Protein AF-0000000079675475 (afdb_homodimer)

Radius of gyration: 41.65 Å; Cα contacts (8 Å, |Δi|>4): 1364; chains: 2; bounding box: 66×126×85 Å

Nearest PDB structures (foldseek):
  2pz1-assembly1_A  TM=5.569E-01  e=1.334E-02  Homo sapiens
  7ovp-assembly1_B  TM=5.844E-01  e=9.328E-01  Pyrococcus horikoshii OT3
  8tua-assembly1_A  TM=4.301E-01  e=2.458E-01  Homo sapiens
  2pz1-assembly1_A  TM=5.574E-01  e=8.422E-03  Homo sapiens
  5d3v-assembly2_B  TM=6.340E-01  e=2.215E-02  Homo sapiens

Structure (mmCIF, N/CA/C/O backbone):
data_AF-0000000079675475-model_v1
#
loop_
_entity.id
_entity.type
_entity.pdbx_description
1 polymer 'Uncharacterized protein'
#
loop_
_atom_site.group_PDB
_atom_site.id
_atom_site.type_symbol
_atom_site.label_atom_id
_atom_site.label_alt_id
_atom_site.label_comp_id
_atom_site.label_asym_id
_atom_site.label_entity_id
_atom_site.label_seq_id
_atom_site.pdbx_PDB_ins_code
_atom_site.Cartn_x
_atom_site.Cartn_y
_atom_site.Cartn_z
_atom_site.occupancy
_atom_site.B_iso_or_equiv
_atom_site.auth_seq_id
_atom_site.auth_comp_id
_atom_site.auth_asym_id
_atom_site.auth_atom_id
_atom_site.pdbx_PDB_model_num
ATOM 1 N N . MET A 1 1 ? -18.656 -23.312 -40.156 1 25.92 1 MET A N 1
ATOM 2 C CA . MET A 1 1 ? -18.25 -24.609 -40.688 1 25.92 1 MET A CA 1
ATOM 3 C C . MET A 1 1 ? -19.422 -25.594 -40.656 1 25.92 1 MET A C 1
ATOM 5 O O . MET A 1 1 ? -20.094 -25.734 -39.625 1 25.92 1 MET A O 1
ATOM 9 N N . PRO A 1 2 ? -20.125 -25.922 -41.75 1 32.75 2 PRO A N 1
ATOM 10 C CA . PRO A 1 2 ? -21.359 -26.688 -41.844 1 32.75 2 PRO A CA 1
ATOM 11 C C . PRO A 1 2 ? -21.297 -28.016 -41.094 1 32.75 2 PRO A C 1
ATOM 13 O O . PRO A 1 2 ? -20.219 -28.609 -40.969 1 32.75 2 PRO A O 1
ATOM 16 N N . LEU A 1 3 ? -22.125 -28.188 -40.125 1 35.31 3 LEU A N 1
ATOM 17 C CA . LEU A 1 3 ? -22.453 -29.391 -39.344 1 35.31 3 LEU A CA 1
ATOM 18 C C . LEU A 1 3 ? -22.766 -30.562 -40.281 1 35.31 3 LEU A C 1
ATOM 20 O O . LEU A 1 3 ? -23.844 -30.625 -40.844 1 35.31 3 LEU A O 1
ATOM 24 N N . LEU A 1 4 ? -21.906 -30.922 -41.25 1 34.94 4 LEU A N 1
ATOM 25 C CA . LEU A 1 4 ? -22.156 -32.094 -42.062 1 34.94 4 LEU A CA 1
ATOM 26 C C . LEU A 1 4 ? -22.5 -33.312 -41.188 1 34.94 4 LEU A C 1
ATOM 28 O O . LEU A 1 4 ? -21.672 -33.75 -40.406 1 34.94 4 LEU A O 1
ATOM 32 N N . VAL A 1 5 ? -23.703 -33.469 -40.75 1 40.25 5 VAL A N 1
ATOM 33 C CA . VAL A 1 5 ? -24.391 -34.625 -40.219 1 40.25 5 VAL A CA 1
ATOM 34 C C . VAL A 1 5 ? -24.094 -35.844 -41.094 1 40.25 5 VAL A C 1
ATOM 36 O O . VAL A 1 5 ? -24.781 -36.094 -42.094 1 40.25 5 VAL A O 1
ATOM 39 N N . ASN A 1 6 ? -23 -35.969 -41.906 1 41 6 ASN A N 1
ATOM 40 C CA . ASN A 1 6 ? -22.875 -37.156 -42.781 1 41 6 ASN A CA 1
ATOM 41 C C . ASN A 1 6 ? -22.828 -38.438 -41.938 1 41 6 ASN A C 1
ATOM 43 O O . ASN A 1 6 ? -22.281 -38.469 -40.844 1 41 6 ASN A O 1
ATOM 47 N N . ASP A 1 7 ? -23.797 -39.406 -42.094 1 48.78 7 ASP A N 1
ATOM 48 C CA . ASP A 1 7 ? -23.969 -40.812 -41.781 1 48.78 7 ASP A CA 1
ATOM 49 C C . ASP A 1 7 ? -22.641 -41.562 -41.875 1 48.78 7 ASP A C 1
ATOM 51 O O . ASP A 1 7 ? -22.609 -42.75 -42.188 1 48.78 7 ASP A O 1
ATOM 55 N N . GLU A 1 8 ? -21.578 -40.969 -41.969 1 56.91 8 GLU A N 1
ATOM 56 C CA . GLU A 1 8 ? -20.344 -41.719 -42.188 1 56.91 8 GLU A CA 1
ATOM 57 C C . GLU A 1 8 ? -19.906 -42.438 -40.906 1 56.91 8 GLU A C 1
ATOM 59 O O . GLU A 1 8 ? -20.219 -42 -39.812 1 56.91 8 GLU A O 1
ATOM 64 N N . PRO A 1 9 ? -19.516 -43.719 -41.094 1 69.81 9 PRO A N 1
ATOM 65 C CA . PRO A 1 9 ? -19.047 -44.531 -39.969 1 69.81 9 PRO A CA 1
ATOM 66 C C . PRO A 1 9 ? -18.062 -43.812 -39.094 1 69.81 9 PRO A C 1
ATOM 68 O O . PRO A 1 9 ? -17.234 -43.031 -39.562 1 69.81 9 PRO A O 1
ATOM 71 N N . SER A 1 10 ? -18.484 -43.688 -37.781 1 75 10 SER A N 1
ATOM 72 C CA . SER A 1 10 ? -17.672 -42.969 -36.812 1 75 10 SER A CA 1
ATOM 73 C C . SER A 1 10 ? -17.234 -43.875 -35.656 1 75 10 SER A C 1
ATOM 75 O O . SER A 1 10 ? -17.844 -44.938 -35.438 1 75 10 SER A O 1
ATOM 77 N N . VAL A 1 11 ? -16.047 -43.656 -35.188 1 77.06 11 VAL A N 1
ATOM 78 C CA . VAL A 1 11 ? -15.539 -44.375 -34.031 1 77.06 11 VAL A CA 1
ATOM 79 C C . VAL A 1 11 ? -16.016 -43.656 -32.75 1 77.06 11 VAL A C 1
ATOM 81 O O . VAL A 1 11 ? -15.875 -42.438 -32.625 1 77.06 11 VAL A O 1
ATOM 84 N N . GLY A 1 12 ? -16.656 -44.375 -31.906 1 81.31 12 GLY A N 1
ATOM 85 C CA . GLY A 1 12 ? -17.109 -43.844 -30.625 1 81.31 12 GLY A CA 1
ATOM 86 C C . GLY A 1 12 ? -15.984 -43.688 -29.609 1 81.31 12 GLY A C 1
ATOM 87 O O . GLY A 1 12 ? -14.906 -44.281 -29.797 1 81.31 12 GLY A O 1
ATOM 88 N N . GLU A 1 13 ? -16.156 -42.875 -28.609 1 87.5 13 GLU A N 1
ATOM 89 C CA . GLU A 1 13 ? -15.164 -42.625 -27.562 1 87.5 13 GLU A CA 1
ATOM 90 C C . GLU A 1 13 ? -14.734 -43.906 -26.875 1 87.5 13 GLU A C 1
ATOM 92 O O . GLU A 1 13 ? -13.547 -44.188 -26.719 1 87.5 13 GLU A O 1
ATOM 97 N N . ASP A 1 14 ? -15.727 -44.719 -26.484 1 85.62 14 ASP A N 1
ATOM 98 C CA . ASP A 1 14 ? -15.438 -45.969 -25.766 1 85.62 14 ASP A CA 1
ATOM 99 C C . ASP A 1 14 ? -14.656 -46.938 -26.625 1 85.62 14 ASP A C 1
ATOM 101 O O . ASP A 1 14 ? -13.742 -47.625 -26.141 1 85.62 14 ASP A O 1
ATOM 105 N N . ALA A 1 15 ? -14.984 -47 -27.844 1 84.94 15 ALA A N 1
ATOM 106 C CA . ALA A 1 15 ? -14.266 -47.875 -28.75 1 84.94 15 ALA A CA 1
ATOM 107 C C . ALA A 1 15 ? -12.836 -47.375 -28.969 1 84.94 15 ALA A C 1
ATOM 109 O O . ALA A 1 15 ? -11.906 -48.188 -29.047 1 84.94 15 ALA A O 1
ATOM 110 N N . PHE A 1 16 ? -12.797 -46.094 -29.109 1 88.75 16 PHE A N 1
ATOM 111 C CA . PHE A 1 16 ? -11.484 -45.469 -29.297 1 88.75 16 PHE A CA 1
ATOM 112 C C . PHE A 1 16 ? -10.562 -45.812 -28.141 1 88.75 16 PHE A C 1
ATOM 114 O O . PHE A 1 16 ? -9.414 -46.219 -28.344 1 88.75 16 PHE A O 1
ATOM 121 N N . VAL A 1 17 ? -11.023 -45.688 -26.922 1 87.5 17 VAL A N 1
ATOM 122 C CA . VAL A 1 17 ? -10.234 -45.906 -25.719 1 87.5 17 VAL A CA 1
ATOM 123 C C . VAL A 1 17 ? -9.977 -47.406 -25.562 1 87.5 17 VAL A C 1
ATOM 125 O O . VAL A 1 17 ? -8.891 -47.812 -25.141 1 87.5 17 VAL A O 1
ATOM 128 N N . TRP A 1 18 ? -10.984 -48.156 -25.906 1 84.81 18 TRP A N 1
ATOM 129 C CA . TRP A 1 18 ? -10.828 -49.625 -25.828 1 84.81 18 TRP A CA 1
ATOM 130 C C . TRP A 1 18 ? -9.727 -50.094 -26.766 1 84.81 18 TRP A C 1
ATOM 132 O O . TRP A 1 18 ? -8.883 -50.906 -26.391 1 84.81 18 TRP A O 1
ATOM 142 N N . LEU A 1 19 ? -9.703 -49.594 -27.953 1 82.81 19 LEU A N 1
ATOM 143 C CA . LEU A 1 19 ? -8.664 -49.969 -28.906 1 82.81 19 LEU A CA 1
ATOM 144 C C . LEU A 1 19 ? -7.289 -49.531 -28.391 1 82.81 19 LEU A C 1
ATOM 146 O O . LEU A 1 19 ? -6.309 -50.281 -28.562 1 82.81 19 LEU A O 1
ATOM 150 N N . GLY A 1 20 ? -7.266 -48.438 -27.828 1 83.31 20 GLY A N 1
ATOM 151 C CA . GLY A 1 20 ? -6.02 -47.938 -27.266 1 83.31 20 GLY A CA 1
ATOM 152 C C . GLY A 1 20 ? -5.508 -48.812 -26.125 1 83.31 20 GLY A C 1
ATOM 153 O O . GLY A 1 20 ? -4.301 -48.875 -25.891 1 83.31 20 GLY A O 1
ATOM 154 N N . SER A 1 21 ? -6.461 -49.344 -25.391 1 81.69 21 SER A N 1
ATOM 155 C CA . SER A 1 21 ? -6.066 -50.219 -24.281 1 81.69 21 SER A CA 1
ATOM 156 C C . SER A 1 21 ? -5.438 -51.5 -24.766 1 81.69 21 SER A C 1
ATOM 158 O O . SER A 1 21 ? -4.629 -52.125 -24.062 1 81.69 21 SER A O 1
ATOM 160 N N . LEU A 1 22 ? -5.785 -51.875 -26 1 80.25 22 LEU A N 1
ATOM 161 C CA . LEU A 1 22 ? -5.23 -53.094 -26.578 1 80.25 22 LEU A CA 1
ATOM 162 C C . LEU A 1 22 ? -3.918 -52.781 -27.297 1 80.25 22 LEU A C 1
ATOM 164 O O . LEU A 1 22 ? -2.943 -53.531 -27.141 1 80.25 22 LEU A O 1
ATOM 168 N N . VAL A 1 23 ? -3.975 -51.781 -28.094 1 82.25 23 VAL A N 1
ATOM 169 C CA . VAL A 1 23 ? -2.797 -51.344 -28.844 1 82.25 23 VAL A CA 1
ATOM 170 C C . VAL A 1 23 ? -2.559 -49.844 -28.625 1 82.25 23 VAL A C 1
ATOM 172 O O . VAL A 1 23 ? -3.176 -49 -29.281 1 82.25 23 VAL A O 1
ATOM 175 N N . PRO A 1 24 ? -1.684 -49.562 -27.734 1 86.12 24 PRO A N 1
ATOM 176 C CA . PRO A 1 24 ? -1.477 -48.156 -27.406 1 86.12 24 PRO A CA 1
ATOM 177 C C . PRO A 1 24 ? -0.736 -47.406 -28.5 1 86.12 24 PRO A C 1
ATOM 179 O O . PRO A 1 24 ? 0.332 -46.812 -28.25 1 86.12 24 PRO A O 1
ATOM 182 N N . LEU A 1 25 ? -1.204 -47.406 -29.688 1 86.69 25 LEU A N 1
ATOM 183 C CA . LEU A 1 25 ? -0.638 -46.656 -30.812 1 86.69 25 LEU A CA 1
ATOM 184 C C . LEU A 1 25 ? -1.394 -45.344 -31.031 1 86.69 25 LEU A C 1
ATOM 186 O O . LEU A 1 25 ? -0.796 -44.25 -31.031 1 86.69 25 LEU A O 1
ATOM 190 N N . VAL A 1 26 ? -2.717 -45.469 -31.062 1 86.56 26 VAL A N 1
ATOM 191 C CA . VAL A 1 26 ? -3.521 -44.281 -31.391 1 86.56 26 VAL A CA 1
ATOM 192 C C . VAL A 1 26 ? -3.879 -43.531 -30.109 1 86.56 26 VAL A C 1
ATOM 194 O O . VAL A 1 26 ? -4.086 -42.312 -30.125 1 86.56 26 VAL A O 1
ATOM 197 N N . ALA A 1 27 ? -3.963 -44.281 -29.062 1 89 27 ALA A N 1
ATOM 198 C CA . ALA A 1 27 ? -4.316 -43.656 -27.797 1 89 27 ALA A CA 1
ATOM 199 C C . ALA A 1 27 ? -3.756 -44.469 -26.625 1 89 27 ALA A C 1
ATOM 201 O O . ALA A 1 27 ? -3.441 -45.656 -26.766 1 89 27 ALA A O 1
ATOM 202 N N . ASP A 1 28 ? -3.473 -43.781 -25.594 1 90.38 28 ASP A N 1
ATOM 203 C CA . ASP A 1 28 ? -3.119 -44.438 -24.328 1 90.38 28 ASP A CA 1
ATOM 204 C C . ASP A 1 28 ? -4.316 -44.5 -23.391 1 90.38 28 ASP A C 1
ATOM 206 O O . ASP A 1 28 ? -5.129 -43.562 -23.344 1 90.38 28 ASP A O 1
ATOM 210 N N . ILE A 1 29 ? -4.445 -45.531 -22.672 1 86.12 29 ILE A N 1
ATOM 211 C CA . ILE A 1 29 ? -5.59 -45.75 -21.781 1 86.12 29 ILE A CA 1
ATOM 212 C C . ILE A 1 29 ? -5.691 -44.562 -20.812 1 86.12 29 ILE A C 1
ATOM 214 O O . ILE A 1 29 ? -6.793 -44.188 -20.406 1 86.12 29 ILE A O 1
ATOM 218 N N . VAL A 1 30 ? -4.617 -44 -20.438 1 89.38 30 VAL A N 1
ATOM 219 C CA . VAL A 1 30 ? -4.586 -42.969 -19.391 1 89.38 30 VAL A CA 1
ATOM 220 C C . VAL A 1 30 ? -5.113 -41.656 -19.938 1 89.38 30 VAL A C 1
ATOM 222 O O . VAL A 1 30 ? -5.84 -40.938 -19.234 1 89.38 30 VAL A O 1
ATOM 225 N N . ASN A 1 31 ? -4.758 -41.281 -21.125 1 91.19 31 ASN A N 1
ATOM 226 C CA . ASN A 1 31 ? -5.207 -40 -21.656 1 91.19 31 ASN A CA 1
ATOM 227 C C . ASN A 1 31 ? -6.086 -40.156 -22.891 1 91.19 31 ASN A C 1
ATOM 229 O O . ASN A 1 31 ? -6.332 -39.188 -23.609 1 91.19 31 ASN A O 1
ATOM 233 N N . GLY A 1 32 ? -6.52 -41.344 -23.125 1 91.5 32 GLY A N 1
ATOM 234 C CA . GLY A 1 32 ? -7.301 -41.625 -24.312 1 91.5 32 GLY A CA 1
ATOM 235 C C . GLY A 1 32 ? -8.578 -40.844 -24.406 1 91.5 32 GLY A C 1
ATOM 236 O O . GLY A 1 32 ? -8.93 -40.344 -25.484 1 91.5 32 GLY A O 1
ATOM 237 N N . ARG A 1 33 ? -9.211 -40.688 -23.359 1 90.19 33 ARG A N 1
ATOM 238 C CA . ARG A 1 33 ? -10.469 -39.938 -23.375 1 90.19 33 ARG A CA 1
ATOM 239 C C . ARG A 1 33 ? -10.242 -38.469 -23.656 1 90.19 33 ARG A C 1
ATOM 241 O O . ARG A 1 33 ? -11.023 -37.844 -24.375 1 90.19 33 ARG A O 1
ATOM 248 N N . PHE A 1 34 ? -9.242 -37.969 -23.094 1 91.75 34 PHE A N 1
ATOM 249 C CA . PHE A 1 34 ? -8.914 -36.562 -23.312 1 91.75 34 PHE A CA 1
ATOM 250 C C . PHE A 1 34 ? -8.461 -36.312 -24.75 1 91.75 34 PHE A C 1
ATOM 252 O O . PHE A 1 34 ? -8.82 -35.312 -25.375 1 91.75 34 PHE A O 1
ATOM 259 N N . THR A 1 35 ? -7.672 -37.25 -25.234 1 92.19 35 THR A N 1
ATOM 260 C CA . THR A 1 35 ? -7.207 -37.188 -26.609 1 92.19 35 THR A CA 1
ATOM 261 C C . THR A 1 35 ? -8.383 -37.219 -27.578 1 92.19 35 THR A C 1
ATOM 263 O O . THR A 1 35 ? -8.438 -36.438 -28.531 1 92.19 35 THR A O 1
ATOM 266 N N . PHE A 1 36 ? -9.32 -38.062 -27.312 1 92 36 PHE A N 1
ATOM 267 C CA . PHE A 1 36 ? -10.5 -38.219 -28.156 1 92 36 PHE A CA 1
ATOM 268 C C . PHE A 1 36 ? -11.305 -36.938 -28.188 1 92 36 PHE A C 1
ATOM 270 O O . PHE A 1 36 ? -11.703 -36.469 -29.25 1 92 36 PHE A O 1
ATOM 277 N N . GLU A 1 37 ? -11.516 -36.406 -27.047 1 89.12 37 GLU A N 1
ATOM 278 C CA . GLU A 1 37 ? -12.289 -35.188 -26.922 1 89.12 37 GLU A CA 1
ATOM 279 C C . GLU A 1 37 ? -11.617 -34.031 -27.688 1 89.12 37 GLU A C 1
ATOM 281 O O . GLU A 1 37 ? -12.289 -33.25 -28.344 1 89.12 37 GLU A O 1
ATOM 286 N N . THR A 1 38 ? -10.32 -33.969 -27.531 1 88.88 38 THR A N 1
ATOM 287 C CA . THR A 1 38 ? -9.578 -32.875 -28.172 1 88.88 38 THR A CA 1
ATOM 288 C C . THR A 1 38 ? -9.578 -33.062 -29.688 1 88.88 38 THR A C 1
ATOM 290 O O . THR A 1 38 ? -9.734 -32.062 -30.438 1 88.88 38 THR A O 1
ATOM 293 N N . LEU A 1 39 ? -9.469 -34.281 -30.156 1 88.38 39 LEU A N 1
ATOM 294 C CA . LEU A 1 39 ? -9.453 -34.594 -31.594 1 88.38 39 LEU A CA 1
ATOM 295 C C . LEU A 1 39 ? -10.82 -34.312 -32.219 1 88.38 39 LEU A C 1
ATOM 297 O O . LEU A 1 39 ? -10.906 -33.969 -33.406 1 88.38 39 LEU A O 1
ATOM 301 N N . THR A 1 40 ? -11.867 -34.406 -31.391 1 87.88 40 THR A N 1
ATOM 302 C CA . THR A 1 40 ? -13.219 -34.344 -31.953 1 87.88 40 THR A CA 1
ATOM 303 C C . THR A 1 40 ? -13.914 -33.062 -31.531 1 87.88 40 THR A C 1
ATOM 305 O O . THR A 1 40 ? -15.117 -32.875 -31.766 1 87.88 40 THR A O 1
ATOM 308 N N . ALA A 1 41 ? -13.227 -32.25 -30.859 1 82.06 41 ALA A N 1
ATOM 309 C CA . ALA A 1 41 ? -13.805 -30.969 -30.422 1 82.06 41 ALA A CA 1
ATOM 310 C C . ALA A 1 41 ? -14.438 -30.219 -31.578 1 82.06 41 ALA A C 1
ATOM 312 O O . ALA A 1 41 ? -15.57 -29.734 -31.469 1 82.06 41 ALA A O 1
ATOM 313 N N . PRO A 1 42 ? -13.789 -30.172 -32.75 1 76.88 42 PRO A N 1
ATOM 314 C CA . PRO A 1 42 ? -14.383 -29.422 -33.875 1 76.88 42 PRO A CA 1
ATOM 315 C C . PRO A 1 42 ? -15.547 -30.156 -34.531 1 76.88 42 PRO A C 1
ATOM 317 O O . PRO A 1 42 ? -16.344 -29.547 -35.219 1 76.88 42 PRO A O 1
ATOM 320 N N . THR A 1 43 ? -15.703 -31.484 -34.312 1 79.69 43 THR A N 1
ATOM 321 C CA . THR A 1 43 ? -16.688 -32.281 -35.031 1 79.69 43 THR A CA 1
ATOM 322 C C . THR A 1 43 ? -17.797 -32.75 -34.094 1 79.69 43 THR A C 1
ATOM 324 O O . THR A 1 43 ? -18.5 -33.719 -34.406 1 79.69 43 THR A O 1
ATOM 327 N N . GLY A 1 44 ? -17.938 -32.125 -33 1 77.5 44 GLY A N 1
ATOM 328 C CA . GLY A 1 44 ? -19.016 -32.469 -32.062 1 77.5 44 GLY A CA 1
ATOM 329 C C . GLY A 1 44 ? -18.859 -33.875 -31.469 1 77.5 44 GLY A C 1
ATOM 330 O O . GLY A 1 44 ? -19.828 -34.625 -31.375 1 77.5 44 GLY A O 1
ATOM 331 N N . ASN A 1 45 ? -17.703 -34.438 -31.203 1 78.69 45 ASN A N 1
ATOM 332 C CA . ASN A 1 45 ? -17.359 -35.656 -30.484 1 78.69 45 ASN A CA 1
ATOM 333 C C . ASN A 1 45 ? -17.531 -36.906 -31.359 1 78.69 45 ASN A C 1
ATOM 335 O O . ASN A 1 45 ? -17.969 -37.938 -30.891 1 78.69 45 ASN A O 1
ATOM 339 N N . ARG A 1 46 ? -17.312 -36.656 -32.656 1 82.5 46 ARG A N 1
ATOM 340 C CA . ARG A 1 46 ? -17.328 -37.812 -33.562 1 82.5 46 ARG A CA 1
ATOM 341 C C . ARG A 1 46 ? -16.031 -37.875 -34.375 1 82.5 46 ARG A C 1
ATOM 343 O O . ARG A 1 46 ? -15.57 -36.844 -34.906 1 82.5 46 ARG A O 1
ATOM 350 N N . LEU A 1 47 ? -15.391 -39.031 -34.312 1 86.25 47 LEU A N 1
ATOM 351 C CA . LEU A 1 47 ? -14.188 -39.219 -35.094 1 86.25 47 LEU A CA 1
ATOM 352 C C . LEU A 1 47 ? -14.508 -40 -36.375 1 86.25 47 LEU A C 1
ATOM 354 O O . LEU A 1 47 ? -14.727 -41.219 -36.312 1 86.25 47 LEU A O 1
ATOM 358 N N . PHE A 1 48 ? -14.508 -39.312 -37.469 1 83.44 48 PHE A N 1
ATOM 359 C CA . PHE A 1 48 ? -14.836 -39.938 -38.75 1 83.44 48 PHE A CA 1
ATOM 360 C C . PHE A 1 48 ? -13.688 -40.812 -39.219 1 83.44 48 PHE A C 1
ATOM 362 O O . PHE A 1 48 ? -12.523 -40.562 -38.906 1 83.44 48 PHE A O 1
ATOM 369 N N . PHE A 1 49 ? -13.945 -41.781 -40 1 84.75 49 PHE A N 1
ATOM 370 C CA . PHE A 1 49 ? -12.961 -42.781 -40.438 1 84.75 49 PHE A CA 1
ATOM 371 C C . PHE A 1 49 ? -11.867 -42.094 -41.25 1 84.75 49 PHE A C 1
ATOM 373 O O . PHE A 1 49 ? -10.68 -42.406 -41.094 1 84.75 49 PHE A O 1
ATOM 380 N N . PRO A 1 50 ? -12.211 -41.188 -42.125 1 83.62 50 PRO A N 1
ATOM 381 C CA . PRO A 1 50 ? -11.125 -40.562 -42.875 1 83.62 50 PRO A CA 1
ATOM 382 C C . PRO A 1 50 ? -10.18 -39.781 -41.969 1 83.62 50 PRO A C 1
ATOM 384 O O . PRO A 1 50 ? -8.969 -39.719 -42.219 1 83.62 50 PRO A O 1
ATOM 387 N N . ALA A 1 51 ? -10.766 -39.156 -41.031 1 86.12 51 ALA A N 1
ATOM 388 C CA . ALA A 1 51 ? -9.93 -38.438 -40.062 1 86.12 51 ALA A CA 1
ATOM 389 C C . ALA A 1 51 ? -9.07 -39.375 -39.25 1 86.12 51 ALA A C 1
ATOM 391 O O . ALA A 1 51 ? -7.906 -39.094 -38.969 1 86.12 51 ALA A O 1
ATOM 392 N N . TYR A 1 52 ? -9.688 -40.438 -38.906 1 87.88 52 TYR A N 1
ATOM 393 C CA . TYR A 1 52 ? -8.953 -41.438 -38.156 1 87.88 52 TYR A CA 1
ATOM 394 C C . TYR A 1 52 ? -7.809 -42 -39 1 87.88 52 TYR A C 1
ATOM 396 O O . TYR A 1 52 ? -6.695 -42.188 -38.5 1 87.88 52 TYR A O 1
ATOM 404 N N . ASP A 1 53 ? -8.023 -42.281 -40.219 1 88.31 53 ASP A N 1
ATOM 405 C CA . ASP A 1 53 ? -6.996 -42.781 -41.094 1 88.31 53 ASP A CA 1
ATOM 406 C C . ASP A 1 53 ? -5.887 -41.75 -41.312 1 88.31 53 ASP A C 1
ATOM 408 O O . ASP A 1 53 ? -4.703 -42.125 -41.344 1 88.31 53 ASP A O 1
ATOM 412 N N . LYS A 1 54 ? -6.285 -40.625 -41.469 1 89.62 54 LYS A N 1
ATOM 413 C CA . LYS A 1 54 ? -5.289 -39.562 -41.594 1 89.62 54 LYS A CA 1
ATOM 414 C C . LYS A 1 54 ? -4.422 -39.469 -40.344 1 89.62 54 LYS A C 1
ATOM 416 O O . LYS A 1 54 ? -3.211 -39.25 -40.438 1 89.62 54 LYS A O 1
ATOM 421 N N . PHE A 1 55 ? -5.113 -39.562 -39.312 1 91.06 55 PHE A N 1
ATOM 422 C CA . PHE A 1 55 ? -4.391 -39.5 -38.031 1 91.06 55 PHE A CA 1
ATOM 423 C C . PHE A 1 55 ? -3.355 -40.625 -37.969 1 91.06 55 PHE A C 1
ATOM 425 O O . PHE A 1 55 ? -2.209 -40.375 -37.562 1 91.06 55 PHE A O 1
ATOM 432 N N . LEU A 1 56 ? -3.639 -41.781 -38.344 1 90.56 56 LEU A N 1
ATOM 433 C CA . LEU A 1 56 ? -2.73 -42.938 -38.312 1 90.56 56 LEU A CA 1
ATOM 434 C C . LEU A 1 56 ? -1.572 -42.719 -39.281 1 90.56 56 LEU A C 1
ATOM 436 O O . LEU A 1 56 ? -0.427 -43.062 -38.969 1 90.56 56 LEU A O 1
ATOM 440 N N . LYS A 1 57 ? -1.855 -42.156 -40.375 1 92.06 57 LYS A N 1
ATOM 441 C CA . LYS A 1 57 ? -0.817 -41.875 -41.344 1 92.06 57 LYS A CA 1
ATOM 442 C C . LYS A 1 57 ? 0.166 -40.812 -40.844 1 92.06 57 LYS A C 1
ATOM 444 O O . LYS A 1 57 ? 1.376 -40.938 -41.031 1 92.06 57 LYS A O 1
ATOM 449 N N . GLU A 1 58 ? -0.43 -39.875 -40.219 1 93.81 58 GLU A N 1
ATOM 450 C CA . GLU A 1 58 ? 0.426 -38.844 -39.688 1 93.81 58 GLU A CA 1
ATOM 451 C C . GLU A 1 58 ? 1.314 -39.375 -38.562 1 93.81 58 GLU A C 1
ATOM 453 O O . GLU A 1 58 ? 2.453 -38.906 -38.406 1 93.81 58 GLU A O 1
ATOM 458 N N . ILE A 1 59 ? 0.817 -40.25 -37.781 1 93.19 59 ILE A N 1
ATOM 459 C CA . ILE A 1 59 ? 1.63 -40.875 -36.719 1 93.19 59 ILE A CA 1
ATOM 460 C C . ILE A 1 59 ? 2.836 -41.562 -37.375 1 93.19 59 ILE A C 1
ATOM 462 O O . ILE A 1 59 ? 3.965 -41.406 -36.906 1 93.19 59 ILE A O 1
ATOM 466 N N . ASP A 1 60 ? 2.598 -42.219 -38.438 1 90.69 60 ASP A N 1
ATOM 467 C CA . ASP A 1 60 ? 3.668 -42.906 -39.156 1 90.69 60 ASP A CA 1
ATOM 468 C C . ASP A 1 60 ? 4.672 -41.938 -39.75 1 90.69 60 ASP A C 1
ATOM 470 O O . ASP A 1 60 ? 5.883 -42.156 -39.656 1 90.69 60 ASP A O 1
ATOM 474 N N . ASN A 1 61 ? 4.16 -40.906 -40.281 1 92.31 61 ASN A N 1
ATOM 475 C CA . ASN A 1 61 ? 5.031 -39.906 -40.844 1 92.31 61 ASN A CA 1
ATOM 476 C C . ASN A 1 61 ? 5.902 -39.219 -39.781 1 92.31 61 ASN A C 1
ATOM 478 O O . ASN A 1 61 ? 7.082 -38.969 -40.031 1 92.31 61 ASN A O 1
ATOM 482 N N . CYS A 1 62 ? 5.242 -38.969 -38.719 1 92.56 62 CYS A N 1
ATOM 483 C CA . CYS A 1 62 ? 5.973 -38.312 -37.625 1 92.56 62 CYS A CA 1
ATOM 484 C C . CYS A 1 62 ? 7.051 -39.219 -37.094 1 92.56 62 CYS A C 1
ATOM 486 O O . CYS A 1 62 ? 8.141 -38.781 -36.719 1 92.56 62 CYS A O 1
ATOM 488 N N . MET A 1 63 ? 6.762 -40.469 -36.969 1 90.56 63 MET A N 1
ATOM 489 C CA . MET A 1 63 ? 7.734 -41.438 -36.5 1 90.56 63 MET A CA 1
ATOM 490 C C . MET A 1 63 ? 8.945 -41.5 -37.438 1 90.56 63 MET A C 1
ATOM 492 O O . MET A 1 63 ? 10.086 -41.5 -36.969 1 90.56 63 MET A O 1
ATOM 496 N N . LYS A 1 64 ? 8.742 -41.5 -38.656 1 89.19 64 LYS A N 1
ATOM 497 C CA . LYS A 1 64 ? 9.82 -41.531 -39.656 1 89.19 64 LYS A CA 1
ATOM 498 C C . LYS A 1 64 ? 10.641 -40.25 -39.625 1 89.19 64 LYS A C 1
ATOM 500 O O . LYS A 1 64 ? 11.867 -40.281 -39.719 1 89.19 64 LYS A O 1
ATOM 505 N N . HIS A 1 65 ? 9.953 -39.25 -39.438 1 89 65 HIS A N 1
ATOM 506 C CA . HIS A 1 65 ? 10.625 -37.938 -39.375 1 89 65 HIS A CA 1
ATOM 507 C C . HIS A 1 65 ? 11.562 -37.875 -38.156 1 89 65 HIS A C 1
ATOM 509 O O . HIS A 1 65 ? 12.68 -37.344 -38.281 1 89 65 HIS A O 1
ATOM 515 N N . LEU A 1 66 ? 11.109 -38.375 -37.062 1 89.88 66 LEU A N 1
ATOM 516 C CA . LEU A 1 66 ? 11.906 -38.312 -35.844 1 89.88 66 LEU A CA 1
ATOM 517 C C . LEU A 1 66 ? 13.156 -39.188 -35.969 1 89.88 66 LEU A C 1
ATOM 519 O O . LEU A 1 66 ? 14.219 -38.844 -35.469 1 89.88 66 LEU A O 1
ATOM 523 N N . GLN A 1 67 ? 13.031 -40.25 -36.688 1 87.12 67 GLN A N 1
ATOM 524 C CA . GLN A 1 67 ? 14.148 -41.156 -36.875 1 87.12 67 GLN A CA 1
ATOM 525 C C . GLN A 1 67 ? 15.203 -40.562 -37.781 1 87.12 67 GLN A C 1
ATOM 527 O O . GLN A 1 67 ? 16.375 -40.969 -37.719 1 87.12 67 GLN A O 1
ATOM 532 N N . LYS A 1 68 ? 14.867 -39.625 -38.562 1 86.81 68 LYS A N 1
ATOM 533 C CA . LYS A 1 68 ? 15.781 -39.031 -39.531 1 86.81 68 LYS A CA 1
ATOM 534 C C . LYS A 1 68 ? 16.484 -37.812 -38.969 1 86.81 68 LYS A C 1
ATOM 536 O O . LYS A 1 68 ? 17.375 -37.219 -39.625 1 86.81 68 LYS A O 1
ATOM 541 N N . GLN A 1 69 ? 16.141 -37.469 -37.844 1 89.31 69 GLN A N 1
ATOM 542 C CA . GLN A 1 69 ? 16.734 -36.25 -37.281 1 89.31 69 GLN A CA 1
ATOM 543 C C . GLN A 1 69 ? 18.188 -36.469 -36.875 1 89.31 69 GLN A C 1
ATOM 545 O O . GLN A 1 69 ? 18.547 -37.562 -36.406 1 89.31 69 GLN A O 1
ATOM 550 N N . ALA A 1 70 ? 19 -35.438 -37.062 1 87.12 70 ALA A N 1
ATOM 551 C CA . ALA A 1 70 ? 20.422 -35.531 -36.719 1 87.12 70 ALA A CA 1
ATOM 552 C C . ALA A 1 70 ? 20.641 -35.281 -35.219 1 87.12 70 ALA A C 1
ATOM 554 O O . ALA A 1 70 ? 19.938 -34.5 -34.594 1 87.12 70 ALA A O 1
ATOM 555 N N . THR A 1 71 ? 21.594 -35.969 -34.719 1 90.69 71 THR A N 1
ATOM 556 C CA . THR A 1 71 ? 21.984 -35.781 -33.312 1 90.69 71 THR A CA 1
ATOM 557 C C . THR A 1 71 ? 22.688 -34.438 -33.125 1 90.69 71 THR A C 1
ATOM 559 O O . THR A 1 71 ? 23.344 -33.938 -34.031 1 90.69 71 THR A O 1
ATOM 562 N N . PRO A 1 72 ? 22.406 -33.875 -32 1 91.44 72 PRO A N 1
ATOM 563 C CA . PRO A 1 72 ? 23.094 -32.594 -31.719 1 91.44 72 PRO A CA 1
ATOM 564 C C . PRO A 1 72 ? 24.609 -32.719 -31.797 1 91.44 72 PRO A C 1
ATOM 566 O O . PRO A 1 72 ? 25.156 -33.812 -31.531 1 91.44 72 PRO A O 1
ATOM 569 N N . LYS A 1 73 ? 25.172 -31.656 -32.062 1 89.69 73 LYS A N 1
ATOM 570 C CA . LYS A 1 73 ? 26.609 -31.641 -32.281 1 89.69 73 LYS A CA 1
ATOM 571 C C . LYS A 1 73 ? 27.359 -31.875 -30.969 1 89.69 73 LYS A C 1
ATOM 573 O O . LYS A 1 73 ? 27.047 -31.25 -29.953 1 89.69 73 LYS A O 1
ATOM 578 N N . GLY A 1 74 ? 28.328 -32.781 -31.016 1 87.62 74 GLY A N 1
ATOM 579 C CA . GLY A 1 74 ? 29.219 -33 -29.875 1 87.62 74 GLY A CA 1
ATOM 580 C C . GLY A 1 74 ? 28.625 -33.906 -28.828 1 87.62 74 GLY A C 1
ATOM 581 O O . GLY A 1 74 ? 29.156 -34 -27.719 1 87.62 74 GLY A O 1
ATOM 582 N N . VAL A 1 75 ? 27.453 -34.469 -29.094 1 89.62 75 VAL A N 1
ATOM 583 C CA . VAL A 1 75 ? 26.812 -35.281 -28.062 1 89.62 75 VAL A CA 1
ATOM 584 C C . VAL A 1 75 ? 26.594 -36.688 -28.594 1 89.62 75 VAL A C 1
ATOM 586 O O . VAL A 1 75 ? 26.281 -36.875 -29.766 1 89.62 75 VAL A O 1
ATOM 589 N N . GLU A 1 76 ? 26.891 -37.656 -27.703 1 87.5 76 GLU A N 1
ATOM 590 C CA . GLU A 1 76 ? 26.547 -39.031 -27.984 1 87.5 76 GLU A CA 1
ATOM 591 C C . GLU A 1 76 ? 25.312 -39.469 -27.203 1 87.5 76 GLU A C 1
ATOM 593 O O . GLU A 1 76 ? 25.312 -39.438 -25.969 1 87.5 76 GLU A O 1
ATOM 598 N N . LEU A 1 77 ? 24.25 -39.75 -27.953 1 90.06 77 LEU A N 1
ATOM 599 C CA . LEU A 1 77 ? 23.016 -40.156 -27.312 1 90.06 77 LEU A CA 1
ATOM 600 C C . LEU A 1 77 ? 23.141 -41.562 -26.703 1 90.06 77 LEU A C 1
ATOM 602 O O . LEU A 1 77 ? 23.797 -42.438 -27.297 1 90.06 77 LEU A O 1
ATOM 606 N N . ALA A 1 78 ? 22.625 -41.656 -25.594 1 86 78 ALA A N 1
ATOM 607 C CA . ALA A 1 78 ? 22.609 -42.969 -24.969 1 86 78 ALA A CA 1
ATOM 608 C C . ALA A 1 78 ? 21.766 -43.938 -25.781 1 86 78 ALA A C 1
ATOM 610 O O . ALA A 1 78 ? 20.969 -43.531 -26.625 1 86 78 ALA A O 1
ATOM 611 N N . ASP A 1 79 ? 21.828 -45.219 -25.547 1 81.56 79 ASP A N 1
ATOM 612 C CA . ASP A 1 79 ? 21.125 -46.281 -26.281 1 81.56 79 ASP A CA 1
ATOM 613 C C . ASP A 1 79 ? 19.609 -46.125 -26.109 1 81.56 79 ASP A C 1
ATOM 615 O O . ASP A 1 79 ? 18.844 -46.5 -26.984 1 81.56 79 ASP A O 1
ATOM 619 N N . ASP A 1 80 ? 19.234 -45.594 -25.031 1 84.62 80 ASP A N 1
ATOM 620 C CA . ASP A 1 80 ? 17.797 -45.469 -24.766 1 84.62 80 ASP A CA 1
ATOM 621 C C . ASP A 1 80 ? 17.328 -44.031 -24.906 1 84.62 80 ASP A C 1
ATOM 623 O O . ASP A 1 80 ? 16.25 -43.656 -24.422 1 84.62 80 ASP A O 1
ATOM 627 N N . GLU A 1 81 ? 18.156 -43.219 -25.5 1 91.44 81 GLU A N 1
ATOM 628 C CA . GLU A 1 81 ? 17.812 -41.812 -25.672 1 91.44 81 GLU A CA 1
ATOM 629 C C . GLU A 1 81 ? 17.375 -41.531 -27.109 1 91.44 81 GLU A C 1
ATOM 631 O O . GLU A 1 81 ? 18.094 -41.844 -28.062 1 91.44 81 GLU A O 1
ATOM 636 N N . TYR A 1 82 ? 16.188 -41 -27.281 1 92.19 82 TYR A N 1
ATOM 637 C CA . TYR A 1 82 ? 15.609 -40.719 -28.594 1 92.19 82 TYR A CA 1
ATOM 638 C C . TYR A 1 82 ? 15.211 -39.25 -28.719 1 92.19 82 TYR A C 1
ATOM 640 O O . TYR A 1 82 ? 14.773 -38.656 -27.75 1 92.19 82 TYR A O 1
ATOM 648 N N . ILE A 1 83 ? 15.344 -38.75 -29.859 1 94.25 83 ILE A N 1
ATOM 649 C CA . ILE A 1 83 ? 14.938 -37.375 -30.141 1 94.25 83 ILE A CA 1
ATOM 650 C C . ILE A 1 83 ? 13.414 -37.281 -30.266 1 94.25 83 ILE A C 1
ATOM 652 O O . ILE A 1 83 ? 12.812 -38.062 -31.016 1 94.25 83 ILE A O 1
ATOM 656 N N . LEU A 1 84 ? 12.789 -36.469 -29.547 1 95.88 84 LEU A N 1
ATOM 657 C CA . LEU A 1 84 ? 11.328 -36.375 -29.516 1 95.88 84 LEU A CA 1
ATOM 658 C C . LEU A 1 84 ? 10.844 -35.156 -30.281 1 95.88 84 LEU A C 1
ATOM 660 O O . LEU A 1 84 ? 9.727 -35.125 -30.797 1 95.88 84 LEU A O 1
ATOM 664 N N . HIS A 1 85 ? 11.547 -34.062 -30.25 1 95.06 85 HIS A N 1
ATOM 665 C CA . HIS A 1 85 ? 11.148 -32.844 -30.922 1 95.06 85 HIS A CA 1
ATOM 666 C C . HIS A 1 85 ? 12.359 -31.969 -31.219 1 95.06 85 HIS A C 1
ATOM 668 O O . HIS A 1 85 ? 13.305 -31.906 -30.422 1 95.06 85 HIS A O 1
ATOM 674 N N . VAL A 1 86 ? 12.359 -31.359 -32.344 1 94.19 86 VAL A N 1
ATOM 675 C CA . VAL A 1 86 ? 13.453 -30.484 -32.781 1 94.19 86 VAL A CA 1
ATOM 676 C C . VAL A 1 86 ? 12.891 -29.234 -33.438 1 94.19 86 VAL A C 1
ATOM 678 O O . VAL A 1 86 ? 11.945 -29.297 -34.219 1 94.19 86 VAL A O 1
ATOM 681 N N . GLU A 1 87 ? 13.391 -28.094 -33 1 92.94 87 GLU A N 1
ATOM 682 C CA . GLU A 1 87 ? 13.07 -26.844 -33.656 1 92.94 87 GLU A CA 1
ATOM 683 C C . GLU A 1 87 ? 14.312 -25.969 -33.812 1 92.94 87 GLU A C 1
ATOM 685 O O . GLU A 1 87 ? 15.273 -26.109 -33.062 1 92.94 87 GLU A O 1
ATOM 690 N N . GLY A 1 88 ? 14.281 -25.062 -34.812 1 86.62 88 GLY A N 1
ATOM 691 C CA . GLY A 1 88 ? 15.367 -24.109 -35.031 1 86.62 88 GLY A CA 1
ATOM 692 C C . GLY A 1 88 ? 16.312 -24.547 -36.125 1 86.62 88 GLY A C 1
ATOM 693 O O . GLY A 1 88 ? 17.469 -24.141 -36.156 1 86.62 88 GLY A O 1
ATOM 694 N N . THR A 1 89 ? 15.82 -25.453 -36.812 1 80.19 89 THR A N 1
ATOM 695 C CA . THR A 1 89 ? 16.609 -25.875 -37.969 1 80.19 89 THR A CA 1
ATOM 696 C C . THR A 1 89 ? 16.438 -24.875 -39.125 1 80.19 89 THR A C 1
ATOM 698 O O . THR A 1 89 ? 15.828 -23.828 -38.969 1 80.19 89 THR A O 1
ATOM 701 N N . ALA A 1 90 ? 17.141 -25.109 -40.312 1 74.06 90 ALA A N 1
ATOM 702 C CA . ALA A 1 90 ? 17.078 -24.219 -41.469 1 74.06 90 ALA A CA 1
ATOM 703 C C . ALA A 1 90 ? 15.648 -24.047 -41.938 1 74.06 90 ALA A C 1
ATOM 705 O O . ALA A 1 90 ? 15.305 -23 -42.5 1 74.06 90 ALA A O 1
ATOM 706 N N . THR A 1 91 ? 14.781 -24.984 -41.531 1 74.62 91 THR A N 1
ATOM 707 C CA . THR A 1 91 ? 13.43 -24.953 -42.062 1 74.62 91 THR A CA 1
ATOM 708 C C . THR A 1 91 ? 12.43 -24.531 -41 1 74.62 91 THR A C 1
ATOM 710 O O . THR A 1 91 ? 11.258 -24.297 -41.281 1 74.62 91 THR A O 1
ATOM 713 N N . THR A 1 92 ? 12.883 -24.609 -39.812 1 81.06 92 THR A N 1
ATOM 714 C CA . THR A 1 92 ? 11.953 -24.25 -38.75 1 81.06 92 THR A CA 1
ATOM 715 C C . THR A 1 92 ? 12.367 -22.938 -38.062 1 81.06 92 THR A C 1
ATOM 717 O O . THR A 1 92 ? 13.469 -22.438 -38.312 1 81.06 92 THR A O 1
ATOM 720 N N . ARG A 1 93 ? 11.516 -22.406 -37.219 1 82.88 93 ARG A N 1
ATOM 721 C CA . ARG A 1 93 ? 11.742 -21.141 -36.531 1 82.88 93 ARG A CA 1
ATOM 722 C C . ARG A 1 93 ? 12.812 -21.266 -35.469 1 82.88 93 ARG A C 1
ATOM 724 O O . ARG A 1 93 ? 12.812 -22.234 -34.688 1 82.88 93 ARG A O 1
ATOM 731 N N . ARG A 1 94 ? 13.586 -20.297 -35.469 1 86.31 94 ARG A N 1
ATOM 732 C CA . ARG A 1 94 ? 14.727 -20.344 -34.562 1 86.31 94 ARG A CA 1
ATOM 733 C C . ARG A 1 94 ? 14.281 -20.172 -33.094 1 86.31 94 ARG A C 1
ATOM 735 O O . ARG A 1 94 ? 13.211 -19.625 -32.844 1 86.31 94 ARG A O 1
ATOM 742 N N . VAL A 1 95 ? 15.07 -20.812 -32.219 1 91.94 95 VAL A N 1
ATOM 743 C CA . VAL A 1 95 ? 14.938 -20.641 -30.781 1 91.94 95 VAL A CA 1
ATOM 744 C C . VAL A 1 95 ? 16.062 -19.75 -30.266 1 91.94 95 VAL A C 1
ATOM 746 O O . VAL A 1 95 ? 17.203 -19.828 -30.75 1 91.94 95 VAL A O 1
ATOM 749 N N . VAL A 1 96 ? 15.742 -18.844 -29.328 1 89.69 96 VAL A N 1
ATOM 750 C CA . VAL A 1 96 ? 16.734 -17.875 -28.875 1 89.69 96 VAL A CA 1
ATOM 751 C C . VAL A 1 96 ? 17.031 -18.109 -27.391 1 89.69 96 VAL A C 1
ATOM 753 O O . VAL A 1 96 ? 16.109 -18.203 -26.578 1 89.69 96 VAL A O 1
ATOM 756 N N . ARG A 1 97 ? 18.266 -18.297 -27.109 1 90.06 97 ARG A N 1
ATOM 757 C CA . ARG A 1 97 ? 18.703 -18.375 -25.719 1 90.06 97 ARG A CA 1
ATOM 758 C C . ARG A 1 97 ? 19.219 -17.031 -25.234 1 90.06 97 ARG A C 1
ATOM 760 O O . ARG A 1 97 ? 20.016 -16.375 -25.922 1 90.06 97 ARG A O 1
ATOM 767 N N . HIS A 1 98 ? 18.766 -16.641 -24.062 1 84.44 98 HIS A N 1
ATOM 768 C CA . HIS A 1 98 ? 19.203 -15.383 -23.5 1 84.44 98 HIS A CA 1
ATOM 769 C C . HIS A 1 98 ? 20.219 -15.609 -22.375 1 84.44 98 HIS A C 1
ATOM 771 O O . HIS A 1 98 ? 19.953 -16.359 -21.438 1 84.44 98 HIS A O 1
ATOM 777 N N . ILE A 1 99 ? 21.438 -15.07 -22.578 1 76.88 99 ILE A N 1
ATOM 778 C CA . ILE A 1 99 ? 22.469 -15.133 -21.562 1 76.88 99 ILE A CA 1
ATOM 779 C C . ILE A 1 99 ? 22.938 -13.719 -21.203 1 76.88 99 ILE A C 1
ATOM 781 O O . ILE A 1 99 ? 23.547 -13.031 -22.031 1 76.88 99 ILE A O 1
ATOM 785 N N . GLU A 1 100 ? 22.781 -13.352 -19.891 1 66.56 100 GLU A N 1
ATOM 786 C CA . GLU A 1 100 ? 23.266 -12.07 -19.375 1 66.56 100 GLU A CA 1
ATOM 787 C C . GLU A 1 100 ? 22.969 -10.938 -20.359 1 66.56 100 GLU A C 1
ATOM 789 O O . GLU A 1 100 ? 23.844 -10.148 -20.688 1 66.56 100 GLU A O 1
ATOM 794 N N . GLY A 1 101 ? 21.75 -10.891 -20.969 1 64.56 101 GLY A N 1
ATOM 795 C CA . GLY A 1 101 ? 21.312 -9.789 -21.812 1 64.56 101 GLY A CA 1
ATOM 796 C C . GLY A 1 101 ? 21.594 -10.031 -23.281 1 64.56 101 GLY A C 1
ATOM 797 O O . GLY A 1 101 ? 21.188 -9.234 -24.141 1 64.56 101 GLY A O 1
ATOM 798 N N . THR A 1 102 ? 22.422 -11.008 -23.594 1 73.88 102 THR A N 1
ATOM 799 C CA . THR A 1 102 ? 22.672 -11.32 -25 1 73.88 102 THR A CA 1
ATOM 800 C C . THR A 1 102 ? 21.781 -12.453 -25.469 1 73.88 102 THR A C 1
ATOM 802 O O . THR A 1 102 ? 21.422 -13.344 -24.703 1 73.88 102 THR A O 1
ATOM 805 N N . SER A 1 103 ? 21.391 -12.281 -26.766 1 82.31 103 SER A N 1
ATOM 806 C CA . SER A 1 103 ? 20.516 -13.266 -27.391 1 82.31 103 SER A CA 1
ATOM 807 C C . SER A 1 103 ? 21.281 -14.133 -28.391 1 82.31 103 SER A C 1
ATOM 809 O O . SER A 1 103 ? 22.047 -13.617 -29.203 1 82.31 103 SER A O 1
ATOM 811 N N . TRP A 1 104 ? 21.156 -15.422 -28.25 1 85.38 104 TRP A N 1
ATOM 812 C CA . TRP A 1 104 ? 21.812 -16.375 -29.141 1 85.38 104 TRP A CA 1
ATOM 813 C C . TRP A 1 104 ? 20.781 -17.234 -29.859 1 85.38 104 TRP A C 1
ATOM 815 O O . TRP A 1 104 ? 20.156 -18.109 -29.25 1 85.38 104 TRP A O 1
ATOM 825 N N . PRO A 1 105 ? 20.625 -17.016 -31.125 1 89.25 105 PRO A N 1
ATOM 826 C CA . PRO A 1 105 ? 19.719 -17.906 -31.859 1 89.25 105 PRO A CA 1
ATOM 827 C C . PRO A 1 105 ? 20.328 -19.297 -32.094 1 89.25 105 PRO A C 1
ATOM 829 O O . PRO A 1 105 ? 21.547 -19.438 -32.156 1 89.25 105 PRO A O 1
ATOM 832 N N . GLY A 1 106 ? 19.484 -20.344 -32.062 1 92.19 106 GLY A N 1
ATOM 833 C CA . GLY A 1 106 ? 20 -21.688 -32.281 1 92.19 106 GLY A CA 1
ATOM 834 C C . GLY A 1 106 ? 18.906 -22.734 -32.438 1 92.19 106 GLY A C 1
ATOM 835 O O . GLY A 1 106 ? 17.766 -22.406 -32.75 1 92.19 106 GLY A O 1
ATOM 836 N N . ARG A 1 107 ? 19.391 -24.031 -32.344 1 92.88 107 ARG A N 1
ATOM 837 C CA . ARG A 1 107 ? 18.531 -25.188 -32.469 1 92.88 107 ARG A CA 1
ATOM 838 C C . ARG A 1 107 ? 18.312 -25.844 -31.094 1 92.88 107 ARG A C 1
ATOM 840 O O . ARG A 1 107 ? 19.25 -25.969 -30.312 1 92.88 107 ARG A O 1
ATOM 847 N N . LEU A 1 108 ? 17.031 -26.156 -30.859 1 95.12 108 LEU A N 1
ATOM 848 C CA . LEU A 1 108 ? 16.656 -26.828 -29.609 1 95.12 108 LEU A CA 1
ATOM 849 C C . LEU A 1 108 ? 16.141 -28.234 -29.891 1 95.12 108 LEU A C 1
ATOM 851 O O . LEU A 1 108 ? 15.297 -28.438 -30.75 1 95.12 108 LEU A O 1
ATOM 855 N N . THR A 1 109 ? 16.719 -29.234 -29.188 1 95.5 109 THR A N 1
ATOM 856 C CA . THR A 1 109 ? 16.328 -30.625 -29.344 1 95.5 109 THR A CA 1
ATOM 857 C C . THR A 1 109 ? 15.906 -31.219 -28.016 1 95.5 109 THR A C 1
ATOM 859 O O . THR A 1 109 ? 16.609 -31.094 -27.016 1 95.5 109 THR A O 1
ATOM 862 N N . LEU A 1 110 ? 14.75 -31.812 -27.984 1 97.25 110 LEU A N 1
ATOM 863 C CA . LEU A 1 110 ? 14.266 -32.5 -26.797 1 97.25 110 LEU A CA 1
ATOM 864 C C . LEU A 1 110 ? 14.383 -34 -26.938 1 97.25 110 LEU A C 1
ATOM 866 O O . LEU A 1 110 ? 13.984 -34.562 -27.953 1 97.25 110 LEU A O 1
ATOM 870 N N . THR A 1 111 ? 14.984 -34.656 -25.984 1 96.19 111 THR A N 1
ATOM 871 C CA . THR A 1 111 ? 15.031 -36.094 -25.891 1 96.19 111 THR A CA 1
ATOM 872 C C . THR A 1 111 ? 14.281 -36.594 -24.672 1 96.19 111 THR A C 1
ATOM 874 O O . THR A 1 111 ? 13.75 -35.812 -23.891 1 96.19 111 THR A O 1
ATOM 877 N N . ASN A 1 112 ? 14.133 -37.906 -24.562 1 95 112 ASN A N 1
ATOM 878 C CA . ASN A 1 112 ? 13.438 -38.438 -23.406 1 95 112 ASN A CA 1
ATOM 879 C C . ASN A 1 112 ? 14.281 -38.312 -22.141 1 95 112 ASN A C 1
ATOM 881 O O . ASN A 1 112 ? 13.812 -38.656 -21.047 1 95 112 ASN A O 1
ATOM 885 N N . HIS A 1 113 ? 15.523 -37.75 -22.266 1 94.75 113 HIS A N 1
ATOM 886 C CA . HIS A 1 113 ? 16.375 -37.625 -21.094 1 94.75 113 HIS A CA 1
ATOM 887 C C . HIS A 1 113 ? 16.812 -36.188 -20.875 1 94.75 113 HIS A C 1
ATOM 889 O O . HIS A 1 113 ? 17.125 -35.781 -19.734 1 94.75 113 HIS A O 1
ATOM 895 N N . ALA A 1 114 ? 16.906 -35.469 -21.984 1 95.56 114 ALA A N 1
ATOM 896 C CA . ALA A 1 114 ? 17.562 -34.188 -21.828 1 95.56 114 ALA A CA 1
ATOM 897 C C . ALA A 1 114 ? 17.078 -33.188 -22.875 1 95.56 114 ALA A C 1
ATOM 899 O O . ALA A 1 114 ? 16.359 -33.562 -23.797 1 95.56 114 ALA A O 1
ATOM 900 N N . LEU A 1 115 ? 17.344 -31.938 -22.594 1 95.62 115 LEU A N 1
ATOM 901 C CA . LEU A 1 115 ? 17.188 -30.828 -23.531 1 95.62 115 LEU A CA 1
ATOM 902 C C . LEU A 1 115 ? 18.531 -30.328 -24.031 1 95.62 115 LEU A C 1
ATOM 904 O O . LEU A 1 115 ? 19.453 -30.094 -23.234 1 95.62 115 LEU A O 1
ATOM 908 N N . TYR A 1 116 ? 18.719 -30.266 -25.375 1 95.12 116 TYR A N 1
ATOM 909 C CA . TYR A 1 116 ? 19.969 -29.812 -25.984 1 95.12 116 TYR A CA 1
ATOM 910 C C . TYR A 1 116 ? 19.781 -28.516 -26.75 1 95.12 116 TYR A C 1
ATOM 912 O O . TYR A 1 116 ? 18.859 -28.391 -27.562 1 95.12 116 TYR A O 1
ATOM 920 N N . PHE A 1 117 ? 20.562 -27.562 -26.484 1 94.62 117 PHE A N 1
ATOM 921 C CA . PHE A 1 117 ? 20.562 -26.312 -27.234 1 94.62 117 PHE A CA 1
ATOM 922 C C . PHE A 1 117 ? 21.875 -26.109 -27.969 1 94.62 117 PHE A C 1
ATOM 924 O O . PHE A 1 117 ? 22.953 -26.172 -27.359 1 94.62 117 PHE A O 1
ATOM 931 N N . GLU A 1 118 ? 21.766 -25.828 -29.234 1 93 118 GLU A N 1
ATOM 932 C CA . GLU A 1 118 ? 22.922 -25.562 -30.078 1 93 118 GLU A CA 1
ATOM 933 C C . GLU A 1 118 ? 22.844 -24.156 -30.672 1 93 118 GLU A C 1
ATOM 935 O O . GLU A 1 118 ? 21.953 -23.859 -31.469 1 93 118 GLU A O 1
ATOM 940 N N . ALA A 1 119 ? 23.75 -23.328 -30.344 1 90.12 119 ALA A N 1
ATOM 941 C CA . ALA A 1 119 ? 23.797 -21.969 -30.891 1 90.12 119 ALA A CA 1
ATOM 942 C C . ALA A 1 119 ? 24.266 -21.984 -32.344 1 90.12 119 ALA A C 1
ATOM 944 O O . ALA A 1 119 ? 25.141 -22.75 -32.719 1 90.12 119 ALA A O 1
ATOM 945 N N . SER A 1 120 ? 23.609 -21.062 -33.094 1 86.88 120 SER A N 1
ATOM 946 C CA . SER A 1 120 ? 24 -20.969 -34.5 1 86.88 120 SER A CA 1
ATOM 947 C C . SER A 1 120 ? 25.328 -20.25 -34.688 1 86.88 120 SER A C 1
ATOM 949 O O . SER A 1 120 ? 25.484 -19.125 -34.188 1 86.88 120 SER A O 1
ATOM 951 N N . GLY A 1 121 ? 26.359 -20.938 -35.094 1 76.19 121 GLY A N 1
ATOM 952 C CA . GLY A 1 121 ? 27.625 -20.312 -35.438 1 76.19 121 GLY A CA 1
ATOM 953 C C . GLY A 1 121 ? 27.703 -19.859 -36.875 1 76.19 121 GLY A C 1
ATOM 954 O O . GLY A 1 121 ? 26.688 -19.797 -37.562 1 76.19 121 GLY A O 1
ATOM 955 N N . VAL A 1 122 ? 28.891 -19.344 -37.406 1 69.06 122 VAL A N 1
ATOM 956 C CA . VAL A 1 122 ? 29.125 -18.828 -38.75 1 69.06 122 VAL A CA 1
ATOM 957 C C . VAL A 1 122 ? 28.922 -19.938 -39.781 1 69.06 122 VAL A C 1
ATOM 959 O O . VAL A 1 122 ? 28.266 -19.734 -40.812 1 69.06 122 VAL A O 1
ATOM 962 N N . LEU A 1 123 ? 29.469 -21.219 -39.5 1 66.31 123 LEU A N 1
ATOM 963 C CA . LEU A 1 123 ? 29.359 -22.281 -40.5 1 66.31 123 LEU A CA 1
ATOM 964 C C . LEU A 1 123 ? 28.516 -23.438 -39.938 1 66.31 123 LEU A C 1
ATOM 966 O O . LEU A 1 123 ? 27.766 -24.078 -40.688 1 66.31 123 LEU A O 1
ATOM 970 N N . THR A 1 124 ? 28.766 -23.688 -38.625 1 78.62 124 THR A N 1
ATOM 971 C CA . THR A 1 124 ? 28.078 -24.812 -38 1 78.62 124 THR A CA 1
ATOM 972 C C . THR A 1 124 ? 27.578 -24.438 -36.625 1 78.62 124 THR A C 1
ATOM 974 O O . THR A 1 124 ? 27.859 -23.328 -36.125 1 78.62 124 THR A O 1
ATOM 977 N N . TYR A 1 125 ? 26.781 -25.328 -36.188 1 84.06 125 TYR A N 1
ATOM 978 C CA . TYR A 1 125 ? 26.312 -25.109 -34.844 1 84.06 125 TYR A CA 1
ATOM 979 C C . TYR A 1 125 ? 27.453 -25.25 -33.844 1 84.06 125 TYR A C 1
ATOM 981 O O . TYR A 1 125 ? 28.438 -25.938 -34.094 1 84.06 125 TYR A O 1
ATOM 989 N N . ASP A 1 126 ? 27.406 -24.516 -32.812 1 85.69 126 ASP A N 1
ATOM 990 C CA . ASP A 1 126 ? 28.328 -24.703 -31.688 1 85.69 126 ASP A CA 1
ATOM 991 C C . ASP A 1 126 ? 27.984 -25.969 -30.906 1 85.69 126 ASP A C 1
ATOM 993 O O . ASP A 1 126 ? 26.953 -26.594 -31.141 1 85.69 126 ASP A O 1
ATOM 997 N N . ASP A 1 127 ? 28.875 -26.406 -30.031 1 87.5 127 ASP A N 1
ATOM 998 C CA . ASP A 1 127 ? 28.609 -27.562 -29.172 1 87.5 127 ASP A CA 1
ATOM 999 C C . ASP A 1 127 ? 27.344 -27.359 -28.359 1 87.5 127 ASP A C 1
ATOM 1001 O O . ASP A 1 127 ? 27.094 -26.25 -27.859 1 87.5 127 ASP A O 1
ATOM 1005 N N . ALA A 1 128 ? 26.688 -28.438 -28.234 1 92.25 128 ALA A N 1
ATOM 1006 C CA . ALA A 1 128 ? 25.359 -28.375 -27.609 1 92.25 128 ALA A CA 1
ATOM 1007 C C . ALA A 1 128 ? 25.469 -28.219 -26.094 1 92.25 128 ALA A C 1
ATOM 1009 O O . ALA A 1 128 ? 26.344 -28.828 -25.469 1 92.25 128 ALA A O 1
ATOM 1010 N N . LEU A 1 129 ? 24.719 -27.391 -25.562 1 91.5 129 LEU A N 1
ATOM 1011 C CA . LEU A 1 129 ? 24.5 -27.312 -24.125 1 91.5 129 LEU A CA 1
ATOM 1012 C C . LEU A 1 129 ? 23.484 -28.344 -23.672 1 91.5 129 LEU A C 1
ATOM 1014 O O . LEU A 1 129 ? 22.359 -28.375 -24.156 1 91.5 129 LEU A O 1
ATOM 1018 N N . LYS A 1 130 ? 23.859 -29.219 -22.797 1 92.88 130 LYS A N 1
ATOM 1019 C CA . LYS A 1 130 ? 22.984 -30.281 -22.328 1 92.88 130 LYS A CA 1
ATOM 1020 C C . LYS A 1 130 ? 22.328 -29.906 -21 1 92.88 130 LYS A C 1
ATOM 1022 O O . LYS A 1 130 ? 23.016 -29.562 -20.047 1 92.88 130 LYS A O 1
ATOM 1027 N N . ILE A 1 131 ? 21.047 -29.922 -20.984 1 93 131 ILE A N 1
ATOM 1028 C CA . ILE A 1 131 ? 20.266 -29.828 -19.75 1 93 131 ILE A CA 1
ATOM 1029 C C . ILE A 1 131 ? 19.688 -31.188 -19.391 1 93 131 ILE A C 1
ATOM 1031 O O . ILE A 1 131 ? 18.766 -31.672 -20.062 1 93 131 ILE A O 1
ATOM 1035 N N . ASP A 1 132 ? 20.156 -31.766 -18.359 1 92.75 132 ASP A N 1
ATOM 1036 C CA . ASP A 1 132 ? 19.719 -33.094 -17.969 1 92.75 132 ASP A CA 1
ATOM 1037 C C . ASP A 1 132 ? 18.406 -33.062 -17.188 1 92.75 132 ASP A C 1
ATOM 1039 O O . ASP A 1 132 ? 18.344 -32.469 -16.109 1 92.75 132 ASP A O 1
ATOM 1043 N N . LEU A 1 133 ? 17.422 -33.656 -17.734 1 93.75 133 LEU A N 1
ATOM 1044 C CA . LEU A 1 133 ? 16.094 -33.656 -17.109 1 93.75 133 LEU A CA 1
ATOM 1045 C C . LEU A 1 133 ? 15.875 -34.906 -16.297 1 93.75 133 LEU A C 1
ATOM 1047 O O . LEU A 1 133 ? 14.875 -35.031 -15.586 1 93.75 133 LEU A O 1
ATOM 1051 N N . SER A 1 134 ? 16.75 -35.906 -16.406 1 90.56 134 SER A N 1
ATOM 1052 C CA . SER A 1 134 ? 16.547 -37.219 -15.82 1 90.56 134 SER A CA 1
ATOM 1053 C C . SER A 1 134 ? 17.125 -37.312 -14.406 1 90.56 134 SER A C 1
ATOM 1055 O O . SER A 1 134 ? 16.797 -38.219 -13.641 1 90.56 134 SER A O 1
ATOM 1057 N N . ARG A 1 135 ? 17.859 -36.344 -14.062 1 87.75 135 ARG A N 1
ATOM 1058 C CA . ARG A 1 135 ? 18.484 -36.375 -12.75 1 87.75 135 ARG A CA 1
ATOM 1059 C C . ARG A 1 135 ? 17.484 -36.094 -11.648 1 87.75 135 ARG A C 1
ATOM 1061 O O . ARG A 1 135 ? 16.547 -35.312 -11.836 1 87.75 135 ARG A O 1
ATOM 1068 N N . ASP A 1 136 ? 17.656 -36.781 -10.578 1 81.56 136 ASP A N 1
ATOM 1069 C CA . ASP A 1 136 ? 16.75 -36.625 -9.445 1 81.56 136 ASP A CA 1
ATOM 1070 C C . ASP A 1 136 ? 17.094 -35.375 -8.641 1 81.56 136 ASP A C 1
ATOM 1072 O O . ASP A 1 136 ? 17.516 -35.469 -7.484 1 81.56 136 ASP A O 1
ATOM 1076 N N . ILE A 1 137 ? 17 -34.281 -9.312 1 80.81 137 ILE A N 1
ATOM 1077 C CA . ILE A 1 137 ? 17.219 -33 -8.68 1 80.81 137 ILE A CA 1
ATOM 1078 C C . ILE A 1 137 ? 15.961 -32.156 -8.789 1 80.81 137 ILE A C 1
ATOM 1080 O O . ILE A 1 137 ? 14.992 -32.531 -9.43 1 80.81 137 ILE A O 1
ATOM 1084 N N . GLU A 1 138 ? 15.914 -31.109 -8.047 1 81.31 138 GLU A N 1
ATOM 1085 C CA . GLU A 1 138 ? 14.781 -30.188 -8.141 1 81.31 138 GLU A CA 1
ATOM 1086 C C . GLU A 1 138 ? 14.828 -29.391 -9.445 1 81.31 138 GLU A C 1
ATOM 1088 O O . GLU A 1 138 ? 15.797 -28.672 -9.703 1 81.31 138 GLU A O 1
ATOM 1093 N N . HIS A 1 139 ? 13.875 -29.703 -10.297 1 87.31 139 HIS A N 1
ATOM 1094 C CA . HIS A 1 139 ? 13.766 -29 -11.57 1 87.31 139 HIS A CA 1
ATOM 1095 C C . HIS A 1 139 ? 12.648 -27.969 -11.531 1 87.31 139 HIS A C 1
ATOM 1097 O O . HIS A 1 139 ? 11.602 -28.203 -10.93 1 87.31 139 HIS A O 1
ATOM 1103 N N . GLY A 1 140 ? 12.938 -26.828 -11.969 1 85.62 140 GLY A N 1
ATOM 1104 C CA . GLY A 1 140 ? 11.898 -25.828 -12.133 1 85.62 140 GLY A CA 1
ATOM 1105 C C . GLY A 1 140 ? 11.781 -25.328 -13.562 1 85.62 140 GLY A C 1
ATOM 1106 O O . GLY A 1 140 ? 12.781 -24.922 -14.164 1 85.62 140 GLY A O 1
ATOM 1107 N N . VAL A 1 141 ? 10.617 -25.547 -14.203 1 91.19 141 VAL A N 1
ATOM 1108 C CA . VAL A 1 141 ? 10.359 -25.031 -15.539 1 91.19 141 VAL A CA 1
ATOM 1109 C C . VAL A 1 141 ? 9.078 -24.188 -15.531 1 91.19 141 VAL A C 1
ATOM 1111 O O . VAL A 1 141 ? 8.016 -24.688 -15.156 1 91.19 141 VAL A O 1
ATOM 1114 N N . LYS A 1 142 ? 9.141 -22.984 -15.836 1 90.19 142 LYS A N 1
ATOM 1115 C CA . LYS A 1 142 ? 7.988 -22.078 -15.812 1 90.19 142 LYS A CA 1
ATOM 1116 C C . LYS A 1 142 ? 8.039 -21.109 -16.984 1 90.19 142 LYS A C 1
ATOM 1118 O O . LYS A 1 142 ? 9.086 -20.906 -17.594 1 90.19 142 LYS A O 1
ATOM 1123 N N . PRO A 1 143 ? 6.836 -20.609 -17.359 1 90.06 143 PRO A N 1
ATOM 1124 C CA . PRO A 1 143 ? 6.836 -19.547 -18.375 1 90.06 143 PRO A CA 1
ATOM 1125 C C . PRO A 1 143 ? 7.531 -18.281 -17.891 1 90.06 143 PRO A C 1
ATOM 1127 O O . PRO A 1 143 ? 7.543 -18 -16.688 1 90.06 143 PRO A O 1
ATOM 1130 N N . ALA A 1 144 ? 8.18 -17.688 -18.688 1 85.56 144 ALA A N 1
ATOM 1131 C CA . ALA A 1 144 ? 8.883 -16.453 -18.375 1 85.56 144 ALA A CA 1
ATOM 1132 C C . ALA A 1 144 ? 8.672 -15.398 -19.469 1 85.56 144 ALA A C 1
ATOM 1134 O O . ALA A 1 144 ? 8.305 -15.734 -20.594 1 85.56 144 ALA A O 1
ATOM 1135 N N . ALA A 1 145 ? 8.703 -14.18 -19.094 1 78.56 145 ALA A N 1
ATOM 1136 C CA . ALA A 1 145 ? 8.602 -13.078 -20.047 1 78.56 145 ALA A CA 1
ATOM 1137 C C . ALA A 1 145 ? 9.977 -12.508 -20.375 1 78.56 145 ALA A C 1
ATOM 1139 O O . ALA A 1 145 ? 10.867 -12.484 -19.531 1 78.56 145 ALA A O 1
ATOM 1140 N N . THR A 1 146 ? 10.109 -12.375 -21.672 1 74.62 146 THR A N 1
ATOM 1141 C CA . THR A 1 146 ? 11.375 -11.805 -22.125 1 74.62 146 THR A CA 1
ATOM 1142 C C . THR A 1 146 ? 11.141 -10.562 -22.969 1 74.62 146 THR A C 1
ATOM 1144 O O . THR A 1 146 ? 10 -10.273 -23.359 1 74.62 146 THR A O 1
ATOM 1147 N N . GLY A 1 147 ? 11.969 -9.719 -23.094 1 64.5 147 GLY A N 1
ATOM 1148 C CA . GLY A 1 147 ? 11.961 -8.531 -23.938 1 64.5 147 GLY A CA 1
ATOM 1149 C C . GLY A 1 147 ? 13.344 -7.965 -24.188 1 64.5 147 GLY A C 1
ATOM 1150 O O . GLY A 1 147 ? 14.344 -8.539 -23.75 1 64.5 147 GLY A O 1
ATOM 1151 N N . PRO A 1 148 ? 13.242 -7 -25.125 1 61.06 148 PRO A N 1
ATOM 1152 C CA . PRO A 1 148 ? 14.531 -6.344 -25.359 1 61.06 148 PRO A CA 1
ATOM 1153 C C . PRO A 1 148 ? 15.164 -5.797 -24.094 1 61.06 148 PRO A C 1
ATOM 1155 O O . PRO A 1 148 ? 14.453 -5.32 -23.203 1 61.06 148 PRO A O 1
ATOM 1158 N N . TRP A 1 149 ? 16.391 -6.082 -23.922 1 55.84 149 TRP A N 1
ATOM 1159 C CA . TRP A 1 149 ? 17.188 -5.586 -22.812 1 55.84 149 TRP A CA 1
ATOM 1160 C C . TRP A 1 149 ? 16.781 -6.258 -21.5 1 55.84 149 TRP A C 1
ATOM 1162 O O . TRP A 1 149 ? 16.906 -5.668 -20.422 1 55.84 149 TRP A O 1
ATOM 1172 N N . GLY A 1 150 ? 16.141 -7.43 -21.688 1 60.28 150 GLY A N 1
ATOM 1173 C CA . GLY A 1 150 ? 15.812 -8.188 -20.484 1 60.28 150 GLY A CA 1
ATOM 1174 C C . GLY A 1 150 ? 14.484 -7.797 -19.875 1 60.28 150 GLY A C 1
ATOM 1175 O O . GLY A 1 150 ? 14.102 -8.305 -18.812 1 60.28 150 GLY A O 1
ATOM 1176 N N . ALA A 1 151 ? 13.797 -6.836 -20.484 1 60.22 151 ALA A N 1
ATOM 1177 C CA . ALA A 1 151 ? 12.492 -6.438 -19.953 1 60.22 151 ALA A CA 1
ATOM 1178 C C . ALA A 1 151 ? 11.445 -7.523 -20.219 1 60.22 151 ALA A C 1
ATOM 1180 O O . ALA A 1 151 ? 11.391 -8.094 -21.297 1 60.22 151 ALA A O 1
ATOM 1181 N N . PRO A 1 152 ? 10.844 -7.996 -19.109 1 69.19 152 PRO A N 1
ATOM 1182 C CA . PRO A 1 152 ? 9.828 -9.031 -19.281 1 69.19 152 PRO A CA 1
ATOM 1183 C C . PRO A 1 152 ? 8.578 -8.531 -20 1 69.19 152 PRO A C 1
ATOM 1185 O O . PRO A 1 152 ? 7.516 -8.398 -19.375 1 69.19 152 PRO A O 1
ATOM 1188 N N . LEU A 1 153 ? 8.695 -8.328 -21.406 1 65 153 LEU A N 1
ATOM 1189 C CA . LEU A 1 153 ? 7.609 -7.719 -22.172 1 65 153 LEU A CA 1
ATOM 1190 C C . LEU A 1 153 ? 6.77 -8.781 -22.859 1 65 153 LEU A C 1
ATOM 1192 O O . LEU A 1 153 ? 5.543 -8.664 -22.922 1 65 153 LEU A O 1
ATOM 1196 N N . PHE A 1 154 ? 7.492 -9.789 -23.266 1 70.12 154 PHE A N 1
ATOM 1197 C CA . PHE A 1 154 ? 6.805 -10.781 -24.094 1 70.12 154 PHE A CA 1
ATOM 1198 C C . PHE A 1 154 ? 6.758 -12.133 -23.375 1 70.12 154 PHE A C 1
ATOM 1200 O O . PHE A 1 154 ? 7.789 -12.656 -22.969 1 70.12 154 PHE A O 1
ATOM 1207 N N . ASP A 1 155 ? 5.59 -12.617 -23.188 1 79.12 155 ASP A N 1
ATOM 1208 C CA . ASP A 1 155 ? 5.402 -13.93 -22.578 1 79.12 155 ASP A CA 1
ATOM 1209 C C . ASP A 1 155 ? 5.656 -15.047 -23.578 1 79.12 155 ASP A C 1
ATOM 1211 O O . ASP A 1 155 ? 4.73 -15.758 -23.984 1 79.12 155 ASP A O 1
ATOM 1215 N N . LYS A 1 156 ? 6.895 -15.188 -24.031 1 86.62 156 LYS A N 1
ATOM 1216 C CA . LYS A 1 156 ? 7.211 -16.141 -25.094 1 86.62 156 LYS A CA 1
ATOM 1217 C C . LYS A 1 156 ? 8.438 -16.969 -24.719 1 86.62 156 LYS A C 1
ATOM 1219 O O . LYS A 1 156 ? 9.109 -17.531 -25.609 1 86.62 156 LYS A O 1
ATOM 1224 N N . ALA A 1 157 ? 8.68 -16.984 -23.438 1 90.06 157 ALA A N 1
ATOM 1225 C CA . ALA A 1 157 ? 9.906 -17.688 -23.047 1 90.06 157 ALA A CA 1
ATOM 1226 C C . ALA A 1 157 ? 9.648 -18.672 -21.922 1 90.06 157 ALA A C 1
ATOM 1228 O O . ALA A 1 157 ? 8.57 -18.672 -21.328 1 90.06 157 ALA A O 1
ATOM 1229 N N . ILE A 1 158 ? 10.523 -19.688 -21.859 1 92.94 158 ILE A N 1
ATOM 1230 C CA . ILE A 1 158 ? 10.555 -20.641 -20.75 1 92.94 158 ILE A CA 1
ATOM 1231 C C . ILE A 1 158 ? 11.852 -20.469 -19.953 1 92.94 158 ILE A C 1
ATOM 1233 O O . ILE A 1 158 ? 12.914 -20.25 -20.547 1 92.94 158 ILE A O 1
ATOM 1237 N N . ILE A 1 159 ? 11.742 -20.5 -18.734 1 91.38 159 ILE A N 1
ATOM 1238 C CA . ILE A 1 159 ? 12.938 -20.438 -17.906 1 91.38 159 ILE A CA 1
ATOM 1239 C C . ILE A 1 159 ? 13.109 -21.766 -17.156 1 91.38 159 ILE A C 1
ATOM 1241 O O . ILE A 1 159 ? 12.148 -22.297 -16.578 1 91.38 159 ILE A O 1
ATOM 1245 N N . TYR A 1 160 ? 14.227 -22.359 -17.297 1 92.81 160 TYR A N 1
ATOM 1246 C CA . TYR A 1 160 ? 14.602 -23.562 -16.562 1 92.81 160 TYR A CA 1
ATOM 1247 C C . TYR A 1 160 ? 15.562 -23.234 -15.414 1 92.81 160 TYR A C 1
ATOM 1249 O O . TYR A 1 160 ? 16.562 -22.547 -15.617 1 92.81 160 TYR A O 1
ATOM 1257 N N . GLU A 1 161 ? 15.211 -23.719 -14.273 1 90.12 161 GLU A N 1
ATOM 1258 C CA . GLU A 1 161 ? 16.047 -23.484 -13.102 1 90.12 161 GLU A CA 1
ATOM 1259 C C . GLU A 1 161 ? 16.359 -24.797 -12.375 1 90.12 161 GLU A C 1
ATOM 1261 O O . GLU A 1 161 ? 15.492 -25.656 -12.258 1 90.12 161 GLU A O 1
ATOM 1266 N N . SER A 1 162 ? 17.562 -25 -12.062 1 86.38 162 SER A N 1
ATOM 1267 C CA . SER A 1 162 ? 18.031 -26.125 -11.273 1 86.38 162 SER A CA 1
ATOM 1268 C C . SER A 1 162 ? 19.219 -25.734 -10.398 1 86.38 162 SER A C 1
ATOM 1270 O O . SER A 1 162 ? 19.797 -24.672 -10.57 1 86.38 162 SER A O 1
ATOM 1272 N N . PRO A 1 163 ? 19.484 -26.516 -9.352 1 79.88 163 PRO A N 1
ATOM 1273 C CA . PRO A 1 163 ? 20.672 -26.203 -8.547 1 79.88 163 PRO A CA 1
ATOM 1274 C C . PRO A 1 163 ? 21.938 -26.125 -9.383 1 79.88 163 PRO A C 1
ATOM 1276 O O . PRO A 1 163 ? 22.891 -25.438 -9 1 79.88 163 PRO A O 1
ATOM 1279 N N . GLU A 1 164 ? 22.016 -26.75 -10.5 1 80.5 164 GLU A N 1
ATOM 1280 C CA . GLU A 1 164 ? 23.156 -26.719 -11.391 1 80.5 164 GLU A CA 1
ATOM 1281 C C . GLU A 1 164 ? 23.172 -25.438 -12.219 1 80.5 164 GLU A C 1
ATOM 1283 O O . GLU A 1 164 ? 24.234 -24.984 -12.648 1 80.5 164 GLU A O 1
ATOM 1288 N N . PHE A 1 165 ? 21.953 -24.969 -12.477 1 83.44 165 PHE A N 1
ATOM 1289 C CA . PHE A 1 165 ? 21.797 -23.734 -13.227 1 83.44 165 PHE A CA 1
ATOM 1290 C C . PHE A 1 165 ? 21.172 -22.641 -12.359 1 83.44 165 PHE A C 1
ATOM 1292 O O . PHE A 1 165 ? 19.969 -22.375 -12.461 1 83.44 165 PHE A O 1
ATOM 1299 N N . GLN A 1 166 ? 21.891 -21.969 -11.578 1 76.94 166 GLN A N 1
ATOM 1300 C CA . GLN A 1 166 ? 21.391 -21.016 -10.586 1 76.94 166 GLN A CA 1
ATOM 1301 C C . GLN A 1 166 ? 20.781 -19.781 -11.25 1 76.94 166 GLN A C 1
ATOM 1303 O O . GLN A 1 166 ? 19.766 -19.25 -10.789 1 76.94 166 GLN A O 1
ATOM 1308 N N . GLU A 1 167 ? 21.406 -19.312 -12.398 1 78.56 167 GLU A N 1
ATOM 1309 C CA . GLU A 1 167 ? 20.859 -18.141 -13.078 1 78.56 167 GLU A CA 1
ATOM 1310 C C . GLU A 1 167 ? 19.719 -18.531 -14.008 1 78.56 167 GLU A C 1
ATOM 1312 O O . GLU A 1 167 ? 18.984 -17.656 -14.484 1 78.56 167 GLU A O 1
ATOM 1317 N N . GLY A 1 168 ? 19.547 -19.797 -14.148 1 85.31 168 GLY A N 1
ATOM 1318 C CA . GLY A 1 168 ? 18.469 -20.297 -14.992 1 85.31 168 GLY A CA 1
ATOM 1319 C C . GLY A 1 168 ? 18.781 -20.219 -16.469 1 85.31 168 GLY A C 1
ATOM 1320 O O . GLY A 1 168 ? 19.688 -19.484 -16.875 1 85.31 168 GLY A O 1
ATOM 1321 N N . VAL A 1 169 ? 18.281 -21.047 -17.312 1 89.75 169 VAL A N 1
ATOM 1322 C CA . VAL A 1 169 ? 18.406 -21.031 -18.766 1 89.75 169 VAL A CA 1
ATOM 1323 C C . VAL A 1 169 ? 17.109 -20.516 -19.391 1 89.75 169 VAL A C 1
ATOM 1325 O O . VAL A 1 169 ? 16.047 -21.125 -19.266 1 89.75 169 VAL A O 1
ATOM 1328 N N . LEU A 1 170 ? 17.297 -19.359 -20 1 90.94 170 LEU A N 1
ATOM 1329 C CA . LEU A 1 170 ? 16.125 -18.703 -20.594 1 90.94 170 LEU A CA 1
ATOM 1330 C C . LEU A 1 170 ? 16.062 -18.969 -22.094 1 90.94 170 LEU A C 1
ATOM 1332 O O . LEU A 1 170 ? 17 -18.641 -22.844 1 90.94 170 LEU A O 1
ATOM 1336 N N . LEU A 1 171 ? 14.984 -19.641 -22.547 1 92.25 171 LEU A N 1
ATOM 1337 C CA . LEU A 1 171 ? 14.766 -19.969 -23.953 1 92.25 171 LEU A CA 1
ATOM 1338 C C . LEU A 1 171 ? 13.539 -19.234 -24.484 1 92.25 171 LEU A C 1
ATOM 1340 O O . LEU A 1 171 ? 12.445 -19.359 -23.938 1 92.25 171 LEU A O 1
ATOM 1344 N N . GLU A 1 172 ? 13.711 -18.484 -25.516 1 91.31 172 GLU A N 1
ATOM 1345 C CA . GLU A 1 172 ? 12.633 -17.719 -26.125 1 91.31 172 GLU A CA 1
ATOM 1346 C C . GLU A 1 172 ? 12.188 -18.344 -27.453 1 91.31 172 GLU A C 1
ATOM 1348 O O . GLU A 1 172 ? 13.023 -18.828 -28.234 1 91.31 172 GLU A O 1
ATOM 1353 N N . PHE A 1 173 ? 10.867 -18.328 -27.609 1 91.62 173 PHE A N 1
ATOM 1354 C CA . PHE A 1 173 ? 10.25 -18.828 -28.828 1 91.62 173 PHE A CA 1
ATOM 1355 C C . PHE A 1 173 ? 9.508 -17.734 -29.562 1 91.62 173 PHE A C 1
ATOM 1357 O O . PHE A 1 173 ? 8.305 -17.531 -29.359 1 91.62 173 PHE A O 1
ATOM 1364 N N . PRO A 1 174 ? 10.219 -17.062 -30.391 1 85.44 174 PRO A N 1
ATOM 1365 C CA . PRO A 1 174 ? 9.602 -15.93 -31.078 1 85.44 174 PRO A CA 1
ATOM 1366 C C . PRO A 1 174 ? 8.422 -16.328 -31.953 1 85.44 174 PRO A C 1
ATOM 1368 O O . PRO A 1 174 ? 8.531 -17.281 -32.75 1 85.44 174 PRO A O 1
ATOM 1371 N N . GLU A 1 175 ? 7.195 -15.773 -31.672 1 81.38 175 GLU A N 1
ATOM 1372 C CA . GLU A 1 175 ? 5.98 -15.953 -32.469 1 81.38 175 GLU A CA 1
ATOM 1373 C C . GLU A 1 175 ? 5.191 -14.648 -32.562 1 81.38 175 GLU A C 1
ATOM 1375 O O . GLU A 1 175 ? 5.297 -13.781 -31.672 1 81.38 175 GLU A O 1
ATOM 1380 N N . MET A 1 176 ? 4.602 -14.297 -33.656 1 67.56 176 MET A N 1
ATOM 1381 C CA . MET A 1 176 ? 3.973 -13.008 -33.938 1 67.56 176 MET A CA 1
ATOM 1382 C C . MET A 1 176 ? 2.822 -12.75 -32.938 1 67.56 176 MET A C 1
ATOM 1384 O O . MET A 1 176 ? 2.717 -11.664 -32.375 1 67.56 176 MET A O 1
ATOM 1388 N N . THR A 1 177 ? 1.854 -13.633 -32.812 1 63.03 177 THR A N 1
ATOM 1389 C CA . THR A 1 177 ? 0.66 -13.234 -32.094 1 63.03 177 THR A CA 1
ATOM 1390 C C . THR A 1 177 ? 0.454 -14.133 -30.875 1 63.03 177 THR A C 1
ATOM 1392 O O . THR A 1 177 ? -0.084 -13.695 -29.844 1 63.03 177 THR A O 1
ATOM 1395 N N . SER A 1 178 ? 0.823 -15.398 -31 1 74.69 178 SER A N 1
ATOM 1396 C CA . SER A 1 178 ? 0.389 -16.297 -29.938 1 74.69 178 SER A CA 1
ATOM 1397 C C . SER A 1 178 ? 1.582 -16.906 -29.203 1 74.69 178 SER A C 1
ATOM 1399 O O . SER A 1 178 ? 2.732 -16.656 -29.562 1 74.69 178 SER A O 1
ATOM 1401 N N . SER A 1 179 ? 1.345 -17.438 -27.984 1 82.31 179 SER A N 1
ATOM 1402 C CA . SER A 1 179 ? 2.359 -18.125 -27.203 1 82.31 179 SER A CA 1
ATOM 1403 C C . SER A 1 179 ? 2.191 -19.641 -27.312 1 82.31 179 SER A C 1
ATOM 1405 O O . SER A 1 179 ? 2.467 -20.375 -26.344 1 82.31 179 SER A O 1
ATOM 1407 N N . THR A 1 180 ? 1.789 -20.094 -28.453 1 86.94 180 THR A N 1
ATOM 1408 C CA . THR A 1 180 ? 1.491 -21.516 -28.641 1 86.94 180 THR A CA 1
ATOM 1409 C C . THR A 1 180 ? 2.777 -22.328 -28.672 1 86.94 180 THR A C 1
ATOM 1411 O O . THR A 1 180 ? 2.826 -23.438 -28.156 1 86.94 180 THR A O 1
ATOM 1414 N N . ARG A 1 181 ? 3.814 -21.734 -29.297 1 90.25 181 ARG A N 1
ATOM 1415 C CA . ARG A 1 181 ? 5.086 -22.438 -29.391 1 90.25 181 ARG A CA 1
ATOM 1416 C C . ARG A 1 181 ? 5.707 -22.625 -28 1 90.25 181 ARG A C 1
ATOM 1418 O O . ARG A 1 181 ? 6.191 -23.703 -27.672 1 90.25 181 ARG A O 1
ATOM 1425 N N . ARG A 1 182 ? 5.664 -21.609 -27.312 1 91.94 182 ARG A N 1
ATOM 1426 C CA . ARG A 1 182 ? 6.207 -21.672 -25.969 1 91.94 182 ARG A CA 1
ATOM 1427 C C . ARG A 1 182 ? 5.453 -22.688 -25.109 1 91.94 182 ARG A C 1
ATOM 1429 O O . ARG A 1 182 ? 6.062 -23.484 -24.391 1 91.94 182 ARG A O 1
ATOM 1436 N N . ASP A 1 183 ? 4.137 -22.641 -25.25 1 91.62 183 ASP A N 1
ATOM 1437 C CA . ASP A 1 183 ? 3.316 -23.562 -24.469 1 91.62 183 ASP A CA 1
ATOM 1438 C C . ASP A 1 183 ? 3.58 -25.016 -24.875 1 91.62 183 ASP A C 1
ATOM 1440 O O . ASP A 1 183 ? 3.57 -25.906 -24.016 1 91.62 183 ASP A O 1
ATOM 1444 N N . HIS A 1 184 ? 3.783 -25.203 -26.062 1 93.88 184 HIS A N 1
ATOM 1445 C CA . HIS A 1 184 ? 4.094 -26.547 -26.562 1 93.88 184 HIS A CA 1
ATOM 1446 C C . HIS A 1 184 ? 5.402 -27.062 -25.984 1 93.88 184 HIS A C 1
ATOM 1448 O O . HIS A 1 184 ? 5.445 -28.172 -25.438 1 93.88 184 HIS A O 1
ATOM 1454 N N . TRP A 1 185 ? 6.438 -26.281 -26.062 1 95.5 185 TRP A N 1
ATOM 1455 C CA . TRP A 1 185 ? 7.746 -26.672 -25.531 1 95.5 185 TRP A CA 1
ATOM 1456 C C . TRP A 1 185 ? 7.695 -26.844 -24.031 1 95.5 185 TRP A C 1
ATOM 1458 O O . TRP A 1 185 ? 8.336 -27.75 -23.469 1 95.5 185 TRP A O 1
ATOM 1468 N N . LEU A 1 186 ? 6.98 -26 -23.438 1 95.5 186 LEU A N 1
ATOM 1469 C CA . LEU A 1 186 ? 6.836 -26.094 -22 1 95.5 186 LEU A CA 1
ATOM 1470 C C . LEU A 1 186 ? 6.18 -27.422 -21.609 1 95.5 186 LEU A C 1
ATOM 1472 O O . LEU A 1 186 ? 6.652 -28.109 -20.703 1 95.5 186 LEU A O 1
ATOM 1476 N N . ALA A 1 187 ? 5.117 -27.766 -22.266 1 95.88 187 ALA A N 1
ATOM 1477 C CA . ALA A 1 187 ? 4.391 -29 -21.969 1 95.88 187 ALA A CA 1
ATOM 1478 C C . ALA A 1 187 ? 5.27 -30.219 -22.219 1 95.88 187 ALA A C 1
ATOM 1480 O O . ALA A 1 187 ? 5.262 -31.172 -21.422 1 95.88 187 ALA A O 1
ATOM 1481 N N . LEU A 1 188 ? 6.023 -30.156 -23.281 1 97.12 188 LEU A N 1
ATOM 1482 C CA . LEU A 1 188 ? 6.891 -31.266 -23.625 1 97.12 188 LEU A CA 1
ATOM 1483 C C . LEU A 1 188 ? 7.996 -31.438 -22.578 1 97.12 188 LEU A C 1
ATOM 1485 O O . LEU A 1 188 ? 8.258 -32.562 -22.125 1 97.12 188 LEU A O 1
ATOM 1489 N N . THR A 1 189 ? 8.586 -30.359 -22.297 1 96.5 189 THR A N 1
ATOM 1490 C CA . THR A 1 189 ? 9.664 -30.406 -21.312 1 96.5 189 THR A CA 1
ATOM 1491 C C . THR A 1 189 ? 9.156 -30.891 -19.969 1 96.5 189 THR A C 1
ATOM 1493 O O . THR A 1 189 ? 9.797 -31.719 -19.312 1 96.5 189 THR A O 1
ATOM 1496 N N . LYS A 1 190 ? 8.039 -30.422 -19.641 1 95.69 190 LYS A N 1
ATOM 1497 C CA . LYS A 1 190 ? 7.434 -30.828 -18.375 1 95.69 190 LYS A CA 1
ATOM 1498 C C . LYS A 1 190 ? 7.098 -32.312 -18.391 1 95.69 190 LYS A C 1
ATOM 1500 O O . LYS A 1 190 ? 7.242 -33 -17.375 1 95.69 190 LYS A O 1
ATOM 1505 N N . GLU A 1 191 ? 6.586 -32.781 -19.469 1 97.25 191 GLU A N 1
ATOM 1506 C CA . GLU A 1 191 ? 6.238 -34.219 -19.609 1 97.25 191 GLU A CA 1
ATOM 1507 C C . GLU A 1 191 ? 7.438 -35.094 -19.312 1 97.25 191 GLU A C 1
ATOM 1509 O O . GLU A 1 191 ? 7.32 -36.062 -18.547 1 97.25 191 GLU A O 1
ATOM 1514 N N . VAL A 1 192 ? 8.578 -34.75 -19.875 1 96.19 192 VAL A N 1
ATOM 1515 C CA . VAL A 1 192 ? 9.773 -35.562 -19.688 1 96.19 192 VAL A CA 1
ATOM 1516 C C . VAL A 1 192 ? 10.25 -35.438 -18.25 1 96.19 192 VAL A C 1
ATOM 1518 O O . VAL A 1 192 ? 10.617 -36.469 -17.625 1 96.19 192 VAL A O 1
ATOM 1521 N N . LEU A 1 193 ? 10.234 -34.312 -17.766 1 95.56 193 LEU A N 1
ATOM 1522 C CA . LEU A 1 193 ? 10.648 -34.094 -16.391 1 95.56 193 LEU A CA 1
ATOM 1523 C C . LEU A 1 193 ? 9.773 -34.875 -15.43 1 95.56 193 LEU A C 1
ATOM 1525 O O . LEU A 1 193 ? 10.297 -35.562 -14.547 1 95.56 193 LEU A O 1
ATOM 1529 N N . LEU A 1 194 ? 8.484 -34.781 -15.633 1 94.62 194 LEU A N 1
ATOM 1530 C CA . LEU A 1 194 ? 7.543 -35.438 -14.734 1 94.62 194 LEU A CA 1
ATOM 1531 C C . LEU A 1 194 ? 7.602 -36.969 -14.883 1 94.62 194 LEU A C 1
ATOM 1533 O O . LEU A 1 194 ? 7.383 -37.688 -13.914 1 94.62 194 LEU A O 1
ATOM 1537 N N . MET A 1 195 ? 7.875 -37.438 -16.047 1 95 195 MET A N 1
ATOM 1538 C CA . MET A 1 195 ? 8.055 -38.875 -16.25 1 95 195 MET A CA 1
ATOM 1539 C C . MET A 1 195 ? 9.195 -39.406 -15.375 1 95 195 MET A C 1
ATOM 1541 O O . MET A 1 195 ? 9.039 -40.406 -14.68 1 95 195 MET A O 1
ATOM 1545 N N . HIS A 1 196 ? 10.289 -38.719 -15.414 1 93.12 196 HIS A N 1
ATOM 1546 C CA . HIS A 1 196 ? 11.43 -39.125 -14.617 1 93.12 196 HIS A CA 1
ATOM 1547 C C . HIS A 1 196 ? 11.141 -39 -13.125 1 93.12 196 HIS A C 1
ATOM 1549 O O . HIS A 1 196 ? 11.602 -39.844 -12.336 1 93.12 196 HIS A O 1
ATOM 1555 N N . LYS A 1 197 ? 10.484 -38 -12.812 1 90.19 197 LYS A N 1
ATOM 1556 C CA . LYS A 1 197 ? 10.086 -37.875 -11.422 1 90.19 197 LYS A CA 1
ATOM 1557 C C . LYS A 1 197 ? 9.188 -39.031 -10.984 1 90.19 197 LYS A C 1
ATOM 1559 O O . LYS A 1 197 ? 9.305 -39.5 -9.859 1 90.19 197 LYS A O 1
ATOM 1564 N N . PHE A 1 198 ? 8.281 -39.406 -11.828 1 90.94 198 PHE A N 1
ATOM 1565 C CA . PHE A 1 198 ? 7.391 -40.531 -11.586 1 90.94 198 PHE A CA 1
ATOM 1566 C C . PHE A 1 198 ? 8.188 -41.812 -11.391 1 90.94 198 PHE A C 1
ATOM 1568 O O . PHE A 1 198 ? 7.93 -42.594 -10.453 1 90.94 198 PHE A O 1
ATOM 1575 N N . LEU A 1 199 ? 9.141 -42 -12.25 1 90.56 199 LEU A N 1
ATOM 1576 C CA . LEU A 1 199 ? 9.953 -43.219 -12.18 1 90.56 199 LEU A CA 1
ATOM 1577 C C . LEU A 1 199 ? 10.781 -43.219 -10.898 1 90.56 199 LEU A C 1
ATOM 1579 O O . LEU A 1 199 ? 10.969 -44.281 -10.305 1 90.56 199 LEU A O 1
ATOM 1583 N N . SER A 1 200 ? 11.234 -42.125 -10.547 1 86.75 200 SER A N 1
ATOM 1584 C CA . SER A 1 200 ? 12.031 -42.031 -9.336 1 86.75 200 SER A CA 1
ATOM 1585 C C . SER A 1 200 ? 11.18 -42.219 -8.086 1 86.75 200 SER A C 1
ATOM 1587 O O . SER A 1 200 ? 11.594 -42.875 -7.137 1 86.75 200 SER A O 1
ATOM 1589 N N . LYS A 1 201 ? 10.047 -41.688 -8.125 1 82 201 LYS A N 1
ATOM 1590 C CA . LYS A 1 201 ? 9.156 -41.719 -6.973 1 82 201 LYS A CA 1
ATOM 1591 C C . LYS A 1 201 ? 8.617 -43.125 -6.738 1 82 201 LYS A C 1
ATOM 1593 O O . LYS A 1 201 ? 8.531 -43.562 -5.598 1 82 201 LYS A O 1
ATOM 1598 N N . PHE A 1 202 ? 8.117 -43.781 -7.75 1 78.12 202 PHE A N 1
ATOM 1599 C CA . PHE A 1 202 ? 7.453 -45.094 -7.594 1 78.12 202 PHE A CA 1
ATOM 1600 C C . PHE A 1 202 ? 8.438 -46.219 -7.801 1 78.12 202 PHE A C 1
ATOM 1602 O O . PHE A 1 202 ? 8.047 -47.406 -7.824 1 78.12 202 PHE A O 1
ATOM 1609 N N . LYS A 1 203 ? 9.773 -45.969 -7.555 1 67.56 203 LYS A N 1
ATOM 1610 C CA . LYS A 1 203 ? 10.883 -46.906 -7.617 1 67.56 203 LYS A CA 1
ATOM 1611 C C . LYS A 1 203 ? 10.609 -48.031 -8.633 1 67.56 203 LYS A C 1
ATOM 1613 O O . LYS A 1 203 ? 10.336 -49.156 -8.25 1 67.56 203 LYS A O 1
ATOM 1618 N N . ALA A 1 204 ? 10.375 -47.688 -9.875 1 64.38 204 ALA A N 1
ATOM 1619 C CA . ALA A 1 204 ? 10.211 -48.719 -10.883 1 64.38 204 ALA A CA 1
ATOM 1620 C C . ALA A 1 204 ? 11.375 -49.719 -10.844 1 64.38 204 ALA A C 1
ATOM 1622 O O . ALA A 1 204 ? 12.523 -49.344 -11.055 1 64.38 204 ALA A O 1
ATOM 1623 N N . GLU A 1 205 ? 11.281 -50.75 -9.977 1 60.5 205 GLU A N 1
ATOM 1624 C CA . GLU A 1 205 ? 12.273 -51.781 -9.633 1 60.5 205 GLU A CA 1
ATOM 1625 C C . GLU A 1 205 ? 12.875 -52.406 -10.883 1 60.5 205 GLU A C 1
ATOM 1627 O O . GLU A 1 205 ? 14.047 -52.781 -10.891 1 60.5 205 GLU A O 1
ATOM 1632 N N . SER A 1 206 ? 12.055 -52.5 -12.023 1 71.5 206 SER A N 1
ATOM 1633 C CA . SER A 1 206 ? 12.531 -53.25 -13.172 1 71.5 206 SER A CA 1
ATOM 1634 C C . SER A 1 206 ? 12.797 -52.312 -14.359 1 71.5 206 SER A C 1
ATOM 1636 O O . SER A 1 206 ? 12.039 -51.375 -14.602 1 71.5 206 SER A O 1
ATOM 1638 N N . PRO A 1 207 ? 13.922 -52.375 -14.992 1 79 207 PRO A N 1
ATOM 1639 C CA . PRO A 1 207 ? 14.25 -51.625 -16.188 1 79 207 PRO A CA 1
ATOM 1640 C C . PRO A 1 207 ? 13.188 -51.75 -17.281 1 79 207 PRO A C 1
ATOM 1642 O O . PRO A 1 207 ? 12.992 -50.812 -18.078 1 79 207 PRO A O 1
ATOM 1645 N N . ILE A 1 208 ? 12.484 -52.844 -17.297 1 78.19 208 ILE A N 1
ATOM 1646 C CA . ILE A 1 208 ? 11.461 -53.031 -18.312 1 78.19 208 ILE A CA 1
ATOM 1647 C C . ILE A 1 208 ? 10.273 -52.094 -18.047 1 78.19 208 ILE A C 1
ATOM 1649 O O . ILE A 1 208 ? 9.688 -51.562 -18.984 1 78.19 208 ILE A O 1
ATOM 1653 N N . GLN A 1 209 ? 10.023 -52 -16.781 1 82.38 209 GLN A N 1
ATOM 1654 C CA . GLN A 1 209 ? 8.93 -51.125 -16.422 1 82.38 209 GLN A CA 1
ATOM 1655 C C . GLN A 1 209 ? 9.273 -49.656 -16.719 1 82.38 209 GLN A C 1
ATOM 1657 O O . GLN A 1 209 ? 8.422 -48.906 -17.188 1 82.38 209 GLN A O 1
ATOM 1662 N N . ALA A 1 210 ? 10.461 -49.312 -16.438 1 86.44 210 ALA A N 1
ATOM 1663 C CA . ALA A 1 210 ? 10.914 -47.969 -16.75 1 86.44 210 ALA A CA 1
ATOM 1664 C C . ALA A 1 210 ? 10.852 -47.688 -18.25 1 86.44 210 ALA A C 1
ATOM 1666 O O . ALA A 1 210 ? 10.414 -46.625 -18.672 1 86.44 210 ALA A O 1
ATOM 1667 N N . TRP A 1 211 ? 11.227 -48.625 -18.969 1 87.69 211 TRP A N 1
ATOM 1668 C CA . TRP A 1 211 ? 11.219 -48.469 -20.422 1 87.69 211 TRP A CA 1
ATOM 1669 C C . TRP A 1 211 ? 9.789 -48.406 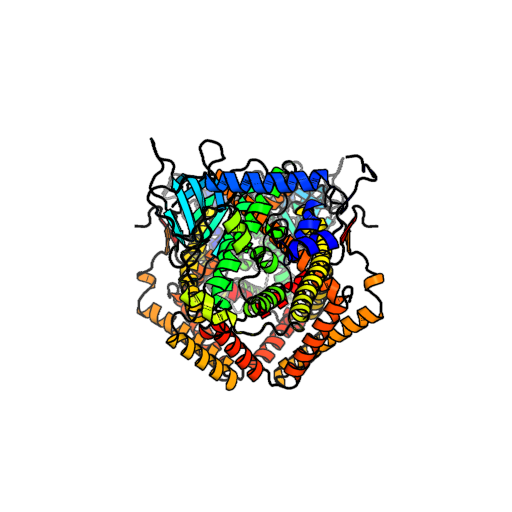-20.953 1 87.69 211 TRP A C 1
ATOM 1671 O O . TRP A 1 211 ? 9.508 -47.656 -21.891 1 87.69 211 TRP A O 1
ATOM 1681 N N . GLU A 1 212 ? 8.938 -49.125 -20.375 1 86.56 212 GLU A N 1
ATOM 1682 C CA . GLU A 1 212 ? 7.539 -49.062 -20.797 1 86.56 212 GLU A CA 1
ATOM 1683 C C . GLU A 1 212 ? 7 -47.625 -20.656 1 86.56 212 GLU A C 1
ATOM 1685 O O . GLU A 1 212 ? 6.273 -47.156 -21.516 1 86.56 212 GLU A O 1
ATOM 1690 N N . MET A 1 213 ? 7.355 -47 -19.609 1 91 213 MET A N 1
ATOM 1691 C CA . MET A 1 213 ? 6.887 -45.656 -19.406 1 91 213 MET A CA 1
ATOM 1692 C C . MET A 1 213 ? 7.539 -44.688 -20.406 1 91 213 MET A C 1
ATOM 1694 O O . MET A 1 213 ? 6.898 -43.75 -20.891 1 91 213 MET A O 1
ATOM 1698 N N . HIS A 1 214 ? 8.789 -44.906 -20.672 1 91.81 214 HIS A N 1
ATOM 1699 C CA . HIS A 1 214 ? 9.445 -44.125 -21.719 1 91.81 214 HIS A CA 1
ATOM 1700 C C . HIS A 1 214 ? 8.719 -44.312 -23.062 1 91.81 214 HIS A C 1
ATOM 1702 O O . HIS A 1 214 ? 8.453 -43.312 -23.75 1 91.81 214 HIS A O 1
ATOM 1708 N N . ALA A 1 215 ? 8.453 -45.562 -23.344 1 91.19 215 ALA A N 1
ATOM 1709 C CA . ALA A 1 215 ? 7.793 -45.875 -24.609 1 91.19 215 ALA A CA 1
ATOM 1710 C C . ALA A 1 215 ? 6.43 -45.188 -24.688 1 91.19 215 ALA A C 1
ATOM 1712 O O . ALA A 1 215 ? 6.082 -44.625 -25.719 1 91.19 215 ALA A O 1
ATOM 1713 N N . ARG A 1 216 ? 5.695 -45.219 -23.625 1 91.94 216 ARG A N 1
ATOM 1714 C CA . ARG A 1 216 ? 4.383 -44.562 -23.594 1 91.94 216 ARG A CA 1
ATOM 1715 C C . ARG A 1 216 ? 4.504 -43.062 -23.781 1 91.94 216 ARG A C 1
ATOM 1717 O O . ARG A 1 216 ? 3.682 -42.438 -24.469 1 91.94 216 ARG A O 1
ATOM 1724 N N . THR A 1 217 ? 5.453 -42.5 -23.141 1 94.81 217 THR A N 1
ATOM 1725 C CA . THR A 1 217 ? 5.68 -41.062 -23.25 1 94.81 217 THR A CA 1
ATOM 1726 C C . THR A 1 217 ? 6.078 -40.688 -24.688 1 94.81 217 THR A C 1
ATOM 1728 O O . THR A 1 217 ? 5.578 -39.719 -25.234 1 94.81 217 THR A O 1
ATOM 1731 N N . ILE A 1 218 ? 6.961 -41.469 -25.281 1 94.44 218 ILE A N 1
ATOM 1732 C CA . ILE A 1 218 ? 7.41 -41.25 -26.641 1 94.44 218 ILE A CA 1
ATOM 1733 C C . ILE A 1 218 ? 6.219 -41.312 -27.594 1 94.44 218 ILE A C 1
ATOM 1735 O O . ILE A 1 218 ? 6.043 -40.438 -28.453 1 94.44 218 ILE A O 1
ATOM 1739 N N . LEU A 1 219 ? 5.414 -42.312 -27.422 1 94.06 219 LEU A N 1
ATOM 1740 C CA . LEU A 1 219 ? 4.242 -42.469 -28.266 1 94.06 219 LEU A CA 1
ATOM 1741 C C . LEU A 1 219 ? 3.266 -41.312 -28.094 1 94.06 219 LEU A C 1
ATOM 1743 O O . LEU A 1 219 ? 2.645 -40.875 -29.047 1 94.06 219 LEU A O 1
ATOM 1747 N N . SER A 1 220 ? 3.109 -40.875 -26.859 1 95.88 220 SER A N 1
ATOM 1748 C CA . SER A 1 220 ? 2.229 -39.75 -26.594 1 95.88 220 SER A CA 1
ATOM 1749 C C . SER A 1 220 ? 2.697 -38.5 -27.328 1 95.88 220 SER A C 1
ATOM 1751 O O . SER A 1 220 ? 1.883 -37.75 -27.875 1 95.88 220 SER A O 1
ATOM 1753 N N . ILE A 1 221 ? 3.941 -38.219 -27.297 1 96.19 221 ILE A N 1
ATOM 1754 C CA . ILE A 1 221 ? 4.496 -37.062 -27.953 1 96.19 221 ILE A CA 1
ATOM 1755 C C . ILE A 1 221 ? 4.328 -37.156 -29.469 1 96.19 221 ILE A C 1
ATOM 1757 O O . ILE A 1 221 ? 4.023 -36.188 -30.141 1 96.19 221 ILE A O 1
ATOM 1761 N N . ILE A 1 222 ? 4.488 -38.375 -30.016 1 94.94 222 ILE A N 1
ATOM 1762 C CA . ILE A 1 222 ? 4.297 -38.625 -31.438 1 94.94 222 ILE A CA 1
ATOM 1763 C C . ILE A 1 222 ? 2.84 -38.344 -31.812 1 94.94 222 ILE A C 1
ATOM 1765 O O . ILE A 1 222 ? 2.562 -37.75 -32.844 1 94.94 222 ILE A O 1
ATOM 1769 N N . ARG A 1 223 ? 1.938 -38.812 -31.016 1 95.06 223 ARG A N 1
ATOM 1770 C CA . ARG A 1 223 ? 0.521 -38.562 -31.25 1 95.06 223 ARG A CA 1
ATOM 1771 C C . ARG A 1 223 ? 0.231 -37.062 -31.25 1 95.06 223 ARG A C 1
ATOM 1773 O O . ARG A 1 223 ? -0.574 -36.594 -32.062 1 95.06 223 ARG A O 1
ATOM 1780 N N . LEU A 1 224 ? 0.81 -36.406 -30.281 1 96.12 224 LEU A N 1
ATOM 1781 C CA . LEU A 1 224 ? 0.638 -34.969 -30.219 1 96.12 224 LEU A CA 1
ATOM 1782 C C . LEU A 1 224 ? 1.115 -34.281 -31.5 1 96.12 224 LEU A C 1
ATOM 1784 O O . LEU A 1 224 ? 0.43 -33.406 -32.062 1 96.12 224 LEU A O 1
ATOM 1788 N N . HIS A 1 225 ? 2.285 -34.688 -31.984 1 94.69 225 HIS A N 1
ATOM 1789 C CA . HIS A 1 225 ? 2.803 -34.125 -33.25 1 94.69 225 HIS A CA 1
ATOM 1790 C C . HIS A 1 225 ? 1.862 -34.438 -34.406 1 94.69 225 HIS A C 1
ATOM 1792 O O . HIS A 1 225 ? 1.613 -33.562 -35.25 1 94.69 225 HIS A O 1
ATOM 1798 N N . ALA A 1 226 ? 1.387 -35.625 -34.406 1 94.38 226 ALA A N 1
ATOM 1799 C CA . ALA A 1 226 ? 0.456 -36.031 -35.469 1 94.38 226 ALA A CA 1
ATOM 1800 C C . ALA A 1 226 ? -0.815 -35.188 -35.406 1 94.38 226 ALA A C 1
ATOM 1802 O O . ALA A 1 226 ? -1.314 -34.75 -36.469 1 94.38 226 ALA A O 1
ATOM 1803 N N . ALA A 1 227 ? -1.337 -35 -34.281 1 93.62 227 ALA A N 1
ATOM 1804 C CA . ALA A 1 227 ? -2.545 -34.188 -34.094 1 93.62 227 ALA A CA 1
ATOM 1805 C C . ALA A 1 227 ? -2.307 -32.75 -34.531 1 93.62 227 ALA A C 1
ATOM 1807 O O . ALA A 1 227 ? -3.186 -32.125 -35.125 1 93.62 227 ALA A O 1
ATOM 1808 N N . ARG A 1 228 ? -1.195 -32.219 -34.188 1 92.19 228 ARG A N 1
ATOM 1809 C CA . ARG A 1 228 ? -0.867 -30.844 -34.531 1 92.19 228 ARG A CA 1
ATOM 1810 C C . ARG A 1 228 ? -0.781 -30.688 -36.062 1 92.19 228 ARG A C 1
ATOM 1812 O O . ARG A 1 228 ? -1.13 -29.641 -36.594 1 92.19 228 ARG A O 1
ATOM 1819 N N . GLU A 1 229 ? -0.237 -31.688 -36.719 1 88.81 229 GLU A N 1
ATOM 1820 C CA . GLU A 1 229 ? -0.163 -31.656 -38.188 1 88.81 229 GLU A CA 1
ATOM 1821 C C . GLU A 1 229 ? -1.551 -31.766 -38.812 1 88.81 229 GLU A C 1
ATOM 1823 O O . GLU A 1 229 ? -1.821 -31.156 -39.844 1 88.81 229 GLU A O 1
ATOM 1828 N N . MET A 1 230 ? -2.32 -32.5 -38.125 1 87.69 230 MET A N 1
ATOM 1829 C CA . MET A 1 230 ? -3.678 -32.688 -38.625 1 87.69 230 MET A CA 1
ATOM 1830 C C . MET A 1 230 ? -4.52 -31.453 -38.406 1 87.69 230 MET A C 1
ATOM 1832 O O . MET A 1 230 ? -5.301 -31.047 -39.281 1 87.69 230 MET A O 1
ATOM 1836 N N . LEU A 1 231 ? -4.359 -30.844 -37.219 1 85.44 231 LEU A N 1
ATOM 1837 C CA . LEU A 1 231 ? -5.121 -29.656 -36.875 1 85.44 231 LEU A CA 1
ATOM 1838 C C . LEU A 1 231 ? -4.254 -28.406 -36.938 1 85.44 231 LEU A C 1
ATOM 1840 O O . LEU A 1 231 ? -4.059 -27.703 -35.938 1 85.44 231 LEU A O 1
ATOM 1844 N N . ARG A 1 232 ? -3.842 -28.062 -38.062 1 79.44 232 ARG A N 1
ATOM 1845 C CA . ARG A 1 232 ? -2.865 -26.984 -38.25 1 79.44 232 ARG A CA 1
ATOM 1846 C C . ARG A 1 232 ? -3.482 -25.625 -37.969 1 79.44 232 ARG A C 1
ATOM 1848 O O . ARG A 1 232 ? -2.799 -24.703 -37.5 1 79.44 232 ARG A O 1
ATOM 1855 N N . ILE A 1 233 ? -4.723 -25.469 -38.188 1 74.25 233 ILE A N 1
ATOM 1856 C CA . ILE A 1 233 ? -5.383 -24.172 -38.062 1 74.25 233 ILE A CA 1
ATOM 1857 C C . ILE A 1 233 ? -5.512 -23.812 -36.562 1 74.25 233 ILE A C 1
ATOM 1859 O O . ILE A 1 233 ? -5.23 -22.688 -36.188 1 74.25 233 ILE A O 1
ATOM 1863 N N . CYS A 1 234 ? -5.895 -24.797 -35.812 1 80.44 234 CYS A N 1
ATOM 1864 C CA . CYS A 1 234 ? -6.016 -24.594 -34.344 1 80.44 234 CYS A CA 1
ATOM 1865 C C . CYS A 1 234 ? -5.348 -25.734 -33.594 1 80.44 234 CYS A C 1
ATOM 1867 O O . CYS A 1 234 ? -5.988 -26.75 -33.281 1 80.44 234 CYS A O 1
ATOM 1869 N N . PRO A 1 235 ? -4.094 -25.453 -33.344 1 85.38 235 PRO A N 1
ATOM 1870 C CA . PRO A 1 235 ? -3.389 -26.531 -32.656 1 85.38 235 PRO A CA 1
ATOM 1871 C C . PRO A 1 235 ? -4.008 -26.875 -31.312 1 85.38 235 PRO A C 1
ATOM 1873 O O . PRO A 1 235 ? -4.477 -25.984 -30.594 1 85.38 235 PRO A O 1
ATOM 1876 N N . PRO A 1 236 ? -4.09 -28.125 -31.078 1 87.69 236 PRO A N 1
ATOM 1877 C CA . PRO A 1 236 ? -4.684 -28.562 -29.812 1 87.69 236 PRO A CA 1
ATOM 1878 C C . PRO A 1 236 ? -3.791 -28.266 -28.609 1 87.69 236 PRO A C 1
ATOM 1880 O O . PRO A 1 236 ? -2.594 -28.016 -28.766 1 87.69 236 PRO A O 1
ATOM 1883 N N . ASP A 1 237 ? -4.43 -28.266 -27.469 1 89.5 237 ASP A N 1
ATOM 1884 C CA . ASP A 1 237 ? -3.684 -28.156 -26.219 1 89.5 237 ASP A CA 1
ATOM 1885 C C . ASP A 1 237 ? -2.762 -29.344 -26 1 89.5 237 ASP A C 1
ATOM 1887 O O . ASP A 1 237 ? -3.225 -30.484 -25.953 1 89.5 237 ASP A O 1
ATOM 1891 N N . PRO A 1 238 ? -1.533 -29.094 -25.891 1 93.88 238 PRO A N 1
ATOM 1892 C CA . PRO A 1 238 ? -0.581 -30.203 -25.828 1 93.88 238 PRO A CA 1
ATOM 1893 C C . PRO A 1 238 ? -0.774 -31.078 -24.594 1 93.88 238 PRO A C 1
ATOM 1895 O O . PRO A 1 238 ? -0.525 -32.281 -24.625 1 93.88 238 PRO A O 1
ATOM 1898 N N . THR A 1 239 ? -1.237 -30.609 -23.547 1 93.88 239 THR A N 1
ATOM 1899 C CA . THR A 1 239 ? -1.3 -31.344 -22.281 1 93.88 239 THR A CA 1
ATOM 1900 C C . THR A 1 239 ? -2.318 -32.469 -22.359 1 93.88 239 THR A C 1
ATOM 1902 O O . THR A 1 239 ? -2.199 -33.469 -21.641 1 93.88 239 THR A O 1
ATOM 1905 N N . LYS A 1 240 ? -3.229 -32.406 -23.281 1 93.38 240 LYS A N 1
ATOM 1906 C CA . LYS A 1 240 ? -4.293 -33.406 -23.391 1 93.38 240 LYS A CA 1
ATOM 1907 C C . LYS A 1 240 ? -3.801 -34.656 -24.078 1 93.38 240 LYS A C 1
ATOM 1909 O O . LYS A 1 240 ? -4.461 -35.688 -24.016 1 93.38 240 LYS A O 1
ATOM 1914 N N . PHE A 1 241 ? -2.67 -34.562 -24.703 1 95.19 241 PHE A N 1
ATOM 1915 C CA . PHE A 1 241 ? -2.1 -35.719 -25.391 1 95.19 241 PHE A CA 1
ATOM 1916 C C . PHE A 1 241 ? -0.986 -36.344 -24.562 1 95.19 241 PHE A C 1
ATOM 1918 O O . PHE A 1 241 ? -0.468 -37.406 -24.906 1 95.19 241 PHE A O 1
ATOM 1925 N N . LEU A 1 242 ? -0.654 -35.656 -23.484 1 96.38 242 LEU A N 1
ATOM 1926 C CA . LEU A 1 242 ? 0.453 -36.094 -22.641 1 96.38 242 LEU A CA 1
ATOM 1927 C C . LEU A 1 242 ? -0.062 -36.781 -21.375 1 96.38 242 LEU A C 1
ATOM 1929 O O . LEU A 1 242 ? -1.237 -36.625 -21.031 1 96.38 242 LEU A O 1
ATOM 1933 N N . ILE A 1 243 ? 0.751 -37.531 -20.766 1 94.44 243 ILE A N 1
ATOM 1934 C CA . ILE A 1 243 ? 0.306 -38.344 -19.625 1 94.44 243 ILE A CA 1
ATOM 1935 C C . ILE A 1 243 ? 0.594 -37.594 -18.328 1 94.44 243 ILE A C 1
ATOM 1937 O O . ILE A 1 243 ? -0.33 -37.188 -17.609 1 94.44 243 ILE A O 1
ATOM 1941 N N . PHE A 1 244 ? 1.81 -37.312 -18.125 1 95.06 244 PHE A N 1
ATOM 1942 C CA . PHE A 1 244 ? 2.234 -36.781 -16.828 1 95.06 244 PHE A CA 1
ATOM 1943 C C . PHE A 1 244 ? 1.9 -35.312 -16.703 1 95.06 244 PHE A C 1
ATOM 1945 O O . PHE A 1 244 ? 1.464 -34.875 -15.641 1 95.06 244 PHE A O 1
ATOM 1952 N N . SER A 1 245 ? 2.121 -34.562 -17.75 1 94.38 245 SER A N 1
ATOM 1953 C CA . SER A 1 245 ? 1.781 -33.125 -17.734 1 94.38 245 SER A CA 1
ATOM 1954 C C . SER A 1 245 ? 0.283 -32.938 -17.531 1 94.38 245 SER A C 1
ATOM 1956 O O . SER A 1 245 ? -0.135 -31.984 -16.859 1 94.38 245 SER A O 1
ATOM 1958 N N . LEU A 1 246 ? -0.482 -33.781 -18.141 1 94.56 246 LEU A N 1
ATOM 1959 C CA . LEU A 1 246 ? -1.933 -33.719 -18 1 94.56 246 LEU A CA 1
ATOM 1960 C C . LEU A 1 246 ? -2.352 -33.875 -16.547 1 94.56 246 LEU A C 1
ATOM 1962 O O . LEU A 1 246 ? -3.074 -33.031 -16 1 94.56 246 LEU A O 1
ATOM 1966 N N . TYR A 1 247 ? -1.861 -34.906 -15.906 1 93.44 247 TYR A N 1
ATOM 1967 C CA . TYR A 1 247 ? -2.338 -35.25 -14.57 1 93.44 247 TYR A CA 1
ATOM 1968 C C . TYR A 1 247 ? -1.659 -34.375 -13.516 1 93.44 247 TYR A C 1
ATOM 1970 O O . TYR A 1 247 ? -2.055 -34.375 -12.352 1 93.44 247 TYR A O 1
ATOM 1978 N N . ASP A 1 248 ? -0.635 -33.719 -13.961 1 89.94 248 ASP A N 1
ATOM 1979 C CA . ASP A 1 248 ? -0.067 -32.719 -13.078 1 89.94 248 ASP A CA 1
ATOM 1980 C C . ASP A 1 248 ? -0.994 -31.5 -12.969 1 89.94 248 ASP A C 1
ATOM 1982 O O . ASP A 1 248 ? -1.059 -30.859 -11.914 1 89.94 248 ASP A O 1
ATOM 1986 N N . GLU A 1 249 ? -1.673 -31.203 -14 1 88.12 249 GLU A N 1
ATOM 1987 C CA . GLU A 1 249 ? -2.531 -30.016 -14.055 1 88.12 249 GLU A CA 1
ATOM 1988 C C . GLU A 1 249 ? -3.945 -30.344 -13.586 1 88.12 249 GLU A C 1
ATOM 1990 O O . GLU A 1 249 ? -4.637 -29.484 -13.039 1 88.12 249 GLU A O 1
ATOM 1995 N N . LEU A 1 250 ? -4.371 -31.547 -13.742 1 91.12 250 LEU A N 1
ATOM 1996 C CA . LEU A 1 250 ? -5.746 -31.938 -13.445 1 91.12 250 LEU A CA 1
ATOM 1997 C C . LEU A 1 250 ? -5.922 -32.188 -11.945 1 91.12 250 LEU A C 1
ATOM 1999 O O . LEU A 1 250 ? -4.977 -32.594 -11.273 1 91.12 250 LEU A O 1
ATOM 2003 N N . PRO A 1 251 ? -7.145 -31.859 -11.523 1 90.5 251 PRO A N 1
ATOM 2004 C CA . PRO A 1 251 ? -7.418 -32.188 -10.125 1 90.5 251 PRO A CA 1
ATOM 2005 C C . PRO A 1 251 ? -7.355 -33.688 -9.844 1 90.5 251 PRO A C 1
ATOM 2007 O O . PRO A 1 251 ? -7.766 -34.5 -10.688 1 90.5 251 PRO A O 1
ATOM 2010 N N . LYS A 1 252 ? -6.75 -34.156 -8.727 1 88.94 252 LYS A N 1
ATOM 2011 C CA . LYS A 1 252 ? -6.59 -35.531 -8.281 1 88.94 252 LYS A CA 1
ATOM 2012 C C . LYS A 1 252 ? -5.77 -36.344 -9.289 1 88.94 252 LYS A C 1
ATOM 2014 O O . LYS A 1 252 ? -5.98 -37.562 -9.438 1 88.94 252 LYS A O 1
ATOM 2019 N N . GLY A 1 253 ? -5.074 -35.719 -10.078 1 91 253 GLY A N 1
ATOM 2020 C CA . GLY A 1 253 ? -4.199 -36.406 -11.016 1 91 253 GLY A CA 1
ATOM 2021 C C . GLY A 1 253 ? -3.18 -37.281 -10.336 1 91 253 GLY A C 1
ATOM 2022 O O . GLY A 1 253 ? -2.744 -38.281 -10.914 1 91 253 GLY A O 1
ATOM 2023 N N . ASP A 1 254 ? -2.799 -36.969 -9.156 1 88.75 254 ASP A N 1
ATOM 2024 C CA . ASP A 1 254 ? -1.829 -37.781 -8.406 1 88.75 254 ASP A CA 1
ATOM 2025 C C . ASP A 1 254 ? -2.379 -39.156 -8.094 1 88.75 254 ASP A C 1
ATOM 2027 O O . ASP A 1 254 ? -1.63 -40.125 -8.07 1 88.75 254 ASP A O 1
ATOM 2031 N N . TYR A 1 255 ? -3.707 -39.219 -7.875 1 88.56 255 TYR A N 1
ATOM 2032 C CA . TYR A 1 255 ? -4.324 -40.5 -7.617 1 88.56 255 TYR A CA 1
ATOM 2033 C C . TYR A 1 255 ? -4.25 -41.406 -8.852 1 88.56 255 TYR A C 1
ATOM 2035 O O . TYR A 1 255 ? -4.027 -42.625 -8.734 1 88.56 255 TYR A O 1
ATOM 2043 N N . VAL A 1 256 ? -4.422 -40.781 -9.984 1 92 256 VAL A N 1
ATOM 2044 C CA . VAL A 1 256 ? -4.348 -41.562 -11.227 1 92 256 VAL A CA 1
ATOM 2045 C C . VAL A 1 256 ? -2.928 -42.094 -11.422 1 92 256 VAL A C 1
ATOM 2047 O O . VAL A 1 256 ? -2.74 -43.25 -11.797 1 92 256 VAL A O 1
ATOM 2050 N N . LEU A 1 257 ? -1.938 -41.25 -11.156 1 91.31 257 LEU A N 1
ATOM 2051 C CA . LEU A 1 257 ? -0.549 -41.656 -11.312 1 91.31 257 LEU A CA 1
ATOM 2052 C C . LEU A 1 257 ? -0.193 -42.75 -10.312 1 91.31 257 LEU A C 1
ATOM 2054 O O . LEU A 1 257 ? 0.588 -43.656 -10.625 1 91.31 257 LEU A O 1
ATOM 2058 N N . GLU A 1 258 ? -0.758 -42.719 -9.148 1 88.81 258 GLU A N 1
ATOM 2059 C CA . GLU A 1 258 ? -0.548 -43.781 -8.164 1 88.81 258 GLU A CA 1
ATOM 2060 C C . GLU A 1 258 ? -1.153 -45.094 -8.625 1 88.81 258 GLU A C 1
ATOM 2062 O O . GLU A 1 258 ? -0.53 -46.156 -8.5 1 88.81 258 GLU A O 1
ATOM 2067 N N . GLN A 1 259 ? -2.371 -45 -9.203 1 89.19 259 GLN A N 1
ATOM 2068 C CA . GLN A 1 259 ? -3.014 -46.188 -9.719 1 89.19 259 GLN A CA 1
ATOM 2069 C C . GLN A 1 259 ? -2.258 -46.75 -10.93 1 89.19 259 GLN A C 1
ATOM 2071 O O . GLN A 1 259 ? -2.195 -47.969 -11.125 1 89.19 259 GLN A O 1
ATOM 2076 N N . LEU A 1 260 ? -1.718 -45.812 -11.734 1 88.88 260 LEU A N 1
ATOM 2077 C CA . LEU A 1 260 ? -0.914 -46.219 -12.883 1 88.88 260 LEU A CA 1
ATOM 2078 C C . LEU A 1 260 ? 0.337 -46.969 -12.43 1 88.88 260 LEU A C 1
ATOM 2080 O O . LEU A 1 260 ? 0.71 -47.969 -13.031 1 88.88 260 LEU A O 1
ATOM 2084 N N . SER A 1 261 ? 0.994 -46.531 -11.414 1 87.69 261 SER A N 1
ATOM 2085 C CA . SER A 1 261 ? 2.182 -47.188 -10.883 1 87.69 261 SER A CA 1
ATOM 2086 C C . SER A 1 261 ? 1.854 -48.594 -10.359 1 87.69 261 SER A C 1
ATOM 2088 O O . SER A 1 261 ? 2.635 -49.531 -10.539 1 87.69 261 SER A O 1
ATOM 2090 N N . GLU A 1 262 ? 0.669 -48.719 -9.734 1 82.69 262 GLU A N 1
ATOM 2091 C CA . GLU A 1 262 ? 0.244 -50 -9.227 1 82.69 262 GLU A CA 1
ATOM 2092 C C . GLU A 1 262 ? -0.047 -50.969 -10.375 1 82.69 262 GLU A C 1
ATOM 2094 O O . GLU A 1 262 ? 0.245 -52.188 -10.273 1 82.69 262 GLU A O 1
ATOM 2099 N N . SER A 1 263 ? -0.584 -50.375 -11.438 1 78.5 263 SER A N 1
ATOM 2100 C CA . SER A 1 263 ? -0.89 -51.219 -12.602 1 78.5 263 SER A CA 1
ATOM 2101 C C . SER A 1 263 ? 0.384 -51.656 -13.305 1 78.5 263 SER A C 1
ATOM 2103 O O . SER A 1 263 ? 0.427 -52.75 -13.883 1 78.5 263 SER A O 1
ATOM 2105 N N . LEU A 1 264 ? 1.404 -50.812 -13.32 1 77.06 264 LEU A N 1
ATOM 2106 C CA . LEU A 1 264 ? 2.682 -51.125 -13.945 1 77.06 264 LEU A CA 1
ATOM 2107 C C . LEU A 1 264 ? 3.404 -52.25 -13.188 1 77.06 264 LEU A C 1
ATOM 2109 O O . LEU A 1 264 ? 4.105 -53.062 -13.789 1 77.06 264 LEU A O 1
ATOM 2113 N N . ASN A 1 265 ? 3.238 -52.156 -11.922 1 70.31 265 ASN A N 1
ATOM 2114 C CA . ASN A 1 265 ? 3.912 -53.156 -11.094 1 70.31 265 ASN A CA 1
ATOM 2115 C C . ASN A 1 265 ? 3.324 -54.562 -11.305 1 70.31 265 ASN A C 1
ATOM 2117 O O . ASN A 1 265 ? 4.008 -55.562 -11.102 1 70.31 265 ASN A O 1
ATOM 2121 N N . LYS A 1 266 ? 2.072 -54.5 -11.727 1 61.19 266 LYS A N 1
ATOM 2122 C CA . LYS A 1 266 ? 1.413 -55.781 -11.898 1 61.19 266 LYS A CA 1
ATOM 2123 C C . LYS A 1 266 ? 1.578 -56.312 -13.328 1 61.19 266 LYS A C 1
ATOM 2125 O O . LYS A 1 266 ? 1.177 -57.438 -13.633 1 61.19 266 LYS A O 1
ATOM 2130 N N . VAL A 1 267 ? 1.688 -55.281 -14.266 1 52.31 267 VAL A N 1
ATOM 2131 C CA . VAL A 1 267 ? 1.831 -55.719 -15.656 1 52.31 267 VAL A CA 1
ATOM 2132 C C . VAL A 1 267 ? 3.068 -56.594 -15.805 1 52.31 267 VAL A C 1
ATOM 2134 O O . VAL A 1 267 ? 4.188 -56.156 -15.516 1 52.31 267 VAL A O 1
ATOM 2137 N N . ASN A 1 268 ? 2.891 -57.75 -15.453 1 48 268 ASN A N 1
ATOM 2138 C CA . ASN A 1 268 ? 3.92 -58.719 -15.812 1 48 268 ASN A CA 1
ATOM 2139 C C . ASN A 1 268 ? 4.496 -58.438 -17.203 1 48 268 ASN A C 1
ATOM 2141 O O . ASN A 1 268 ? 3.9 -57.688 -17.984 1 48 268 ASN A O 1
ATOM 2145 N N . ILE A 1 269 ? 4.812 -59.594 -18 1 46.31 269 ILE A N 1
ATOM 2146 C CA . ILE A 1 269 ? 5.617 -60.094 -19.109 1 46.31 269 ILE A CA 1
ATOM 2147 C C . ILE A 1 269 ? 5.219 -59.406 -20.391 1 46.31 269 ILE A C 1
ATOM 2149 O O . ILE A 1 269 ? 4.129 -58.812 -20.484 1 46.31 269 ILE A O 1
ATOM 2153 N N . PRO A 1 270 ? 5.836 -59.781 -21.5 1 48.72 270 PRO A N 1
ATOM 2154 C CA . PRO A 1 270 ? 5.918 -59.5 -22.922 1 48.72 270 PRO A CA 1
ATOM 2155 C C . PRO A 1 270 ? 4.551 -59.5 -23.609 1 48.72 270 PRO A C 1
ATOM 2157 O O . PRO A 1 270 ? 4.066 -60.562 -24.031 1 48.72 270 PRO A O 1
ATOM 2160 N N . GLN A 1 271 ? 3.58 -58.875 -23.016 1 54.25 271 GLN A N 1
ATOM 2161 C CA . GLN A 1 271 ? 2.42 -58.938 -23.906 1 54.25 271 GLN A CA 1
ATOM 2162 C C . GLN A 1 271 ? 2.74 -58.375 -25.266 1 54.25 271 GLN A C 1
ATOM 2164 O O . GLN A 1 271 ? 3.512 -57.406 -25.375 1 54.25 271 GLN A O 1
ATOM 2169 N N . PRO A 1 272 ? 2.5 -59.094 -26.312 1 56.94 272 PRO A N 1
ATOM 2170 C CA . PRO A 1 272 ? 2.873 -58.75 -27.688 1 56.94 272 PRO A CA 1
ATOM 2171 C C . PRO A 1 272 ? 2.424 -57.344 -28.094 1 56.94 272 PRO A C 1
ATOM 2173 O O . PRO A 1 272 ? 2.967 -56.781 -29.047 1 56.94 272 PRO A O 1
ATOM 2176 N N . CYS A 1 273 ? 1.532 -56.688 -27.312 1 67.88 273 CYS A N 1
ATOM 2177 C CA . CYS A 1 273 ? 1.068 -55.375 -27.812 1 67.88 273 CYS A CA 1
ATOM 2178 C C . CYS A 1 273 ? 1.304 -54.281 -26.781 1 67.88 273 CYS A C 1
ATOM 2180 O O . CYS A 1 273 ? 0.461 -53.406 -26.609 1 67.88 273 CYS A O 1
ATOM 2182 N N . SER A 1 274 ? 2.451 -54.281 -26.125 1 79.81 274 SER A N 1
ATOM 2183 C CA . SER A 1 274 ? 2.832 -53.219 -25.203 1 79.81 274 SER A CA 1
ATOM 2184 C C . SER A 1 274 ? 3.471 -52.062 -25.953 1 79.81 274 SER A C 1
ATOM 2186 O O . SER A 1 274 ? 3.736 -52.156 -27.141 1 79.81 274 SER A O 1
ATOM 2188 N N . ALA A 1 275 ? 3.518 -50.875 -25.281 1 83.81 275 ALA A N 1
ATOM 2189 C CA . ALA A 1 275 ? 4.098 -49.688 -25.922 1 83.81 275 ALA A CA 1
ATOM 2190 C C . ALA A 1 275 ? 5.535 -49.969 -26.359 1 83.81 275 ALA A C 1
ATOM 2192 O O . ALA A 1 275 ? 5.957 -49.5 -27.422 1 83.81 275 ALA A O 1
ATOM 2193 N N . HIS A 1 276 ? 6.234 -50.719 -25.578 1 82.94 276 HIS A N 1
ATOM 2194 C CA . HIS A 1 276 ? 7.613 -51.062 -25.906 1 82.94 276 HIS A CA 1
ATOM 2195 C C . HIS A 1 276 ? 7.676 -51.875 -27.188 1 82.94 276 HIS A C 1
ATOM 2197 O O . HIS A 1 276 ? 8.539 -51.656 -28.047 1 82.94 276 HIS A O 1
ATOM 2203 N N . SER A 1 277 ? 6.77 -52.781 -27.328 1 81.25 277 SER A N 1
ATOM 2204 C CA . SER A 1 277 ? 6.742 -53.625 -28.516 1 81.25 277 SER A CA 1
ATOM 2205 C C . SER A 1 277 ? 6.383 -52.844 -29.766 1 81.25 277 SER A C 1
ATOM 2207 O O . SER A 1 277 ? 6.926 -53.094 -30.844 1 81.25 277 SER A O 1
ATOM 2209 N N . ILE A 1 278 ? 5.508 -51.906 -29.578 1 83.06 278 ILE A N 1
ATOM 2210 C CA . ILE A 1 278 ? 5.105 -51.062 -30.703 1 83.06 278 ILE A CA 1
ATOM 2211 C C . ILE A 1 278 ? 6.297 -50.25 -31.188 1 83.06 278 ILE A C 1
ATOM 2213 O O . ILE A 1 278 ? 6.547 -50.125 -32.406 1 83.06 278 ILE A O 1
ATOM 2217 N N . LEU A 1 279 ? 7.004 -49.688 -30.312 1 85.25 279 LEU A N 1
ATOM 2218 C CA . LEU A 1 279 ? 8.156 -48.875 -30.688 1 85.25 279 LEU A CA 1
ATOM 2219 C C . LEU A 1 279 ? 9.234 -49.719 -31.359 1 85.25 279 LEU A C 1
ATOM 2221 O O . LEU A 1 279 ? 9.891 -49.281 -32.281 1 85.25 279 LEU A O 1
ATOM 2225 N N . ARG A 1 280 ? 9.383 -50.906 -30.828 1 79.38 280 ARG A N 1
ATOM 2226 C CA . ARG A 1 280 ? 10.328 -51.844 -31.438 1 79.38 280 ARG A CA 1
ATOM 2227 C C . ARG A 1 280 ? 9.938 -52.156 -32.875 1 79.38 280 ARG A C 1
ATOM 2229 O O . ARG A 1 280 ? 10.789 -52.156 -33.781 1 79.38 280 ARG A O 1
ATOM 2236 N N . LYS A 1 281 ? 8.695 -52.312 -33.031 1 75.62 281 LYS A N 1
ATOM 2237 C CA . LYS A 1 281 ? 8.195 -52.656 -34.375 1 75.62 281 LYS A CA 1
ATOM 2238 C C . LYS A 1 281 ? 8.336 -51.469 -35.312 1 75.62 281 LYS A C 1
ATOM 2240 O O . LYS A 1 281 ? 8.383 -51.625 -36.531 1 75.62 281 LYS A O 1
ATOM 2245 N N . MET A 1 282 ? 8.477 -50.406 -34.75 1 76.38 282 MET A N 1
ATOM 2246 C CA . MET A 1 282 ? 8.609 -49.188 -35.562 1 76.38 282 MET A CA 1
ATOM 2247 C C . MET A 1 282 ? 10.078 -48.812 -35.75 1 76.38 282 MET A C 1
ATOM 2249 O O . MET A 1 282 ? 10.391 -47.688 -36.094 1 76.38 282 MET A O 1
ATOM 2253 N N . ASN A 1 283 ? 11 -49.688 -35.469 1 66.44 283 ASN A N 1
ATOM 2254 C CA . ASN A 1 283 ? 12.43 -49.625 -35.75 1 66.44 283 ASN A CA 1
ATOM 2255 C C . ASN A 1 283 ? 13.156 -48.719 -34.75 1 66.44 283 ASN A C 1
ATOM 2257 O O . ASN A 1 283 ? 14.133 -48.062 -35.125 1 66.44 283 ASN A O 1
ATOM 2261 N N . PHE A 1 284 ? 12.484 -48.531 -33.625 1 70.94 284 PHE A N 1
ATOM 2262 C CA . PHE A 1 284 ? 13.234 -47.844 -32.562 1 70.94 284 PHE A CA 1
ATOM 2263 C C . PHE A 1 284 ? 14.156 -48.812 -31.844 1 70.94 284 PHE A C 1
ATOM 2265 O O . PHE A 1 284 ? 13.781 -49.938 -31.578 1 70.94 284 PHE A O 1
ATOM 2272 N N . SER A 1 285 ? 15.461 -48.594 -31.844 1 60.97 285 SER A N 1
ATOM 2273 C CA . SER A 1 285 ? 16.453 -49.469 -31.25 1 60.97 285 SER A CA 1
ATOM 2274 C C . SER A 1 285 ? 16.156 -49.719 -29.766 1 60.97 285 SER A C 1
ATOM 2276 O O . SER A 1 285 ? 15.797 -48.781 -29.047 1 60.97 285 SER A O 1
ATOM 2278 N N . GLU A 1 286 ? 15.828 -50.938 -29.328 1 62.84 286 GLU A N 1
ATOM 2279 C CA . GLU A 1 286 ? 15.602 -51.281 -27.922 1 62.84 286 GLU A CA 1
ATOM 2280 C C . GLU A 1 286 ? 16.891 -51.219 -27.125 1 62.84 286 GLU A C 1
ATOM 2282 O O . GLU A 1 286 ? 17.969 -51.562 -27.625 1 62.84 286 GLU A O 1
ATOM 2287 N N . PRO A 1 287 ? 16.766 -50.469 -25.953 1 62.75 287 PRO A N 1
ATOM 2288 C CA . PRO A 1 287 ? 17.969 -50.562 -25.125 1 62.75 287 PRO A CA 1
ATOM 2289 C C . PRO A 1 287 ? 18.344 -52 -24.781 1 62.75 287 PRO A C 1
ATOM 2291 O O . PRO A 1 287 ? 17.469 -52.875 -24.719 1 62.75 287 PRO A O 1
ATOM 2294 N N . THR A 1 288 ? 19.562 -52.469 -24.984 1 56 288 THR A N 1
ATOM 2295 C CA . THR A 1 288 ? 20.047 -53.781 -24.672 1 56 288 THR A CA 1
ATOM 2296 C C . THR A 1 288 ? 19.688 -54.188 -23.234 1 56 288 THR A C 1
ATOM 2298 O O . THR A 1 288 ? 20.266 -53.656 -22.281 1 56 288 THR A O 1
ATOM 2301 N N . ILE A 1 289 ? 18.453 -54.375 -22.922 1 55 289 ILE A N 1
ATOM 2302 C CA . ILE A 1 289 ? 18.125 -54.844 -21.594 1 55 289 ILE A CA 1
ATOM 2303 C C . ILE A 1 289 ? 18.562 -56.312 -21.453 1 55 289 ILE A C 1
ATOM 2305 O O . ILE A 1 289 ? 18.281 -57.125 -22.328 1 55 289 ILE A O 1
ATOM 2309 N N . SER A 1 290 ? 19.578 -56.656 -20.688 1 50.91 290 SER A N 1
ATOM 2310 C CA . SER A 1 290 ? 20.141 -58 -20.469 1 50.91 290 SER A CA 1
ATOM 2311 C C . SER A 1 290 ? 19.047 -59.031 -20.25 1 50.91 290 SER A C 1
ATOM 2313 O O . SER A 1 290 ? 18 -58.719 -19.672 1 50.91 290 SER A O 1
ATOM 2315 N N . GLU A 1 291 ? 18.969 -60.094 -20.969 1 47.03 291 GLU A N 1
ATOM 2316 C CA . GLU A 1 291 ? 18.078 -61.25 -20.938 1 47.03 291 GLU A CA 1
ATOM 2317 C C . GLU A 1 291 ? 17.781 -61.719 -19.516 1 47.03 291 GLU A C 1
ATOM 2319 O O . GLU A 1 291 ? 16.703 -62.188 -19.219 1 47.03 291 GLU A O 1
ATOM 2324 N N . GLU A 1 292 ? 18.719 -61.719 -18.672 1 48.03 292 GLU A N 1
ATOM 2325 C CA . GLU A 1 292 ? 18.562 -62.219 -17.297 1 48.03 292 GLU A CA 1
ATOM 2326 C C . GLU A 1 292 ? 17.5 -61.438 -16.547 1 48.03 292 GLU A C 1
ATOM 2328 O O . GLU A 1 292 ? 16.781 -62 -15.711 1 48.03 292 GLU A O 1
ATOM 2333 N N . GLU A 1 293 ? 17.328 -60.25 -16.797 1 49.53 293 GLU A N 1
ATOM 2334 C CA . GLU A 1 293 ? 16.406 -59.406 -16.031 1 49.53 293 GLU A CA 1
ATOM 2335 C C . GLU A 1 293 ? 14.977 -59.5 -16.578 1 49.53 293 GLU A C 1
ATOM 2337 O O . GLU A 1 293 ? 14.016 -59.219 -15.867 1 49.53 293 GLU A O 1
ATOM 2342 N N . LYS A 1 294 ? 14.781 -59.844 -17.781 1 52.03 294 LYS A N 1
ATOM 2343 C CA . LYS A 1 294 ? 13.492 -60.188 -18.375 1 52.03 294 LYS A CA 1
ATOM 2344 C C . LYS A 1 294 ? 12.859 -61.375 -17.672 1 52.03 294 LYS A C 1
ATOM 2346 O O . LYS A 1 294 ? 11.633 -61.469 -17.578 1 52.03 294 LYS A O 1
ATOM 2351 N N . GLY A 1 295 ? 13.711 -62.406 -17.328 1 45.31 295 GLY A N 1
ATOM 2352 C CA . GLY A 1 295 ? 13.289 -63.688 -16.75 1 45.31 295 GLY A CA 1
ATOM 2353 C C . GLY A 1 295 ? 12.672 -63.531 -15.375 1 45.31 295 GLY A C 1
ATOM 2354 O O . GLY A 1 295 ? 11.938 -64.438 -14.922 1 45.31 295 GLY A O 1
ATOM 2355 N N . VAL A 1 296 ? 13.203 -62.75 -14.547 1 44.69 296 VAL A N 1
ATOM 2356 C CA . VAL A 1 296 ? 12.766 -62.781 -13.156 1 44.69 296 VAL A CA 1
ATOM 2357 C C . VAL A 1 296 ? 11.305 -62.344 -13.07 1 44.69 296 VAL A C 1
ATOM 2359 O O . VAL A 1 296 ? 10.539 -62.875 -12.25 1 44.69 296 VAL A O 1
ATOM 2362 N N . ASN A 1 297 ? 10.883 -61.438 -13.836 1 44.41 297 ASN A N 1
ATOM 2363 C CA . ASN A 1 297 ? 9.531 -60.938 -13.609 1 44.41 297 ASN A CA 1
ATOM 2364 C C . ASN A 1 297 ? 8.492 -61.812 -14.305 1 44.41 297 ASN A C 1
ATOM 2366 O O . ASN A 1 297 ? 7.301 -61.5 -14.289 1 44.41 297 ASN A O 1
ATOM 2370 N N . GLU A 1 298 ? 8.891 -62.844 -15.125 1 41.69 298 GLU A N 1
ATOM 2371 C CA . GLU A 1 298 ? 7.918 -63.719 -15.758 1 41.69 298 GLU A CA 1
ATOM 2372 C C . GLU A 1 298 ? 7.059 -64.438 -14.719 1 41.69 298 GLU A C 1
ATOM 2374 O O . GLU A 1 298 ? 5.965 -64.938 -15.031 1 41.69 298 GLU A O 1
ATOM 2379 N N . LYS A 1 299 ? 7.617 -64.938 -13.617 1 43.78 299 LYS A N 1
ATOM 2380 C CA . LYS A 1 299 ? 6.898 -65.875 -12.742 1 43.78 299 LYS A CA 1
ATOM 2381 C C . LYS A 1 299 ? 5.801 -65.125 -11.969 1 43.78 299 LYS A C 1
ATOM 2383 O O . LYS A 1 299 ? 5.152 -65.688 -11.102 1 43.78 299 LYS A O 1
ATOM 2388 N N . ARG A 1 300 ? 5.871 -63.844 -11.93 1 43.28 300 ARG A N 1
ATOM 2389 C CA . ARG A 1 300 ? 4.734 -63.469 -11.094 1 43.28 300 ARG A CA 1
ATOM 2390 C C . ARG A 1 300 ? 3.414 -63.719 -11.805 1 43.28 300 ARG A C 1
ATOM 2392 O O . ARG A 1 300 ? 3.189 -63.219 -12.906 1 43.28 300 ARG A O 1
ATOM 2399 N N . GLU A 1 301 ? 2.84 -64.938 -11.68 1 38.06 301 GLU A N 1
ATOM 2400 C CA . GLU A 1 301 ? 1.536 -65.438 -12.078 1 38.06 301 GLU A CA 1
ATOM 2401 C C . GLU A 1 301 ? 0.497 -64.312 -12.156 1 38.06 301 GLU A C 1
ATOM 2403 O O . GLU A 1 301 ? 0.301 -63.594 -11.188 1 38.06 301 GLU A O 1
ATOM 2408 N N . THR A 1 302 ? 0.265 -63.844 -13.352 1 38.84 302 THR A N 1
ATOM 2409 C CA . THR A 1 302 ? -0.898 -63 -13.688 1 38.84 302 THR A CA 1
ATOM 2410 C C . THR A 1 302 ? -2.156 -63.562 -13.031 1 38.84 302 THR A C 1
ATOM 2412 O O . THR A 1 302 ? -2.607 -64.688 -13.383 1 38.84 302 THR A O 1
ATOM 2415 N N . ILE A 1 303 ? -2.33 -63.625 -11.867 1 36.31 303 ILE A N 1
ATOM 2416 C CA . ILE A 1 303 ? -3.691 -63.969 -11.469 1 36.31 303 ILE A CA 1
ATOM 2417 C C . ILE A 1 303 ? -4.691 -63.25 -12.359 1 36.31 303 ILE A C 1
ATOM 2419 O O . ILE A 1 303 ? -4.688 -62 -12.422 1 36.31 303 ILE A O 1
ATOM 2423 N N . ALA A 1 304 ? -5.195 -63.812 -13.453 1 41.97 304 ALA A N 1
ATOM 2424 C CA . ALA A 1 304 ? -6.191 -63.438 -14.453 1 41.97 304 ALA A CA 1
ATOM 2425 C C . ALA A 1 304 ? -7.195 -62.438 -13.875 1 41.97 304 ALA A C 1
ATOM 2427 O O . ALA A 1 304 ? -7.656 -61.562 -14.578 1 41.97 304 ALA A O 1
ATOM 2428 N N . GLY A 1 305 ? -7.824 -62.688 -12.797 1 42.91 305 GLY A N 1
ATOM 2429 C CA . GLY A 1 305 ? -8.953 -61.969 -12.234 1 42.91 305 GLY A CA 1
ATOM 2430 C C . GLY A 1 305 ? -8.625 -60.562 -11.828 1 42.91 305 GLY A C 1
ATOM 2431 O O . GLY A 1 305 ? -9.523 -59.75 -11.625 1 42.91 305 GLY A O 1
ATOM 2432 N N . SER A 1 306 ? -7.461 -60.188 -11.461 1 46.97 306 SER A N 1
ATOM 2433 C CA . SER A 1 306 ? -7.039 -58.969 -10.766 1 46.97 306 SER A CA 1
ATOM 2434 C C . SER A 1 306 ? -6.723 -57.875 -11.758 1 46.97 306 SER A C 1
ATOM 2436 O O . SER A 1 306 ? -6.773 -56.688 -11.398 1 46.97 306 SER A O 1
ATOM 2438 N N . GLU A 1 307 ? -6.301 -58.156 -12.945 1 50.38 307 GLU A N 1
ATOM 2439 C CA . GLU A 1 307 ? -6.023 -57.156 -13.961 1 50.38 307 GLU A CA 1
ATOM 2440 C C . GLU A 1 307 ? -7.27 -56.312 -14.266 1 50.38 307 GLU A C 1
ATOM 2442 O O . GLU A 1 307 ? -7.18 -55.094 -14.469 1 50.38 307 GLU A O 1
ATOM 2447 N N . ASP A 1 308 ? -8.406 -57.062 -14.375 1 53.66 308 ASP A N 1
ATOM 2448 C CA . ASP A 1 308 ? -9.664 -56.344 -14.648 1 53.66 308 ASP A CA 1
ATOM 2449 C C . ASP A 1 308 ? -10.008 -55.375 -13.523 1 53.66 308 ASP A C 1
ATOM 2451 O O . ASP A 1 308 ? -10.547 -54.312 -13.773 1 53.66 308 ASP A O 1
ATOM 2455 N N . ASP A 1 309 ? -9.57 -55.781 -12.32 1 54.59 309 ASP A N 1
ATOM 2456 C CA . ASP A 1 309 ? -9.883 -54.906 -11.188 1 54.59 309 ASP A CA 1
ATOM 2457 C C . ASP A 1 309 ? -9.023 -53.656 -11.211 1 54.59 309 ASP A C 1
ATOM 2459 O O . ASP A 1 309 ? -9.508 -52.562 -10.883 1 54.59 309 ASP A O 1
ATOM 2463 N N . ASP A 1 310 ? -7.832 -53.875 -11.609 1 58.69 310 ASP A N 1
ATOM 2464 C CA . ASP A 1 310 ? -6.926 -52.719 -11.617 1 58.69 310 ASP A CA 1
ATOM 2465 C C . ASP A 1 310 ? -7.289 -51.719 -12.734 1 58.69 310 ASP A C 1
ATOM 2467 O O . ASP A 1 310 ? -7.238 -50.531 -12.531 1 58.69 310 ASP A O 1
ATOM 2471 N N . LYS A 1 311 ? -7.609 -52.406 -13.844 1 68.56 311 LYS A N 1
ATOM 2472 C CA . LYS A 1 311 ? -8.062 -51.562 -14.938 1 68.56 311 LYS A CA 1
ATOM 2473 C C . LYS A 1 311 ? -9.328 -50.781 -14.539 1 68.56 311 LYS A C 1
ATOM 2475 O O . LYS A 1 311 ? -9.484 -49.625 -14.891 1 68.56 311 LYS A O 1
ATOM 2480 N N . THR A 1 312 ? -10 -51.438 -13.695 1 75.5 312 THR A N 1
ATOM 2481 C CA . THR A 1 312 ? -11.227 -50.812 -13.25 1 75.5 312 THR A CA 1
ATOM 2482 C C . THR A 1 312 ? -10.922 -49.656 -12.281 1 75.5 312 THR A C 1
ATOM 2484 O O . THR A 1 312 ? -11.555 -48.625 -12.328 1 75.5 312 THR A O 1
ATOM 2487 N N . SER A 1 313 ? -9.859 -50 -11.461 1 83.94 313 SER A N 1
ATOM 2488 C CA . SER A 1 313 ? -9.5 -48.938 -10.508 1 83.94 313 SER A CA 1
ATOM 2489 C C . SER A 1 313 ? -8.906 -47.719 -11.211 1 83.94 313 SER A C 1
ATOM 2491 O O . SER A 1 313 ? -9.219 -46.594 -10.867 1 83.94 313 SER A O 1
ATOM 2493 N N . LEU A 1 314 ? -8.117 -47.969 -12.234 1 87.62 314 LEU A N 1
ATOM 2494 C CA . LEU A 1 314 ? -7.52 -46.906 -13.008 1 87.62 314 LEU A CA 1
ATOM 2495 C C . LEU A 1 314 ? -8.586 -46.125 -13.781 1 87.62 314 LEU A C 1
ATOM 2497 O O . LEU A 1 314 ? -8.578 -44.875 -13.797 1 87.62 314 LEU A O 1
ATOM 2501 N N . GLU A 1 315 ? -9.562 -46.844 -14.352 1 87.12 315 GLU A N 1
ATOM 2502 C CA . GLU A 1 315 ? -10.641 -46.219 -15.102 1 87.12 315 GLU A CA 1
ATOM 2503 C C . GLU A 1 315 ? -11.523 -45.375 -14.188 1 87.12 315 GLU A C 1
ATOM 2505 O O . GLU A 1 315 ? -11.977 -44.281 -14.57 1 87.12 315 GLU A O 1
ATOM 2510 N N . THR A 1 316 ? -11.672 -45.812 -13.008 1 88.5 316 THR A N 1
ATOM 2511 C CA . THR A 1 316 ? -12.477 -45.062 -12.055 1 88.5 316 THR A CA 1
ATOM 2512 C C . THR A 1 316 ? -11.766 -43.781 -11.648 1 88.5 316 THR A C 1
ATOM 2514 O O . THR A 1 316 ? -12.398 -42.719 -11.539 1 88.5 316 THR A O 1
ATOM 2517 N N . ALA A 1 317 ? -10.477 -43.938 -11.391 1 91.5 317 ALA A N 1
ATOM 2518 C CA . ALA A 1 317 ? -9.695 -42.75 -11.023 1 91.5 317 ALA A CA 1
ATOM 2519 C C . ALA A 1 317 ? -9.703 -41.719 -12.156 1 91.5 317 ALA A C 1
ATOM 2521 O O . ALA A 1 317 ? -9.812 -40.5 -11.906 1 91.5 317 ALA A O 1
ATOM 2522 N N . ILE A 1 318 ? -9.586 -42.156 -13.359 1 91.88 318 ILE A N 1
ATOM 2523 C CA . ILE A 1 318 ? -9.578 -41.281 -14.523 1 91.88 318 ILE A CA 1
ATOM 2524 C C . ILE A 1 318 ? -10.938 -40.594 -14.656 1 91.88 318 ILE A C 1
ATOM 2526 O O . ILE A 1 318 ? -11.008 -39.406 -14.906 1 91.88 318 ILE A O 1
ATOM 2530 N N . ASN A 1 319 ? -12 -41.344 -14.461 1 89.62 319 ASN A N 1
ATOM 2531 C CA . ASN A 1 319 ? -13.336 -40.781 -14.57 1 89.62 319 ASN A CA 1
ATOM 2532 C C . ASN A 1 319 ? -13.602 -39.75 -13.469 1 89.62 319 ASN A C 1
ATOM 2534 O O . ASN A 1 319 ? -14.258 -38.75 -13.703 1 89.62 319 ASN A O 1
ATOM 2538 N N . GLN A 1 320 ? -13.102 -40.062 -12.336 1 90.5 320 GLN A N 1
ATOM 2539 C CA . GLN A 1 320 ? -13.25 -39.094 -11.242 1 90.5 320 GLN A CA 1
ATOM 2540 C C . GLN A 1 320 ? -12.516 -37.781 -11.555 1 90.5 320 GLN A C 1
ATOM 2542 O O . GLN A 1 320 ? -13.031 -36.719 -11.281 1 90.5 320 GLN A O 1
ATOM 2547 N N . THR A 1 321 ? -11.312 -37.875 -12.031 1 92.06 321 THR A N 1
ATOM 2548 C CA . THR A 1 321 ? -10.539 -36.688 -12.406 1 92.06 321 THR A CA 1
ATOM 2549 C C . THR A 1 321 ? -11.258 -35.906 -13.492 1 92.06 321 THR A C 1
ATOM 2551 O O . THR A 1 321 ? -11.258 -34.656 -13.461 1 92.06 321 THR A O 1
ATOM 2554 N N . ARG A 1 322 ? -11.867 -36.594 -14.414 1 90.88 322 ARG A N 1
ATOM 2555 C CA . ARG A 1 322 ? -12.594 -35.938 -15.492 1 90.88 322 ARG A CA 1
ATOM 2556 C C . ARG A 1 322 ? -13.797 -35.188 -14.961 1 90.88 322 ARG A C 1
ATOM 2558 O O . ARG A 1 322 ? -14.07 -34.062 -15.414 1 90.88 322 ARG A O 1
ATOM 2565 N N . LYS A 1 323 ? -14.461 -35.781 -14.047 1 88.81 323 LYS A N 1
ATOM 2566 C CA . LYS A 1 323 ? -15.617 -35.094 -13.453 1 88.81 323 LYS A CA 1
ATOM 2567 C C . LYS A 1 323 ? -15.203 -33.844 -12.695 1 88.81 323 LYS A C 1
ATOM 2569 O O . LYS A 1 323 ? -15.828 -32.781 -12.844 1 88.81 323 LYS A O 1
ATOM 2574 N N . GLU A 1 324 ? -14.156 -33.969 -11.953 1 89.06 324 GLU A N 1
ATOM 2575 C CA . GLU A 1 324 ? -13.68 -32.812 -11.18 1 89.06 324 GLU A CA 1
ATOM 2576 C C . GLU A 1 324 ? -13.141 -31.734 -12.094 1 89.06 324 GLU A C 1
ATOM 2578 O O . GLU A 1 324 ? -13.266 -30.547 -11.789 1 89.06 324 GLU A O 1
ATOM 2583 N N . GLU A 1 325 ? -12.477 -32.125 -13.133 1 90.75 325 GLU A N 1
ATOM 2584 C CA . GLU A 1 325 ? -11.992 -31.156 -14.094 1 90.75 325 GLU A CA 1
ATOM 2585 C C . GLU A 1 325 ? -13.141 -30.344 -14.688 1 90.75 325 GLU A C 1
ATOM 2587 O O . GLU A 1 325 ? -13.016 -29.125 -14.891 1 90.75 325 GLU A O 1
ATOM 2592 N N . ARG A 1 326 ? -14.203 -30.969 -14.984 1 87.62 326 ARG A N 1
ATOM 2593 C CA . ARG A 1 326 ? -15.359 -30.281 -15.547 1 87.62 326 ARG A CA 1
ATOM 2594 C C . ARG A 1 326 ? -15.898 -29.234 -14.57 1 87.62 326 ARG A C 1
ATOM 2596 O O . ARG A 1 326 ? -16.328 -28.156 -14.977 1 87.62 326 ARG A O 1
ATOM 2603 N N . GLU A 1 327 ? -15.875 -29.547 -13.352 1 85.38 327 GLU A N 1
ATOM 2604 C CA . GLU A 1 327 ? -16.312 -28.594 -12.344 1 85.38 327 GLU A CA 1
ATOM 2605 C C . GLU A 1 327 ? -15.391 -27.375 -12.305 1 85.38 327 GLU A C 1
ATOM 2607 O O . GLU A 1 327 ? -15.859 -26.25 -12.18 1 85.38 327 GLU A O 1
ATOM 2612 N N . VAL A 1 328 ? -14.164 -27.656 -12.383 1 87.06 328 VAL A N 1
ATOM 2613 C CA . VAL A 1 328 ? -13.188 -26.578 -12.344 1 87.06 328 VAL A CA 1
ATOM 2614 C C . VAL A 1 328 ? -13.32 -25.719 -13.586 1 87.06 328 VAL A C 1
ATOM 2616 O O . VAL A 1 328 ? -13.242 -24.484 -13.508 1 87.06 328 VAL A O 1
ATOM 2619 N N . VAL A 1 329 ? -13.43 -26.328 -14.727 1 86.62 329 VAL A N 1
ATOM 2620 C CA . VAL A 1 329 ? -13.562 -25.594 -15.977 1 86.62 329 VAL A CA 1
ATOM 2621 C C . VAL A 1 329 ? -14.82 -24.734 -15.945 1 86.62 329 VAL A C 1
ATOM 2623 O O . VAL A 1 329 ? -14.812 -23.578 -16.391 1 86.62 329 VAL A O 1
ATOM 2626 N N . ASN A 1 330 ? -15.867 -25.219 -15.43 1 82.88 330 ASN A N 1
ATOM 2627 C CA . ASN A 1 330 ? -17.094 -24.453 -15.297 1 82.88 330 ASN A CA 1
ATOM 2628 C C . ASN A 1 330 ? -16.906 -23.25 -14.391 1 82.88 330 ASN A C 1
ATOM 2630 O O . ASN A 1 330 ? -17.422 -22.156 -14.672 1 82.88 330 ASN A O 1
ATOM 2634 N N . ALA A 1 331 ? -16.234 -23.5 -13.359 1 84.62 331 ALA A N 1
ATOM 2635 C CA . ALA A 1 331 ? -15.953 -22.391 -12.438 1 84.62 331 ALA A CA 1
ATOM 2636 C C . ALA A 1 331 ? -15.078 -21.344 -13.102 1 84.62 331 ALA A C 1
ATOM 2638 O O . ALA A 1 331 ? -15.289 -20.141 -12.914 1 84.62 331 ALA A O 1
ATOM 2639 N N . LYS A 1 332 ? -14.078 -21.766 -13.836 1 82.5 332 LYS A N 1
ATOM 2640 C CA . LYS A 1 332 ? -13.148 -20.844 -14.5 1 82.5 332 LYS A CA 1
ATOM 2641 C C . LYS A 1 332 ? -13.852 -20.062 -15.602 1 82.5 332 LYS A C 1
ATOM 2643 O O . LYS A 1 332 ? -13.508 -18.906 -15.859 1 82.5 332 LYS A O 1
ATOM 2648 N N . GLU A 1 333 ? -14.664 -20.672 -16.328 1 80.88 333 GLU A N 1
ATOM 2649 C CA . GLU A 1 333 ? -15.414 -20 -17.375 1 80.88 333 GLU A CA 1
ATOM 2650 C C . GLU A 1 333 ? -16.219 -18.812 -16.812 1 80.88 333 GLU A C 1
ATOM 2652 O O . GLU A 1 333 ? -16.344 -17.781 -17.469 1 80.88 333 GLU A O 1
ATOM 2657 N N . ALA A 1 334 ? -16.641 -18.984 -15.672 1 75.31 334 ALA A N 1
ATOM 2658 C CA . ALA A 1 334 ? -17.375 -17.891 -15.023 1 75.31 334 ALA A CA 1
ATOM 2659 C C . ALA A 1 334 ? -16.453 -16.703 -14.734 1 75.31 334 ALA A C 1
ATOM 2661 O O . ALA A 1 334 ? -16.906 -15.555 -14.75 1 75.31 334 ALA A O 1
ATOM 2662 N N . ILE A 1 335 ? -15.18 -16.984 -14.477 1 76.38 335 ILE A N 1
ATOM 2663 C CA . ILE A 1 335 ? -14.188 -15.961 -14.172 1 76.38 335 ILE A CA 1
ATOM 2664 C C . ILE A 1 335 ? -13.75 -15.266 -15.453 1 76.38 335 ILE A C 1
ATOM 2666 O O . ILE A 1 335 ? -13.508 -14.055 -15.453 1 76.38 335 ILE A O 1
ATOM 2670 N N . GLU A 1 336 ? -13.469 -16.031 -16.562 1 71.94 336 GLU A N 1
ATOM 2671 C CA . GLU A 1 336 ? -12.977 -15.469 -17.812 1 71.94 336 GLU A CA 1
ATOM 2672 C C . GLU A 1 336 ? -13.906 -14.375 -18.328 1 71.94 336 GLU A C 1
ATOM 2674 O O . GLU A 1 336 ? -13.453 -13.391 -18.922 1 71.94 336 GLU A O 1
ATOM 2679 N N . GLY A 1 337 ? -15.094 -14.453 -18.016 1 64.62 337 GLY A N 1
ATOM 2680 C CA . GLY A 1 337 ? -16 -13.375 -18.375 1 64.62 337 GLY A CA 1
ATOM 2681 C C . GLY A 1 337 ? -15.688 -12.07 -17.656 1 64.62 337 GLY A C 1
ATOM 2682 O O . GLY A 1 337 ? -15.906 -10.992 -18.203 1 64.62 337 GLY A O 1
ATOM 2683 N N . LEU A 1 338 ? -15.031 -12.211 -16.547 1 67.75 338 LEU A N 1
ATOM 2684 C CA . LEU A 1 338 ? -14.68 -11.047 -15.75 1 67.75 338 LEU A CA 1
ATOM 2685 C C . LEU A 1 338 ? -13.352 -10.453 -16.219 1 67.75 338 LEU A C 1
ATOM 2687 O O . LEU A 1 338 ? -13.125 -9.242 -16.094 1 67.75 338 LEU A O 1
ATOM 2691 N N . LYS A 1 339 ? -12.438 -11.273 -16.656 1 63.47 339 LYS A N 1
ATOM 2692 C CA . LYS A 1 339 ? -11.109 -10.852 -17.094 1 63.47 339 LYS A CA 1
ATOM 2693 C C . LYS A 1 339 ? -11.188 -9.938 -18.312 1 63.47 339 LYS A C 1
ATOM 2695 O O . LYS A 1 339 ? -10.375 -9.023 -18.469 1 63.47 339 LYS A O 1
ATOM 2700 N N . ASP A 1 340 ? -12.164 -10.281 -19.203 1 61.44 340 ASP A N 1
ATOM 2701 C CA . ASP A 1 340 ? -12.289 -9.508 -20.438 1 61.44 340 ASP A CA 1
ATOM 2702 C C . ASP A 1 340 ? -12.719 -8.07 -20.141 1 61.44 340 ASP A C 1
ATOM 2704 O O . ASP A 1 340 ? -12.641 -7.203 -21.016 1 61.44 340 ASP A O 1
ATOM 2708 N N . GLU A 1 341 ? -12.852 -7.961 -18.875 1 60.38 341 GLU A N 1
ATOM 2709 C CA . GLU A 1 341 ? -13.266 -6.605 -18.516 1 60.38 341 GLU A CA 1
ATOM 2710 C C . GLU A 1 341 ? -12.055 -5.711 -18.25 1 60.38 341 GLU A C 1
ATOM 2712 O O . GLU A 1 341 ? -11.008 -6.191 -17.828 1 60.38 341 GLU A O 1
ATOM 2717 N N . GLY A 1 342 ? -12 -4.594 -18.859 1 61.91 342 GLY A N 1
ATOM 2718 C CA . GLY A 1 342 ? -10.93 -3.617 -18.734 1 61.91 342 GLY A CA 1
ATOM 2719 C C . GLY A 1 342 ? -10.594 -3.289 -17.281 1 61.91 342 GLY A C 1
ATOM 2720 O O . GLY A 1 342 ? -11.297 -3.721 -16.375 1 61.91 342 GLY A O 1
ATOM 2721 N N . ILE A 1 343 ? -9.531 -2.828 -17.062 1 65.25 343 ILE A N 1
ATOM 2722 C CA . ILE A 1 343 ? -9.039 -2.471 -15.742 1 65.25 343 ILE A CA 1
ATOM 2723 C C . ILE A 1 343 ? -10.07 -1.602 -15.031 1 65.25 343 ILE A C 1
ATOM 2725 O O . ILE A 1 343 ? -10.281 -1.74 -13.82 1 65.25 343 ILE A O 1
ATOM 2729 N N . SER A 1 344 ? -10.594 -0.684 -15.773 1 66.94 344 SER A N 1
ATOM 2730 C CA . SER A 1 344 ? -11.562 0.22 -15.164 1 66.94 344 SER A CA 1
ATOM 2731 C C . SER A 1 344 ? -12.766 -0.545 -14.617 1 66.94 344 SER A C 1
ATOM 2733 O O . SER A 1 344 ? -13.227 -0.277 -13.508 1 66.94 344 SER A O 1
ATOM 2735 N N . GLU A 1 345 ? -13.125 -1.515 -15.359 1 74.81 345 GLU A N 1
ATOM 2736 C CA . GLU A 1 345 ? -14.273 -2.295 -14.922 1 74.81 345 GLU A CA 1
ATOM 2737 C C . GLU A 1 345 ? -13.938 -3.156 -13.711 1 74.81 345 GLU A C 1
ATOM 2739 O O . GLU A 1 345 ? -14.734 -3.273 -12.781 1 74.81 345 GLU A O 1
ATOM 2744 N N . ASN A 1 346 ? -12.766 -3.676 -13.75 1 80.06 346 ASN A N 1
ATOM 2745 C CA . ASN A 1 346 ? -12.328 -4.5 -12.625 1 80.06 346 ASN A CA 1
ATOM 2746 C C . ASN A 1 346 ? -12.203 -3.676 -11.344 1 80.06 346 ASN A C 1
ATOM 2748 O O . ASN A 1 346 ? -12.5 -4.164 -10.258 1 80.06 346 ASN A O 1
ATOM 2752 N N . ALA A 1 347 ? -11.695 -2.58 -11.516 1 77.88 347 ALA A N 1
ATOM 2753 C CA . ALA A 1 347 ? -11.586 -1.695 -10.359 1 77.88 347 ALA A CA 1
ATOM 2754 C C . ALA A 1 347 ? -12.969 -1.331 -9.82 1 77.88 347 ALA A C 1
ATOM 2756 O O . ALA A 1 347 ? -13.164 -1.249 -8.602 1 77.88 347 ALA A O 1
ATOM 2757 N N . LEU A 1 348 ? -13.898 -1.076 -10.68 1 77.38 348 LEU A N 1
ATOM 2758 C CA . LEU A 1 348 ? -15.266 -0.754 -10.266 1 77.38 348 LEU A CA 1
ATOM 2759 C C . LEU A 1 348 ? -15.914 -1.943 -9.57 1 77.38 348 LEU A C 1
ATOM 2761 O O . LEU A 1 348 ? -16.641 -1.771 -8.586 1 77.38 348 LEU A O 1
ATOM 2765 N N . ILE A 1 349 ? -15.648 -3.078 -10.102 1 81.81 349 ILE A N 1
ATOM 2766 C CA . ILE A 1 349 ? -16.172 -4.293 -9.484 1 81.81 349 ILE A CA 1
ATOM 2767 C C . ILE A 1 349 ? -15.617 -4.43 -8.07 1 81.81 349 ILE A C 1
ATOM 2769 O O . ILE A 1 349 ? -16.359 -4.742 -7.133 1 81.81 349 ILE A O 1
ATOM 2773 N N . LEU A 1 350 ? -14.367 -4.254 -7.965 1 84.31 350 LEU A N 1
ATOM 2774 C CA . LEU A 1 350 ? -13.734 -4.355 -6.652 1 84.31 350 LEU A CA 1
ATOM 2775 C C . LEU A 1 350 ? -14.352 -3.355 -5.676 1 84.31 350 LEU A C 1
ATOM 2777 O O . LEU A 1 350 ? -14.617 -3.693 -4.52 1 84.31 350 LEU A O 1
ATOM 2781 N N . MET A 1 351 ? -14.547 -2.17 -6.109 1 80.5 351 MET A N 1
ATOM 2782 C CA . MET A 1 351 ? -15.133 -1.131 -5.266 1 80.5 351 MET A CA 1
ATOM 2783 C C . MET A 1 351 ? -16.547 -1.518 -4.82 1 80.5 351 MET A C 1
ATOM 2785 O O . MET A 1 351 ? -16.922 -1.272 -3.676 1 80.5 351 MET A O 1
ATOM 2789 N N . GLU A 1 352 ? -17.25 -2.07 -5.723 1 80.38 352 GLU A N 1
ATOM 2790 C CA . GLU A 1 352 ? -18.609 -2.508 -5.387 1 80.38 352 GLU A CA 1
ATOM 2791 C C . GLU A 1 352 ? -18.578 -3.666 -4.395 1 80.38 352 GLU A C 1
ATOM 2793 O O . GLU A 1 352 ? -19.406 -3.723 -3.479 1 80.38 352 GLU A O 1
ATOM 2798 N N . LEU A 1 353 ? -17.641 -4.477 -4.633 1 84.19 353 LEU A N 1
ATOM 2799 C CA . LEU A 1 353 ? -17.531 -5.641 -3.758 1 84.19 353 LEU A CA 1
ATOM 2800 C C . LEU A 1 353 ? -17.094 -5.234 -2.357 1 84.19 353 LEU A C 1
ATOM 2802 O O . LEU A 1 353 ? -17.406 -5.914 -1.379 1 84.19 353 LEU A O 1
ATOM 2806 N N . LEU A 1 354 ? -16.359 -4.18 -2.219 1 84.44 354 LEU A N 1
ATOM 2807 C CA . LEU A 1 354 ? -15.844 -3.734 -0.929 1 84.44 354 LEU A CA 1
ATOM 2808 C C . LEU A 1 354 ? -16.859 -2.854 -0.209 1 84.44 354 LEU A C 1
ATOM 2810 O O . LEU A 1 354 ? -16.656 -2.471 0.943 1 84.44 354 LEU A O 1
ATOM 2814 N N . LYS A 1 355 ? -17.906 -2.455 -0.818 1 79.06 355 LYS A N 1
ATOM 2815 C CA . LYS A 1 355 ? -18.938 -1.576 -0.261 1 79.06 355 LYS A CA 1
ATOM 2816 C C . LYS A 1 355 ? -19.438 -2.102 1.08 1 79.06 355 LYS A C 1
ATOM 2818 O O . LYS A 1 355 ? -19.562 -1.343 2.043 1 79.06 355 LYS A O 1
ATOM 2823 N N . PRO A 1 356 ? -19.656 -3.461 1.166 1 78.56 356 PRO A N 1
ATOM 2824 C CA . PRO A 1 356 ? -20.109 -3.938 2.473 1 78.56 356 PRO A CA 1
ATOM 2825 C C . PRO A 1 356 ? -19.062 -3.756 3.566 1 78.56 356 PRO A C 1
ATOM 2827 O O . PRO A 1 356 ? -19.406 -3.572 4.738 1 78.56 356 PRO A O 1
ATOM 2830 N N . LEU A 1 357 ? -17.875 -3.918 3.215 1 79 357 LEU A N 1
ATOM 2831 C CA . LEU A 1 357 ? -16.797 -3.709 4.184 1 79 357 LEU A CA 1
ATOM 2832 C C . LEU A 1 357 ? -16.719 -2.242 4.602 1 79 357 LEU A C 1
ATOM 2834 O O . LEU A 1 357 ? -16.406 -1.936 5.75 1 79 357 LEU A O 1
ATOM 2838 N N . LYS A 1 358 ? -17.047 -1.393 3.713 1 75.94 358 LYS A N 1
ATOM 2839 C CA . LYS A 1 358 ? -17.078 0.038 4.004 1 75.94 358 LYS A CA 1
ATOM 2840 C C . LYS A 1 358 ? -18.125 0.367 5.059 1 75.94 358 LYS A C 1
ATOM 2842 O O . LYS A 1 358 ? -17.875 1.178 5.953 1 75.94 358 LYS A O 1
ATOM 2847 N N . SER A 1 359 ? -19.234 -0.259 4.922 1 75.88 359 SER A N 1
ATOM 2848 C CA . SER A 1 359 ? -20.281 -0.042 5.91 1 75.88 359 SER A CA 1
ATOM 2849 C C . SER A 1 359 ? -19.828 -0.49 7.297 1 75.88 359 SER A C 1
ATOM 2851 O O . SER A 1 359 ? -20.109 0.188 8.289 1 75.88 359 SER A O 1
ATOM 2853 N N . GLY A 1 360 ? -19.172 -1.642 7.289 1 77 360 GLY A N 1
ATOM 2854 C CA . GLY A 1 360 ? -18.625 -2.096 8.555 1 77 360 GLY A CA 1
ATOM 2855 C C . GLY A 1 360 ? -17.609 -1.134 9.141 1 77 360 GLY A C 1
ATOM 2856 O O . GLY A 1 360 ? -17.609 -0.875 10.344 1 77 360 GLY A O 1
ATOM 2857 N N . PHE A 1 361 ? -17 -0.611 8.32 1 74.75 361 PHE A N 1
ATOM 2858 C CA . PHE A 1 361 ? -15.969 0.335 8.742 1 74.75 361 PHE A CA 1
ATOM 2859 C C . PHE A 1 361 ? -16.609 1.616 9.273 1 74.75 361 PHE A C 1
ATOM 2861 O O . PHE A 1 361 ? -16.141 2.176 10.273 1 74.75 361 PHE A O 1
ATOM 2868 N N . VAL A 1 362 ? -17.562 2.066 8.57 1 73.75 362 VAL A N 1
ATOM 2869 C CA . VAL A 1 362 ? -18.266 3.26 9.016 1 73.75 362 VAL A CA 1
ATOM 2870 C C . VAL A 1 362 ? -18.859 3.027 10.406 1 73.75 362 VAL A C 1
ATOM 2872 O O . VAL A 1 362 ? -18.766 3.895 11.273 1 73.75 362 VAL A O 1
ATOM 2875 N N . TRP A 1 363 ? -19.406 1.854 10.578 1 75.88 363 TRP A N 1
ATOM 2876 C CA . TRP A 1 363 ? -19.922 1.501 11.898 1 75.88 363 TRP A CA 1
ATOM 2877 C C . TRP A 1 363 ? -18.812 1.515 12.938 1 75.88 363 TRP A C 1
ATOM 2879 O O . TRP A 1 363 ? -19 2.025 14.047 1 75.88 363 TRP A O 1
ATOM 2889 N N . PHE A 1 364 ? -17.734 0.986 12.531 1 79.94 364 PHE A N 1
ATOM 2890 C CA . PHE A 1 364 ? -16.578 0.951 13.422 1 79.94 364 PHE A CA 1
ATOM 2891 C C . PHE A 1 364 ? -16.094 2.361 13.742 1 79.94 364 PHE A C 1
ATOM 2893 O O . PHE A 1 364 ? -15.836 2.688 14.906 1 79.94 364 PHE A O 1
ATOM 2900 N N . ARG A 1 365 ? -16.109 3.156 12.773 1 75.81 365 ARG A N 1
ATOM 2901 C CA . ARG A 1 365 ? -15.703 4.543 12.953 1 75.81 365 ARG A CA 1
ATOM 2902 C C . ARG A 1 365 ? -16.688 5.301 13.828 1 75.81 365 ARG A C 1
ATOM 2904 O O . ARG A 1 365 ? -16.297 6.07 14.703 1 75.81 365 ARG A O 1
ATOM 2911 N N . GLU A 1 366 ? -17.922 5.102 13.617 1 76.81 366 GLU A N 1
ATOM 2912 C CA . GLU A 1 366 ? -18.953 5.742 14.422 1 76.81 366 GLU A CA 1
ATOM 2913 C C . GLU A 1 366 ? -18.859 5.332 15.891 1 76.81 366 GLU A C 1
ATOM 2915 O O . GLU A 1 366 ? -19.047 6.152 16.781 1 76.81 366 GLU A O 1
ATOM 2920 N N . THR A 1 367 ? -18.531 4.184 16.016 1 79.44 367 THR A N 1
ATOM 2921 C CA . THR A 1 367 ? -18.375 3.688 17.375 1 79.44 367 THR A CA 1
ATOM 2922 C C . THR A 1 367 ? -17.141 4.305 18.031 1 79.44 367 THR A C 1
ATOM 2924 O O . THR A 1 367 ? -17.172 4.648 19.219 1 79.44 367 THR A O 1
ATOM 2927 N N . LEU A 1 368 ? -16.141 4.52 17.188 1 76 368 LEU A N 1
ATOM 2928 C CA . LEU A 1 368 ? -14.906 5.082 17.719 1 76 368 LEU A CA 1
ATOM 2929 C C . LEU A 1 368 ? -15.031 6.586 17.922 1 76 368 LEU A C 1
ATOM 2931 O O . LEU A 1 368 ? -14.359 7.16 18.781 1 76 368 LEU A O 1
ATOM 2935 N N . SER A 1 369 ? -15.945 7.262 17.141 1 72.88 369 SER A N 1
ATOM 2936 C CA . SER A 1 369 ? -16.109 8.711 17.219 1 72.88 369 SER A CA 1
ATOM 2937 C C . SER A 1 369 ? -17.219 9.086 18.203 1 72.88 369 SER A C 1
ATOM 2939 O O . SER A 1 369 ? -17.594 10.258 18.297 1 72.88 369 SER A O 1
ATOM 2941 N N . TRP A 1 370 ? -17.75 8.203 19.125 1 75.5 370 TRP A N 1
ATOM 2942 C CA . TRP A 1 370 ? -18.719 8.453 20.172 1 75.5 370 TRP A CA 1
ATOM 2943 C C . TRP A 1 370 ? -20.031 9 19.594 1 75.5 370 TRP A C 1
ATOM 2945 O O . TRP A 1 370 ? -20.703 9.82 20.219 1 75.5 370 TRP A O 1
ATOM 2955 N N . GLU A 1 371 ? -20.297 8.82 18.266 1 75.44 371 GLU A N 1
ATOM 2956 C CA . GLU A 1 371 ? -21.562 9.273 17.703 1 75.44 371 GLU A CA 1
ATOM 2957 C C . GLU A 1 371 ? -22.75 8.633 18.422 1 75.44 371 GLU A C 1
ATOM 2959 O O . GLU A 1 371 ? -23.781 9.281 18.641 1 75.44 371 GLU A O 1
ATOM 2964 N N . ARG A 1 372 ? -22.562 7.402 18.844 1 80.31 372 ARG A N 1
ATOM 2965 C CA . ARG A 1 372 ? -23.531 6.707 19.688 1 80.31 372 ARG A CA 1
ATOM 2966 C C . ARG A 1 372 ? -22.906 6.312 21.031 1 80.31 372 ARG A C 1
ATOM 2968 O O . ARG A 1 372 ? -22.344 5.223 21.156 1 80.31 372 ARG A O 1
ATOM 2975 N N . PRO A 1 373 ? -23 7.109 22.031 1 82.75 373 PRO A N 1
ATOM 2976 C CA . PRO A 1 373 ? -22.266 6.914 23.281 1 82.75 373 PRO A CA 1
ATOM 2977 C C . PRO A 1 373 ? -22.641 5.609 23.984 1 82.75 373 PRO A C 1
ATOM 2979 O O . PRO A 1 373 ? -21.781 4.965 24.594 1 82.75 373 PRO A O 1
ATOM 2982 N N . ARG A 1 374 ? -23.953 5.246 23.922 1 85 374 ARG A N 1
ATOM 2983 C CA . ARG A 1 374 ? -24.359 4.012 24.578 1 85 374 ARG A CA 1
ATOM 2984 C C . ARG A 1 374 ? -23.656 2.803 23.984 1 85 374 ARG A C 1
ATOM 2986 O O . ARG A 1 374 ? -23.156 1.944 24.703 1 85 374 ARG A O 1
ATOM 2993 N N . THR A 1 375 ? -23.594 2.756 22.672 1 86.25 375 THR A N 1
ATOM 2994 C CA . THR A 1 375 ? -22.953 1.645 21.984 1 86.25 375 THR A CA 1
ATOM 2995 C C . THR A 1 375 ? -21.453 1.646 22.234 1 86.25 375 THR A C 1
ATOM 2997 O O . THR A 1 375 ? -20.844 0.587 22.406 1 86.25 375 THR A O 1
ATOM 3000 N N . THR A 1 376 ? -20.844 2.764 22.25 1 86.75 376 THR A N 1
ATOM 3001 C CA . THR A 1 376 ? -19.406 2.881 22.484 1 86.75 376 THR A CA 1
ATOM 3002 C C . THR A 1 376 ? -19.047 2.396 23.891 1 86.75 376 THR A C 1
ATOM 3004 O O . THR A 1 376 ? -18.078 1.671 24.078 1 86.75 376 THR A O 1
ATOM 3007 N N . LEU A 1 377 ? -19.922 2.711 24.875 1 87.56 377 LEU A N 1
ATOM 3008 C CA . LEU A 1 377 ? -19.672 2.301 26.25 1 87.56 377 LEU A CA 1
ATOM 3009 C C . LEU A 1 377 ? -19.781 0.785 26.391 1 87.56 377 LEU A C 1
ATOM 3011 O O . LEU A 1 377 ? -18.984 0.171 27.109 1 87.56 377 LEU A O 1
ATOM 3015 N N . ILE A 1 378 ? -20.672 0.232 25.672 1 89.69 378 ILE A N 1
ATOM 3016 C CA . ILE A 1 378 ? -20.859 -1.213 25.75 1 89.69 378 ILE A CA 1
ATOM 3017 C C . ILE A 1 378 ? -19.656 -1.917 25.109 1 89.69 378 ILE A C 1
ATOM 3019 O O . ILE A 1 378 ? -19.141 -2.9 25.656 1 89.69 378 ILE A O 1
ATOM 3023 N N . VAL A 1 379 ? -19.188 -1.41 24.031 1 87.5 379 VAL A N 1
ATOM 3024 C CA . VAL A 1 379 ? -18.062 -2.018 23.328 1 87.5 379 VAL A CA 1
ATOM 3025 C C . VAL A 1 379 ? -16.812 -1.918 24.188 1 87.5 379 VAL A C 1
ATOM 3027 O O . VAL A 1 379 ? -16.047 -2.883 24.297 1 87.5 379 VAL A O 1
ATOM 3030 N N . ILE A 1 380 ? -16.609 -0.852 24.828 1 88.06 380 ILE A N 1
ATOM 3031 C CA . ILE A 1 380 ? -15.438 -0.663 25.672 1 88.06 380 ILE A CA 1
ATOM 3032 C C . ILE A 1 380 ? -15.508 -1.616 26.859 1 88.06 380 ILE A C 1
ATOM 3034 O O . ILE A 1 380 ? -14.5 -2.213 27.25 1 88.06 380 ILE A O 1
ATOM 3038 N N . ALA A 1 381 ? -16.703 -1.652 27.406 1 91 381 ALA A N 1
ATOM 3039 C CA . ALA A 1 381 ? -16.875 -2.551 28.531 1 91 381 ALA A CA 1
ATOM 3040 C C . ALA A 1 381 ? -16.578 -3.996 28.156 1 91 381 ALA A C 1
ATOM 3042 O O . ALA A 1 381 ? -15.891 -4.711 28.875 1 91 381 ALA A O 1
ATOM 3043 N N . ILE A 1 382 ? -17 -4.383 27 1 90.25 382 ILE A N 1
ATOM 3044 C CA . ILE A 1 382 ? -16.797 -5.746 26.531 1 90.25 382 ILE A CA 1
ATOM 3045 C C . ILE A 1 382 ? -15.312 -5.992 26.297 1 90.25 382 ILE A C 1
ATOM 3047 O O . ILE A 1 382 ? -14.766 -7.016 26.703 1 90.25 382 ILE A O 1
ATOM 3051 N N . VAL A 1 383 ? -14.672 -5.035 25.734 1 89.5 383 VAL A N 1
ATOM 3052 C CA . VAL A 1 383 ? -13.258 -5.176 25.438 1 89.5 383 VAL A CA 1
ATOM 3053 C C . VAL A 1 383 ? -12.453 -5.234 26.734 1 89.5 383 VAL A C 1
ATOM 3055 O O . VAL A 1 383 ? -11.531 -6.043 26.859 1 89.5 383 VAL A O 1
ATOM 3058 N N . THR A 1 384 ? -12.836 -4.414 27.688 1 91.94 384 THR A N 1
ATOM 3059 C CA . THR A 1 384 ? -12.125 -4.387 28.953 1 91.94 384 THR A CA 1
ATOM 3060 C C . THR A 1 384 ? -12.289 -5.711 29.688 1 91.94 384 THR A C 1
ATOM 3062 O O . THR A 1 384 ? -11.328 -6.234 30.266 1 91.94 384 THR A O 1
ATOM 3065 N N . VAL A 1 385 ? -13.43 -6.262 29.594 1 92.19 385 VAL A N 1
ATOM 3066 C CA . VAL A 1 385 ? -13.688 -7.527 30.281 1 92.19 385 VAL A CA 1
ATOM 3067 C C . VAL A 1 385 ? -12.914 -8.648 29.594 1 92.19 385 VAL A C 1
ATOM 3069 O O . VAL A 1 385 ? -12.328 -9.508 30.25 1 92.19 385 VAL A O 1
ATOM 3072 N N . ILE A 1 386 ? -12.875 -8.633 28.266 1 91.81 386 ILE A N 1
ATOM 3073 C CA . ILE A 1 386 ? -12.172 -9.656 27.5 1 91.81 386 ILE A CA 1
ATOM 3074 C C . ILE A 1 386 ? -10.68 -9.609 27.828 1 91.81 386 ILE A C 1
ATOM 3076 O O . ILE A 1 386 ? -10.055 -10.648 28.047 1 91.81 386 ILE A O 1
ATOM 3080 N N . VAL A 1 387 ? -10.117 -8.422 27.875 1 89.88 387 VAL A N 1
ATOM 3081 C CA . VAL A 1 387 ? -8.695 -8.266 28.125 1 89.88 387 VAL A CA 1
ATOM 3082 C C . VAL A 1 387 ? -8.383 -8.602 29.578 1 89.88 387 VAL A C 1
ATOM 3084 O O . VAL A 1 387 ? -7.406 -9.297 29.859 1 89.88 387 VAL A O 1
ATOM 3087 N N . TYR A 1 388 ? -9.289 -8.188 30.516 1 90.56 388 TYR A N 1
ATOM 3088 C CA . TYR A 1 388 ? -9.062 -8.406 31.938 1 90.56 388 TYR A CA 1
ATOM 3089 C C . TYR A 1 388 ? -9.102 -9.891 32.281 1 90.56 388 TYR A C 1
ATOM 3091 O O . TYR A 1 388 ? -8.25 -10.383 33 1 90.56 388 TYR A O 1
ATOM 3099 N N . LYS A 1 389 ? -9.992 -10.594 31.641 1 90.25 389 LYS A N 1
ATOM 3100 C CA . LYS A 1 389 ? -10.133 -12.016 31.938 1 90.25 389 LYS A CA 1
ATOM 3101 C C . LYS A 1 389 ? -9.297 -12.859 30.984 1 90.25 389 LYS A C 1
ATOM 3103 O O . LYS A 1 389 ? -9.297 -14.094 31.062 1 90.25 389 LYS A O 1
ATOM 3108 N N . GLU A 1 390 ? -8.57 -12.164 29.953 1 86.94 390 GLU A N 1
ATOM 3109 C CA . GLU A 1 390 ? -7.754 -12.836 28.953 1 86.94 390 GLU A CA 1
ATOM 3110 C C . GLU A 1 390 ? -8.594 -13.805 28.109 1 86.94 390 GLU A C 1
ATOM 3112 O O . GLU A 1 390 ? -8.188 -14.945 27.891 1 86.94 390 GLU A O 1
ATOM 3117 N N . TRP A 1 391 ? -9.828 -13.406 27.734 1 89.06 391 TRP A N 1
ATOM 3118 C CA . TRP A 1 391 ? -10.766 -14.211 26.969 1 89.06 391 TRP A CA 1
ATOM 3119 C C . TRP A 1 391 ? -10.664 -13.906 25.484 1 89.06 391 TRP A C 1
ATOM 3121 O O . TRP A 1 391 ? -11.664 -13.93 24.766 1 89.06 391 TRP A O 1
ATOM 3131 N N . VAL A 1 392 ? -9.438 -13.57 25.047 1 88.12 392 VAL A N 1
ATOM 3132 C CA . VAL A 1 392 ? -9.273 -13.211 23.641 1 88.12 392 VAL A CA 1
ATOM 3133 C C . VAL A 1 392 ? -9.609 -14.414 22.766 1 88.12 392 VAL A C 1
ATOM 3135 O O . VAL A 1 392 ? -10.312 -14.281 21.75 1 88.12 392 VAL A O 1
ATOM 3138 N N . GLY A 1 393 ? -9.195 -15.625 23.156 1 89.62 393 GLY A N 1
ATOM 3139 C CA . GLY A 1 393 ? -9.5 -16.828 22.406 1 89.62 393 GLY A CA 1
ATOM 3140 C C . GLY A 1 393 ? -10.984 -17.141 22.344 1 89.62 393 GLY A C 1
ATOM 3141 O O . GLY A 1 393 ? -11.516 -17.438 21.281 1 89.62 393 GLY A O 1
ATOM 3142 N N . LYS A 1 394 ? -11.602 -16.984 23.422 1 92.06 394 LYS A N 1
ATOM 3143 C CA . LYS A 1 394 ? -13.039 -17.234 23.484 1 92.06 394 LYS A CA 1
ATOM 3144 C C . LYS A 1 394 ? -13.828 -16.203 22.688 1 92.06 394 LYS A C 1
ATOM 3146 O O . LYS A 1 394 ? -14.859 -16.516 22.094 1 92.06 394 LYS A O 1
ATOM 3151 N N . ALA A 1 395 ? -13.289 -14.984 22.719 1 93.94 395 ALA A N 1
ATOM 3152 C CA . ALA A 1 395 ? -13.945 -13.938 21.953 1 93.94 395 ALA A CA 1
ATOM 3153 C C . ALA A 1 395 ? -13.867 -14.227 20.453 1 93.94 395 ALA A C 1
ATOM 3155 O O . ALA A 1 395 ? -14.852 -14.07 19.734 1 93.94 395 ALA A O 1
ATOM 3156 N N . ILE A 1 396 ? -12.719 -14.672 20 1 93.81 396 ILE A N 1
ATOM 3157 C CA . ILE A 1 396 ? -12.547 -15.016 18.594 1 93.81 396 ILE A CA 1
ATOM 3158 C C . ILE A 1 396 ? -13.445 -16.203 18.25 1 93.81 396 ILE A C 1
ATOM 3160 O O . ILE A 1 396 ? -14.07 -16.219 17.188 1 93.81 396 ILE A O 1
ATOM 3164 N N . SER A 1 397 ? -13.469 -17.141 19.141 1 95.38 397 SER A N 1
ATOM 3165 C CA . SER A 1 397 ? -14.336 -18.297 18.938 1 95.38 397 SER A CA 1
ATOM 3166 C C . SER A 1 397 ? -15.789 -17.875 18.766 1 95.38 397 SER A C 1
ATOM 3168 O O . SER A 1 397 ? -16.484 -18.359 17.859 1 95.38 397 SER A O 1
ATOM 3170 N N . ALA A 1 398 ? -16.188 -16.953 19.578 1 94.38 398 ALA A N 1
ATOM 3171 C CA . ALA A 1 398 ? -17.562 -16.469 19.484 1 94.38 398 ALA A CA 1
ATOM 3172 C C . ALA A 1 398 ? -17.797 -15.773 18.156 1 94.38 398 ALA A C 1
ATOM 3174 O O . ALA A 1 398 ? -18.859 -15.938 17.547 1 94.38 398 ALA A O 1
ATOM 3175 N N . GLY A 1 399 ? -16.828 -14.977 17.734 1 94.56 399 GLY A N 1
ATOM 3176 C CA . GLY A 1 399 ? -16.938 -14.32 16.438 1 94.56 399 GLY A CA 1
ATOM 3177 C C . GLY A 1 399 ? -17.047 -15.297 15.281 1 94.56 399 GLY A C 1
ATOM 3178 O O . GLY A 1 399 ? -17.844 -15.094 14.367 1 94.56 399 GLY A O 1
ATOM 3179 N N . LEU A 1 400 ? -16.312 -16.359 15.352 1 95.94 400 LEU A N 1
ATOM 3180 C CA . LEU A 1 400 ? -16.344 -17.391 14.305 1 95.94 400 LEU A CA 1
ATOM 3181 C C . LEU A 1 400 ? -17.688 -18.109 14.289 1 95.94 400 LEU A C 1
ATOM 3183 O O . LEU A 1 400 ? -18.219 -18.406 13.219 1 95.94 400 LEU A O 1
ATOM 3187 N N . LEU A 1 401 ? -18.188 -18.344 15.453 1 95.69 401 LEU A N 1
ATOM 3188 C CA . LEU A 1 401 ? -19.469 -19.016 15.531 1 95.69 401 LEU A CA 1
ATOM 3189 C C . LEU A 1 401 ? -20.578 -18.125 14.992 1 95.69 401 LEU A C 1
ATOM 3191 O O . LEU A 1 401 ? -21.531 -18.609 14.367 1 95.69 401 LEU A O 1
ATOM 3195 N N . VAL A 1 402 ? -20.422 -16.812 15.219 1 94.19 402 VAL A N 1
ATOM 3196 C CA . VAL A 1 402 ? -21.406 -15.891 14.656 1 94.19 402 VAL A CA 1
ATOM 3197 C C . VAL A 1 402 ? -21.312 -15.906 13.133 1 94.19 402 VAL A C 1
ATOM 3199 O O . VAL A 1 402 ? -22.344 -15.844 12.445 1 94.19 402 VAL A O 1
ATOM 3202 N N . LEU A 1 403 ? -20.141 -16.016 12.656 1 93.81 403 LEU A N 1
ATOM 3203 C CA . LEU A 1 403 ? -19.953 -16.094 11.211 1 93.81 403 LEU A CA 1
ATOM 3204 C C . LEU A 1 403 ? -20.641 -17.328 10.641 1 93.81 403 LEU A C 1
ATOM 3206 O O . LEU A 1 403 ? -21.328 -17.25 9.617 1 93.81 403 LEU A O 1
ATOM 3210 N N . V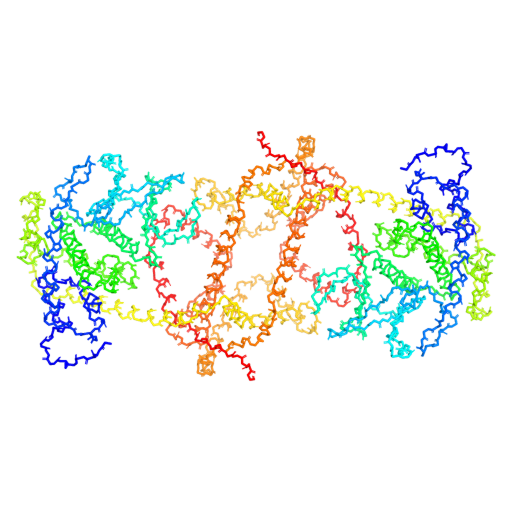AL A 1 404 ? -20.5 -18.453 11.297 1 95.12 404 VAL A N 1
ATOM 3211 C CA . VAL A 1 404 ? -21.141 -19.688 10.859 1 95.12 404 VAL A CA 1
ATOM 3212 C C . VAL A 1 404 ? -22.656 -19.547 10.945 1 95.12 404 VAL A C 1
ATOM 3214 O O . VAL A 1 404 ? -23.391 -20 10.055 1 95.12 404 VAL A O 1
ATOM 3217 N N . ALA A 1 405 ? -23.109 -18.906 11.984 1 95 405 ALA A N 1
ATOM 3218 C CA . ALA A 1 405 ? -24.547 -18.672 12.133 1 95 405 ALA A CA 1
ATOM 3219 C C . ALA A 1 405 ? -25.094 -17.828 10.992 1 95 405 ALA A C 1
ATOM 3221 O O . ALA A 1 405 ? -26.172 -18.094 10.469 1 95 405 ALA A O 1
ATOM 3222 N N . LYS A 1 406 ? -24.344 -16.875 10.531 1 92.31 406 LYS A N 1
ATOM 3223 C CA . LYS A 1 406 ? -24.766 -16.031 9.422 1 92.31 406 LYS A CA 1
ATOM 3224 C C . LYS A 1 406 ? -24.766 -16.812 8.109 1 92.31 406 LYS A C 1
ATOM 3226 O O . LYS A 1 406 ? -25.609 -16.578 7.242 1 92.31 406 LYS A O 1
ATOM 3231 N N . MET A 1 407 ? -23.859 -17.688 7.984 1 93.06 407 MET A N 1
ATOM 3232 C CA . MET A 1 407 ? -23.828 -18.516 6.789 1 93.06 407 MET A CA 1
ATOM 3233 C C . MET A 1 407 ? -25.047 -19.438 6.734 1 93.06 407 MET A C 1
ATOM 3235 O O . MET A 1 407 ? -25.641 -19.609 5.672 1 93.06 407 MET A O 1
ATOM 3239 N N . ILE A 1 408 ? -25.328 -19.969 7.934 1 93.5 408 ILE A N 1
ATOM 3240 C CA . ILE A 1 408 ? -26.5 -20.844 8 1 93.5 408 ILE A CA 1
ATOM 3241 C C . ILE A 1 408 ? -27.766 -20.047 7.75 1 93.5 408 ILE A C 1
ATOM 3243 O O . ILE A 1 408 ? -28.672 -20.5 7.055 1 93.5 408 ILE A O 1
ATOM 3247 N N . GLN A 1 409 ? -27.797 -18.859 8.25 1 93.12 409 GLN A N 1
ATOM 3248 C CA . GLN A 1 409 ? -28.953 -17.984 8.008 1 93.12 409 GLN A CA 1
ATOM 3249 C C . GLN A 1 409 ? -29.078 -17.641 6.531 1 93.12 409 GLN A C 1
ATOM 3251 O O . GLN A 1 409 ? -30.188 -17.609 5.988 1 93.12 409 GLN A O 1
ATOM 3256 N N . ALA A 1 410 ? -28.016 -17.328 5.918 1 90.12 410 ALA A N 1
ATOM 3257 C CA . ALA A 1 410 ? -28.016 -17.031 4.488 1 90.12 410 ALA A CA 1
ATOM 3258 C C . ALA A 1 410 ? -28.531 -18.219 3.682 1 90.12 410 ALA A C 1
ATOM 3260 O O . ALA A 1 410 ? -29.25 -18.031 2.695 1 90.12 410 ALA A O 1
ATOM 3261 N N . ARG A 1 411 ? -28.203 -19.391 4.105 1 89.19 411 ARG A N 1
ATOM 3262 C CA . ARG A 1 411 ? -28.672 -20.609 3.449 1 89.19 411 ARG A CA 1
ATOM 3263 C C . ARG A 1 411 ? -30.172 -20.781 3.646 1 89.19 411 ARG A C 1
ATOM 3265 O O . ARG A 1 411 ? -30.891 -21.141 2.707 1 89.19 411 ARG A O 1
ATOM 3272 N N . GLN A 1 412 ? -30.562 -20.469 4.82 1 91.06 412 GLN A N 1
ATOM 3273 C CA . GLN A 1 412 ? -31.969 -20.641 5.133 1 91.06 412 GLN A CA 1
ATOM 3274 C C . GLN A 1 412 ? -32.812 -19.594 4.402 1 91.06 412 GLN A C 1
ATOM 3276 O O . GLN A 1 412 ? -33.938 -19.891 3.953 1 91.06 412 GLN A O 1
ATOM 3281 N N . GLU A 1 413 ? -32.25 -18.406 4.281 1 90 413 GLU A N 1
ATOM 3282 C CA . GLU A 1 413 ? -32.969 -17.328 3.6 1 90 413 GLU A CA 1
ATOM 3283 C C . GLU A 1 413 ? -32.812 -17.438 2.084 1 90 413 GLU A C 1
ATOM 3285 O O . GLU A 1 413 ? -33.406 -16.656 1.338 1 90 413 GLU A O 1
ATOM 3290 N N . LYS A 1 414 ? -32.125 -18.406 1.592 1 87.06 414 LYS A N 1
ATOM 3291 C CA . LYS A 1 414 ? -31.875 -18.641 0.17 1 87.06 414 LYS A CA 1
ATOM 3292 C C . LYS A 1 414 ? -31.375 -17.375 -0.522 1 87.06 414 LYS A C 1
ATOM 3294 O O . LYS A 1 414 ? -31.906 -16.984 -1.564 1 87.06 414 LYS A O 1
ATOM 3299 N N . LEU A 1 415 ? -30.406 -16.812 0.08 1 83.56 415 LEU A N 1
ATOM 3300 C CA . LEU A 1 415 ? -29.828 -15.594 -0.474 1 83.56 415 LEU A CA 1
ATOM 3301 C C . LEU A 1 415 ? -29.234 -15.844 -1.856 1 83.56 415 LEU A C 1
ATOM 3303 O O . LEU A 1 415 ? -29.109 -14.922 -2.662 1 83.56 415 LEU A O 1
ATOM 3307 N N . LYS A 1 416 ? -28.859 -17.094 -2.115 1 78.88 416 LYS A N 1
ATOM 3308 C CA . LYS A 1 416 ? -28.328 -17.469 -3.422 1 78.88 416 LYS A CA 1
ATOM 3309 C C . LYS A 1 416 ? -29.312 -17.125 -4.535 1 78.88 416 LYS A C 1
ATOM 3311 O O . LYS A 1 416 ? -28.906 -16.703 -5.625 1 78.88 416 LYS A O 1
ATOM 3316 N N . ASP A 1 417 ? -30.5 -17.266 -4.152 1 80.38 417 ASP A N 1
ATOM 3317 C CA . ASP A 1 417 ? -31.531 -17.047 -5.156 1 80.38 417 ASP A CA 1
ATOM 3318 C C . ASP A 1 417 ? -31.938 -15.586 -5.223 1 80.38 417 ASP A C 1
ATOM 3320 O O . ASP A 1 417 ? -32.406 -15.102 -6.262 1 80.38 417 ASP A O 1
ATOM 3324 N N . LYS A 1 418 ? -31.844 -14.867 -4.125 1 75.31 418 LYS A N 1
ATOM 3325 C CA . LYS A 1 418 ? -32.219 -13.453 -4.09 1 75.31 418 LYS A CA 1
ATOM 3326 C C . LYS A 1 418 ? -31.141 -12.578 -4.727 1 75.31 418 LYS A C 1
ATOM 3328 O O . LYS A 1 418 ? -31.453 -11.586 -5.383 1 75.31 418 LYS A O 1
ATOM 3333 N N . GLN A 1 419 ? -29.969 -12.953 -4.52 1 69.5 419 GLN A N 1
ATOM 3334 C CA . GLN A 1 419 ? -28.844 -12.219 -5.07 1 69.5 419 GLN A CA 1
ATOM 3335 C C . GLN A 1 419 ? -28.094 -13.047 -6.117 1 69.5 419 GLN A C 1
ATOM 3337 O O . GLN A 1 419 ? -27 -13.539 -5.859 1 69.5 419 GLN A O 1
ATOM 3342 N N . LYS A 1 420 ? -28.719 -13.195 -7.273 1 71.38 420 LYS A N 1
ATOM 3343 C CA . LYS A 1 420 ? -28.172 -14.078 -8.305 1 71.38 420 LYS A CA 1
ATOM 3344 C C . LYS A 1 420 ? -26.906 -13.477 -8.922 1 71.38 420 LYS A C 1
ATOM 3346 O O . LYS A 1 420 ? -25.984 -14.203 -9.266 1 71.38 420 LYS A O 1
ATOM 3351 N N . GLU A 1 421 ? -27.016 -12.133 -9.008 1 79.19 421 GLU A N 1
ATOM 3352 C CA . GLU A 1 421 ? -25.859 -11.453 -9.609 1 79.19 421 GLU A CA 1
ATOM 3353 C C . GLU A 1 421 ? -25.547 -10.148 -8.875 1 79.19 421 GLU A C 1
ATOM 3355 O O . GLU A 1 421 ? -26.422 -9.555 -8.242 1 79.19 421 GLU A O 1
ATOM 3360 N N . ILE A 1 422 ? -24.328 -10.008 -8.68 1 80 422 ILE A N 1
ATOM 3361 C CA . ILE A 1 422 ? -23.906 -8.727 -8.125 1 80 422 ILE A CA 1
ATOM 3362 C C . ILE A 1 422 ? -23.891 -7.664 -9.227 1 80 422 ILE A C 1
ATOM 3364 O O . ILE A 1 422 ? -23.219 -7.836 -10.25 1 80 422 ILE A O 1
ATOM 3368 N N . THR A 1 423 ? -24.703 -6.754 -9.172 1 79.5 423 THR A N 1
ATOM 3369 C CA . THR A 1 423 ? -24.812 -5.699 -10.18 1 79.5 423 THR A CA 1
ATOM 3370 C C . THR A 1 423 ? -23.828 -4.57 -9.883 1 79.5 423 THR A C 1
ATOM 3372 O O . THR A 1 423 ? -23.797 -4.043 -8.766 1 79.5 423 THR A O 1
ATOM 3375 N N . VAL A 1 424 ? -22.969 -4.379 -10.734 1 74.81 424 VAL A N 1
ATOM 3376 C CA . VAL A 1 424 ? -21.984 -3.297 -10.594 1 74.81 424 VAL A CA 1
ATOM 3377 C C . VAL A 1 424 ? -22.375 -2.135 -11.508 1 74.81 424 VAL A C 1
ATOM 3379 O O . VAL A 1 424 ? -22.625 -2.328 -12.703 1 74.81 424 VAL A O 1
ATOM 3382 N N . CYS A 1 425 ? -22.844 -0.938 -10.992 1 62.16 425 CYS A N 1
ATOM 3383 C CA . CYS A 1 425 ? -23.203 0.254 -11.758 1 62.16 425 CYS A CA 1
ATOM 3384 C C . CYS A 1 425 ? -21.953 1.003 -12.211 1 62.16 425 CYS A C 1
ATOM 3386 O O . CYS A 1 425 ? -21.094 1.335 -11.391 1 62.16 425 CYS A O 1
ATOM 3388 N N . THR A 1 426 ? -21.609 0.848 -13.391 1 58.38 426 THR A N 1
ATOM 3389 C CA . THR A 1 426 ? -20.484 1.575 -13.945 1 58.38 426 THR A CA 1
ATOM 3390 C C . THR A 1 426 ? -20.781 3.068 -14.039 1 58.38 426 THR A C 1
ATOM 3392 O O . THR A 1 426 ? -19.953 3.852 -14.492 1 58.38 426 THR A O 1
ATOM 3395 N N . ALA A 1 427 ? -22.078 3.641 -13.977 1 50.22 427 ALA A N 1
ATOM 3396 C CA . ALA A 1 427 ? -22.328 5.062 -14.188 1 50.22 427 ALA A CA 1
ATOM 3397 C C . ALA A 1 427 ? -21.281 5.918 -13.5 1 50.22 427 ALA A C 1
ATOM 3399 O O . ALA A 1 427 ? -21.562 6.594 -12.508 1 50.22 427 ALA A O 1
ATOM 3400 N N . PHE A 1 428 ? -20.422 5.41 -13 1 45.56 428 PHE A N 1
ATOM 3401 C CA . PHE A 1 428 ? -19.453 6.445 -12.672 1 45.56 428 PHE A CA 1
ATOM 3402 C C . PHE A 1 428 ? -19.219 7.355 -13.875 1 45.56 428 PHE A C 1
ATOM 3404 O O . PHE A 1 428 ? -19.219 6.898 -15.016 1 45.56 428 PHE A O 1
ATOM 3411 N N . GLU A 1 429 ? -19.562 8.609 -13.805 1 41.53 429 GLU A N 1
ATOM 3412 C CA . GLU A 1 429 ? -19.359 9.664 -14.797 1 41.53 429 GLU A CA 1
ATOM 3413 C C . GLU A 1 429 ? -18.094 9.391 -15.625 1 41.53 429 GLU A C 1
ATOM 3415 O O . GLU A 1 429 ? -16.984 9.359 -15.094 1 41.53 429 GLU A O 1
ATOM 3420 N N . SER A 1 430 ? -18 8.492 -16.453 1 40.44 430 SER A N 1
ATOM 3421 C CA . SER A 1 430 ? -17.172 8.32 -17.641 1 40.44 430 SER A CA 1
ATOM 3422 C C . SER A 1 430 ? -16.344 9.57 -17.922 1 40.44 430 SER A C 1
ATOM 3424 O O . SER A 1 430 ? -15.438 9.539 -18.75 1 40.44 430 SER A O 1
ATOM 3426 N N . THR A 1 431 ? -17.078 10.711 -17.734 1 38.97 431 THR A N 1
ATOM 3427 C CA . THR A 1 431 ? -16.5 11.867 -18.391 1 38.97 431 THR A CA 1
ATOM 3428 C C . THR A 1 431 ? -15.125 12.188 -17.812 1 38.97 431 THR A C 1
ATOM 3430 O O . THR A 1 431 ? -14.602 13.289 -18.016 1 38.97 431 THR A O 1
ATOM 3433 N N . ALA A 1 432 ? -14.805 11.531 -16.828 1 44.53 432 ALA A N 1
ATOM 3434 C CA . ALA A 1 432 ? -13.531 12.156 -16.469 1 44.53 432 ALA A CA 1
ATOM 3435 C C . ALA A 1 432 ? -12.562 12.141 -17.656 1 44.53 432 ALA A C 1
ATOM 3437 O O . ALA A 1 432 ? -12.203 11.078 -18.156 1 44.53 432 ALA A O 1
ATOM 3438 N N . SER A 1 433 ? -12.68 13.055 -18.469 1 47.28 433 SER A N 1
ATOM 3439 C CA . SER A 1 433 ? -11.844 13.336 -19.641 1 47.28 433 SER A CA 1
ATOM 3440 C C . SER A 1 433 ? -10.383 13 -19.359 1 47.28 433 SER A C 1
ATOM 3442 O O . SER A 1 433 ? -9.961 12.953 -18.188 1 47.28 433 SER A O 1
ATOM 3444 N N . THR A 1 434 ? -9.836 12.398 -20.328 1 48.56 434 THR A N 1
ATOM 3445 C CA . THR A 1 434 ? -8.391 12.195 -20.391 1 48.56 434 THR A CA 1
ATOM 3446 C C . THR A 1 434 ? -7.668 13.258 -19.562 1 48.56 434 THR A C 1
ATOM 3448 O O . THR A 1 434 ? -6.703 12.961 -18.859 1 48.56 434 THR A O 1
ATOM 3451 N N . ARG A 1 435 ? -8.328 14.312 -19.609 1 53.56 435 ARG A N 1
ATOM 3452 C CA . ARG A 1 435 ? -7.703 15.438 -18.922 1 53.56 435 ARG A CA 1
ATOM 3453 C C . ARG A 1 435 ? -7.816 15.281 -17.406 1 53.56 435 ARG A C 1
ATOM 3455 O O . ARG A 1 435 ? -6.855 15.547 -16.688 1 53.56 435 ARG A O 1
ATOM 3462 N N . GLU A 1 436 ? -8.922 14.742 -17.031 1 57.06 436 GLU A N 1
ATOM 3463 C CA . GLU A 1 436 ? -9.117 14.57 -15.586 1 57.06 436 GLU A CA 1
ATOM 3464 C C . GLU A 1 436 ? -8.227 13.453 -15.039 1 57.06 436 GLU A C 1
ATOM 3466 O O . GLU A 1 436 ? -7.727 13.547 -13.922 1 57.06 436 GLU A O 1
ATOM 3471 N N . ASN A 1 437 ? -8.039 12.57 -15.883 1 53.78 437 ASN A N 1
ATOM 3472 C CA . ASN A 1 437 ? -7.156 11.484 -15.469 1 53.78 437 ASN A CA 1
ATOM 3473 C C . ASN A 1 437 ? -5.711 11.953 -15.336 1 53.78 437 ASN A C 1
ATOM 3475 O O . ASN A 1 437 ? -5.004 11.539 -14.414 1 53.78 437 ASN A O 1
ATOM 3479 N N . ILE A 1 438 ? -5.355 12.805 -16.219 1 53.91 438 ILE A N 1
ATOM 3480 C CA . ILE A 1 438 ? -3.99 13.312 -16.172 1 53.91 438 ILE A CA 1
ATOM 3481 C C . ILE A 1 438 ? -3.811 14.188 -14.93 1 53.91 438 ILE A C 1
ATOM 3483 O O . ILE A 1 438 ? -2.777 14.117 -14.266 1 53.91 438 ILE A O 1
ATOM 3487 N N . VAL A 1 439 ? -4.887 14.891 -14.664 1 59.34 439 VAL A N 1
ATOM 3488 C CA . VAL A 1 439 ? -4.812 15.781 -13.508 1 59.34 439 VAL A CA 1
ATOM 3489 C C . VAL A 1 439 ? -4.809 14.961 -12.219 1 59.34 439 VAL A C 1
ATOM 3491 O O . VAL A 1 439 ? -4.055 15.25 -11.289 1 59.34 439 VAL A O 1
ATOM 3494 N N . SER A 1 440 ? -5.543 13.969 -12.203 1 61.31 440 SER A N 1
ATOM 3495 C CA . SER A 1 440 ? -5.586 13.109 -11.031 1 61.31 440 SER A CA 1
ATOM 3496 C C . SER A 1 440 ? -4.273 12.352 -10.852 1 61.31 440 SER A C 1
ATOM 3498 O O . SER A 1 440 ? -3.793 12.18 -9.727 1 61.31 440 SER A O 1
ATOM 3500 N N . ALA A 1 441 ? -3.762 12.047 -11.953 1 58.22 441 ALA A N 1
ATOM 3501 C CA . ALA A 1 441 ? -2.471 11.367 -11.898 1 58.22 441 ALA A CA 1
ATOM 3502 C C . ALA A 1 441 ? -1.374 12.305 -11.406 1 58.22 441 ALA A C 1
ATOM 3504 O O . ALA A 1 441 ? -0.495 11.898 -10.641 1 58.22 441 ALA A O 1
ATOM 3505 N N . GLN A 1 442 ? -1.463 13.453 -11.891 1 60 442 GLN A N 1
ATOM 3506 C CA . GLN A 1 442 ? -0.473 14.438 -11.461 1 60 442 GLN A CA 1
ATOM 3507 C C . GLN A 1 442 ? -0.591 14.719 -9.969 1 60 442 GLN A C 1
ATOM 3509 O O . GLN A 1 442 ? 0.42 14.852 -9.273 1 60 442 GLN A O 1
ATOM 3514 N N . TYR A 1 443 ? -1.772 14.734 -9.523 1 62.44 443 TYR A N 1
ATOM 3515 C CA . TYR A 1 443 ? -1.996 14.953 -8.094 1 62.44 443 TYR A CA 1
ATOM 3516 C C . TYR A 1 443 ? -1.496 13.766 -7.281 1 62.44 443 TYR A C 1
ATOM 3518 O O . TYR A 1 443 ? -0.874 13.938 -6.234 1 62.44 443 TYR A O 1
ATOM 3526 N N . MET A 1 444 ? -1.903 12.758 -7.754 1 62 444 MET A N 1
ATOM 3527 C CA . MET A 1 444 ? -1.428 11.555 -7.074 1 62 444 MET A CA 1
ATOM 3528 C C . MET A 1 444 ? 0.096 11.523 -7.035 1 62 444 MET A C 1
ATOM 3530 O O . MET A 1 444 ? 0.686 11.133 -6.023 1 62 444 MET A O 1
ATOM 3534 N N . TYR A 1 445 ? 0.625 11.898 -8.203 1 60.72 445 TYR A N 1
ATOM 3535 C CA . TYR A 1 445 ? 2.08 11.953 -8.273 1 60.72 445 TYR A CA 1
ATOM 3536 C C . TYR A 1 445 ? 2.646 12.922 -7.25 1 60.72 445 TYR A C 1
ATOM 3538 O O . TYR A 1 445 ? 3.596 12.602 -6.535 1 60.72 445 TYR A O 1
ATOM 3546 N N . MET A 1 446 ? 2.057 14.031 -7.105 1 69.12 446 MET A N 1
ATOM 3547 C CA . MET A 1 446 ? 2.531 15.055 -6.172 1 69.12 446 MET A CA 1
ATOM 3548 C C . MET A 1 446 ? 2.338 14.602 -4.73 1 69.12 446 MET A C 1
ATOM 3550 O O . MET A 1 446 ? 3.189 14.859 -3.875 1 69.12 446 MET A O 1
ATOM 3554 N N . THR A 1 447 ? 1.353 13.977 -4.508 1 72.94 447 THR A N 1
ATOM 3555 C CA . THR A 1 447 ? 1.077 13.484 -3.162 1 72.94 447 THR A CA 1
ATOM 3556 C C . THR A 1 447 ? 2.084 12.414 -2.764 1 72.94 447 THR A C 1
ATOM 3558 O O . THR A 1 447 ? 2.588 12.414 -1.639 1 72.94 447 THR A O 1
AT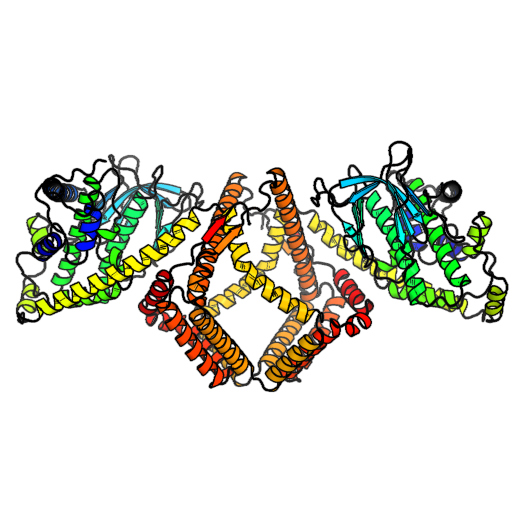OM 3561 N N . ILE A 1 448 ? 2.299 11.602 -3.676 1 70.06 448 ILE A N 1
ATOM 3562 C CA . ILE A 1 448 ? 3.27 10.547 -3.404 1 70.06 448 ILE A CA 1
ATOM 3563 C C . ILE A 1 448 ? 4.645 11.164 -3.152 1 70.06 448 ILE A C 1
ATOM 3565 O O . ILE A 1 448 ? 5.363 10.742 -2.244 1 70.06 448 ILE A O 1
ATOM 3569 N N . CYS A 1 449 ? 5.004 12.125 -3.975 1 72 449 CYS A N 1
ATOM 3570 C CA . CYS A 1 449 ? 6.273 12.82 -3.785 1 72 449 CYS A CA 1
ATOM 3571 C C . CYS A 1 449 ? 6.348 13.461 -2.402 1 72 449 CYS A C 1
ATOM 3573 O O . CYS A 1 449 ? 7.379 13.383 -1.734 1 72 449 CYS A O 1
ATOM 3575 N N . GLN A 1 450 ? 5.215 13.961 -1.974 1 78.62 450 GLN A N 1
ATOM 3576 C CA . GLN A 1 450 ? 5.18 14.602 -0.664 1 78.62 450 GLN A CA 1
ATOM 3577 C C . GLN A 1 450 ? 5.293 13.57 0.456 1 78.62 450 GLN A C 1
ATOM 3579 O O . GLN A 1 450 ? 5.957 13.812 1.466 1 78.62 450 GLN A O 1
ATOM 3584 N N . ILE A 1 451 ? 4.723 12.547 0.252 1 81.56 451 ILE A N 1
ATOM 3585 C CA . ILE A 1 451 ? 4.773 11.492 1.255 1 81.56 451 ILE A CA 1
ATOM 3586 C C . ILE A 1 451 ? 6.203 10.961 1.379 1 81.56 451 ILE A C 1
ATOM 3588 O O . ILE A 1 451 ? 6.699 10.758 2.488 1 81.56 451 ILE A O 1
ATOM 3592 N N . ILE A 1 452 ? 6.832 10.773 0.233 1 80.62 452 ILE A N 1
ATOM 3593 C CA . ILE A 1 452 ? 8.203 10.273 0.234 1 80.62 452 ILE A CA 1
ATOM 3594 C C . ILE A 1 452 ? 9.125 11.297 0.888 1 80.62 452 ILE A C 1
ATOM 3596 O O . ILE A 1 452 ? 10 10.938 1.68 1 80.62 452 ILE A O 1
ATOM 3600 N N . HIS A 1 453 ? 8.906 12.484 0.5 1 85.12 453 HIS A N 1
ATOM 3601 C CA . HIS A 1 453 ? 9.711 13.547 1.099 1 85.12 453 HIS A CA 1
ATOM 3602 C C . HIS A 1 453 ? 9.523 13.586 2.613 1 85.12 453 HIS A C 1
ATOM 3604 O O . HIS A 1 453 ? 10.5 13.672 3.357 1 85.12 453 HIS A O 1
ATOM 3610 N N . GLN A 1 454 ? 8.289 13.484 3.043 1 87.38 454 GLN A N 1
ATOM 3611 C CA . GLN A 1 454 ? 8.008 13.516 4.473 1 87.38 454 GLN A CA 1
ATOM 3612 C C . GLN A 1 454 ? 8.594 12.297 5.176 1 87.38 454 GLN A C 1
ATOM 3614 O O . GLN A 1 454 ? 9.078 12.391 6.305 1 87.38 454 GLN A O 1
ATOM 3619 N N . ALA A 1 455 ? 8.43 11.281 4.551 1 88.56 455 ALA A N 1
ATOM 3620 C CA . ALA A 1 455 ? 9.016 10.062 5.109 1 88.56 455 ALA A CA 1
ATOM 3621 C C . ALA A 1 455 ? 10.531 10.211 5.27 1 88.56 455 ALA A C 1
ATOM 3623 O O . ALA A 1 455 ? 11.094 9.82 6.297 1 88.56 455 ALA A O 1
ATOM 3624 N N . ASN A 1 456 ? 11.211 10.727 4.219 1 88.06 456 ASN A N 1
ATOM 3625 C CA . ASN A 1 456 ? 12.648 10.953 4.277 1 88.06 456 ASN A CA 1
ATOM 3626 C C . ASN A 1 456 ? 13.023 11.859 5.449 1 88.06 456 ASN A C 1
ATOM 3628 O O . ASN A 1 456 ? 13.938 11.547 6.219 1 88.06 456 ASN A O 1
ATOM 3632 N N . VAL A 1 457 ? 12.289 12.945 5.504 1 89.44 457 VAL A N 1
ATOM 3633 C CA . VAL A 1 457 ? 12.57 13.898 6.574 1 89.44 457 VAL A CA 1
ATOM 3634 C C . VAL A 1 457 ? 12.383 13.227 7.93 1 89.44 457 VAL A C 1
ATOM 3636 O O . VAL A 1 457 ? 13.195 13.406 8.836 1 89.44 457 VAL A O 1
ATOM 3639 N N . THR A 1 458 ? 11.352 12.445 8.086 1 91.94 458 THR A N 1
ATOM 3640 C CA . THR A 1 458 ? 11.062 11.766 9.336 1 91.94 458 THR A CA 1
ATOM 3641 C C . THR A 1 458 ? 12.172 10.781 9.688 1 91.94 458 THR A C 1
ATOM 3643 O O . THR A 1 458 ? 12.641 10.742 10.828 1 91.94 458 THR A O 1
ATOM 3646 N N . ILE A 1 459 ? 12.555 10.055 8.773 1 90.81 459 ILE A N 1
ATOM 3647 C CA . ILE A 1 459 ? 13.594 9.062 9.008 1 90.81 459 ILE A CA 1
ATOM 3648 C C . ILE A 1 459 ? 14.906 9.758 9.352 1 90.81 459 ILE A C 1
ATOM 3650 O O . ILE A 1 459 ? 15.641 9.312 10.234 1 90.81 459 ILE A O 1
ATOM 3654 N N . LEU A 1 460 ? 15.289 10.828 8.617 1 90.75 460 LEU A N 1
ATOM 3655 C CA . LEU A 1 460 ? 16.516 11.57 8.875 1 90.75 460 LEU A CA 1
ATOM 3656 C C . LEU A 1 460 ? 16.5 12.195 10.266 1 90.75 460 LEU A C 1
ATOM 3658 O O . LEU A 1 460 ? 17.531 12.234 10.945 1 90.75 460 LEU A O 1
ATOM 3662 N N . LYS A 1 461 ? 15.32 12.68 10.672 1 92 461 LYS A N 1
ATOM 3663 C CA . LYS A 1 461 ? 15.195 13.219 12.023 1 92 461 LYS A CA 1
ATOM 3664 C C . LYS A 1 461 ? 15.391 12.125 13.07 1 92 461 LYS A C 1
ATOM 3666 O O . LYS A 1 461 ? 16.062 12.336 14.086 1 92 461 LYS A O 1
ATOM 3671 N N . LEU A 1 462 ? 14.773 10.984 12.805 1 91.69 462 LEU A N 1
ATOM 3672 C CA . LEU A 1 462 ? 14.922 9.859 13.727 1 91.69 462 LEU A CA 1
ATOM 3673 C C . LEU A 1 462 ? 16.375 9.391 13.789 1 91.69 462 LEU A C 1
ATOM 3675 O O . LEU A 1 462 ? 16.875 9.07 14.867 1 91.69 462 LEU A O 1
ATOM 3679 N N . HIS A 1 463 ? 17 9.32 12.648 1 90.19 463 HIS A N 1
ATOM 3680 C CA . HIS A 1 463 ? 18.422 8.969 12.594 1 90.19 463 HIS A CA 1
ATOM 3681 C C . HIS A 1 463 ? 19.266 9.961 13.391 1 90.19 463 HIS A C 1
ATOM 3683 O O . HIS A 1 463 ? 20.188 9.562 14.094 1 90.19 463 HIS A O 1
ATOM 3689 N N . SER A 1 464 ? 18.938 11.25 13.211 1 90.81 464 SER A N 1
ATOM 3690 C CA . SER A 1 464 ? 19.656 12.289 13.938 1 90.81 464 SER A CA 1
ATOM 3691 C C . SER A 1 464 ? 19.547 12.086 15.445 1 90.81 464 SER A C 1
ATOM 3693 O O . SER A 1 464 ? 20.531 12.25 16.172 1 90.81 464 SER A O 1
ATOM 3695 N N . VAL A 1 465 ? 18.422 11.641 15.898 1 91.31 465 VAL A N 1
ATOM 3696 C CA . VAL A 1 465 ? 18.188 11.43 17.328 1 91.31 465 VAL A CA 1
ATOM 3697 C C . VAL A 1 465 ? 18.875 10.141 17.781 1 91.31 465 VAL A C 1
ATOM 3699 O O . VAL A 1 465 ? 19.469 10.086 18.859 1 91.31 465 VAL A O 1
ATOM 3702 N N . LEU A 1 466 ? 18.828 9.125 16.953 1 90.19 466 LEU A N 1
ATOM 3703 C CA . LEU A 1 466 ? 19.391 7.82 17.297 1 90.19 466 LEU A CA 1
ATOM 3704 C C .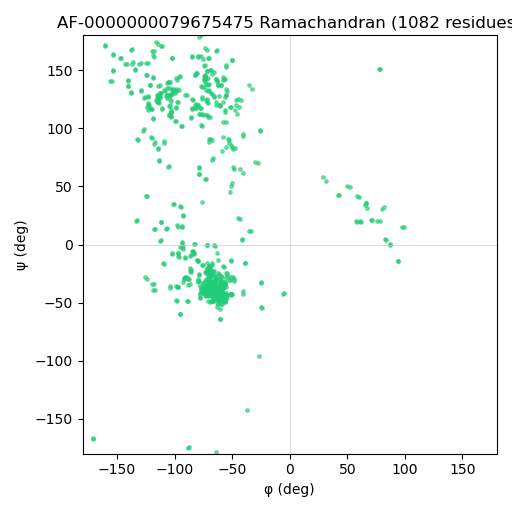 LEU A 1 466 ? 20.906 7.887 17.375 1 90.19 466 LEU A C 1
ATOM 3706 O O . LEU A 1 466 ? 21.516 7.227 18.219 1 90.19 466 LEU A O 1
ATOM 3710 N N . VAL A 1 467 ? 21.562 8.75 16.516 1 88.56 467 VAL A N 1
ATOM 3711 C CA . VAL A 1 467 ? 23.016 8.875 16.516 1 88.56 467 VAL A CA 1
ATOM 3712 C C . VAL A 1 467 ? 23.438 10.023 17.438 1 88.56 467 VAL A C 1
ATOM 3714 O O . VAL A 1 467 ? 24.625 10.328 17.547 1 88.56 467 VAL A O 1
ATOM 3717 N N . SER A 1 468 ? 22.516 10.703 18.109 1 88.06 468 SER A N 1
ATOM 3718 C CA . SER A 1 468 ? 22.734 11.758 19.094 1 88.06 468 SER A CA 1
ATOM 3719 C C . SER A 1 468 ? 23.359 12.992 18.453 1 88.06 468 SER A C 1
ATOM 3721 O O . SER A 1 468 ? 24.266 13.594 19.016 1 88.06 468 SER A O 1
ATOM 3723 N N . ARG A 1 469 ? 22.969 13.281 17.203 1 87.81 469 ARG A N 1
ATOM 3724 C CA . ARG A 1 469 ? 23.359 14.555 16.594 1 87.81 469 ARG A CA 1
ATOM 3725 C C . ARG A 1 469 ? 22.672 15.727 17.297 1 87.81 469 ARG A C 1
ATOM 3727 O O . ARG A 1 469 ? 23.234 16.828 17.359 1 87.81 469 ARG A O 1
ATOM 3734 N N . ALA A 1 470 ? 21.484 15.422 17.734 1 88.12 470 ALA A N 1
ATOM 3735 C CA . ALA A 1 470 ? 20.734 16.344 18.578 1 88.12 470 ALA A CA 1
ATOM 3736 C C . ALA A 1 470 ? 20.625 15.844 20 1 88.12 470 ALA A C 1
ATOM 3738 O O . ALA A 1 470 ? 19.641 15.219 20.375 1 88.12 470 ALA A O 1
ATOM 3739 N N . PRO A 1 471 ? 21.5 16.141 20.812 1 88.75 471 PRO A N 1
ATOM 3740 C CA . PRO A 1 471 ? 21.578 15.523 22.141 1 88.75 471 PRO A CA 1
ATOM 3741 C C . PRO A 1 471 ? 20.375 15.883 23.016 1 88.75 471 PRO A C 1
ATOM 3743 O O . PRO A 1 471 ? 19.906 15.039 23.781 1 88.75 471 PRO A O 1
ATOM 3746 N N . LYS A 1 472 ? 19.984 17.234 22.922 1 88.75 472 LYS A N 1
ATOM 3747 C CA . LYS A 1 472 ? 18.828 17.625 23.719 1 88.75 472 LYS A CA 1
ATOM 3748 C C . LYS A 1 472 ? 17.625 16.75 23.422 1 88.75 472 LYS A C 1
ATOM 3750 O O . LYS A 1 472 ? 16.938 16.297 24.328 1 88.75 472 LYS A O 1
ATOM 3755 N N . HIS A 1 473 ? 17.438 16.516 22.188 1 91.69 473 HIS A N 1
ATOM 3756 C CA . HIS A 1 473 ? 16.297 15.703 21.766 1 91.69 473 HIS A CA 1
ATOM 3757 C C . HIS A 1 473 ? 16.516 14.227 22.062 1 91.69 473 HIS A C 1
ATOM 3759 O O . HIS A 1 473 ? 15.586 13.516 22.453 1 91.69 473 HIS A O 1
ATOM 3765 N N . ALA A 1 474 ? 17.719 13.734 21.906 1 93.69 474 ALA A N 1
ATOM 3766 C CA . ALA A 1 474 ? 18.062 12.336 22.203 1 93.69 474 ALA A CA 1
ATOM 3767 C C . ALA A 1 474 ? 17.844 12.023 23.672 1 93.69 474 ALA A C 1
ATOM 3769 O O . ALA A 1 474 ? 17.344 10.945 24.016 1 93.69 474 ALA A O 1
ATOM 3770 N N . ASN A 1 475 ? 18.203 12.992 24.547 1 94.06 475 ASN A N 1
ATOM 3771 C CA . ASN A 1 475 ? 18.031 12.789 25.984 1 94.06 475 ASN A CA 1
ATOM 3772 C C . ASN A 1 475 ? 16.547 12.648 26.344 1 94.06 475 ASN A C 1
ATOM 3774 O O . ASN A 1 475 ? 16.188 11.773 27.141 1 94.06 475 ASN A O 1
ATOM 3778 N N . VAL A 1 476 ? 15.781 13.531 25.781 1 93.19 476 VAL A N 1
ATOM 3779 C CA . VAL A 1 476 ? 14.352 13.477 26.062 1 93.19 476 VAL A CA 1
ATOM 3780 C C . VAL A 1 476 ? 13.781 12.148 25.562 1 93.19 476 VAL A C 1
ATOM 3782 O O . VAL A 1 476 ? 12.977 11.523 26.266 1 93.19 476 VAL A O 1
ATOM 3785 N N . MET A 1 477 ? 14.156 11.695 24.391 1 93.88 477 MET A N 1
ATOM 3786 C CA . MET A 1 477 ? 13.672 10.438 23.844 1 93.88 477 MET A CA 1
ATOM 3787 C C . MET A 1 477 ? 14.125 9.258 24.688 1 93.88 477 MET A C 1
ATOM 3789 O O . MET A 1 477 ? 13.344 8.352 24.984 1 93.88 477 MET A O 1
ATOM 3793 N N . MET A 1 478 ? 15.406 9.219 25.156 1 95.31 478 MET A N 1
ATOM 3794 C CA . MET A 1 478 ? 15.938 8.141 25.984 1 95.31 478 MET A CA 1
ATOM 3795 C C . MET A 1 478 ? 15.188 8.039 27.312 1 95.31 478 MET A C 1
ATOM 3797 O O . MET A 1 478 ? 14.82 6.949 27.734 1 95.31 478 MET A O 1
ATOM 3801 N N . VAL A 1 479 ? 14.938 9.219 27.891 1 94.88 479 VAL A N 1
ATOM 3802 C CA . VAL A 1 479 ? 14.211 9.227 29.156 1 94.88 479 VAL A CA 1
ATOM 3803 C C . VAL A 1 479 ? 12.797 8.688 28.938 1 94.88 479 VAL A C 1
ATOM 3805 O O . VAL A 1 479 ? 12.297 7.914 29.766 1 94.88 479 VAL A O 1
ATOM 3808 N N . GLY A 1 480 ? 12.195 9.148 27.844 1 95.25 480 GLY A N 1
ATOM 3809 C CA . GLY A 1 480 ? 10.867 8.641 27.531 1 95.25 480 GLY A CA 1
ATOM 3810 C C . GLY A 1 480 ? 10.836 7.141 27.328 1 95.25 480 GLY A C 1
ATOM 3811 O O . GLY A 1 480 ? 9.945 6.457 27.828 1 95.25 480 GLY A O 1
ATOM 3812 N N . ILE A 1 481 ? 11.805 6.602 26.609 1 95.88 481 ILE A N 1
ATOM 3813 C CA . ILE A 1 481 ? 11.875 5.172 26.312 1 95.88 481 ILE A CA 1
ATOM 3814 C C . ILE A 1 481 ? 12.141 4.395 27.594 1 95.88 481 ILE A C 1
ATOM 3816 O O . ILE A 1 481 ? 11.547 3.338 27.828 1 95.88 481 ILE A O 1
ATOM 3820 N N . ILE A 1 482 ? 13.023 4.945 28.438 1 95.94 482 ILE A N 1
ATOM 3821 C CA . ILE A 1 482 ? 13.312 4.301 29.703 1 95.94 482 ILE A CA 1
ATOM 3822 C C . ILE A 1 482 ? 12.055 4.262 30.578 1 95.94 482 ILE A C 1
ATOM 3824 O O . ILE A 1 482 ? 11.742 3.236 31.188 1 95.94 482 ILE A O 1
ATOM 3828 N N . GLY A 1 483 ? 11.391 5.391 30.656 1 95.31 483 GLY A N 1
ATOM 3829 C CA . GLY A 1 483 ? 10.133 5.422 31.391 1 95.31 483 GLY A CA 1
ATOM 3830 C C . GLY A 1 483 ? 9.125 4.398 30.891 1 95.31 483 GLY A C 1
ATOM 3831 O O . GLY A 1 483 ? 8.508 3.699 31.703 1 95.31 483 GLY A O 1
ATOM 3832 N N . LEU A 1 484 ? 9.023 4.262 29.594 1 94.62 484 LEU A N 1
ATOM 3833 C CA . LEU A 1 484 ? 8.109 3.283 29.016 1 94.62 484 LEU A CA 1
ATOM 3834 C C . LEU A 1 484 ? 8.578 1.861 29.297 1 94.62 484 LEU A C 1
ATOM 3836 O O . LEU A 1 484 ? 7.758 0.979 29.578 1 94.62 484 LEU A O 1
ATOM 3840 N N . ALA A 1 485 ? 9.891 1.654 29.203 1 96.25 485 ALA A N 1
ATOM 3841 C CA . ALA A 1 485 ? 10.453 0.336 29.484 1 96.25 485 ALA A CA 1
ATOM 3842 C C . ALA A 1 485 ? 10.172 -0.084 30.922 1 96.25 485 ALA A C 1
ATOM 3844 O O . ALA A 1 485 ? 9.797 -1.231 31.172 1 96.25 485 ALA A O 1
ATOM 3845 N N . ILE A 1 486 ? 10.273 0.803 31.844 1 95.12 486 ILE A N 1
ATOM 3846 C CA . ILE A 1 486 ? 10.016 0.511 33.25 1 95.12 486 ILE A CA 1
ATOM 3847 C C . ILE A 1 486 ? 8.539 0.201 33.438 1 95.12 486 ILE A C 1
ATOM 3849 O O . ILE A 1 486 ? 8.188 -0.757 34.125 1 95.12 486 ILE A O 1
ATOM 3853 N N . LEU A 1 487 ? 7.746 0.954 32.781 1 94.31 487 LEU A N 1
ATOM 3854 C CA . LEU A 1 487 ? 6.309 0.729 32.906 1 94.31 487 LEU A CA 1
ATOM 3855 C C . LEU A 1 487 ? 5.934 -0.655 32.375 1 94.31 487 LEU A C 1
ATOM 3857 O O . LEU A 1 487 ? 5.141 -1.363 33 1 94.31 487 LEU A O 1
ATOM 3861 N N . LEU A 1 488 ? 6.488 -0.986 31.266 1 93.62 488 LEU A N 1
ATOM 3862 C CA . LEU A 1 488 ? 6.188 -2.273 30.641 1 93.62 488 LEU A CA 1
ATOM 3863 C C . LEU A 1 488 ? 6.777 -3.418 31.469 1 93.62 488 LEU A C 1
ATOM 3865 O O . LEU A 1 488 ? 6.23 -4.523 31.484 1 93.62 488 LEU A O 1
ATOM 3869 N N . ALA A 1 489 ? 7.879 -3.182 32.219 1 92.69 489 ALA A N 1
ATOM 3870 C CA . ALA A 1 489 ? 8.539 -4.211 33 1 92.69 489 ALA A CA 1
ATOM 3871 C C . ALA A 1 489 ? 7.793 -4.445 34.312 1 92.69 489 ALA A C 1
ATOM 3873 O O . ALA A 1 489 ? 7.699 -5.578 34.781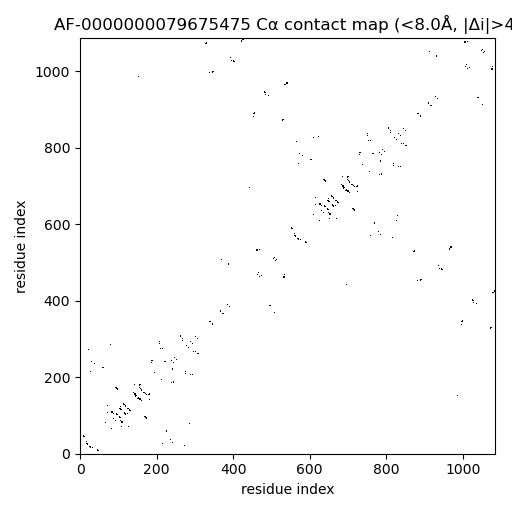 1 92.69 489 ALA A O 1
ATOM 3874 N N . VAL A 1 490 ? 7.184 -3.438 34.844 1 91.19 490 VAL A N 1
ATOM 3875 C CA . VAL A 1 490 ? 6.625 -3.523 36.219 1 91.19 490 VAL A CA 1
ATOM 3876 C C . VAL A 1 490 ? 5.133 -3.828 36.125 1 91.19 490 VAL A C 1
ATOM 3878 O O . VAL A 1 490 ? 4.605 -4.582 36.938 1 91.19 490 VAL A O 1
ATOM 3881 N N . THR A 1 491 ? 4.449 -3.314 35.188 1 91.5 491 THR A N 1
ATOM 3882 C CA . THR A 1 491 ? 3 -3.461 35.094 1 91.5 491 THR A CA 1
ATOM 3883 C C . THR A 1 491 ? 2.629 -4.555 34.094 1 91.5 491 THR A C 1
ATOM 3885 O O . THR A 1 491 ? 3.191 -4.625 33 1 91.5 491 THR A O 1
ATOM 3888 N N . PRO A 1 492 ? 1.723 -5.43 34.625 1 88.94 492 PRO A N 1
ATOM 3889 C CA . PRO A 1 492 ? 1.267 -6.445 33.656 1 88.94 492 PRO A CA 1
ATOM 3890 C C . PRO A 1 492 ? 0.652 -5.84 32.406 1 88.94 492 PRO A C 1
ATOM 3892 O O . PRO A 1 492 ? -0.02 -4.809 32.469 1 88.94 492 PRO A O 1
ATOM 3895 N N . LEU A 1 493 ? 0.867 -6.395 31.234 1 88.25 493 LEU A N 1
ATOM 3896 C CA . LEU A 1 493 ? 0.494 -5.891 29.906 1 88.25 493 LEU A CA 1
ATOM 3897 C C . LEU A 1 493 ? -1.012 -5.672 29.828 1 88.25 493 LEU A C 1
ATOM 3899 O O . LEU A 1 493 ? -1.468 -4.746 29.141 1 88.25 493 LEU A O 1
ATOM 3903 N N . LYS A 1 494 ? -1.823 -6.523 30.531 1 88.88 494 LYS A N 1
ATOM 3904 C CA . LYS A 1 494 ? -3.275 -6.398 30.438 1 88.88 494 LYS A CA 1
ATOM 3905 C C . LYS A 1 494 ? -3.744 -5.039 30.953 1 88.88 494 LYS A C 1
ATOM 3907 O O . LYS A 1 494 ? -4.641 -4.43 30.359 1 88.88 494 LYS A O 1
ATOM 3912 N N . TYR A 1 495 ? -3.102 -4.578 31.953 1 90.88 495 TYR A N 1
ATOM 3913 C CA . TYR A 1 495 ? -3.498 -3.291 32.531 1 90.88 495 TYR A CA 1
ATOM 3914 C C . TYR A 1 495 ? -3.041 -2.143 31.625 1 90.88 495 TYR A C 1
ATOM 3916 O O . TYR A 1 495 ? -3.705 -1.104 31.562 1 90.88 495 TYR A O 1
ATOM 3924 N N . LEU A 1 496 ? -1.942 -2.348 31 1 91.06 496 LEU A N 1
ATOM 3925 C CA . LEU A 1 496 ? -1.473 -1.324 30.078 1 91.06 496 LEU A CA 1
ATOM 3926 C C . LEU A 1 496 ? -2.4 -1.216 28.875 1 91.06 496 LEU A C 1
ATOM 3928 O O . LEU A 1 496 ? -2.699 -0.112 28.406 1 91.06 496 LEU A O 1
ATOM 3932 N N . ILE A 1 497 ? -2.879 -2.318 28.406 1 90.38 497 ILE A N 1
ATOM 3933 C CA . ILE A 1 497 ? -3.795 -2.324 27.266 1 90.38 497 ILE A CA 1
ATOM 3934 C C . ILE A 1 497 ? -5.113 -1.668 27.656 1 90.38 497 ILE A C 1
ATOM 3936 O O . ILE A 1 497 ? -5.656 -0.845 26.922 1 90.38 497 ILE A O 1
ATOM 3940 N N . ILE A 1 498 ? -5.609 -2.035 28.844 1 91.5 498 ILE A N 1
ATOM 3941 C CA . ILE A 1 498 ? -6.863 -1.464 29.312 1 91.5 498 ILE A CA 1
ATOM 3942 C C . ILE A 1 498 ? -6.719 0.049 29.469 1 91.5 498 ILE A C 1
ATOM 3944 O O . ILE A 1 498 ? -7.605 0.807 29.062 1 91.5 498 ILE A O 1
ATOM 3948 N N . SER A 1 499 ? -5.539 0.441 29.984 1 91.06 499 SER A N 1
ATOM 3949 C CA . SER A 1 499 ? -5.293 1.868 30.156 1 91.06 499 SER A CA 1
ATOM 3950 C C . SER A 1 499 ? -5.227 2.59 28.812 1 91.06 499 SER A C 1
ATOM 3952 O O . SER A 1 499 ? -5.754 3.693 28.672 1 91.06 499 SER A O 1
ATOM 3954 N N . ALA A 1 500 ? -4.609 1.982 27.875 1 89.06 500 ALA A N 1
ATOM 3955 C CA . ALA A 1 500 ? -4.496 2.57 26.547 1 89.06 500 ALA A CA 1
ATOM 3956 C C . ALA A 1 500 ? -5.867 2.711 25.891 1 89.06 500 ALA A C 1
ATOM 3958 O O . ALA A 1 500 ? -6.164 3.736 25.266 1 89.06 500 ALA A O 1
ATOM 3959 N N . VAL A 1 501 ? -6.676 1.722 26.078 1 87.62 501 VAL A N 1
ATOM 3960 C CA . VAL A 1 501 ? -8.016 1.741 25.5 1 87.62 501 VAL A CA 1
ATOM 3961 C C . VAL A 1 501 ? -8.852 2.832 26.172 1 87.62 501 VAL A C 1
ATOM 3963 O O . VAL A 1 501 ? -9.539 3.602 25.5 1 87.62 501 VAL A O 1
ATOM 3966 N N . LEU A 1 502 ? -8.75 2.893 27.438 1 86.94 502 LEU A N 1
ATOM 3967 C CA . LEU A 1 502 ? -9.508 3.898 28.172 1 86.94 502 LEU A CA 1
ATOM 3968 C C . LEU A 1 502 ? -9.039 5.305 27.812 1 86.94 502 LEU A C 1
ATOM 3970 O O . LEU A 1 502 ? -9.859 6.203 27.609 1 86.94 502 LEU A O 1
ATOM 3974 N N . HIS A 1 503 ? -7.746 5.457 27.734 1 85.56 503 HIS A N 1
ATOM 3975 C CA . HIS A 1 503 ? -7.203 6.758 27.359 1 85.56 503 HIS A CA 1
ATOM 3976 C C . HIS A 1 503 ? -7.664 7.164 25.969 1 85.56 503 HIS A C 1
ATOM 3978 O O . HIS A 1 503 ? -8.055 8.312 25.75 1 85.56 503 HIS A O 1
ATOM 3984 N N . TRP A 1 504 ? -7.578 6.289 25.109 1 82.44 504 TRP A N 1
ATOM 3985 C CA . TRP A 1 504 ? -8.008 6.539 23.734 1 82.44 504 TRP A CA 1
ATOM 3986 C C . TRP A 1 504 ? -9.484 6.934 23.703 1 82.44 504 TRP A C 1
ATOM 3988 O O . TRP A 1 504 ? -9.867 7.852 22.969 1 82.44 504 TRP A O 1
ATOM 3998 N N . MET A 1 505 ? -10.234 6.375 24.5 1 81.19 505 MET A N 1
ATOM 3999 C CA . MET A 1 505 ? -11.672 6.625 24.562 1 81.19 505 MET A CA 1
ATOM 4000 C C . MET A 1 505 ? -11.961 7.992 25.172 1 81.19 505 MET A C 1
ATOM 4002 O O . MET A 1 505 ? -12.812 8.734 24.672 1 81.19 505 MET A O 1
ATOM 4006 N N . ILE A 1 506 ? -11.25 8.266 26.109 1 80 506 ILE A N 1
ATOM 4007 C CA . ILE A 1 506 ? -11.469 9.531 26.797 1 80 506 ILE A CA 1
ATOM 4008 C C . ILE A 1 506 ? -11.039 10.688 25.906 1 80 506 ILE A C 1
ATOM 4010 O O . ILE A 1 506 ? -11.727 11.711 25.828 1 80 506 ILE A O 1
ATOM 4014 N N . MET A 1 507 ? -9.992 10.422 25.172 1 79.38 507 MET A N 1
ATOM 4015 C CA . MET A 1 507 ? -9.453 11.5 24.359 1 79.38 507 MET A CA 1
ATOM 4016 C C . MET A 1 507 ? -10.352 11.781 23.156 1 79.38 507 MET A C 1
ATOM 4018 O O . MET A 1 507 ? -10.375 12.898 22.641 1 79.38 507 MET A O 1
ATOM 4022 N N . ARG A 1 508 ? -11.094 10.883 22.75 1 77.5 508 ARG A N 1
ATOM 4023 C CA . ARG A 1 508 ? -11.961 11.07 21.594 1 77.5 508 ARG A CA 1
ATOM 4024 C C . ARG A 1 508 ? -13.375 11.453 22.031 1 77.5 508 ARG A C 1
ATOM 4026 O O . ARG A 1 508 ? -14.211 11.812 21.188 1 77.5 508 ARG A O 1
ATOM 4033 N N . SER A 1 509 ? -13.625 11.406 23.297 1 76.69 509 SER A N 1
ATOM 4034 C CA . SER A 1 509 ? -14.93 11.805 23.828 1 76.69 509 SER A CA 1
ATOM 4035 C C . SER A 1 509 ? -15.031 13.328 23.938 1 76.69 509 SER A C 1
ATOM 4037 O O . SER A 1 509 ? -14.055 14.039 23.719 1 76.69 509 SER A O 1
ATOM 4039 N N . LYS A 1 510 ? -16.188 13.852 24.047 1 71.88 510 LYS A N 1
ATOM 4040 C CA . LYS A 1 510 ? -16.438 15.281 24.219 1 71.88 510 LYS A CA 1
ATOM 4041 C C . LYS A 1 510 ? -15.625 15.836 25.391 1 71.88 510 LYS A C 1
ATOM 4043 O O . LYS A 1 510 ? -15.117 16.953 25.328 1 71.88 510 LYS A O 1
ATOM 4048 N N . LEU A 1 511 ? -15.43 14.922 26.328 1 69.25 511 LEU A N 1
ATOM 4049 C CA . LEU A 1 511 ? -14.633 15.328 27.484 1 69.25 511 LEU A CA 1
ATOM 4050 C C . LEU A 1 511 ? -13.172 15.5 27.094 1 69.25 511 LEU A C 1
ATOM 4052 O O . LEU A 1 511 ? -12.508 16.438 27.562 1 69.25 511 LEU A O 1
ATOM 4056 N N . GLY A 1 512 ? -12.688 14.617 26.266 1 72.56 512 GLY A N 1
ATOM 4057 C CA . GLY A 1 512 ? -11.305 14.695 25.828 1 72.56 512 GLY A CA 1
ATOM 4058 C C . GLY A 1 512 ? -11.023 15.906 24.969 1 72.56 512 GLY A C 1
ATOM 4059 O O . GLY A 1 512 ? -9.953 16.516 25.078 1 72.56 512 GLY A O 1
ATOM 4060 N N . LYS A 1 513 ? -11.984 16.234 24.219 1 66.81 513 LYS A N 1
ATOM 4061 C CA . LYS A 1 513 ? -11.836 17.422 23.391 1 66.81 513 LYS A CA 1
ATOM 4062 C C . LYS A 1 513 ? -11.734 18.688 24.25 1 66.81 513 LYS A C 1
ATOM 4064 O O . LYS A 1 513 ? -11.008 19.609 23.906 1 66.81 513 LYS A O 1
ATOM 4069 N N . TYR A 1 514 ? -12.508 18.547 25.312 1 62.09 514 TYR A N 1
ATOM 4070 C CA . TYR A 1 514 ? -12.453 19.672 26.234 1 62.09 514 TYR A CA 1
ATOM 4071 C C . TYR A 1 514 ? -11.109 19.719 26.953 1 62.09 514 TYR A C 1
ATOM 4073 O O . TYR A 1 514 ? -10.57 20.812 27.203 1 62.09 514 TYR A O 1
ATOM 4081 N N . ILE A 1 515 ? -10.68 18.484 27.141 1 60.22 515 ILE A N 1
ATOM 4082 C CA . ILE A 1 515 ? -9.43 18.406 27.891 1 60.22 515 ILE A CA 1
ATOM 4083 C C . ILE A 1 515 ? -8.242 18.547 26.922 1 60.22 515 ILE A C 1
ATOM 4085 O O . ILE A 1 515 ? -7.172 19.016 27.328 1 60.22 515 ILE A O 1
ATOM 4089 N N . LYS A 1 516 ? -8.648 18.234 25.766 1 61.44 516 LYS A N 1
ATOM 4090 C CA . LYS A 1 516 ? -7.551 18.281 24.797 1 61.44 516 LYS A CA 1
ATOM 4091 C C . LYS A 1 516 ? -6.832 19.625 24.844 1 61.44 516 LYS A C 1
ATOM 4093 O O . LYS A 1 516 ? -7.438 20.672 24.609 1 61.44 516 LYS A O 1
ATOM 4098 N N . ASN A 1 517 ? -5.875 19.594 25.672 1 60.84 517 ASN A N 1
ATOM 4099 C CA . ASN A 1 517 ? -5 20.766 25.797 1 60.84 517 ASN A CA 1
ATOM 4100 C C . ASN A 1 517 ? -4.141 20.953 24.547 1 60.84 517 ASN A C 1
ATOM 4102 O O . ASN A 1 517 ? -3.273 20.125 24.25 1 60.84 517 ASN A O 1
ATOM 4106 N N . ASN A 1 518 ? -4.602 21.703 23.594 1 66.12 518 ASN A N 1
ATOM 4107 C CA . ASN A 1 518 ? -3.877 22.094 22.391 1 66.12 518 ASN A CA 1
ATOM 4108 C C . ASN A 1 518 ? -2.41 22.391 22.688 1 66.12 518 ASN A C 1
ATOM 4110 O O . ASN A 1 518 ? -1.558 22.281 21.797 1 66.12 518 ASN A O 1
ATOM 4114 N N . GLN A 1 519 ? -2.178 22.562 24.016 1 75.06 519 GLN A N 1
ATOM 4115 C CA . GLN A 1 519 ? -0.815 22.938 24.375 1 75.06 519 GLN A CA 1
ATOM 4116 C C . GLN A 1 519 ? 0.137 21.75 24.25 1 75.06 519 GLN A C 1
ATOM 4118 O O . GLN A 1 519 ? 1.271 21.906 23.797 1 75.06 519 GLN A O 1
ATOM 4123 N N . ASN A 1 520 ? -0.413 20.609 24.672 1 77.38 520 ASN A N 1
ATOM 4124 C CA . ASN A 1 520 ? 0.455 19.438 24.609 1 77.38 520 ASN A CA 1
ATOM 4125 C C . ASN A 1 520 ? 0.765 19.047 23.156 1 77.38 520 ASN A C 1
ATOM 4127 O O . ASN A 1 520 ? 1.897 18.688 22.844 1 77.38 520 ASN A O 1
ATOM 4131 N N . LYS A 1 521 ? -0.195 19.156 22.391 1 80.19 521 LYS A N 1
ATOM 4132 C CA . LYS A 1 521 ? 0.023 18.859 20.984 1 80.19 521 LYS A CA 1
ATOM 4133 C C . LYS A 1 521 ? 1.013 19.844 20.359 1 80.19 521 LYS A C 1
ATOM 4135 O O . LYS A 1 521 ? 1.87 19.438 19.562 1 80.19 521 LYS A O 1
ATOM 4140 N N . ARG A 1 522 ? 0.886 21.016 20.703 1 83.81 522 ARG A N 1
ATOM 4141 C CA . ARG A 1 522 ? 1.783 22.062 20.203 1 83.81 522 ARG A CA 1
ATOM 4142 C C . ARG A 1 522 ? 3.217 21.812 20.656 1 83.81 522 ARG A C 1
ATOM 4144 O O . ARG A 1 522 ? 4.16 21.984 19.875 1 83.81 522 ARG A O 1
ATOM 4151 N N . ARG A 1 523 ? 3.312 21.344 21.891 1 86.12 523 ARG A N 1
ATOM 4152 C CA . ARG A 1 523 ? 4.652 21.109 22.406 1 86.12 523 ARG A CA 1
ATOM 4153 C C . ARG A 1 523 ? 5.328 19.953 21.672 1 86.12 523 ARG A C 1
ATOM 4155 O O . ARG A 1 523 ? 6.527 20 21.391 1 86.12 523 ARG A O 1
ATOM 4162 N N . VAL A 1 524 ? 4.559 18.938 21.422 1 86.75 524 VAL A N 1
ATOM 4163 C CA . VAL A 1 524 ? 5.117 17.797 20.719 1 86.75 524 VAL A CA 1
ATOM 4164 C C . VAL A 1 524 ? 5.527 18.203 19.312 1 86.75 524 VAL A C 1
ATOM 4166 O O . VAL A 1 524 ? 6.59 17.797 18.828 1 86.75 524 VAL A O 1
ATOM 4169 N N . LYS A 1 525 ? 4.742 18.984 18.734 1 87.5 525 LYS A N 1
ATOM 4170 C CA . LYS A 1 525 ? 5.055 19.453 17.391 1 87.5 525 LYS A CA 1
ATOM 4171 C C . LYS A 1 525 ? 6.309 20.328 17.391 1 87.5 525 LYS A C 1
ATOM 4173 O O . LYS A 1 525 ? 7.164 20.188 16.516 1 87.5 525 LYS A O 1
ATOM 4178 N N . GLU A 1 526 ? 6.379 21.234 18.312 1 88.19 526 GLU A N 1
ATOM 4179 C CA . GLU A 1 526 ? 7.555 22.094 18.453 1 88.19 526 GLU A CA 1
ATOM 4180 C C . GLU A 1 526 ? 8.82 21.266 18.672 1 88.19 526 GLU A C 1
ATOM 4182 O O . GLU A 1 526 ? 9.867 21.562 18.094 1 88.19 526 GLU A O 1
ATOM 4187 N N . TRP A 1 527 ? 8.641 20.266 19.547 1 88.81 527 TRP A N 1
ATOM 4188 C CA . TRP A 1 527 ? 9.766 19.375 19.812 1 88.81 527 TRP A CA 1
ATOM 4189 C C . TRP A 1 527 ? 10.195 18.641 18.547 1 88.81 527 TRP A C 1
ATOM 4191 O O . TRP A 1 527 ? 11.391 18.594 18.234 1 88.81 527 TRP A O 1
ATOM 4201 N N . TRP A 1 528 ? 9.297 18.156 17.75 1 90.25 528 TRP A N 1
ATOM 4202 C CA . TRP A 1 528 ? 9.586 17.438 16.516 1 90.25 528 TRP A CA 1
ATOM 4203 C C . TRP A 1 528 ? 10.195 18.359 15.477 1 90.25 528 TRP A C 1
ATOM 4205 O O . TRP A 1 528 ? 11.141 17.984 14.781 1 90.25 528 TRP A O 1
ATOM 4215 N N . ASP A 1 529 ? 9.68 19.547 15.398 1 88.75 529 ASP A N 1
ATOM 4216 C CA . ASP A 1 529 ? 10.133 20.5 14.375 1 88.75 529 ASP A CA 1
ATOM 4217 C C . ASP A 1 529 ? 11.531 21.016 14.703 1 88.75 529 ASP A C 1
ATOM 4219 O O . ASP A 1 529 ? 12.25 21.469 13.805 1 88.75 529 ASP A O 1
ATOM 4223 N N . SER A 1 530 ? 11.891 20.984 15.875 1 89.5 530 SER A N 1
ATOM 4224 C CA . SER A 1 530 ? 13.172 21.531 16.297 1 89.5 530 SER A CA 1
ATOM 4225 C C . SER A 1 530 ? 14.297 20.516 16.094 1 89.5 530 SER A C 1
ATOM 4227 O O . SER A 1 530 ? 15.469 20.828 16.297 1 89.5 530 SER A O 1
ATOM 4229 N N . ILE A 1 531 ? 14.031 19.297 15.719 1 90.94 531 ILE A N 1
ATOM 4230 C CA . ILE A 1 531 ? 15.039 18.266 15.484 1 90.94 531 ILE A CA 1
ATOM 4231 C C . ILE A 1 531 ? 15.727 18.5 14.141 1 90.94 531 ILE A C 1
ATOM 4233 O O . ILE A 1 531 ? 15.07 18.5 13.094 1 90.94 531 ILE A O 1
ATOM 4237 N N . PRO A 1 532 ? 16.984 18.75 14.102 1 88.38 532 PRO A N 1
ATOM 4238 C CA . PRO A 1 532 ? 17.688 18.906 12.828 1 88.38 532 PRO A CA 1
ATOM 4239 C C . PRO A 1 532 ? 17.859 17.578 12.094 1 88.38 532 PRO A C 1
ATOM 4241 O O . PRO A 1 532 ? 18.344 16.594 12.68 1 88.38 532 PRO A O 1
ATOM 4244 N N . PRO A 1 533 ? 17.438 17.469 10.914 1 89.12 533 PRO A N 1
ATOM 4245 C CA . PRO A 1 533 ? 17.641 16.234 10.156 1 89.12 533 PRO A CA 1
ATOM 4246 C C . PRO A 1 533 ? 19.109 16 9.797 1 89.12 533 PRO A C 1
ATOM 4248 O O . PRO A 1 533 ? 19.891 16.953 9.742 1 89.12 533 PRO A O 1
ATOM 4251 N N . THR A 1 534 ? 19.547 14.781 9.672 1 88.44 534 THR A N 1
ATOM 4252 C CA . THR A 1 534 ? 20.891 14.453 9.219 1 88.44 534 THR A CA 1
ATOM 4253 C C . THR A 1 534 ? 21.094 14.883 7.77 1 88.44 534 THR A C 1
ATOM 4255 O O . THR A 1 534 ? 20.25 14.609 6.914 1 88.44 534 THR A O 1
ATOM 4258 N N . PRO A 1 535 ? 22.125 15.625 7.508 1 85.81 535 PRO A N 1
ATOM 4259 C CA . PRO A 1 535 ? 22.359 16.094 6.141 1 85.81 535 PRO A CA 1
ATOM 4260 C C . PRO A 1 535 ? 22.609 14.945 5.164 1 85.81 535 PRO A C 1
ATOM 4262 O O . PRO A 1 535 ? 23.203 13.93 5.543 1 85.81 535 PRO A O 1
ATOM 4265 N N . VAL A 1 536 ? 22.078 15.102 4.023 1 83.62 536 VAL A N 1
ATOM 4266 C CA . VAL A 1 536 ? 22.234 14.094 2.98 1 83.62 536 VAL A CA 1
ATOM 4267 C C . VAL A 1 536 ? 23.078 14.664 1.837 1 83.62 536 VAL A C 1
ATOM 4269 O O . VAL A 1 536 ? 22.875 15.812 1.436 1 83.62 536 VAL A O 1
ATOM 4272 N N . ARG A 1 537 ? 24.125 13.93 1.381 1 80.25 537 ARG A N 1
ATOM 4273 C CA . ARG A 1 537 ? 24.953 14.32 0.239 1 80.25 537 ARG A CA 1
ATOM 4274 C C . ARG A 1 537 ? 24.719 13.383 -0.942 1 80.25 537 ARG A C 1
ATOM 4276 O O . ARG A 1 537 ? 24.859 12.164 -0.807 1 80.25 537 ARG A O 1
ATOM 4283 N N . ILE A 1 538 ? 24.234 13.891 -1.968 1 76 538 ILE A N 1
ATOM 4284 C CA . ILE A 1 538 ? 23.984 13.102 -3.166 1 76 538 ILE A CA 1
ATOM 4285 C C . ILE A 1 538 ? 25.266 13.039 -4.012 1 76 538 ILE A C 1
ATOM 4287 O O . ILE A 1 538 ? 25.828 14.078 -4.367 1 76 538 ILE A O 1
ATOM 4291 N N . VAL A 1 539 ? 25.922 11.938 -4.105 1 75.06 539 VAL A N 1
ATOM 4292 C CA . VAL A 1 539 ? 27.125 11.773 -4.918 1 75.06 539 VAL A CA 1
ATOM 4293 C C . VAL A 1 539 ? 26.812 10.906 -6.133 1 75.06 539 VAL A C 1
ATOM 4295 O O . VAL A 1 539 ? 25.969 10.008 -6.062 1 75.06 539 VAL A O 1
ATOM 4298 N N . ASP A 1 540 ? 27.25 11.375 -7.332 1 62.16 540 ASP A N 1
ATOM 4299 C CA . ASP A 1 540 ? 27.031 10.633 -8.57 1 62.16 540 ASP A CA 1
ATOM 4300 C C . ASP A 1 540 ? 27.703 9.258 -8.508 1 62.16 540 ASP A C 1
ATOM 4302 O O . ASP A 1 540 ? 27.125 8.266 -8.969 1 62.16 540 ASP A O 1
ATOM 4306 N N . GLN A 1 541 ? 29.141 9.227 -8.398 1 56.25 541 GLN A N 1
ATOM 4307 C CA . GLN A 1 541 ? 29.891 7.973 -8.469 1 56.25 541 GLN A CA 1
ATOM 4308 C C . GLN A 1 541 ? 30.141 7.41 -7.074 1 56.25 541 GLN A C 1
ATOM 4310 O O . GLN A 1 541 ? 30.562 8.141 -6.172 1 56.25 541 GLN A O 1
ATOM 4315 N N . CYS A 1 542 ? 29.438 6.5 -6.711 1 49.56 542 CYS A N 1
ATOM 4316 C CA . CYS A 1 542 ? 29.828 5.906 -5.434 1 49.56 542 CYS A CA 1
ATOM 4317 C C . CYS A 1 542 ? 31.266 5.395 -5.484 1 49.56 542 CYS A C 1
ATOM 4319 O O . CYS A 1 542 ? 31.641 4.711 -6.438 1 49.56 542 CYS A O 1
ATOM 4321 N N . LEU A 1 543 ? 32.25 6.098 -4.848 1 42.38 543 LEU A N 1
ATOM 4322 C CA . LEU A 1 543 ? 33.562 5.473 -4.789 1 42.38 543 LEU A CA 1
ATOM 4323 C C . LEU A 1 543 ? 33.469 4.078 -4.18 1 42.38 543 LEU A C 1
ATOM 4325 O O . LEU A 1 543 ? 32.688 3.85 -3.248 1 42.38 543 LEU A O 1
ATOM 4329 N N . MET B 1 1 ? 22.594 44.375 -5.367 1 25.36 1 MET B N 1
ATOM 4330 C CA . MET B 1 1 ? 22.266 45.719 -4.836 1 25.36 1 MET B CA 1
ATOM 4331 C C . MET B 1 1 ? 23.344 46.188 -3.879 1 25.36 1 MET B C 1
ATOM 4333 O O . MET B 1 1 ? 23.781 45.438 -2.992 1 25.36 1 MET B O 1
ATOM 4337 N N . PRO B 1 2 ? 24.219 47.125 -4.188 1 31.97 2 PRO B N 1
ATOM 4338 C CA . PRO B 1 2 ? 25.422 47.562 -3.467 1 31.97 2 PRO B CA 1
ATOM 4339 C C . PRO B 1 2 ? 25.141 47.906 -2.004 1 31.97 2 PRO B C 1
ATOM 4341 O O . PRO B 1 2 ? 24.016 48.312 -1.665 1 31.97 2 PRO B O 1
ATOM 4344 N N . LEU B 1 3 ? 25.734 47.219 -1.104 1 34.66 3 LEU B N 1
ATOM 4345 C CA . LEU B 1 3 ? 25.812 47.375 0.341 1 34.66 3 LEU B CA 1
ATOM 4346 C C . LEU B 1 3 ? 26.234 48.812 0.693 1 34.66 3 LEU B C 1
ATOM 4348 O O . LEU B 1 3 ? 27.422 49.156 0.611 1 34.66 3 LEU B O 1
ATOM 4352 N N . LEU B 1 4 ? 25.625 49.875 0.17 1 35.16 4 LEU B N 1
ATOM 4353 C CA . LEU B 1 4 ? 25.969 51.219 0.586 1 35.16 4 LEU B CA 1
ATOM 4354 C C . LEU B 1 4 ? 26.016 51.344 2.107 1 35.16 4 LEU B C 1
ATOM 4356 O O . LEU B 1 4 ? 25 51.125 2.783 1 35.16 4 LEU B O 1
ATOM 4360 N N . VAL B 1 5 ? 27.078 51 2.734 1 39.94 5 VAL B N 1
ATOM 4361 C CA . VAL B 1 5 ? 27.578 51.281 4.078 1 39.94 5 VAL B CA 1
ATOM 4362 C C . VAL B 1 5 ? 27.359 52.781 4.402 1 39.94 5 VAL B C 1
ATOM 4364 O O . VAL B 1 5 ? 28.203 53.594 4.086 1 39.94 5 VAL B O 1
ATOM 4367 N N . ASN B 1 6 ? 26.469 53.562 3.795 1 40.38 6 ASN B N 1
ATOM 4368 C CA . ASN B 1 6 ? 26.406 55 4.133 1 40.38 6 ASN B CA 1
ATOM 4369 C C . ASN B 1 6 ? 26.141 55.188 5.617 1 40.38 6 ASN B C 1
ATOM 4371 O O . ASN B 1 6 ? 25.406 54.406 6.234 1 40.38 6 ASN B O 1
ATOM 4375 N N . ASP B 1 7 ? 27 55.906 6.426 1 48.53 7 ASP B N 1
ATOM 4376 C CA . ASP B 1 7 ? 27.016 56.562 7.73 1 48.53 7 ASP B CA 1
ATOM 4377 C C . ASP B 1 7 ? 25.672 57.188 8.047 1 48.53 7 ASP B C 1
ATOM 4379 O O . ASP B 1 7 ? 25.594 58.188 8.758 1 48.53 7 ASP B O 1
ATOM 4383 N N . GLU B 1 8 ? 24.703 56.938 7.383 1 56.84 8 GLU B N 1
ATOM 4384 C CA . GLU B 1 8 ? 23.453 57.625 7.625 1 56.84 8 GLU B CA 1
ATOM 4385 C C . GLU B 1 8 ? 22.781 57.156 8.914 1 56.84 8 GLU B C 1
ATOM 4387 O O . GLU B 1 8 ? 22.984 56.031 9.336 1 56.84 8 GLU B O 1
ATOM 4392 N N . PRO B 1 9 ? 22.328 58.156 9.727 1 69.75 9 PRO B N 1
ATOM 4393 C CA . PRO B 1 9 ? 21.656 57.875 10.992 1 69.75 9 PRO B CA 1
ATOM 4394 C C . PRO B 1 9 ? 20.625 56.75 10.867 1 69.75 9 PRO B C 1
ATOM 4396 O O . PRO B 1 9 ? 19.922 56.656 9.852 1 69.75 9 PRO B O 1
ATOM 4399 N N . SER B 1 10 ? 20.891 55.656 11.656 1 75.25 10 SER B N 1
ATOM 4400 C CA . SER B 1 10 ? 20 54.5 11.617 1 75.25 10 SER B CA 1
ATOM 4401 C C . SER B 1 10 ? 19.359 54.219 12.977 1 75.25 10 SER B C 1
ATOM 4403 O O . SER B 1 10 ? 19.875 54.688 14.008 1 75.25 10 SER B O 1
ATOM 4405 N N . VAL B 1 11 ? 18.141 53.812 12.93 1 77.44 11 VAL B N 1
ATOM 4406 C CA . VAL B 1 11 ? 17.453 53.406 14.141 1 77.44 11 VAL B CA 1
ATOM 4407 C C . VAL B 1 11 ? 17.797 51.938 14.461 1 77.44 11 VAL B C 1
ATOM 4409 O O . VAL B 1 11 ? 17.734 51.062 13.586 1 77.44 11 VAL B O 1
ATOM 4412 N N . GLY B 1 12 ? 18.281 51.719 15.633 1 81.25 12 GLY B N 1
ATOM 4413 C CA . GLY B 1 12 ? 18.594 50.375 16.062 1 81.25 12 GLY B CA 1
ATOM 4414 C C . GLY B 1 12 ? 1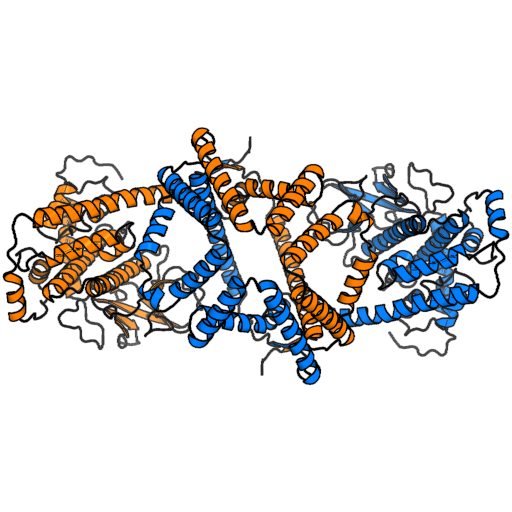7.359 49.562 16.469 1 81.25 12 GLY B C 1
ATOM 4415 O O . GLY B 1 12 ? 16.281 50.125 16.656 1 81.25 12 GLY B O 1
ATOM 4416 N N . GLU B 1 13 ? 17.453 48.25 16.531 1 87.44 13 GLU B N 1
ATOM 4417 C CA . GLU B 1 13 ? 16.344 47.375 16.875 1 87.44 13 GLU B CA 1
ATOM 4418 C C . GLU B 1 13 ? 15.766 47.719 18.234 1 87.44 13 GLU B C 1
ATOM 4420 O O . GLU B 1 13 ? 14.547 47.844 18.391 1 87.44 13 GLU B O 1
ATOM 4425 N N . ASP B 1 14 ? 16.641 47.875 19.234 1 85.62 14 ASP B N 1
ATOM 4426 C CA . ASP B 1 14 ? 16.188 48.156 20.594 1 85.62 14 ASP B CA 1
ATOM 4427 C C . ASP B 1 14 ? 15.461 49.5 20.688 1 85.62 14 ASP B C 1
ATOM 4429 O O . ASP B 1 14 ? 14.469 49.625 21.406 1 85.62 14 ASP B O 1
ATOM 4433 N N . ALA B 1 15 ? 15.938 50.406 19.984 1 84.88 15 ALA B N 1
ATOM 4434 C CA . ALA B 1 15 ? 15.297 51.719 19.984 1 84.88 15 ALA B CA 1
ATOM 4435 C C . ALA B 1 15 ? 13.938 51.656 19.297 1 84.88 15 ALA B C 1
ATOM 4437 O O . ALA B 1 15 ? 12.977 52.312 19.734 1 84.88 15 ALA B O 1
ATOM 4438 N N . PHE B 1 16 ? 13.992 50.938 18.219 1 88.69 16 PHE B N 1
ATOM 4439 C CA . PHE B 1 16 ? 12.758 50.75 17.469 1 88.69 16 PHE B CA 1
ATOM 4440 C C . PHE B 1 16 ? 11.672 50.125 18.328 1 88.69 16 PHE B C 1
ATOM 4442 O O . PHE B 1 16 ? 10.531 50.594 18.359 1 88.69 16 PHE B O 1
ATOM 4449 N N . VAL B 1 17 ? 11.977 49.125 19.062 1 87.44 17 VAL B N 1
ATOM 4450 C CA . VAL B 1 17 ? 11.031 48.406 19.922 1 87.44 17 VAL B CA 1
ATOM 4451 C C . VAL B 1 17 ? 10.664 49.25 21.125 1 87.44 17 VAL B C 1
ATOM 4453 O O . VAL B 1 17 ? 9.516 49.25 21.562 1 87.44 17 VAL B O 1
ATOM 4456 N N . TRP B 1 18 ? 11.664 49.969 21.609 1 84.69 18 TRP B N 1
ATOM 4457 C CA . TRP B 1 18 ? 11.414 50.844 22.734 1 84.69 18 TRP B CA 1
ATOM 4458 C C . TRP B 1 18 ? 10.414 51.938 22.359 1 84.69 18 TRP B C 1
ATOM 4460 O O . TRP B 1 18 ? 9.492 52.219 23.125 1 84.69 18 TRP B O 1
ATOM 4470 N N . LEU B 1 19 ? 10.57 52.5 21.234 1 82.75 19 LEU B N 1
ATOM 4471 C CA . LEU B 1 19 ? 9.641 53.531 20.766 1 82.75 19 LEU B CA 1
ATOM 4472 C C . LEU B 1 19 ? 8.234 52.969 20.594 1 82.75 19 LEU B C 1
ATOM 4474 O O . LEU B 1 19 ? 7.246 53.625 20.906 1 82.75 19 LEU B O 1
ATOM 4478 N N . GLY B 1 20 ? 8.211 51.812 20.125 1 83.06 20 GLY B N 1
ATOM 4479 C CA . GLY B 1 20 ? 6.938 51.125 19.938 1 83.06 20 GLY B CA 1
ATOM 4480 C C . GLY B 1 20 ? 6.23 50.844 21.25 1 83.06 20 GLY B C 1
ATOM 4481 O O . GLY B 1 20 ? 5 50.781 21.312 1 83.06 20 GLY B O 1
ATOM 4482 N N . SER B 1 21 ? 7.055 50.594 22.266 1 81.5 21 SER B N 1
ATOM 4483 C CA . SER B 1 21 ? 6.473 50.344 23.578 1 81.5 21 SER B CA 1
ATOM 4484 C C . SER B 1 21 ? 5.836 51.594 24.172 1 81.5 21 SER B C 1
ATOM 4486 O O . SER B 1 21 ? 4.914 51.5 24.984 1 81.5 21 SER B O 1
ATOM 4488 N N . LEU B 1 22 ? 6.316 52.719 23.703 1 80.06 22 LEU B N 1
ATOM 4489 C CA . LEU B 1 22 ? 5.77 53.969 24.203 1 80.06 22 LEU B CA 1
ATOM 4490 C C . LEU B 1 22 ? 4.578 54.406 23.359 1 80.06 22 LEU B C 1
ATOM 4492 O O . LEU B 1 22 ? 3.553 54.844 23.891 1 80.06 22 LEU B O 1
ATOM 4496 N N . VAL B 1 23 ? 4.801 54.375 22.078 1 82.06 23 VAL B N 1
ATOM 4497 C CA . VAL B 1 23 ? 3.752 54.719 21.125 1 82.06 23 VAL B CA 1
ATOM 4498 C C . VAL B 1 23 ? 3.574 53.594 20.094 1 82.06 23 VAL B C 1
ATOM 4500 O O . VAL B 1 23 ? 4.305 53.531 19.109 1 82.06 23 VAL B O 1
ATOM 4503 N N . PRO B 1 24 ? 2.604 52.812 20.328 1 85.94 24 PRO B N 1
ATOM 4504 C CA . PRO B 1 24 ? 2.436 51.656 19.438 1 85.94 24 PRO B CA 1
ATOM 4505 C C . PRO B 1 24 ? 1.892 52.062 18.062 1 85.94 24 PRO B C 1
ATOM 4507 O O . PRO B 1 24 ? 0.833 51.562 17.656 1 85.94 24 PRO B O 1
ATOM 4510 N N . LEU B 1 25 ? 2.531 52.938 17.359 1 86.44 25 LEU B N 1
ATOM 4511 C CA . LEU B 1 25 ? 2.164 53.344 16 1 86.44 25 LEU B CA 1
ATOM 4512 C C . LEU B 1 25 ? 3.01 52.625 14.969 1 86.44 25 LEU B C 1
ATOM 4514 O O . LEU B 1 25 ? 2.475 51.938 14.078 1 86.44 25 LEU B O 1
ATOM 4518 N N . VAL B 1 26 ? 4.324 52.625 15.203 1 86.38 26 VAL B N 1
ATOM 4519 C CA . VAL B 1 26 ? 5.227 52.031 14.211 1 86.38 26 VAL B CA 1
ATOM 4520 C C . VAL B 1 26 ? 5.457 50.562 14.508 1 86.38 26 VAL B C 1
ATOM 4522 O O . VAL B 1 26 ? 5.777 49.781 13.609 1 86.38 26 VAL B O 1
ATOM 4525 N N . ALA B 1 27 ? 5.348 50.25 15.742 1 88.94 27 ALA B N 1
ATOM 4526 C CA . ALA B 1 27 ? 5.566 48.875 16.141 1 88.94 27 ALA B CA 1
ATOM 4527 C C . ALA B 1 27 ? 4.809 48.531 17.422 1 88.94 27 ALA B C 1
ATOM 4529 O O . ALA B 1 27 ? 4.43 49.438 18.172 1 88.94 27 ALA B O 1
ATOM 4530 N N . ASP B 1 28 ? 4.438 47.344 17.516 1 90.25 28 ASP B N 1
ATOM 4531 C CA . ASP B 1 28 ? 3.883 46.812 18.766 1 90.25 28 ASP B CA 1
ATOM 4532 C C . ASP B 1 28 ? 4.941 46.062 19.562 1 90.25 28 ASP B C 1
ATOM 4534 O O . ASP B 1 28 ? 5.793 45.375 18.984 1 90.25 28 ASP B O 1
ATOM 4538 N N . ILE B 1 29 ? 4.918 46.188 20.828 1 85.88 29 ILE B N 1
ATOM 4539 C CA . ILE B 1 29 ? 5.922 45.562 21.688 1 85.88 29 ILE B CA 1
ATOM 4540 C C . ILE B 1 29 ? 5.965 44.062 21.438 1 85.88 29 ILE B C 1
ATOM 4542 O O . ILE B 1 29 ? 7.023 43.438 21.531 1 85.88 29 ILE B O 1
ATOM 4546 N N . VAL B 1 30 ? 4.871 43.5 21.094 1 89.06 30 VAL B N 1
ATOM 4547 C CA . VAL B 1 30 ? 4.762 42.031 20.984 1 89.06 30 VAL B CA 1
ATOM 4548 C C . VAL B 1 30 ? 5.438 41.562 19.688 1 89.06 30 VAL B C 1
ATOM 4550 O O . VAL B 1 30 ? 6.102 40.531 19.688 1 89.06 30 VAL B O 1
ATOM 4553 N N . ASN B 1 31 ? 5.277 42.25 18.609 1 90.81 31 ASN B N 1
ATOM 4554 C CA . ASN B 1 31 ? 5.867 41.781 17.344 1 90.81 31 ASN B CA 1
ATOM 4555 C C . ASN B 1 31 ? 6.887 42.781 16.812 1 90.81 31 ASN B C 1
ATOM 4557 O O . ASN B 1 31 ? 7.277 42.688 15.641 1 90.81 31 ASN B O 1
ATOM 4561 N N . GLY B 1 32 ? 7.277 43.688 17.609 1 91.31 32 GLY B N 1
ATOM 4562 C CA . GLY B 1 32 ? 8.188 44.75 17.172 1 91.31 32 GLY B CA 1
ATOM 4563 C C . GLY B 1 32 ? 9.516 44.219 16.672 1 91.31 32 GLY B C 1
ATOM 4564 O O . GLY B 1 32 ? 10.039 44.688 15.656 1 91.31 32 GLY B O 1
ATOM 4565 N N . ARG B 1 33 ? 10.008 43.281 17.297 1 89.94 33 ARG B N 1
ATOM 4566 C CA . ARG B 1 33 ? 11.305 42.75 16.906 1 89.94 33 ARG B CA 1
ATOM 4567 C C . ARG B 1 33 ? 11.203 42 15.57 1 89.94 33 ARG B C 1
ATOM 4569 O O . ARG B 1 33 ? 12.109 42.094 14.734 1 89.94 33 ARG B O 1
ATOM 4576 N N . PHE B 1 34 ? 10.172 41.312 15.398 1 91.62 34 PHE B N 1
ATOM 4577 C CA . PHE B 1 34 ? 9.961 40.594 14.148 1 91.62 34 PHE B CA 1
ATOM 4578 C C . PHE B 1 34 ? 9.711 41.562 13 1 91.62 34 PHE B C 1
ATOM 4580 O O . PHE B 1 34 ? 10.211 41.375 11.891 1 91.62 34 PHE B O 1
ATOM 4587 N N . THR B 1 35 ? 8.938 42.594 13.312 1 92.12 35 THR B N 1
ATOM 4588 C CA . THR B 1 35 ? 8.672 43.625 12.32 1 92.12 35 THR B CA 1
ATOM 4589 C C . THR B 1 35 ? 9.961 44.312 11.891 1 92.12 35 THR B C 1
ATOM 4591 O O . THR B 1 35 ? 10.18 44.531 10.703 1 92.12 35 THR B O 1
ATOM 4594 N N . PHE B 1 36 ? 10.789 44.594 12.828 1 91.81 36 PHE B N 1
ATOM 4595 C CA . PHE B 1 36 ? 12.055 45.25 12.547 1 91.81 36 PHE B CA 1
ATOM 4596 C C . PHE B 1 36 ? 12.938 44.406 11.656 1 91.81 36 PHE B C 1
ATOM 4598 O O . PHE B 1 36 ? 13.508 44.875 10.68 1 91.81 36 PHE B O 1
ATOM 4605 N N . GLU B 1 37 ? 13.039 43.188 12.016 1 88.94 37 GLU B N 1
ATOM 4606 C CA . GLU B 1 37 ? 13.859 42.25 11.25 1 88.94 37 GLU B CA 1
ATOM 4607 C C . GLU B 1 37 ? 13.359 42.125 9.812 1 88.94 37 GLU B C 1
ATOM 4609 O O . GLU B 1 37 ? 14.164 42.094 8.875 1 88.94 37 GLU B O 1
ATOM 4614 N N . THR B 1 38 ? 12.062 42.031 9.672 1 88.69 38 THR B N 1
ATOM 4615 C CA . THR B 1 38 ? 11.477 41.875 8.344 1 88.69 38 THR B CA 1
ATOM 4616 C C . THR B 1 38 ? 11.68 43.156 7.516 1 88.69 38 THR B C 1
ATOM 4618 O O . THR B 1 38 ? 11.969 43.062 6.316 1 88.69 38 THR B O 1
ATOM 4621 N N . LEU B 1 39 ? 11.555 44.312 8.156 1 88.25 39 LEU B N 1
ATOM 4622 C CA . LEU B 1 39 ? 11.703 45.594 7.465 1 88.25 39 LEU B CA 1
ATOM 4623 C C . LEU B 1 39 ? 13.156 45.812 7.051 1 88.25 39 LEU B C 1
ATOM 4625 O O . LEU B 1 39 ? 13.422 46.469 6.047 1 88.25 39 LEU B O 1
ATOM 4629 N N . THR B 1 40 ? 14.086 45.156 7.773 1 87.69 40 THR B N 1
ATOM 4630 C CA . THR B 1 40 ? 15.5 45.469 7.547 1 87.69 40 THR B CA 1
ATOM 4631 C C . THR B 1 40 ? 16.203 44.281 6.922 1 87.69 40 THR B C 1
ATOM 4633 O O . THR B 1 40 ? 17.438 44.25 6.805 1 87.69 40 THR B O 1
ATOM 4636 N N . ALA B 1 41 ? 15.484 43.281 6.648 1 82 41 ALA B N 1
ATOM 4637 C CA . ALA B 1 41 ? 16.062 42.094 6.043 1 82 41 ALA B CA 1
ATOM 4638 C C . ALA B 1 41 ? 16.891 42.438 4.812 1 82 41 ALA B C 1
ATOM 4640 O O . ALA B 1 41 ? 18.016 41.969 4.652 1 82 41 ALA B O 1
ATOM 4641 N N . PRO B 1 42 ? 16.406 43.344 3.947 1 76.88 42 PRO B N 1
ATOM 4642 C CA . PRO B 1 42 ? 17.172 43.656 2.748 1 76.88 42 PRO B CA 1
ATOM 4643 C C . PRO B 1 42 ? 18.375 44.562 3.041 1 76.88 42 PRO B C 1
ATOM 4645 O O . PRO B 1 42 ? 19.297 44.656 2.232 1 76.88 42 PRO B O 1
ATOM 4648 N N . THR B 1 43 ? 18.422 45.25 4.199 1 79.44 43 THR B N 1
ATOM 4649 C CA . THR B 1 43 ? 19.453 46.25 4.473 1 79.44 43 THR B CA 1
ATOM 4650 C C . THR B 1 43 ? 20.391 45.781 5.574 1 79.44 43 THR B C 1
ATOM 4652 O O . THR B 1 43 ? 21.078 46.594 6.207 1 79.44 43 THR B O 1
ATOM 4655 N N . GLY B 1 44 ? 20.422 44.531 5.828 1 77.5 44 GLY B N 1
ATOM 4656 C CA . GLY B 1 44 ? 21.344 44 6.812 1 77.5 44 GLY B CA 1
ATOM 4657 C C . GLY B 1 44 ? 21.031 44.438 8.234 1 77.5 44 GLY B C 1
ATOM 4658 O O . GLY B 1 44 ? 21.938 44.781 8.984 1 77.5 44 GLY B O 1
ATOM 4659 N N . ASN B 1 45 ? 19.812 44.688 8.68 1 78.88 45 ASN B N 1
ATOM 4660 C CA . ASN B 1 45 ? 19.312 44.938 10.023 1 78.88 45 ASN B CA 1
ATOM 4661 C C . ASN B 1 45 ? 19.531 46.406 10.422 1 78.88 45 ASN B C 1
ATOM 4663 O O . ASN B 1 45 ? 19.844 46.688 11.578 1 78.88 45 ASN B O 1
ATOM 4667 N N . ARG B 1 46 ? 19.469 47.25 9.414 1 82.5 46 ARG B N 1
ATOM 4668 C CA . ARG B 1 46 ? 19.531 48.688 9.68 1 82.5 46 ARG B CA 1
ATOM 4669 C C . ARG B 1 46 ? 18.359 49.406 9.047 1 82.5 46 ARG B C 1
ATOM 4671 O O . ARG B 1 46 ? 18.031 49.156 7.883 1 82.5 46 ARG B O 1
ATOM 4678 N N . LEU B 1 47 ? 17.656 50.156 9.891 1 86.56 47 LEU B N 1
ATOM 4679 C CA . LEU B 1 47 ? 16.562 50.969 9.383 1 86.56 47 LEU B CA 1
ATOM 4680 C C . LEU B 1 47 ? 17 52.406 9.195 1 86.56 47 LEU B C 1
ATOM 4682 O O . LEU B 1 47 ? 17.125 53.156 10.172 1 86.56 47 LEU B O 1
ATOM 4686 N N . PHE B 1 48 ? 17.188 52.812 7.988 1 83.62 48 PHE B N 1
ATOM 4687 C CA . PHE B 1 48 ? 17.641 54.156 7.684 1 83.62 48 PHE B CA 1
ATOM 4688 C C . PHE B 1 48 ? 16.516 55.156 7.895 1 83.62 48 PHE B C 1
ATOM 4690 O O . PHE B 1 48 ? 15.336 54.812 7.746 1 83.62 48 PHE B O 1
ATOM 4697 N N . PHE B 1 49 ? 16.812 56.375 8.172 1 84.81 49 PHE B N 1
ATOM 4698 C CA . PHE B 1 49 ? 15.836 57.375 8.516 1 84.81 49 PHE B CA 1
ATOM 4699 C C . PHE B 1 49 ? 14.898 57.656 7.344 1 84.81 49 PHE B C 1
ATOM 4701 O O . PHE B 1 49 ? 13.695 57.812 7.531 1 84.81 49 PHE B O 1
ATOM 4708 N N . PRO B 1 50 ? 15.422 57.719 6.141 1 84 50 PRO B N 1
ATOM 4709 C CA . PRO B 1 50 ? 14.484 57.906 5.039 1 84 50 PRO B CA 1
ATOM 4710 C C . PRO B 1 50 ? 13.469 56.781 4.902 1 84 50 PRO B C 1
ATOM 4712 O O . PRO B 1 50 ? 12.312 57 4.562 1 84 50 PRO B O 1
ATOM 4715 N N . ALA B 1 51 ? 13.961 55.625 5.129 1 86.25 51 ALA B N 1
ATOM 4716 C CA . ALA B 1 51 ? 13.055 54.5 5.066 1 86.25 51 ALA B CA 1
ATOM 4717 C C . ALA B 1 51 ? 12.039 54.531 6.203 1 86.25 51 ALA B C 1
ATOM 4719 O O . ALA B 1 51 ? 10.867 54.188 6.008 1 86.25 51 ALA B O 1
ATOM 4720 N N . TYR B 1 52 ? 12.539 54.938 7.305 1 87.81 52 TYR B N 1
ATOM 4721 C CA . TYR B 1 52 ? 11.656 55.062 8.461 1 87.81 52 TYR B CA 1
ATOM 4722 C C . TYR B 1 52 ? 10.602 56.125 8.211 1 87.81 52 TYR B C 1
ATOM 4724 O O . TYR B 1 52 ? 9.422 55.938 8.523 1 87.81 52 TYR B O 1
ATOM 4732 N N . ASP B 1 53 ? 10.938 57.219 7.656 1 88.19 53 ASP B N 1
ATOM 4733 C CA . ASP B 1 53 ? 10.008 58.281 7.34 1 88.19 53 ASP B CA 1
ATOM 4734 C C . ASP B 1 53 ? 9 57.844 6.281 1 88.19 53 ASP B C 1
ATOM 4736 O O . ASP B 1 53 ? 7.816 58.188 6.371 1 88.19 53 ASP B O 1
ATOM 4740 N N . LYS B 1 54 ? 9.492 57.188 5.383 1 89.69 54 LYS B N 1
ATOM 4741 C CA . LYS B 1 54 ? 8.594 56.656 4.359 1 89.69 54 LYS B CA 1
ATOM 4742 C C . LYS B 1 54 ? 7.574 55.688 4.965 1 89.69 54 LYS B C 1
ATOM 4744 O O . LYS B 1 54 ? 6.406 55.688 4.57 1 89.69 54 LYS B O 1
ATOM 4749 N N . PHE B 1 55 ? 8.133 54.906 5.762 1 91.25 55 PHE B N 1
ATOM 4750 C CA . PHE B 1 55 ? 7.258 53.938 6.43 1 91.25 55 PHE B CA 1
ATOM 4751 C C . PHE B 1 55 ? 6.156 54.688 7.195 1 91.25 55 PHE B C 1
ATOM 4753 O O . PHE B 1 55 ? 4.984 54.281 7.129 1 91.25 55 PHE B O 1
ATOM 4760 N N . LEU B 1 56 ? 6.395 55.719 7.91 1 90.38 56 LEU B N 1
ATOM 4761 C CA . LEU B 1 56 ? 5.43 56.5 8.672 1 90.38 56 LEU B CA 1
ATOM 4762 C C . LEU B 1 56 ? 4.418 57.188 7.746 1 90.38 56 LEU B C 1
ATOM 4764 O O . LEU B 1 56 ? 3.227 57.219 8.062 1 90.38 56 LEU B O 1
ATOM 4768 N N . LYS B 1 57 ? 4.879 57.625 6.656 1 92.06 57 LYS B N 1
ATOM 4769 C CA . LYS B 1 57 ? 3.992 58.25 5.684 1 92.06 57 LYS B CA 1
ATOM 4770 C C . LYS B 1 57 ? 3.016 57.25 5.09 1 92.06 57 LYS B C 1
ATOM 4772 O O . LYS B 1 57 ? 1.84 57.562 4.883 1 92.06 57 LYS B O 1
ATOM 4777 N N . GLU B 1 58 ? 3.582 56.125 4.863 1 93.81 58 GLU B N 1
ATOM 4778 C CA . GLU B 1 58 ? 2.727 55.094 4.297 1 93.81 58 GLU B CA 1
ATOM 4779 C C . GLU B 1 58 ? 1.669 54.625 5.297 1 93.81 58 GLU B C 1
ATOM 4781 O O . GLU B 1 58 ? 0.553 54.281 4.91 1 93.81 58 GLU B O 1
ATOM 4786 N N . ILE B 1 59 ? 2.002 54.594 6.535 1 93.06 59 ILE B N 1
ATOM 4787 C CA . ILE B 1 59 ? 1.024 54.25 7.566 1 93.06 59 ILE B CA 1
ATOM 4788 C C . ILE B 1 59 ? -0.129 55.25 7.531 1 93.06 59 ILE B C 1
ATOM 4790 O O . ILE B 1 59 ? -1.298 54.875 7.57 1 93.06 59 ILE B O 1
ATOM 4794 N N . ASP B 1 60 ? 0.212 56.469 7.375 1 90.56 60 ASP B N 1
ATOM 4795 C CA . ASP B 1 60 ? -0.799 57.531 7.316 1 90.56 60 ASP B CA 1
ATOM 4796 C C . ASP B 1 60 ? -1.655 57.406 6.059 1 90.56 60 ASP B C 1
ATOM 4798 O O . ASP B 1 60 ? -2.875 57.562 6.113 1 90.56 60 ASP B O 1
ATOM 4802 N N . ASN B 1 61 ? -1.015 57.125 5 1 92.19 61 ASN B N 1
ATOM 4803 C CA . ASN B 1 61 ? -1.74 56.938 3.746 1 92.19 61 ASN B CA 1
ATOM 4804 C C . ASN B 1 61 ? -2.701 55.781 3.809 1 92.19 61 ASN B C 1
ATOM 4806 O O . ASN B 1 61 ? -3.816 55.844 3.289 1 92.19 61 ASN B O 1
ATOM 4810 N N . CYS B 1 62 ? -2.172 54.719 4.359 1 92.56 62 CYS B N 1
ATOM 4811 C CA . CYS B 1 62 ? -2.998 53.531 4.461 1 92.56 62 CYS B CA 1
ATOM 4812 C C . CYS B 1 62 ? -4.191 53.781 5.379 1 92.56 62 CYS B C 1
ATOM 4814 O O . CYS B 1 62 ? -5.289 53.281 5.117 1 92.56 62 CYS B O 1
ATOM 4816 N N . MET B 1 63 ? -3.992 54.5 6.41 1 90.44 63 MET B N 1
ATOM 4817 C CA . MET B 1 63 ? -5.078 54.812 7.332 1 90.44 63 MET B CA 1
ATOM 4818 C C . MET B 1 63 ? -6.16 55.625 6.633 1 90.44 63 MET B C 1
ATOM 4820 O O . MET B 1 63 ? -7.352 55.344 6.789 1 90.44 63 MET B O 1
ATOM 4824 N N . LYS B 1 64 ? -5.805 56.562 5.867 1 89.06 64 LYS B N 1
ATOM 4825 C CA . LYS B 1 64 ? -6.75 57.375 5.129 1 89.06 64 LYS B CA 1
ATOM 4826 C C . LYS B 1 64 ? -7.488 56.562 4.066 1 89.06 64 LYS B C 1
ATOM 4828 O O . LYS B 1 64 ? -8.688 56.75 3.855 1 89.06 64 LYS B O 1
ATOM 4833 N N . HIS B 1 65 ? -6.766 55.75 3.506 1 88.88 65 HIS B N 1
ATOM 4834 C CA . HIS B 1 65 ? -7.359 54.906 2.48 1 88.88 65 HIS B CA 1
ATOM 4835 C C . HIS B 1 65 ? -8.438 54 3.068 1 88.88 65 HIS B C 1
ATOM 4837 O O . HIS B 1 65 ? -9.492 53.812 2.453 1 88.88 65 HIS B O 1
ATOM 4843 N N . LEU B 1 66 ? -8.156 53.469 4.195 1 89.88 66 LEU B N 1
ATOM 4844 C CA . LEU B 1 66 ? -9.102 52.562 4.84 1 89.88 66 LEU B CA 1
ATOM 4845 C C . LEU B 1 66 ? -10.367 53.281 5.246 1 89.88 66 LEU B C 1
ATOM 4847 O O . LEU B 1 66 ? -11.469 52.75 5.164 1 89.88 66 LEU B O 1
ATOM 4851 N N . GLN B 1 67 ? -10.227 54.5 5.621 1 87 67 GLN B N 1
ATOM 4852 C CA . GLN B 1 67 ? -11.359 55.312 6.066 1 87 67 GLN B CA 1
ATOM 4853 C C . GLN B 1 67 ? -12.25 55.688 4.891 1 87 67 GLN B C 1
ATOM 4855 O O . GLN B 1 67 ? -13.445 55.969 5.07 1 87 67 GLN B O 1
ATOM 4860 N N . LYS B 1 68 ? -11.758 55.625 3.705 1 86.81 68 LYS B N 1
ATOM 4861 C CA . LYS B 1 68 ? -12.5 56.062 2.525 1 86.81 68 LYS B CA 1
ATOM 4862 C C . LYS B 1 68 ? -13.195 54.875 1.855 1 86.81 68 LYS B C 1
ATOM 4864 O O . LYS B 1 68 ? -13.961 55.062 0.904 1 86.81 68 LYS B O 1
ATOM 4869 N N . GLN B 1 69 ? -12.992 53.781 2.361 1 89.25 69 GLN B N 1
ATOM 4870 C CA . GLN B 1 69 ? -13.57 52.594 1.72 1 89.25 69 GLN B CA 1
ATOM 4871 C C . GLN B 1 69 ? -15.078 52.531 1.951 1 89.25 69 GLN B C 1
ATOM 4873 O O . GLN B 1 69 ? -15.562 52.906 3.021 1 89.25 69 GLN B O 1
ATOM 4878 N N . ALA B 1 70 ? -15.773 52.031 0.958 1 87.25 70 ALA B N 1
ATOM 4879 C CA . ALA B 1 70 ? -17.234 51.906 1.036 1 87.25 70 ALA B CA 1
ATOM 4880 C C . ALA B 1 70 ? -17.641 50.656 1.791 1 87.25 70 ALA B C 1
ATOM 4882 O O . ALA B 1 70 ? -16.969 49.625 1.701 1 87.25 70 ALA B O 1
ATOM 4883 N N . THR B 1 71 ? -18.703 50.75 2.482 1 90.56 71 THR B N 1
ATOM 4884 C CA . THR B 1 71 ? -19.25 49.625 3.191 1 90.56 71 THR B CA 1
ATOM 4885 C C . THR B 1 71 ? -19.891 48.625 2.215 1 90.56 71 THR B C 1
ATOM 4887 O O . THR B 1 71 ? -20.406 49.031 1.169 1 90.56 71 THR B O 1
ATOM 4890 N N . PRO B 1 72 ? -19.719 47.406 2.535 1 91.44 72 PRO B N 1
ATOM 4891 C CA . PRO B 1 72 ? -20.359 46.406 1.679 1 91.44 72 PRO B CA 1
ATOM 4892 C C . PRO B 1 72 ? -21.859 46.625 1.526 1 91.44 72 PRO B C 1
ATOM 4894 O O . PRO B 1 72 ? -22.5 47.156 2.438 1 91.44 72 PRO B O 1
ATOM 4897 N N . LYS B 1 73 ? -22.328 46.188 0.45 1 89.56 73 LYS B N 1
ATOM 4898 C CA . LYS B 1 73 ? -23.734 46.438 0.13 1 89.56 73 LYS B CA 1
ATOM 4899 C C . LYS B 1 73 ? -24.656 45.625 1.045 1 89.56 73 LYS B C 1
ATOM 4901 O O . LYS B 1 73 ? -24.438 44.438 1.259 1 89.56 73 LYS B O 1
ATOM 4906 N N . GLY B 1 74 ? -25.656 46.344 1.571 1 87.19 74 GLY B N 1
ATOM 4907 C CA . GLY B 1 74 ? -26.703 45.656 2.334 1 87.19 74 GLY B CA 1
ATOM 4908 C C . GLY B 1 74 ? -26.312 45.406 3.779 1 87.19 74 GLY B C 1
ATOM 4909 O O . GLY B 1 74 ? -26.984 44.688 4.492 1 87.19 74 GLY B O 1
ATOM 4910 N N . VAL B 1 75 ? -25.141 45.906 4.184 1 89.38 75 VAL B N 1
ATOM 4911 C CA . VAL B 1 75 ? -24.688 45.625 5.543 1 89.38 75 VAL B CA 1
ATOM 4912 C C . VAL B 1 75 ? -24.469 46.938 6.305 1 89.38 75 VAL B C 1
ATOM 4914 O O . VAL B 1 75 ? -24.031 47.938 5.734 1 89.38 75 VAL B O 1
ATOM 4917 N N . GLU B 1 76 ? -24.953 46.875 7.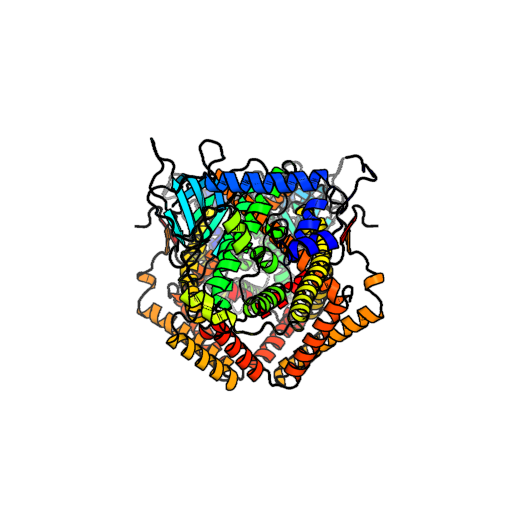551 1 87.31 76 GLU B N 1
ATOM 4918 C CA . GLU B 1 76 ? -24.641 47.969 8.477 1 87.31 76 GLU B CA 1
ATOM 4919 C C . GLU B 1 76 ? -23.547 47.562 9.461 1 87.31 76 GLU B C 1
ATOM 4921 O O . GLU B 1 76 ? -23.719 46.625 10.219 1 87.31 76 GLU B O 1
ATOM 4926 N N . LEU B 1 77 ? -22.438 48.281 9.336 1 89.94 77 LEU B N 1
ATOM 4927 C CA . LEU B 1 77 ? -21.312 47.969 10.219 1 89.94 77 LEU B CA 1
ATOM 4928 C C . LEU B 1 77 ? -21.609 48.438 11.641 1 89.94 77 LEU B C 1
ATOM 4930 O O . LEU B 1 77 ? -22.219 49.469 11.852 1 89.94 77 LEU B O 1
ATOM 4934 N N . ALA B 1 78 ? -21.25 47.594 12.5 1 86 78 ALA B N 1
ATOM 4935 C CA . ALA B 1 78 ? -21.391 47.969 13.906 1 86 78 ALA B CA 1
ATOM 4936 C C . ALA B 1 78 ? -20.5 49.188 14.242 1 86 78 ALA B C 1
ATOM 4938 O O . ALA B 1 78 ? -19.578 49.5 13.484 1 86 78 ALA B O 1
ATOM 4939 N N . ASP B 1 79 ? -20.672 49.812 15.344 1 81.69 79 ASP B N 1
ATOM 4940 C CA . ASP B 1 79 ? -19.938 51 15.773 1 81.69 79 ASP B CA 1
ATOM 4941 C C . ASP B 1 79 ? -18.453 50.688 15.977 1 81.69 79 ASP B C 1
ATOM 4943 O O . ASP B 1 79 ? -17.609 51.562 15.828 1 81.69 79 ASP B O 1
ATOM 4947 N N . ASP B 1 80 ? -18.203 49.5 16.281 1 84.5 80 ASP B N 1
ATOM 4948 C CA . ASP B 1 80 ? -16.812 49.125 16.547 1 84.5 80 ASP B CA 1
ATOM 4949 C C . ASP B 1 80 ? -16.25 48.281 15.422 1 84.5 80 ASP B C 1
ATOM 4951 O O . ASP B 1 80 ? -15.219 47.594 15.594 1 84.5 80 ASP B O 1
ATOM 4955 N N . GLU B 1 81 ? -16.938 48.25 14.328 1 91.44 81 GLU B N 1
ATOM 4956 C CA . GLU B 1 81 ? -16.469 47.438 13.195 1 91.44 81 GLU B CA 1
ATOM 4957 C C . GLU B 1 81 ? -15.844 48.344 12.117 1 91.44 81 GLU B C 1
ATOM 4959 O O . GLU B 1 81 ? -16.453 49.312 11.664 1 91.44 81 GLU B O 1
ATOM 4964 N N . TYR B 1 82 ? -14.617 48.031 11.758 1 92.19 82 TYR B N 1
ATOM 4965 C CA . TYR B 1 82 ? -13.859 48.812 10.797 1 92.19 82 TYR B CA 1
ATOM 4966 C C . TYR B 1 82 ? -13.359 47.938 9.648 1 92.19 82 TYR B C 1
ATOM 4968 O O . TYR B 1 82 ? -13.031 46.781 9.852 1 92.19 82 TYR B O 1
ATOM 4976 N N . ILE B 1 83 ? -13.312 48.5 8.5 1 94.19 83 ILE B N 1
ATOM 4977 C CA . ILE B 1 83 ? -12.789 47.781 7.332 1 94.19 83 ILE B CA 1
ATOM 4978 C C . ILE B 1 83 ? -11.266 47.719 7.398 1 94.19 83 ILE B C 1
ATOM 4980 O O . ILE B 1 83 ? -10.609 48.75 7.582 1 94.19 83 ILE B O 1
ATOM 4984 N N . LEU B 1 84 ? -10.688 46.625 7.309 1 95.88 84 LEU B N 1
ATOM 4985 C CA . LEU B 1 84 ? -9.25 46.438 7.453 1 95.88 84 LEU B CA 1
ATOM 4986 C C . LEU B 1 84 ? -8.594 46.219 6.094 1 95.88 84 LEU B C 1
ATOM 4988 O O . LEU B 1 84 ? -7.414 46.531 5.906 1 95.88 84 LEU B O 1
ATOM 4992 N N . HIS B 1 85 ? -9.227 45.531 5.219 1 95.12 85 HIS B N 1
ATOM 4993 C CA . HIS B 1 85 ? -8.68 45.219 3.906 1 95.12 85 HIS B CA 1
ATOM 4994 C C . HIS B 1 85 ? -9.789 44.969 2.893 1 95.12 85 HIS B C 1
ATOM 4996 O O . HIS B 1 85 ? -10.82 44.375 3.234 1 95.12 85 HIS B O 1
ATOM 5002 N N . VAL B 1 86 ? -9.602 45.438 1.705 1 94.25 86 VAL B N 1
ATOM 5003 C CA . VAL B 1 86 ? -10.578 45.25 0.637 1 94.25 86 VAL B CA 1
ATOM 5004 C C . VAL B 1 86 ? -9.867 44.906 -0.668 1 94.25 86 VAL B C 1
ATOM 5006 O O . VAL B 1 86 ? -8.812 45.469 -0.974 1 94.25 86 VAL B O 1
ATOM 5009 N N . GLU B 1 87 ? -10.336 43.875 -1.318 1 93 87 GLU B N 1
ATOM 5010 C CA . GLU B 1 87 ? -9.867 43.562 -2.658 1 93 87 GLU B CA 1
ATOM 5011 C C . GLU B 1 87 ? -11.023 43.188 -3.578 1 93 87 GLU B C 1
ATOM 5013 O O . GLU B 1 87 ? -12.078 42.75 -3.111 1 93 87 GLU B O 1
ATOM 5018 N N . GLY B 1 88 ? -10.82 43.344 -4.887 1 86.88 88 GLY B N 1
ATOM 5019 C CA . GLY B 1 88 ? -11.805 43 -5.891 1 86.88 88 GLY B CA 1
ATOM 5020 C C . GLY B 1 88 ? -12.617 44.156 -6.379 1 86.88 88 GLY B C 1
ATOM 5021 O O . GLY B 1 88 ? -13.742 44 -6.863 1 86.88 88 GLY B O 1
ATOM 5022 N N . THR B 1 89 ? -12.102 45.25 -6.051 1 79.88 89 THR B N 1
ATOM 5023 C CA . THR B 1 89 ? -12.742 46.438 -6.574 1 79.88 89 THR B CA 1
ATOM 5024 C C . THR B 1 89 ? -12.367 46.656 -8.039 1 79.88 89 THR B C 1
ATOM 5026 O O . THR B 1 89 ? -11.734 45.812 -8.656 1 79.88 89 THR B O 1
ATOM 5029 N N . ALA B 1 90 ? -12.898 47.75 -8.688 1 73.94 90 ALA B N 1
ATOM 5030 C CA . ALA B 1 90 ? -12.633 48.062 -10.094 1 73.94 90 ALA B CA 1
ATOM 5031 C C . ALA B 1 90 ? -11.141 48.219 -10.352 1 73.94 90 ALA B C 1
ATOM 5033 O O . ALA B 1 90 ? -10.664 47.938 -11.453 1 73.94 90 ALA B O 1
ATOM 5034 N N . THR B 1 91 ? -10.391 48.438 -9.25 1 74.31 91 THR B N 1
ATOM 5035 C CA . THR B 1 91 ? -8.977 48.75 -9.438 1 74.31 91 THR B CA 1
ATOM 5036 C C . THR B 1 91 ? -8.102 47.594 -8.953 1 74.31 91 THR B C 1
ATOM 5038 O O . THR B 1 91 ? -6.891 47.594 -9.164 1 74.31 91 THR B O 1
ATOM 5041 N N . THR B 1 92 ? -8.703 46.75 -8.211 1 81.12 92 THR B N 1
ATOM 5042 C CA . THR B 1 92 ? -7.902 45.656 -7.688 1 81.12 92 THR B CA 1
ATOM 5043 C C . THR B 1 92 ? -8.336 44.312 -8.312 1 81.12 92 THR B C 1
ATOM 5045 O O . THR B 1 92 ? -9.359 44.25 -8.984 1 81.12 92 THR B O 1
ATOM 5048 N N . ARG B 1 93 ? -7.582 43.281 -8.062 1 83.06 93 ARG B N 1
ATOM 5049 C CA . ARG B 1 93 ? -7.832 41.969 -8.641 1 83.06 93 ARG B CA 1
ATOM 5050 C C . ARG B 1 93 ? -9.039 41.312 -7.992 1 83.06 93 ARG B C 1
ATOM 5052 O O . ARG B 1 93 ? -9.203 41.344 -6.77 1 83.06 93 ARG B O 1
ATOM 5059 N N . ARG B 1 94 ? -9.742 40.719 -8.828 1 86.69 94 ARG B N 1
ATOM 5060 C CA . ARG B 1 94 ? -10.992 40.125 -8.367 1 86.69 94 ARG B CA 1
ATOM 5061 C C . ARG B 1 94 ? -10.742 38.906 -7.516 1 86.69 94 ARG B C 1
ATOM 5063 O O . ARG B 1 94 ? -9.68 38.25 -7.629 1 86.69 94 ARG B O 1
ATOM 5070 N N . VAL B 1 95 ? -11.664 38.688 -6.578 1 91.94 95 VAL B N 1
ATOM 5071 C CA . VAL B 1 95 ? -11.711 37.469 -5.777 1 91.94 95 VAL B CA 1
ATOM 5072 C C . VAL B 1 95 ? -12.836 36.594 -6.273 1 91.94 95 VAL B C 1
ATOM 5074 O O . VAL B 1 95 ? -13.898 37.062 -6.68 1 91.94 95 VAL B O 1
ATOM 5077 N N . VAL B 1 96 ? -12.602 35.281 -6.328 1 89.81 96 VAL B N 1
ATOM 5078 C CA . VAL B 1 96 ? -13.586 34.344 -6.895 1 89.81 96 VAL B CA 1
ATOM 5079 C C . VAL B 1 96 ? -14.086 33.406 -5.812 1 89.81 96 VAL B C 1
ATOM 5081 O O . VAL B 1 96 ? -13.289 32.781 -5.102 1 89.81 96 VAL B O 1
ATOM 5084 N N . ARG B 1 97 ? -15.359 33.375 -5.68 1 90.25 97 ARG B N 1
ATOM 5085 C CA . ARG B 1 97 ? -15.977 32.375 -4.789 1 90.25 97 ARG B CA 1
ATOM 5086 C C . ARG B 1 97 ? -16.484 31.172 -5.57 1 90.25 97 ARG B C 1
ATOM 5088 O O . ARG B 1 97 ? -17.125 31.328 -6.613 1 90.25 97 ARG B O 1
ATOM 5095 N N . HIS B 1 98 ? -16.156 30.016 -5.047 1 84.62 98 HIS B N 1
ATOM 5096 C CA . HIS B 1 98 ? -16.594 28.797 -5.711 1 84.62 98 HIS B CA 1
ATOM 5097 C C . HIS B 1 98 ? -17.766 28.156 -4.961 1 84.62 98 HIS B C 1
ATOM 5099 O O . HIS B 1 98 ? -17.672 27.906 -3.758 1 84.62 98 HIS B O 1
ATOM 5105 N N . ILE B 1 99 ? -18.906 28.016 -5.672 1 76.88 99 ILE B N 1
ATOM 5106 C CA . ILE B 1 99 ? -20.062 27.328 -5.125 1 76.88 99 ILE B CA 1
ATOM 5107 C C . ILE B 1 99 ? -20.469 26.172 -6.039 1 76.88 99 ILE B C 1
ATOM 5109 O O . ILE B 1 99 ? -20.938 26.406 -7.16 1 76.88 99 ILE B O 1
ATOM 5113 N N . GLU B 1 100 ? -20.469 24.938 -5.453 1 66.31 100 GLU B N 1
ATOM 5114 C CA . GLU B 1 100 ? -20.938 23.75 -6.168 1 66.31 100 GLU B CA 1
ATOM 5115 C C . GLU B 1 100 ? -20.422 23.75 -7.609 1 66.31 100 GLU B C 1
ATOM 5117 O O . GLU B 1 100 ? -21.203 23.547 -8.547 1 66.31 100 GLU B O 1
ATOM 5122 N N . GLY B 1 101 ? -19.141 24.109 -7.863 1 64.19 101 GLY B N 1
ATOM 5123 C CA . GLY B 1 101 ? -18.531 24.016 -9.18 1 64.19 101 GLY B CA 1
ATOM 5124 C C . GLY B 1 101 ? -18.625 25.312 -9.969 1 64.19 101 GLY B C 1
ATOM 5125 O O . GLY B 1 101 ? -18.047 25.422 -11.055 1 64.19 101 GLY B O 1
ATOM 5126 N N . THR B 1 102 ? -19.453 26.219 -9.539 1 74 102 THR B N 1
ATOM 5127 C CA . THR B 1 102 ? -19.547 27.5 -10.227 1 74 102 THR B CA 1
ATOM 5128 C C . THR B 1 102 ? -18.672 28.547 -9.555 1 74 102 THR B C 1
ATOM 5130 O O . THR B 1 102 ? -18.484 28.516 -8.336 1 74 102 THR B O 1
ATOM 5133 N N . SER B 1 103 ? -18.125 29.406 -10.445 1 82.69 103 SER B N 1
ATOM 5134 C CA . SER B 1 103 ? -17.234 30.469 -9.977 1 82.69 103 SER B CA 1
ATOM 5135 C C . SER B 1 103 ? -17.922 31.828 -10.047 1 82.69 103 SER B C 1
ATOM 5137 O O . SER B 1 103 ? -18.547 32.156 -11.055 1 82.69 103 SER B O 1
ATOM 5139 N N . TRP B 1 104 ? -17.906 32.562 -8.961 1 85.56 104 TRP B N 1
ATOM 5140 C CA . TRP B 1 104 ? -18.5 33.875 -8.883 1 85.56 104 TRP B CA 1
ATOM 5141 C C . TRP B 1 104 ? -17.438 34.938 -8.555 1 85.56 104 TRP B C 1
ATOM 5143 O O . TRP B 1 104 ? -16.953 35 -7.422 1 85.56 104 TRP B O 1
ATOM 5153 N N . PRO B 1 105 ? -17.094 35.75 -9.492 1 89.25 105 PRO B N 1
ATOM 5154 C CA . PRO B 1 105 ? -16.156 36.812 -9.164 1 89.25 105 PRO B CA 1
ATOM 5155 C C . PRO B 1 105 ? -16.812 37.938 -8.336 1 89.25 105 PRO B C 1
ATOM 5157 O O . PRO B 1 105 ? -18.016 38.156 -8.438 1 89.25 105 PRO B O 1
ATOM 5160 N N . GLY B 1 106 ? -16.031 38.531 -7.414 1 92.19 106 GLY B N 1
ATOM 5161 C CA . GLY B 1 106 ? -16.594 39.594 -6.594 1 92.19 106 GLY B CA 1
ATOM 5162 C C . GLY B 1 106 ? -15.562 40.312 -5.75 1 92.19 106 GLY B C 1
ATOM 5163 O O . GLY B 1 106 ? -14.375 40.312 -6.074 1 92.19 106 GLY B O 1
ATOM 5164 N N . ARG B 1 107 ? -16.125 41.125 -4.777 1 92.94 107 ARG B N 1
ATOM 5165 C CA . ARG B 1 107 ? -15.32 41.906 -3.848 1 92.94 107 ARG B CA 1
ATOM 5166 C C . ARG B 1 107 ? -15.32 41.281 -2.457 1 92.94 107 ARG B C 1
ATOM 5168 O O . ARG B 1 107 ? -16.344 40.812 -1.988 1 92.94 107 ARG B O 1
ATOM 5175 N N . LEU B 1 108 ? -14.109 41.219 -1.906 1 95.06 108 LEU B N 1
ATOM 5176 C CA . LEU B 1 108 ? -13.945 40.688 -0.56 1 95.06 108 LEU B CA 1
ATOM 5177 C C . LEU B 1 108 ? -13.484 41.781 0.407 1 95.06 108 LEU B C 1
ATOM 5179 O O . LEU B 1 108 ? -12.539 42.5 0.117 1 95.06 108 LEU B O 1
ATOM 5183 N N . THR B 1 109 ? -14.195 41.938 1.527 1 95.5 109 THR B N 1
ATOM 5184 C CA . THR B 1 109 ? -13.883 42.938 2.541 1 95.5 109 THR B CA 1
ATOM 5185 C C . THR B 1 109 ? -13.672 42.281 3.902 1 95.5 109 THR B C 1
ATOM 5187 O O . THR B 1 109 ? -14.492 41.469 4.344 1 95.5 109 THR B O 1
ATOM 5190 N N . LEU B 1 110 ? -12.578 42.562 4.516 1 97.25 110 LEU B N 1
ATOM 5191 C CA . LEU B 1 110 ? -12.289 42.062 5.855 1 97.25 110 LEU B CA 1
ATOM 5192 C C . LEU B 1 110 ? -12.477 43.156 6.898 1 97.25 110 LEU B C 1
ATOM 5194 O O . LEU B 1 110 ? -11.992 44.281 6.723 1 97.25 110 LEU B O 1
ATOM 5198 N N . THR B 1 111 ? -13.227 42.875 7.926 1 96.19 111 THR B N 1
ATOM 5199 C CA . THR B 1 111 ? -13.367 43.781 9.078 1 96.19 111 THR B CA 1
ATOM 5200 C C . THR B 1 111 ? -12.812 43.094 10.336 1 96.19 111 THR B C 1
ATOM 5202 O O . THR B 1 111 ? -12.336 41.969 10.289 1 96.19 111 THR B O 1
ATOM 5205 N N . ASN B 1 112 ? -12.766 43.844 11.398 1 95 112 ASN B N 1
ATOM 5206 C CA . ASN B 1 112 ? -12.258 43.281 12.641 1 95 112 ASN B CA 1
ATOM 5207 C C . ASN B 1 112 ? -13.25 42.281 13.25 1 95 112 ASN B C 1
ATOM 5209 O O . ASN B 1 112 ? -12.953 41.656 14.258 1 95 112 ASN B O 1
ATOM 5213 N N . HIS B 1 113 ? -14.422 42.094 12.547 1 94.69 113 HIS B N 1
ATOM 5214 C CA . HIS B 1 113 ? -15.406 41.156 13.094 1 94.69 113 HIS B CA 1
ATOM 5215 C C . HIS B 1 113 ? -15.789 40.094 12.078 1 94.69 113 HIS B C 1
ATOM 5217 O O . HIS B 1 113 ? -16.203 39 12.453 1 94.69 113 HIS B O 1
ATOM 5223 N N . ALA B 1 114 ? -15.688 40.469 10.828 1 95.44 114 ALA B N 1
ATOM 5224 C CA . ALA B 1 114 ? -16.297 39.562 9.859 1 95.44 114 ALA B CA 1
ATOM 5225 C C . ALA B 1 114 ? -15.609 39.688 8.5 1 95.44 114 ALA B C 1
ATOM 5227 O O . ALA B 1 114 ? -14.789 40.594 8.281 1 95.44 114 ALA B O 1
ATOM 5228 N N . LEU B 1 115 ? -15.859 38.688 7.688 1 95.62 115 LEU B N 1
ATOM 5229 C CA . LEU B 1 115 ? -15.508 38.688 6.27 1 95.62 115 LEU B CA 1
ATOM 5230 C C . LEU B 1 115 ? -1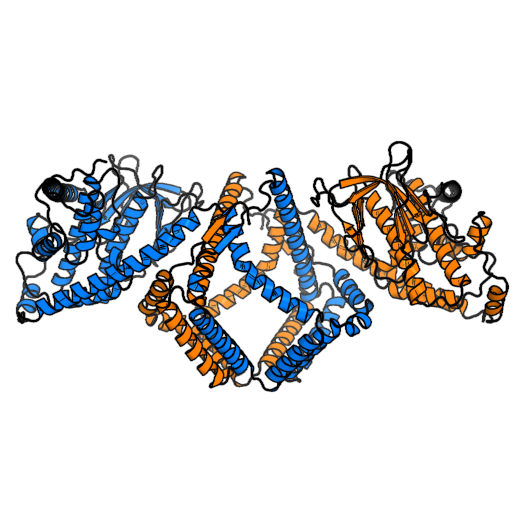6.75 38.844 5.402 1 95.62 115 LEU B C 1
ATOM 5232 O O . LEU B 1 115 ? -17.75 38.125 5.613 1 95.62 115 LEU B O 1
ATOM 5236 N N . TYR B 1 116 ? -16.75 39.812 4.477 1 95.06 116 TYR B N 1
ATOM 5237 C CA . TYR B 1 116 ? -17.875 40.062 3.592 1 95.06 116 TYR B CA 1
ATOM 5238 C C . TYR B 1 116 ? -17.516 39.781 2.141 1 95.06 116 TYR B C 1
ATOM 5240 O O . TYR B 1 116 ? -16.5 40.281 1.641 1 95.06 116 TYR B O 1
ATOM 5248 N N . PHE B 1 117 ? -18.266 39 1.5 1 94.88 117 PHE B N 1
ATOM 5249 C CA . PHE B 1 117 ? -18.094 38.75 0.073 1 94.88 117 PHE B CA 1
ATOM 5250 C C . PHE B 1 117 ? -19.281 39.281 -0.717 1 94.88 117 PHE B C 1
ATOM 5252 O O . PHE B 1 117 ? -20.438 38.906 -0.419 1 94.88 117 PHE B O 1
ATOM 5259 N N . GLU B 1 118 ? -19 40.062 -1.73 1 93 118 GLU B N 1
ATOM 5260 C CA . GLU B 1 118 ? -20.016 40.594 -2.629 1 93 118 GLU B CA 1
ATOM 5261 C C . GLU B 1 118 ? -19.781 40.156 -4.066 1 93 118 GLU B C 1
ATOM 5263 O O . GLU B 1 118 ? -18.781 40.5 -4.68 1 93 118 GLU B O 1
ATOM 5268 N N . ALA B 1 119 ? -20.688 39.406 -4.602 1 90.38 119 ALA B N 1
ATOM 5269 C CA . ALA B 1 119 ? -20.578 38.938 -5.984 1 90.38 119 ALA B CA 1
ATOM 5270 C C . ALA B 1 119 ? -20.859 40.094 -6.961 1 90.38 119 ALA B C 1
ATOM 5272 O O . ALA B 1 119 ? -21.719 40.938 -6.719 1 90.38 119 ALA B O 1
ATOM 5273 N N . SER B 1 120 ? -20.047 40 -8.07 1 86.75 120 SER B N 1
ATOM 5274 C CA . SER B 1 120 ? -20.234 41.031 -9.078 1 86.75 120 SER B CA 1
ATOM 5275 C C . SER B 1 120 ? -21.484 40.781 -9.906 1 86.75 120 SER B C 1
ATOM 5277 O O . SER B 1 120 ? -21.641 39.719 -10.477 1 86.75 120 SER B O 1
ATOM 5279 N N . GLY B 1 121 ? -22.5 41.625 -9.781 1 76 121 GLY B N 1
ATOM 5280 C CA . GLY B 1 121 ? -23.672 41.562 -10.633 1 76 121 GLY B CA 1
ATOM 5281 C C . GLY B 1 121 ? -23.547 42.375 -11.906 1 76 121 GLY B C 1
ATOM 5282 O O . GLY B 1 121 ? -22.453 42.812 -12.258 1 76 121 GLY B O 1
ATOM 5283 N N . VAL B 1 122 ? -24.625 42.5 -12.773 1 68.25 122 VAL B N 1
ATOM 5284 C CA . VAL B 1 122 ? -24.641 43.219 -14.055 1 68.25 122 VAL B CA 1
ATOM 5285 C C . VAL B 1 122 ? -24.391 44.688 -13.836 1 68.25 122 VAL B C 1
ATOM 5287 O O . VAL B 1 122 ? -23.594 45.312 -14.547 1 68.25 122 VAL B O 1
ATOM 5290 N N . LEU B 1 123 ? -25.016 45.312 -12.742 1 65.94 123 LEU B N 1
ATOM 5291 C CA . LEU B 1 123 ? -24.844 46.75 -12.539 1 65.94 123 LEU B CA 1
ATOM 5292 C C . LEU B 1 123 ? -24.156 47.031 -11.203 1 65.94 123 LEU B C 1
ATOM 5294 O O . LEU B 1 123 ? -23.344 47.969 -11.094 1 65.94 123 LEU B O 1
ATOM 5298 N N . THR B 1 124 ? -24.578 46.219 -10.219 1 78.31 124 THR B N 1
ATOM 5299 C CA . THR B 1 124 ? -24.031 46.438 -8.883 1 78.31 124 THR B CA 1
ATOM 5300 C C . THR B 1 124 ? -23.703 45.094 -8.219 1 78.31 124 THR B C 1
ATOM 5302 O O . THR B 1 124 ? -23.969 44.031 -8.781 1 78.31 124 THR B O 1
ATOM 5305 N N . TYR B 1 125 ? -23 45.344 -7.184 1 83.75 125 TYR B N 1
ATOM 5306 C CA . TYR B 1 125 ? -22.703 44.125 -6.422 1 83.75 125 TYR B CA 1
ATOM 5307 C C . TYR B 1 125 ? -23.984 43.531 -5.832 1 83.75 125 TYR B C 1
ATOM 5309 O O . TYR B 1 125 ? -24.953 44.25 -5.586 1 83.75 125 TYR B O 1
ATOM 5317 N N . ASP B 1 126 ? -24.016 42.281 -5.719 1 85.44 126 ASP B N 1
ATOM 5318 C CA . ASP B 1 126 ? -25.094 41.625 -4.992 1 85.44 126 ASP B CA 1
ATOM 5319 C C . ASP B 1 126 ? -24.938 41.812 -3.484 1 85.44 126 ASP B C 1
ATOM 5321 O O . ASP B 1 126 ? -23.906 42.312 -3.021 1 85.44 126 ASP B O 1
ATOM 5325 N N . ASP B 1 127 ? -25.953 41.469 -2.729 1 87.06 127 ASP B N 1
ATOM 5326 C CA . ASP B 1 127 ? -25.875 41.562 -1.273 1 87.06 127 ASP B CA 1
ATOM 5327 C C . ASP B 1 127 ? -24.703 40.719 -0.738 1 87.06 127 ASP B C 1
ATOM 5329 O O . ASP B 1 127 ? -24.453 39.625 -1.233 1 87.06 127 ASP B O 1
ATOM 5333 N N . ALA B 1 128 ? -24.156 41.281 0.252 1 92.06 128 ALA B N 1
ATOM 5334 C CA . ALA B 1 128 ? -22.922 40.688 0.771 1 92.06 128 ALA B CA 1
ATOM 5335 C C . ALA B 1 128 ? -23.219 39.438 1.604 1 92.06 128 ALA B C 1
ATOM 5337 O O . ALA B 1 128 ? -24.188 39.406 2.357 1 92.06 128 ALA B O 1
ATOM 5338 N N . LEU B 1 129 ? -22.484 38.469 1.399 1 91.38 129 LEU B N 1
ATOM 5339 C CA . LEU B 1 129 ? -22.453 37.312 2.287 1 91.38 129 LEU B CA 1
ATOM 5340 C C . LEU B 1 129 ? -21.562 37.562 3.498 1 91.38 129 LEU B C 1
ATOM 5342 O O . LEU B 1 129 ? -20.375 37.906 3.35 1 91.38 129 LEU B O 1
ATOM 5346 N N . LYS B 1 130 ? -22.094 37.5 4.641 1 92.75 130 LYS B N 1
ATOM 5347 C CA . LYS B 1 130 ? -21.359 37.781 5.863 1 92.75 130 LYS B CA 1
ATOM 5348 C C . LYS B 1 130 ? -20.859 36.5 6.516 1 92.75 130 LYS B C 1
ATOM 5350 O O . LYS B 1 130 ? -21.641 35.562 6.777 1 92.75 130 LYS B O 1
ATOM 5355 N N . ILE B 1 131 ? -19.594 36.406 6.707 1 92.88 131 ILE B N 1
ATOM 5356 C CA . ILE B 1 131 ? -18.969 35.344 7.516 1 92.88 131 ILE B CA 1
ATOM 5357 C C . ILE B 1 131 ? -18.531 35.938 8.859 1 92.88 131 ILE B C 1
ATOM 5359 O O . ILE B 1 131 ? -17.562 36.688 8.922 1 92.88 131 ILE B O 1
ATOM 5363 N N . ASP B 1 132 ? -19.156 35.562 9.898 1 92.69 132 ASP B N 1
ATOM 5364 C CA . ASP B 1 132 ? -18.859 36.094 11.219 1 92.69 132 ASP B CA 1
ATOM 5365 C C . ASP B 1 132 ? -17.656 35.406 11.844 1 92.69 132 ASP B C 1
ATOM 5367 O O . ASP B 1 132 ? -17.719 34.188 12.109 1 92.69 132 ASP B O 1
ATOM 5371 N N . LEU B 1 133 ? -16.641 36.125 12.086 1 93.75 133 LEU B N 1
ATOM 5372 C CA . LEU B 1 133 ? -15.422 35.562 12.648 1 93.75 133 LEU B CA 1
ATOM 5373 C C . LEU B 1 133 ? -15.383 35.75 14.156 1 93.75 133 LEU B C 1
ATOM 5375 O O . LEU B 1 133 ? -14.492 35.219 14.828 1 93.75 133 LEU B O 1
ATOM 5379 N N . SER B 1 134 ? -16.297 36.531 14.734 1 90.25 134 SER B N 1
ATOM 5380 C CA . SER B 1 134 ? -16.25 36.906 16.141 1 90.25 134 SER B CA 1
ATOM 5381 C C . SER B 1 134 ? -17 35.938 17.016 1 90.25 134 SER B C 1
ATOM 5383 O O . SER B 1 134 ? -16.844 35.906 18.234 1 90.25 134 SER B O 1
ATOM 5385 N N . ARG B 1 135 ? -17.734 35.094 16.422 1 87.69 135 ARG B N 1
ATOM 5386 C CA . ARG B 1 135 ? -18.531 34.156 17.203 1 87.69 135 ARG B CA 1
ATOM 5387 C C . ARG B 1 135 ? -17.672 33.062 17.812 1 87.69 135 ARG B C 1
ATOM 5389 O O . ARG B 1 135 ? -16.672 32.656 17.219 1 87.69 135 ARG B O 1
ATOM 5396 N N . ASP B 1 136 ? -18.016 32.719 18.984 1 81.38 136 ASP B N 1
ATOM 5397 C CA . ASP B 1 136 ? -17.25 31.672 19.688 1 81.38 136 ASP B CA 1
ATOM 5398 C C . ASP B 1 136 ? -17.625 30.281 19.203 1 81.38 136 ASP B C 1
ATOM 5400 O O . ASP B 1 136 ? -18.203 29.484 19.953 1 81.38 136 ASP B O 1
ATOM 5404 N N . ILE B 1 137 ? -17.406 30.109 17.984 1 80.06 137 ILE B N 1
ATOM 5405 C CA . ILE B 1 137 ? -17.641 28.812 17.375 1 80.06 137 ILE B CA 1
ATOM 5406 C C . ILE B 1 137 ? -16.312 28.266 16.828 1 80.06 137 ILE B C 1
ATOM 5408 O O . ILE B 1 137 ? -15.289 28.938 16.859 1 80.06 137 ILE B O 1
ATOM 5412 N N . GLU B 1 138 ? -16.312 27.016 16.5 1 80.94 138 GLU B N 1
ATOM 5413 C CA . GLU B 1 138 ? -15.125 26.422 15.898 1 80.94 138 GLU B CA 1
ATOM 5414 C C . GLU B 1 138 ? -14.945 26.906 14.461 1 80.94 138 GLU B C 1
ATOM 5416 O O . GLU B 1 138 ? -15.828 26.719 13.625 1 80.94 138 GLU B O 1
ATOM 5421 N N . HIS B 1 139 ? -13.906 27.688 14.273 1 87.19 139 HIS B N 1
ATOM 5422 C CA . HIS B 1 139 ? -13.586 28.188 12.938 1 87.19 139 HIS B CA 1
ATOM 5423 C C . HIS B 1 139 ? -12.422 27.406 12.32 1 87.19 139 HIS B C 1
ATOM 5425 O O . HIS B 1 139 ? -11.492 27.016 13.031 1 87.19 139 HIS B O 1
ATOM 5431 N N . GLY B 1 140 ? -12.586 27.047 11.133 1 85.5 140 GLY B N 1
ATOM 5432 C CA . GLY B 1 140 ? -11.477 26.453 10.398 1 85.5 140 GLY B CA 1
ATOM 5433 C C . GLY B 1 140 ? -11.141 27.203 9.125 1 85.5 140 GLY B C 1
ATOM 5434 O O . GLY B 1 140 ? -12.016 27.453 8.297 1 85.5 140 GLY B O 1
ATOM 5435 N N . VAL B 1 141 ? -9.922 27.781 9.055 1 91.12 141 VAL B N 1
ATOM 5436 C CA . VAL B 1 141 ? -9.461 28.438 7.84 1 91.12 141 VAL B CA 1
ATOM 5437 C C . VAL B 1 141 ? -8.148 27.812 7.375 1 91.12 141 VAL B C 1
ATOM 5439 O O . VAL B 1 141 ? -7.172 27.766 8.133 1 91.12 141 VAL B O 1
ATOM 5442 N N . LYS B 1 142 ? -8.094 27.281 6.242 1 90.19 142 LYS B N 1
ATOM 5443 C CA . LYS B 1 142 ? -6.91 26.609 5.723 1 90.19 142 LYS B CA 1
ATOM 5444 C C . LYS B 1 142 ? -6.742 26.859 4.23 1 90.19 142 LYS B C 1
ATOM 5446 O O . LYS B 1 142 ? -7.688 27.281 3.553 1 90.19 142 LYS B O 1
ATOM 5451 N N . PRO B 1 143 ? -5.48 26.75 3.787 1 89.88 143 PRO B N 1
ATOM 5452 C CA . PRO B 1 143 ? -5.281 26.844 2.338 1 89.88 143 PRO B CA 1
ATOM 5453 C C . PRO B 1 143 ? -5.961 25.703 1.584 1 89.88 143 PRO B C 1
ATOM 5455 O O . PRO B 1 143 ? -6.105 24.594 2.121 1 89.88 143 PRO B O 1
ATOM 5458 N N . ALA B 1 144 ? -6.465 25.969 0.529 1 85.62 144 ALA B N 1
ATOM 5459 C CA . ALA B 1 144 ? -7.133 24.969 -0.307 1 85.62 144 ALA B CA 1
ATOM 5460 C C . ALA B 1 144 ? -6.715 25.109 -1.768 1 85.62 144 ALA B C 1
ATOM 5462 O O . ALA B 1 144 ? -6.199 26.156 -2.176 1 85.62 144 ALA B O 1
ATOM 5463 N N . ALA B 1 145 ? -6.738 24.047 -2.463 1 78.69 145 ALA B N 1
ATOM 5464 C CA . ALA B 1 145 ? -6.441 24.062 -3.893 1 78.69 145 ALA B CA 1
ATOM 5465 C C . ALA B 1 145 ? -7.723 24.031 -4.719 1 78.69 145 ALA B C 1
ATOM 5467 O O . ALA B 1 145 ? -8.719 23.422 -4.312 1 78.69 145 ALA B O 1
ATOM 5468 N N . THR B 1 146 ? -7.66 24.922 -5.668 1 74.62 146 THR B N 1
ATOM 5469 C CA . THR B 1 146 ? -8.82 24.969 -6.559 1 74.62 146 THR B CA 1
ATOM 5470 C C . THR B 1 146 ? -8.391 24.797 -8.016 1 74.62 146 THR B C 1
ATOM 5472 O O . THR B 1 146 ? -7.199 24.859 -8.328 1 74.62 146 THR B O 1
ATOM 5475 N N . GLY B 1 147 ? -9.148 24.391 -8.859 1 64.31 147 GLY B N 1
ATOM 5476 C CA . GLY B 1 147 ? -8.953 24.266 -10.289 1 64.31 147 GLY B CA 1
ATOM 5477 C C . GLY B 1 147 ? -10.25 24.172 -11.062 1 64.31 147 GLY B C 1
ATOM 5478 O O . GLY B 1 147 ? -11.336 24.266 -10.484 1 64.31 147 GLY B O 1
ATOM 5479 N N . PRO B 1 148 ? -9.977 24.25 -12.383 1 60.88 148 PRO B N 1
ATOM 5480 C CA . PRO B 1 148 ? -11.18 24.094 -13.203 1 60.88 148 PRO B CA 1
ATOM 5481 C C . PRO B 1 148 ? -11.93 22.797 -12.898 1 60.88 148 PRO B C 1
ATOM 5483 O O . PRO B 1 148 ? -11.312 21.781 -12.594 1 60.88 148 PRO B O 1
ATOM 5486 N N . TRP B 1 149 ? -13.172 22.922 -12.766 1 55.44 149 TRP B N 1
ATOM 5487 C CA . TRP B 1 149 ? -14.078 21.797 -12.547 1 55.44 149 TRP B CA 1
ATOM 5488 C C . TRP B 1 149 ? -13.891 21.219 -11.148 1 55.44 149 TRP B C 1
ATOM 5490 O O . TRP B 1 149 ? -14.109 20.016 -10.938 1 55.44 149 TRP B O 1
ATOM 5500 N N . GLY B 1 150 ? -13.32 22.062 -10.281 1 60 150 GLY B N 1
ATOM 5501 C CA . GLY B 1 150 ? -13.203 21.625 -8.898 1 60 150 GLY B CA 1
ATOM 5502 C C . GLY B 1 150 ? -11.938 20.828 -8.625 1 60 150 GLY B C 1
ATOM 5503 O O . GLY B 1 150 ? -11.734 20.328 -7.52 1 60 150 GLY B O 1
ATOM 5504 N N . ALA B 1 151 ? -11.102 20.641 -9.641 1 60.03 151 ALA B N 1
ATOM 5505 C CA . ALA B 1 151 ? -9.852 19.922 -9.438 1 60.03 151 ALA B CA 1
ATOM 5506 C C . ALA B 1 151 ? -8.859 20.75 -8.625 1 60.03 151 ALA B C 1
ATOM 5508 O O . ALA B 1 151 ? -8.703 21.953 -8.867 1 60.03 151 ALA B O 1
ATOM 5509 N N . PRO B 1 152 ? -8.43 20.203 -7.496 1 69 152 PRO B N 1
ATOM 5510 C CA . PRO B 1 152 ? -7.477 20.938 -6.664 1 69 152 PRO B CA 1
ATOM 5511 C C . PRO B 1 152 ? -6.109 21.094 -7.324 1 69 152 PRO B C 1
ATOM 5513 O O . PRO B 1 152 ? -5.133 20.484 -6.875 1 69 152 PRO B O 1
ATOM 5516 N N . LEU B 1 153 ? -6.043 22 -8.383 1 64.56 153 LEU B N 1
ATOM 5517 C CA . LEU B 1 153 ? -4.828 22.125 -9.18 1 64.56 153 LEU B CA 1
ATOM 5518 C C . LEU B 1 153 ? -3.979 23.297 -8.688 1 64.56 153 LEU B C 1
ATOM 5520 O O . LEU B 1 153 ? -2.75 23.188 -8.641 1 64.56 153 LEU B O 1
ATOM 5524 N N . PHE B 1 154 ? -4.699 24.297 -8.305 1 69.5 154 PHE B N 1
ATOM 5525 C CA . PHE B 1 154 ? -3.979 25.531 -7.984 1 69.5 154 PHE B CA 1
ATOM 5526 C C . PHE B 1 154 ? -4.102 25.844 -6.5 1 69.5 154 PHE B C 1
ATOM 5528 O O . PHE B 1 154 ? -5.211 25.938 -5.969 1 69.5 154 PHE B O 1
ATOM 5535 N N . ASP B 1 155 ? -2.996 25.938 -5.848 1 79 155 ASP B N 1
ATOM 5536 C CA . ASP B 1 155 ? -2.963 26.297 -4.434 1 79 155 ASP B CA 1
ATOM 5537 C C . ASP B 1 155 ? -3.141 27.797 -4.25 1 79 155 ASP B C 1
ATOM 5539 O O . ASP B 1 155 ? -2.209 28.5 -3.836 1 79 155 ASP B O 1
ATOM 5543 N N . LYS B 1 156 ? -4.309 28.344 -4.566 1 86.44 156 LYS B N 1
ATOM 5544 C CA . LYS B 1 156 ? -4.539 29.781 -4.539 1 86.44 156 LYS B CA 1
ATOM 5545 C C . LYS B 1 156 ? -5.852 30.109 -3.84 1 86.44 156 LYS B C 1
ATOM 5547 O O . LYS B 1 156 ? -6.422 31.188 -4.059 1 86.44 156 LYS B O 1
ATOM 5552 N N . ALA B 1 157 ? -6.277 29.141 -3.066 1 90.06 157 ALA B N 1
ATOM 5553 C CA . ALA B 1 157 ? -7.582 29.391 -2.457 1 90.06 157 ALA B CA 1
ATOM 5554 C C . ALA B 1 157 ? -7.535 29.156 -0.949 1 90.06 157 ALA B C 1
ATOM 5556 O O . ALA B 1 157 ? -6.547 28.625 -0.427 1 90.06 157 ALA B O 1
ATOM 5557 N N . ILE B 1 158 ? -8.477 29.812 -0.254 1 92.88 158 ILE B N 1
ATOM 5558 C CA . ILE B 1 158 ? -8.703 29.594 1.169 1 92.88 158 ILE B CA 1
ATOM 5559 C C . ILE B 1 158 ? -10.086 28.969 1.376 1 92.88 158 ILE B C 1
ATOM 5561 O O . ILE B 1 158 ? -11.047 29.344 0.699 1 92.88 158 ILE B O 1
ATOM 5565 N N . ILE B 1 159 ? -10.141 28.047 2.178 1 91.31 159 ILE B N 1
ATOM 5566 C CA . ILE B 1 159 ? -11.43 27.453 2.512 1 91.31 159 ILE B CA 1
ATOM 5567 C C . ILE B 1 159 ? -11.781 27.75 3.969 1 91.31 159 ILE B C 1
ATOM 5569 O O . ILE B 1 159 ? -10.93 27.625 4.855 1 91.31 159 ILE B O 1
ATOM 5573 N N . TYR B 1 160 ? -12.891 28.297 4.195 1 92.69 160 TYR B N 1
ATOM 5574 C CA . TYR B 1 160 ? -13.43 28.531 5.527 1 92.69 160 TYR B CA 1
ATOM 5575 C C . TYR B 1 160 ? -14.508 27.516 5.871 1 92.69 160 TYR B C 1
ATOM 5577 O O . TYR B 1 160 ? -15.438 27.297 5.09 1 92.69 160 TYR B O 1
ATOM 5585 N N . GLU B 1 161 ? -14.359 26.938 7.008 1 90.12 161 GLU B N 1
ATOM 5586 C CA . GLU B 1 161 ? -15.328 25.953 7.469 1 90.12 161 GLU B CA 1
ATOM 5587 C C . GLU B 1 161 ? -15.805 26.266 8.883 1 90.12 161 GLU B C 1
ATOM 5589 O O . GLU B 1 161 ? -15.016 26.688 9.734 1 90.12 161 GLU B O 1
ATOM 5594 N N . SER B 1 162 ? -17.047 26.219 9.086 1 86.25 162 SER B N 1
ATOM 5595 C CA . SER B 1 162 ? -17.688 26.375 10.391 1 86.25 162 SER B CA 1
ATOM 5596 C C . SER B 1 162 ? -18.953 25.531 10.492 1 86.25 162 SER B C 1
ATOM 5598 O O . SER B 1 162 ? -19.438 25.016 9.492 1 86.25 162 SER B O 1
ATOM 5600 N N . PRO B 1 163 ? -19.391 25.281 11.719 1 79.5 163 PRO B N 1
ATOM 5601 C CA . PRO B 1 163 ? -20.656 24.547 11.836 1 79.5 163 PRO B CA 1
ATOM 5602 C C . PRO B 1 163 ? -21.797 25.219 11.078 1 79.5 163 PRO B C 1
ATOM 5604 O O . PRO B 1 163 ? -22.75 24.531 10.664 1 79.5 163 PRO B O 1
ATOM 5607 N N . GLU B 1 164 ? -21.75 26.484 10.844 1 80.38 164 GLU B N 1
ATOM 5608 C CA . GLU B 1 164 ? -22.766 27.203 10.094 1 80.38 164 GLU B CA 1
ATOM 5609 C C . GLU B 1 164 ? -22.594 27.016 8.586 1 80.38 164 GLU B C 1
ATOM 5611 O O . GLU B 1 164 ? -23.562 27.109 7.828 1 80.38 164 GLU B O 1
ATOM 5616 N N . PHE B 1 165 ? -21.344 26.828 8.25 1 83.62 165 PHE B N 1
ATOM 5617 C CA . PHE B 1 165 ? -21.016 26.578 6.848 1 83.62 165 PHE B CA 1
ATOM 5618 C C . PHE B 1 165 ? -20.453 25.172 6.656 1 83.62 165 PHE B C 1
ATOM 5620 O O . PHE B 1 165 ? -19.234 25 6.535 1 83.62 165 PHE B O 1
ATOM 5627 N N . GLN B 1 166 ? -21.219 24.188 6.535 1 76.88 166 GLN B N 1
ATOM 5628 C CA . GLN B 1 166 ? -20.797 22.797 6.52 1 76.88 166 GLN B CA 1
ATOM 5629 C C . GLN B 1 166 ? -20.047 22.453 5.234 1 76.88 166 GLN B C 1
ATOM 5631 O O . GLN B 1 166 ? -19.078 21.688 5.258 1 76.88 166 GLN B O 1
ATOM 5636 N N . GLU B 1 167 ? -20.484 23.078 4.062 1 78.75 167 GLU B N 1
ATOM 5637 C CA . GLU B 1 167 ? -19.781 22.812 2.809 1 78.75 167 GLU B CA 1
ATOM 5638 C C . GLU B 1 167 ? -18.547 23.688 2.658 1 78.75 167 GLU B C 1
ATOM 5640 O O . GLU B 1 167 ? -17.703 23.438 1.793 1 78.75 167 GLU B O 1
ATOM 5645 N N . GLY B 1 168 ? -18.438 24.609 3.553 1 85.31 168 GLY B N 1
ATOM 5646 C CA . GLY B 1 168 ? -17.281 25.5 3.539 1 85.31 168 GLY B CA 1
ATOM 5647 C C . GLY B 1 168 ? -17.406 26.594 2.498 1 85.31 168 GLY B C 1
ATOM 5648 O O . GLY B 1 168 ? -18.203 26.5 1.562 1 85.31 168 GLY B O 1
ATOM 5649 N N . VAL B 1 169 ? -16.844 27.734 2.643 1 89.44 169 VAL B N 1
ATOM 5650 C CA . VAL B 1 169 ? -16.766 28.844 1.696 1 89.44 169 VAL B CA 1
ATOM 5651 C C . VAL B 1 169 ? -15.367 28.891 1.067 1 89.44 169 VAL B C 1
ATOM 5653 O O . VAL B 1 169 ? -14.375 29.125 1.758 1 89.44 169 VAL B O 1
ATOM 5656 N N . LEU B 1 170 ? -15.398 28.625 -0.216 1 90.88 170 LEU B N 1
ATOM 5657 C CA . LEU B 1 170 ? -14.133 28.578 -0.943 1 90.88 170 LEU B CA 1
ATOM 5658 C C . LEU B 1 170 ? -13.883 29.875 -1.683 1 90.88 170 LEU B C 1
ATOM 5660 O O . LEU B 1 170 ? -14.68 30.281 -2.535 1 90.88 170 LEU B O 1
ATOM 5664 N N . LEU B 1 171 ? -12.805 30.578 -1.311 1 92.19 171 LEU B N 1
ATOM 5665 C CA . LEU B 1 171 ? -12.414 31.844 -1.929 1 92.19 171 LEU B CA 1
ATOM 5666 C C . LEU B 1 171 ? -11.086 31.703 -2.67 1 92.19 171 LEU B C 1
ATOM 5668 O O . LEU B 1 171 ? -10.086 31.297 -2.082 1 92.19 171 LEU B O 1
ATOM 5672 N N . GLU B 1 172 ? -11.07 32 -3.906 1 91.38 172 GLU B N 1
ATOM 5673 C CA . GLU B 1 172 ? -9.875 31.906 -4.738 1 91.38 172 GLU B CA 1
ATOM 5674 C C . GLU B 1 172 ? -9.297 33.281 -5.043 1 91.38 172 GLU B C 1
ATOM 5676 O O . GLU B 1 172 ? -10.047 34.25 -5.27 1 91.38 172 GLU B O 1
ATOM 5681 N N . PHE B 1 173 ? -7.973 33.312 -4.992 1 91.56 173 PHE B N 1
ATOM 5682 C CA . PHE B 1 173 ? -7.234 34.531 -5.301 1 91.56 173 PHE B CA 1
ATOM 5683 C C . PHE B 1 173 ? -6.336 34.344 -6.512 1 91.56 173 PHE B C 1
ATOM 5685 O O . PHE B 1 173 ? -5.16 34 -6.371 1 91.56 173 PHE B O 1
ATOM 5692 N N . PRO B 1 174 ? -6.898 34.562 -7.625 1 85.31 174 PRO B N 1
ATOM 5693 C CA . PRO B 1 174 ? -6.137 34.312 -8.852 1 85.31 174 PRO B CA 1
ATOM 5694 C C . PRO B 1 174 ? -4.879 35.156 -8.961 1 85.31 174 PRO B C 1
ATOM 5696 O O . PRO B 1 174 ? -4.934 36.375 -8.75 1 85.31 174 PRO B O 1
ATOM 5699 N N . GLU B 1 175 ? -3.668 34.5 -9.055 1 81.31 175 GLU B N 1
ATOM 5700 C CA . GLU B 1 175 ? -2.373 35.125 -9.273 1 81.31 175 GLU B CA 1
ATOM 5701 C C . GLU B 1 175 ? -1.5 34.312 -10.211 1 81.31 175 GLU B C 1
ATOM 5703 O O . GLU B 1 175 ? -1.664 33.094 -10.305 1 81.31 175 GLU B O 1
ATOM 5708 N N . MET B 1 176 ? -0.742 34.875 -11.094 1 66.75 176 MET B N 1
ATOM 5709 C CA . MET B 1 176 ? -0.001 34.188 -12.148 1 66.75 176 MET B CA 1
ATOM 5710 C C . MET B 1 176 ? 1.035 33.25 -11.562 1 66.75 176 MET B C 1
ATOM 5712 O O . MET B 1 176 ? 1.147 32.094 -12 1 66.75 176 MET B O 1
ATOM 5716 N N . THR B 1 177 ? 1.919 33.688 -10.695 1 62.44 177 THR B N 1
ATOM 5717 C CA . THR B 1 177 ? 3.041 32.812 -10.375 1 62.44 177 THR B CA 1
ATOM 5718 C C . THR B 1 177 ? 3.029 32.438 -8.891 1 62.44 177 THR B C 1
ATOM 5720 O O . THR B 1 177 ? 3.48 31.359 -8.516 1 62.44 177 THR B O 1
ATOM 5723 N N . SER B 1 178 ? 2.584 33.375 -8.055 1 74.62 178 SER B N 1
ATOM 5724 C CA . SER B 1 178 ? 2.822 33.094 -6.637 1 74.62 178 SER B CA 1
ATOM 5725 C C . SER B 1 178 ? 1.513 33 -5.863 1 74.62 178 SER B C 1
ATOM 5727 O O . SER B 1 178 ? 0.436 33.219 -6.43 1 74.62 178 SER B O 1
ATOM 5729 N N . SER B 1 179 ? 1.563 32.406 -4.66 1 81.88 179 SER B N 1
ATOM 5730 C CA . SER B 1 179 ? 0.419 32.312 -3.76 1 81.88 179 SER B CA 1
ATOM 5731 C C . SER B 1 179 ? 0.511 33.375 -2.656 1 81.88 179 SER B C 1
ATOM 5733 O O . SER B 1 179 ? 0.071 33.125 -1.529 1 81.88 179 SER B O 1
ATOM 5735 N N . THR B 1 180 ? 1.035 34.5 -3.002 1 86.81 180 THR B N 1
ATOM 5736 C CA . THR B 1 180 ? 1.268 35.562 -2.008 1 86.81 180 THR B CA 1
ATOM 5737 C C . THR B 1 180 ? -0.048 36.188 -1.579 1 86.81 180 THR B C 1
ATOM 5739 O O . THR B 1 180 ? -0.23 36.531 -0.406 1 86.81 180 THR B O 1
ATOM 5742 N N . ARG B 1 181 ? -0.95 36.344 -2.568 1 90.25 181 ARG B N 1
ATOM 5743 C CA . ARG B 1 181 ? -2.238 36.969 -2.256 1 90.25 181 ARG B CA 1
ATOM 5744 C C . ARG B 1 181 ? -3.051 36.062 -1.316 1 90.25 181 ARG B C 1
ATOM 5746 O O . ARG B 1 181 ? -3.635 36.562 -0.347 1 90.25 181 ARG B O 1
ATOM 5753 N N . ARG B 1 182 ? -3.041 34.906 -1.642 1 91.94 182 ARG B N 1
ATOM 5754 C CA . ARG B 1 182 ? -3.762 33.938 -0.807 1 91.94 182 ARG B CA 1
ATOM 5755 C C . ARG B 1 182 ? -3.188 33.906 0.605 1 91.94 182 ARG B C 1
ATOM 5757 O O . ARG B 1 182 ? -3.934 33.906 1.586 1 91.94 182 ARG B O 1
ATOM 5764 N N . ASP B 1 183 ? -1.854 33.906 0.655 1 91.5 183 ASP B N 1
ATOM 5765 C CA . ASP B 1 183 ? -1.204 33.844 1.961 1 91.5 183 ASP B CA 1
ATOM 5766 C C . ASP B 1 183 ? -1.502 35.094 2.777 1 91.5 183 ASP B C 1
ATOM 5768 O O . ASP B 1 183 ? -1.653 35.031 3.998 1 91.5 183 ASP B O 1
ATOM 5772 N N . HIS B 1 184 ? -1.56 36.156 2.148 1 93.88 184 HIS B N 1
ATOM 5773 C CA . HIS B 1 184 ? -1.884 37.406 2.801 1 93.88 184 HIS B CA 1
ATOM 5774 C C . HIS B 1 184 ? -3.287 37.375 3.395 1 93.88 184 HIS B C 1
ATOM 5776 O O . HIS B 1 184 ? -3.475 37.688 4.574 1 93.88 184 HIS B O 1
ATOM 5782 N N . TRP B 1 185 ? -4.254 37 2.613 1 95.5 185 TRP B N 1
ATOM 5783 C CA . TRP B 1 185 ? -5.641 36.938 3.068 1 95.5 185 TRP B CA 1
ATOM 5784 C C . TRP B 1 185 ? -5.801 35.875 4.168 1 95.5 185 TRP B C 1
ATOM 5786 O O . TRP B 1 185 ? -6.559 36.094 5.121 1 95.5 185 TRP B O 1
ATOM 5796 N N . LEU B 1 186 ? -5.129 34.844 3.988 1 95.5 186 LEU B N 1
ATOM 5797 C CA . LEU B 1 186 ? -5.18 33.812 5.008 1 95.5 186 LEU B CA 1
ATOM 5798 C C . LEU B 1 186 ? -4.664 34.312 6.344 1 95.5 186 LEU B C 1
ATOM 5800 O O . LEU B 1 186 ? -5.289 34.094 7.383 1 95.5 186 LEU B O 1
ATOM 5804 N N . ALA B 1 187 ? -3.539 34.969 6.32 1 95.81 187 ALA B N 1
ATOM 5805 C CA . ALA B 1 187 ? -2.936 35.5 7.539 1 95.81 187 ALA B CA 1
ATOM 5806 C C . ALA B 1 187 ? -3.848 36.562 8.195 1 95.81 187 ALA B C 1
ATOM 5808 O O . ALA B 1 187 ? -4.004 36.562 9.422 1 95.81 187 ALA B O 1
ATOM 5809 N N . LEU B 1 188 ? -4.445 37.344 7.375 1 97.12 188 LEU B N 1
ATOM 5810 C CA . LEU B 1 188 ? -5.328 38.406 7.895 1 97.12 188 LEU B CA 1
ATOM 5811 C C . LEU B 1 188 ? -6.57 37.781 8.539 1 97.12 188 LEU B C 1
ATOM 5813 O O . LEU B 1 188 ? -6.957 38.188 9.641 1 97.12 188 LEU B O 1
ATOM 5817 N N . THR B 1 189 ? -7.117 36.906 7.812 1 96.44 189 THR B N 1
ATOM 5818 C CA . THR B 1 189 ? -8.32 36.25 8.328 1 96.44 189 THR B CA 1
ATOM 5819 C C . THR B 1 189 ? -8.016 35.531 9.625 1 96.44 189 THR B C 1
ATOM 5821 O O . THR B 1 189 ? -8.797 35.594 10.578 1 96.44 189 THR B O 1
ATOM 5824 N N . LYS B 1 190 ? -6.934 34.906 9.633 1 95.56 190 LYS B N 1
ATOM 5825 C CA . LYS B 1 190 ? -6.531 34.156 10.828 1 95.56 190 LYS B CA 1
ATOM 5826 C C . LYS B 1 190 ? -6.281 35.125 11.992 1 95.56 190 LYS B C 1
ATOM 5828 O O . LYS B 1 190 ? -6.594 34.812 13.141 1 95.56 190 LYS B O 1
ATOM 5833 N N . GLU B 1 191 ? -5.664 36.219 11.719 1 97.25 191 GLU B N 1
ATOM 5834 C CA . GLU B 1 191 ? -5.387 37.219 12.75 1 97.25 191 GLU B CA 1
ATOM 5835 C C . GLU B 1 191 ? -6.664 37.656 13.469 1 97.25 191 GLU B C 1
ATOM 5837 O O . GLU B 1 191 ? -6.703 37.688 14.695 1 97.25 191 GLU B O 1
ATOM 5842 N N . VAL B 1 192 ? -7.695 37.906 12.695 1 96.12 192 VAL B N 1
ATOM 5843 C CA . VAL B 1 192 ? -8.961 38.375 13.273 1 96.12 192 VAL B CA 1
ATOM 5844 C C . VAL B 1 192 ? -9.609 37.219 14.055 1 96.12 192 VAL B C 1
ATOM 5846 O O . VAL B 1 192 ? -10.117 37.438 15.156 1 96.12 192 VAL B O 1
ATOM 5849 N N . LEU B 1 193 ? -9.578 36.125 13.477 1 95.5 193 LEU B N 1
ATOM 5850 C CA . LEU B 1 193 ? -10.156 34.938 14.141 1 95.5 193 LEU B CA 1
ATOM 5851 C C . LEU B 1 193 ? -9.461 34.688 15.477 1 95.5 193 LEU B C 1
ATOM 5853 O O . LEU B 1 193 ? -10.133 34.469 16.484 1 95.5 193 LEU B O 1
ATOM 5857 N N . LEU B 1 194 ? -8.164 34.719 15.438 1 94.5 194 LEU B N 1
ATOM 5858 C CA . LEU B 1 194 ? -7.383 34.375 16.625 1 94.5 194 LEU B CA 1
ATOM 5859 C C . LEU B 1 194 ? -7.508 35.469 17.688 1 94.5 194 LEU B C 1
ATOM 5861 O O . LEU B 1 194 ? -7.457 35.188 18.875 1 94.5 194 LEU B O 1
ATOM 5865 N N . MET B 1 195 ? -7.656 36.688 17.266 1 94.94 195 MET B N 1
ATOM 5866 C CA . MET B 1 195 ? -7.891 37.781 18.219 1 94.94 195 MET B CA 1
ATOM 5867 C C . MET B 1 195 ? -9.164 37.531 19.016 1 94.94 195 MET B C 1
ATOM 5869 O O . MET B 1 195 ? -9.156 37.656 20.25 1 94.94 195 MET B O 1
ATOM 5873 N N . HIS B 1 196 ? -10.195 37.188 18.328 1 93.06 196 HIS B N 1
ATOM 5874 C CA . HIS B 1 196 ? -11.453 36.938 19.016 1 93.06 196 HIS B CA 1
ATOM 5875 C C . HIS B 1 196 ? -11.359 35.688 19.906 1 93.06 196 HIS B C 1
ATOM 5877 O O . HIS B 1 196 ? -11.969 35.656 20.969 1 93.06 196 HIS B O 1
ATOM 5883 N N . LYS B 1 197 ? -10.688 34.781 19.422 1 90.06 197 LYS B N 1
ATOM 5884 C CA . LYS B 1 197 ? -10.469 33.594 20.25 1 90.06 197 LYS B CA 1
ATOM 5885 C C . LYS B 1 197 ? -9.703 33.969 21.516 1 90.06 197 LYS B C 1
ATOM 5887 O O . LYS B 1 197 ? -9.984 33.438 22.594 1 90.06 197 LYS B O 1
ATOM 5892 N N . PHE B 1 198 ? -8.719 34.812 21.391 1 90.69 198 PHE B N 1
ATOM 5893 C CA . PHE B 1 198 ? -7.938 35.281 22.531 1 90.69 198 PHE B CA 1
ATOM 5894 C C . PHE B 1 198 ? -8.82 36.031 23.516 1 90.69 198 PHE B C 1
ATOM 5896 O O . PHE B 1 198 ? -8.719 35.812 24.734 1 90.69 198 PHE B O 1
ATOM 5903 N N . LEU B 1 199 ? -9.68 36.844 23 1 90.44 199 LEU B N 1
ATOM 5904 C CA . LEU B 1 199 ? -10.562 37.625 23.859 1 90.44 199 LEU B CA 1
ATOM 5905 C C . LEU B 1 199 ? -11.555 36.719 24.578 1 90.44 199 LEU B C 1
ATOM 5907 O O . LEU B 1 199 ? -11.883 36.969 25.734 1 90.44 199 LEU B O 1
ATOM 5911 N N . SER B 1 200 ? -11.961 35.75 23.891 1 86.5 200 SER B N 1
ATOM 5912 C CA . SER B 1 200 ? -12.914 34.812 24.5 1 86.5 200 SER B CA 1
ATOM 5913 C C . SER B 1 200 ? -12.242 33.938 25.547 1 86.5 200 SER B C 1
ATOM 5915 O O . SER B 1 200 ? -12.82 33.688 26.594 1 86.5 200 SER B O 1
ATOM 5917 N N . LYS B 1 201 ? -11.094 33.531 25.25 1 81.88 201 LYS B N 1
ATOM 5918 C CA . LYS B 1 201 ? -10.367 32.625 26.141 1 81.88 201 LYS B CA 1
ATOM 5919 C C . LYS B 1 201 ? -9.953 33.344 27.422 1 81.88 201 LYS B C 1
ATOM 5921 O O . LYS B 1 201 ? -10.055 32.75 28.516 1 81.88 201 LYS B O 1
ATOM 5926 N N . PHE B 1 202 ? -9.359 34.5 27.359 1 77.69 202 PHE B N 1
ATOM 5927 C CA . PHE B 1 202 ? -8.805 35.188 28.516 1 77.69 202 PHE B CA 1
ATOM 5928 C C . PHE B 1 202 ? -9.82 36.156 29.125 1 77.69 202 PHE B C 1
ATOM 5930 O O . PHE B 1 202 ? -9.5 36.875 30.062 1 77.69 202 PHE B O 1
ATOM 5937 N N . LYS B 1 203 ? -11.148 35.906 28.906 1 67 203 LYS B N 1
ATOM 5938 C CA . LYS B 1 203 ? -12.297 36.625 29.453 1 67 203 LYS B CA 1
ATOM 5939 C C . LYS B 1 203 ? -11.961 38.094 29.672 1 67 203 LYS B C 1
ATOM 5941 O O . LYS B 1 203 ? -11.82 38.531 30.812 1 67 203 LYS B O 1
ATOM 5946 N N . ALA B 1 204 ? -11.508 38.781 28.672 1 64.06 204 ALA B N 1
ATOM 5947 C CA . ALA B 1 204 ? -11.273 40.219 28.844 1 64.06 204 ALA B CA 1
ATOM 5948 C C . ALA B 1 204 ? -12.5 40.906 29.453 1 64.06 204 ALA B C 1
ATOM 5950 O O . ALA B 1 204 ? -13.578 40.906 28.859 1 64.06 204 ALA B O 1
ATOM 5951 N N . GLU B 1 205 ? -12.617 40.875 30.797 1 60.06 205 GLU B N 1
ATOM 5952 C CA . GLU B 1 205 ? -13.711 41.344 31.641 1 60.06 205 GLU B CA 1
ATOM 5953 C C . GLU B 1 205 ? -14.156 42.75 31.266 1 60.06 205 GLU B C 1
ATOM 5955 O O . GLU B 1 205 ? -15.344 43.094 31.375 1 60.06 205 GLU B O 1
ATOM 5960 N N . SER B 1 206 ? -13.195 43.594 30.734 1 71.12 206 SER B N 1
ATOM 5961 C CA . SER B 1 206 ? -13.555 45 30.516 1 71.12 206 SER B CA 1
ATOM 5962 C C . SER B 1 206 ? -13.609 45.344 29.031 1 71.12 206 SER B C 1
ATOM 5964 O O . SER B 1 206 ? -12.781 44.875 28.266 1 71.12 206 SER B O 1
ATOM 5966 N N . PRO B 1 207 ? -14.641 45.906 28.547 1 78.75 207 PRO B N 1
ATOM 5967 C CA . PRO B 1 207 ? -14.766 46.375 27.156 1 78.75 207 PRO B CA 1
ATOM 5968 C C . PRO B 1 207 ? -13.578 47.219 26.703 1 78.75 207 PRO B C 1
ATOM 5970 O O . PRO B 1 207 ? -13.227 47.219 25.516 1 78.75 207 PRO B O 1
ATOM 5973 N N . ILE B 1 208 ? -12.953 47.875 27.625 1 78 208 ILE B N 1
ATOM 5974 C CA . ILE B 1 208 ? -11.812 48.719 27.266 1 78 208 ILE B CA 1
ATOM 5975 C C . ILE B 1 208 ? -10.625 47.844 26.875 1 78 208 ILE B C 1
ATOM 5977 O O . ILE B 1 208 ? -9.883 48.156 25.938 1 78 208 ILE B O 1
ATOM 5981 N N . GLN B 1 209 ? -10.539 46.781 27.625 1 82.25 209 GLN B N 1
ATOM 5982 C CA . GLN B 1 209 ? -9.445 45.875 27.328 1 82.25 209 GLN B CA 1
ATOM 5983 C C . GLN B 1 209 ? -9.664 45.188 25.984 1 82.25 209 GLN B C 1
ATOM 5985 O O . GLN B 1 209 ? -8.711 45 25.219 1 82.25 209 GLN B O 1
ATOM 5990 N N . ALA B 1 210 ? -10.852 44.812 25.75 1 86.25 210 ALA B N 1
ATOM 5991 C CA . ALA B 1 210 ? -11.18 44.219 24.469 1 86.25 210 ALA B CA 1
ATOM 5992 C C . ALA B 1 210 ? -10.898 45.156 23.312 1 86.25 210 ALA B C 1
ATOM 5994 O O . ALA B 1 210 ? -10.352 44.781 22.281 1 86.25 210 ALA B O 1
ATOM 5995 N N . TRP B 1 211 ? -11.234 46.344 23.516 1 87.56 211 TRP B N 1
ATOM 5996 C CA . TRP B 1 211 ? -11.023 47.344 22.453 1 87.56 211 TRP B CA 1
ATOM 5997 C C . TRP B 1 211 ? -9.539 47.625 22.25 1 87.56 211 TRP B C 1
ATOM 5999 O O . TRP B 1 211 ? -9.094 47.844 21.125 1 87.56 211 TRP B O 1
ATOM 6009 N N . GLU B 1 212 ? -8.82 47.594 23.297 1 86.44 212 GLU B N 1
ATOM 6010 C CA . GLU B 1 212 ? -7.375 47.781 23.156 1 86.44 212 GLU B CA 1
ATOM 6011 C C . GLU B 1 212 ? -6.777 46.719 22.234 1 86.44 212 GLU B C 1
ATOM 6013 O O . GLU B 1 212 ? -5.91 47.031 21.406 1 86.44 212 GLU B O 1
ATOM 6018 N N . MET B 1 213 ? -7.227 45.562 22.359 1 91.06 213 MET B N 1
ATOM 6019 C CA . MET B 1 213 ? -6.703 44.5 21.516 1 91.06 213 MET B CA 1
ATOM 6020 C C . MET B 1 213 ? -7.164 44.688 20.062 1 91.06 213 MET B C 1
ATOM 6022 O O . MET B 1 213 ? -6.414 44.406 19.125 1 91.06 213 MET B O 1
ATOM 6026 N N . HIS B 1 214 ? -8.383 45.094 19.906 1 91.88 214 HIS B N 1
ATOM 6027 C CA . HIS B 1 214 ? -8.844 45.438 18.562 1 91.88 214 HIS B CA 1
ATOM 6028 C C . HIS B 1 214 ? -7.969 46.5 17.938 1 91.88 214 HIS B C 1
ATOM 6030 O O . HIS B 1 214 ? -7.57 46.406 16.781 1 91.88 214 HIS B O 1
ATOM 6036 N N . ALA B 1 215 ? -7.746 47.531 18.75 1 91.12 215 ALA B N 1
ATOM 6037 C CA . ALA B 1 215 ? -6.945 48.656 18.266 1 91.12 215 ALA B CA 1
ATOM 6038 C C . ALA B 1 215 ? -5.543 48.188 17.859 1 91.12 215 ALA B C 1
ATOM 6040 O O . ALA B 1 215 ? -5.027 48.594 16.812 1 91.12 215 ALA B O 1
ATOM 6041 N N . ARG B 1 216 ? -4.961 47.344 18.656 1 91.94 216 ARG B N 1
ATOM 6042 C CA . ARG B 1 216 ? -3.629 46.844 18.359 1 91.94 216 ARG B CA 1
ATOM 6043 C C . ARG B 1 216 ? -3.637 46 17.078 1 91.94 216 ARG B C 1
ATOM 6045 O O . ARG B 1 216 ? -2.699 46.062 16.281 1 91.94 216 ARG B O 1
ATOM 6052 N N . THR B 1 217 ? -4.621 45.219 16.938 1 94.75 217 THR B N 1
ATOM 6053 C CA . THR B 1 217 ? -4.746 44.375 15.734 1 94.75 217 THR B CA 1
ATOM 6054 C C . THR B 1 217 ? -4.938 45.25 14.5 1 94.75 217 THR B C 1
ATOM 6056 O O . THR B 1 217 ? -4.32 45 13.461 1 94.75 217 THR B O 1
ATOM 6059 N N . ILE B 1 218 ? -5.777 46.281 14.609 1 94.38 218 ILE B N 1
ATOM 6060 C CA . ILE B 1 218 ? -6.027 47.188 13.5 1 94.38 218 ILE B CA 1
ATOM 6061 C C . ILE B 1 218 ? -4.727 47.875 13.102 1 94.38 218 ILE B C 1
ATOM 6063 O O . ILE B 1 218 ? -4.395 47.969 11.922 1 94.38 218 ILE B O 1
ATOM 6067 N N . LEU B 1 219 ? -4.004 48.344 14.078 1 94 219 LEU B N 1
ATOM 6068 C CA . LEU B 1 219 ? -2.744 49 13.812 1 94 219 LEU B CA 1
ATOM 6069 C C . LEU B 1 219 ? -1.735 48.062 13.172 1 94 219 LEU B C 1
ATOM 6071 O O . LEU B 1 219 ? -0.965 48.469 12.297 1 94 219 LEU B O 1
ATOM 6075 N N . SER B 1 220 ? -1.721 46.844 13.617 1 95.75 220 SER B N 1
ATOM 6076 C CA . SER B 1 220 ? -0.819 45.844 13.039 1 95.75 220 SER B CA 1
ATOM 6077 C C . SER B 1 220 ? -1.111 45.625 11.562 1 95.75 220 SER B C 1
ATOM 6079 O O . SER B 1 220 ? -0.19 45.5 10.75 1 95.75 220 SER B O 1
ATOM 6081 N N . ILE B 1 221 ? -2.334 45.5 11.227 1 96.12 221 ILE B N 1
ATOM 6082 C CA . ILE B 1 221 ? -2.73 45.281 9.844 1 96.12 221 ILE B CA 1
ATOM 6083 C C . ILE B 1 221 ? -2.373 46.5 9 1 96.12 221 ILE B C 1
ATOM 6085 O O . ILE B 1 221 ? -1.926 46.375 7.855 1 96.12 221 ILE B O 1
ATOM 6089 N N . ILE B 1 222 ? -2.533 47.688 9.555 1 94.88 222 ILE B N 1
ATOM 6090 C CA . ILE B 1 222 ? -2.17 48.938 8.859 1 94.88 222 ILE B CA 1
ATOM 6091 C C . ILE B 1 222 ? -0.665 48.938 8.602 1 94.88 222 ILE B C 1
ATOM 6093 O O . ILE B 1 222 ? -0.219 49.312 7.516 1 94.88 222 ILE B O 1
ATOM 6097 N N . ARG B 1 223 ? 0.093 48.594 9.578 1 95.06 223 ARG B N 1
ATOM 6098 C CA . ARG B 1 223 ? 1.542 48.5 9.422 1 95.06 223 ARG B CA 1
ATOM 6099 C C . ARG B 1 223 ? 1.919 47.531 8.32 1 95.06 223 ARG B C 1
ATOM 6101 O O . ARG B 1 223 ? 2.85 47.781 7.551 1 95.06 223 ARG B O 1
ATOM 6108 N N . LEU B 1 224 ? 1.26 46.406 8.352 1 96.06 224 LEU B N 1
ATOM 6109 C CA . LEU B 1 224 ? 1.51 45.406 7.32 1 96.06 224 LEU B CA 1
ATOM 6110 C C . LEU B 1 224 ? 1.248 45.969 5.93 1 96.06 224 LEU B C 1
ATOM 6112 O O . LEU B 1 224 ? 2.045 45.781 5.012 1 96.06 224 LEU B O 1
ATOM 6116 N N . HIS B 1 225 ? 0.123 46.688 5.777 1 94.75 225 HIS B N 1
ATOM 6117 C CA . HIS B 1 225 ? -0.192 47.312 4.5 1 94.75 225 HIS B CA 1
ATOM 6118 C C . HIS B 1 225 ? 0.872 48.344 4.109 1 94.75 225 HIS B C 1
ATOM 6120 O O . HIS B 1 225 ? 1.278 48.406 2.947 1 94.75 225 HIS B O 1
ATOM 6126 N N . ALA B 1 226 ? 1.283 49.062 5.078 1 94.31 226 ALA B N 1
ATOM 6127 C CA . ALA B 1 226 ? 2.318 50.062 4.832 1 94.31 226 ALA B CA 1
ATOM 6128 C C . ALA B 1 226 ? 3.621 49.406 4.387 1 94.31 226 ALA B C 1
ATOM 6130 O O . ALA B 1 226 ? 4.277 49.906 3.457 1 94.31 226 ALA B O 1
ATOM 6131 N N . ALA B 1 227 ? 3.994 48.375 5.039 1 93.56 227 ALA B N 1
ATOM 6132 C CA . ALA B 1 227 ? 5.215 47.656 4.695 1 93.56 227 ALA B CA 1
ATOM 6133 C C . ALA B 1 227 ? 5.121 47.062 3.291 1 93.56 227 ALA B C 1
ATOM 6135 O O . ALA B 1 227 ? 6.109 47.062 2.553 1 93.56 227 ALA B O 1
ATOM 6136 N N . ARG B 1 228 ? 4.008 46.531 2.965 1 92.12 228 ARG B N 1
ATOM 6137 C CA . ARG B 1 228 ? 3.816 45.938 1.643 1 92.12 228 ARG B CA 1
ATOM 6138 C C . ARG B 1 228 ? 3.936 47 0.55 1 92.12 228 ARG B C 1
ATOM 6140 O O . ARG B 1 228 ? 4.41 46.719 -0.551 1 92.12 228 ARG B O 1
ATOM 6147 N N . GLU B 1 229 ? 3.422 48.188 0.824 1 88.75 229 GLU B N 1
ATOM 6148 C CA . GLU B 1 229 ? 3.541 49.281 -0.136 1 88.75 229 GLU B CA 1
ATOM 6149 C C . GLU B 1 229 ? 4.988 49.75 -0.27 1 88.75 229 GLU B C 1
ATOM 6151 O O . GLU B 1 229 ? 5.422 50.156 -1.355 1 88.75 229 GLU B O 1
ATOM 6156 N N . MET B 1 230 ? 5.625 49.656 0.83 1 87.75 230 MET B N 1
ATOM 6157 C CA . MET B 1 230 ? 7.023 50.094 0.828 1 87.75 230 MET B CA 1
ATOM 6158 C C . MET B 1 230 ? 7.902 49.031 0.13 1 87.75 230 MET B C 1
ATOM 6160 O O . MET B 1 230 ? 8.812 49.406 -0.618 1 87.75 230 MET B O 1
ATOM 6164 N N . LEU B 1 231 ? 7.625 47.781 0.397 1 85.38 231 LEU B N 1
ATOM 6165 C CA . LEU B 1 231 ? 8.398 46.688 -0.174 1 85.38 231 LEU B CA 1
ATOM 6166 C C . LEU B 1 231 ? 7.625 46 -1.293 1 85.38 231 LEU B C 1
ATOM 6168 O O . LEU B 1 231 ? 7.34 44.812 -1.21 1 85.38 231 LEU B O 1
ATOM 6172 N N . ARG B 1 232 ? 7.402 46.625 -2.336 1 79.25 232 ARG B N 1
ATOM 6173 C CA . ARG B 1 232 ? 6.523 46.156 -3.396 1 79.25 232 ARG B CA 1
ATOM 6174 C C . ARG B 1 232 ? 7.176 45 -4.168 1 79.25 232 ARG B C 1
ATOM 6176 O O . ARG B 1 232 ? 6.488 44.094 -4.656 1 79.25 232 ARG B O 1
ATOM 6183 N N . ILE B 1 233 ? 8.438 44.969 -4.254 1 73.06 233 ILE B N 1
ATOM 6184 C CA . ILE B 1 233 ? 9.148 44 -5.062 1 73.06 233 ILE B CA 1
ATOM 6185 C C . ILE B 1 233 ? 9.102 42.625 -4.375 1 73.06 233 ILE B C 1
ATOM 6187 O O . ILE B 1 233 ? 8.828 41.625 -5.016 1 73.06 233 ILE B O 1
ATOM 6191 N N . CYS B 1 234 ? 9.328 42.656 -3.074 1 80.38 234 CYS B N 1
ATOM 6192 C CA . CYS B 1 234 ? 9.266 41.438 -2.287 1 80.38 234 CYS B CA 1
ATOM 6193 C C . CYS B 1 234 ? 8.43 41.625 -1.029 1 80.38 234 CYS B C 1
ATOM 6195 O O . CYS B 1 234 ? 8.961 42 0.022 1 80.38 234 CYS B O 1
ATOM 6197 N N . PRO B 1 235 ? 7.188 41.344 -1.266 1 85.5 235 PRO B N 1
ATOM 6198 C CA . PRO B 1 235 ? 6.324 41.562 -0.101 1 85.5 235 PRO B CA 1
ATOM 6199 C C . PRO B 1 235 ? 6.734 40.719 1.104 1 85.5 235 PRO B C 1
ATOM 6201 O O . PRO B 1 235 ? 7.16 39.562 0.942 1 85.5 235 PRO B O 1
ATOM 6204 N N . PRO B 1 236 ? 6.711 41.344 2.207 1 87.75 236 PRO B N 1
ATOM 6205 C CA . PRO B 1 236 ? 7.105 40.625 3.424 1 87.75 236 PRO B CA 1
ATOM 6206 C C . PRO B 1 236 ? 6.078 39.562 3.85 1 87.75 236 PRO B C 1
ATOM 6208 O O . PRO B 1 236 ? 4.93 39.625 3.404 1 87.75 236 PRO B O 1
ATOM 6211 N N . ASP B 1 237 ? 6.562 38.656 4.656 1 89.44 237 ASP B N 1
ATOM 6212 C CA . ASP B 1 237 ? 5.664 37.688 5.254 1 89.44 237 ASP B CA 1
ATOM 6213 C C . ASP B 1 237 ? 4.648 38.375 6.176 1 89.44 237 ASP B C 1
ATOM 6215 O O . ASP B 1 237 ? 5.027 39.031 7.145 1 89.44 237 ASP B O 1
ATOM 6219 N N . PRO B 1 238 ? 3.445 38.188 5.898 1 93.75 238 PRO B N 1
ATOM 6220 C CA . PRO B 1 238 ? 2.426 38.906 6.656 1 93.75 238 PRO B CA 1
ATOM 6221 C C . PRO B 1 238 ? 2.398 38.531 8.133 1 93.75 238 PRO B C 1
ATOM 6223 O O . PRO B 1 238 ? 2.072 39.344 8.984 1 93.75 238 PRO B O 1
ATOM 6226 N N . THR B 1 239 ? 2.742 37.406 8.5 1 93.69 239 THR B N 1
ATOM 6227 C CA . THR B 1 239 ? 2.594 36.906 9.859 1 93.69 239 THR B CA 1
ATOM 6228 C C . THR B 1 239 ? 3.545 37.625 10.805 1 93.69 239 THR B C 1
ATOM 6230 O O . THR B 1 239 ? 3.275 37.75 12 1 93.69 239 THR B O 1
ATOM 6233 N N . LYS B 1 240 ? 4.582 38.219 10.281 1 93.25 240 LYS B N 1
ATOM 6234 C CA . LYS B 1 240 ? 5.59 38.875 11.117 1 93.25 240 LYS B CA 1
ATOM 6235 C C . LYS B 1 240 ? 5.113 40.25 11.578 1 93.25 240 LYS B C 1
ATOM 6237 O O . LYS B 1 240 ? 5.691 40.844 12.492 1 93.25 240 LYS B O 1
ATOM 6242 N N . PHE B 1 241 ? 4.078 40.75 10.969 1 95.06 241 PHE B N 1
ATOM 6243 C CA . PHE B 1 241 ? 3.533 42.062 11.328 1 95.06 241 PHE B CA 1
ATOM 6244 C C . PHE B 1 241 ? 2.281 41.906 12.18 1 95.06 241 PHE B C 1
ATOM 6246 O O . PHE B 1 241 ? 1.753 42.875 12.703 1 95.06 241 PHE B O 1
ATOM 6253 N N . LEU B 1 242 ? 1.857 40.656 12.273 1 96.31 242 LEU B N 1
ATOM 6254 C CA . LEU B 1 242 ? 0.626 40.375 13.008 1 96.31 242 LEU B CA 1
ATOM 6255 C C . LEU B 1 242 ? 0.931 39.812 14.391 1 96.31 242 LEU B C 1
ATOM 6257 O O . LEU B 1 242 ? 2.059 39.406 14.664 1 96.31 242 LEU B O 1
ATOM 6261 N N . ILE B 1 243 ? -0.003 39.875 15.258 1 94.25 243 ILE B N 1
ATOM 6262 C CA . ILE B 1 243 ? 0.242 39.5 16.641 1 94.25 243 ILE B CA 1
ATOM 6263 C C . ILE B 1 243 ? -0.167 38.062 16.859 1 94.25 243 ILE B C 1
ATOM 6265 O O . ILE B 1 243 ? 0.68 37.188 17.125 1 94.25 243 ILE B O 1
ATOM 6269 N N . PHE B 1 244 ? -1.371 37.812 16.625 1 94.88 244 PHE B N 1
ATOM 6270 C CA . PHE B 1 244 ? -1.928 36.5 17 1 94.88 244 PHE B CA 1
ATOM 6271 C C . PHE B 1 244 ? -1.524 35.438 16 1 94.88 244 PHE B C 1
ATOM 6273 O O . PHE B 1 244 ? -1.204 34.312 16.391 1 94.88 244 PHE B O 1
ATOM 6280 N N . SER B 1 245 ? -1.558 35.719 14.727 1 94.31 245 SER B N 1
ATOM 6281 C CA . SER B 1 245 ? -1.14 34.781 13.703 1 94.31 245 SER B CA 1
ATOM 6282 C C . SER B 1 245 ? 0.329 34.406 13.867 1 94.31 245 SER B C 1
ATOM 6284 O O . SER B 1 245 ? 0.713 33.25 13.609 1 94.31 245 SER B O 1
ATOM 6286 N N . LEU B 1 246 ? 1.118 35.406 14.227 1 94.31 246 LEU B N 1
ATOM 6287 C CA . LEU B 1 246 ? 2.539 35.156 14.445 1 94.31 246 LEU B CA 1
ATOM 6288 C C . LEU B 1 246 ? 2.75 34.125 15.555 1 94.31 246 LEU B C 1
ATOM 6290 O O . LEU B 1 246 ? 3.455 33.125 15.367 1 94.31 246 LEU B O 1
ATOM 6294 N N . TYR B 1 247 ? 2.119 34.344 16.688 1 93.19 247 TYR B N 1
ATOM 6295 C CA . TYR B 1 247 ? 2.391 33.5 17.859 1 93.19 247 TYR B CA 1
ATOM 6296 C C . TYR B 1 247 ? 1.637 32.188 17.766 1 93.19 247 TYR B C 1
ATOM 6298 O O . TYR B 1 247 ? 1.878 31.266 18.562 1 93.19 247 TYR B O 1
ATOM 6306 N N . ASP B 1 248 ? 0.719 32.156 16.859 1 89.88 248 ASP B N 1
ATOM 6307 C CA . ASP B 1 248 ? 0.104 30.859 16.578 1 89.88 248 ASP B CA 1
ATOM 6308 C C . ASP B 1 248 ? 1.079 29.938 15.844 1 89.88 248 ASP B C 1
ATOM 6310 O O . ASP B 1 248 ? 1.038 28.719 16.031 1 89.88 248 ASP B O 1
ATOM 6314 N N . GLU B 1 249 ? 1.896 30.484 15.047 1 88.06 249 GLU B N 1
ATOM 6315 C CA . GLU B 1 249 ? 2.822 29.703 14.219 1 88.06 249 GLU B CA 1
ATOM 6316 C C . GLU B 1 249 ? 4.141 29.469 14.953 1 88.06 249 GLU B C 1
ATOM 6318 O O . GLU B 1 249 ? 4.812 28.469 14.719 1 88.06 249 GLU B O 1
ATOM 6323 N N . LEU B 1 250 ? 4.52 30.359 15.828 1 91.06 250 LEU B N 1
ATOM 6324 C CA . LEU B 1 250 ? 5.816 30.281 16.5 1 91.06 250 LEU B CA 1
ATOM 6325 C C . LEU B 1 250 ? 5.777 29.297 17.656 1 91.06 250 LEU B C 1
ATOM 6327 O O . LEU B 1 250 ? 4.73 29.109 18.281 1 91.06 250 LEU B O 1
ATOM 6331 N N . PRO B 1 251 ? 6.945 28.688 17.828 1 90.44 251 PRO B N 1
ATOM 6332 C CA . PRO B 1 251 ? 7.012 27.828 19 1 90.44 251 PRO B CA 1
ATOM 6333 C C . PRO B 1 251 ? 6.824 28.594 20.312 1 90.44 251 PRO B C 1
ATOM 6335 O O . PRO B 1 251 ? 7.312 29.719 20.453 1 90.44 251 PRO B O 1
ATOM 6338 N N . LYS B 1 252 ? 6.051 28.078 21.281 1 88.75 252 LYS B N 1
ATOM 6339 C CA . LYS B 1 252 ? 5.75 28.641 22.594 1 88.75 252 LYS B CA 1
ATOM 6340 C C . LYS B 1 252 ? 5.031 29.984 22.469 1 88.75 252 LYS B C 1
ATOM 6342 O O . LYS B 1 252 ? 5.191 30.859 23.312 1 88.75 252 LYS B O 1
ATOM 6347 N N . GLY B 1 253 ? 4.48 30.203 21.406 1 90.94 253 GLY B N 1
ATOM 6348 C CA . GLY B 1 253 ? 3.701 31.422 21.219 1 90.94 253 GLY B CA 1
ATOM 6349 C C . GLY B 1 253 ? 2.547 31.547 22.188 1 90.94 253 GLY B C 1
ATOM 6350 O O . GLY B 1 253 ? 2.133 32.656 22.531 1 90.94 253 GLY B O 1
ATOM 6351 N N . ASP B 1 254 ? 2.041 30.469 22.656 1 88.62 254 ASP B N 1
ATOM 6352 C CA . ASP B 1 254 ? 0.935 30.469 23.609 1 88.62 254 ASP B CA 1
ATOM 6353 C C . ASP B 1 254 ? 1.355 31.094 24.938 1 88.62 254 ASP B C 1
ATOM 6355 O O . ASP B 1 254 ? 0.554 31.75 25.594 1 88.62 254 ASP B O 1
ATOM 6359 N N . TYR B 1 255 ? 2.639 30.891 25.281 1 88.38 255 TYR B N 1
ATOM 6360 C CA . TYR B 1 255 ? 3.141 31.484 26.516 1 88.38 255 TYR B CA 1
ATOM 6361 C C . TYR B 1 255 ? 3.176 33 26.406 1 88.38 255 TYR B C 1
ATOM 6363 O O . TYR B 1 255 ? 2.885 33.719 27.375 1 88.38 255 TYR B O 1
ATOM 6371 N N . VAL B 1 256 ? 3.523 33.469 25.25 1 91.88 256 VAL B N 1
ATOM 6372 C CA . VAL B 1 256 ? 3.568 34.906 25.031 1 91.88 256 VAL B CA 1
ATOM 6373 C C . VAL B 1 256 ? 2.158 35.469 25.125 1 91.88 256 VAL B C 1
ATOM 6375 O O . VAL B 1 256 ? 1.952 36.531 25.75 1 91.88 256 VAL B O 1
ATOM 6378 N N . LEU B 1 257 ? 1.199 34.812 24.547 1 91.12 257 LEU B N 1
ATOM 6379 C CA . LEU B 1 257 ? -0.18 35.281 24.578 1 91.12 257 LEU B CA 1
ATOM 6380 C C . LEU B 1 257 ? -0.732 35.25 26 1 91.12 257 LEU B C 1
ATOM 6382 O O . LEU B 1 257 ? -1.522 36.125 26.375 1 91.12 257 LEU B O 1
ATOM 6386 N N . GLU B 1 258 ? -0.32 34.312 26.781 1 88.75 258 GLU B N 1
ATOM 6387 C CA . GLU B 1 258 ? -0.724 34.25 28.188 1 88.75 258 GLU B CA 1
ATOM 6388 C C . GLU B 1 258 ? -0.143 35.438 28.969 1 88.75 258 GLU B C 1
ATOM 6390 O O . GLU B 1 258 ? -0.837 36.031 29.781 1 88.75 258 GLU B O 1
ATOM 6395 N N . GLN B 1 259 ? 1.135 35.719 28.688 1 89 259 GLN B N 1
ATOM 6396 C CA . GLN B 1 259 ? 1.766 36.844 29.359 1 89 259 GLN B CA 1
ATOM 6397 C C . GLN B 1 259 ? 1.146 38.156 28.906 1 89 259 GLN B C 1
ATOM 6399 O O . GLN B 1 259 ? 1.04 39.094 29.703 1 89 259 GLN B O 1
ATOM 6404 N N . LEU B 1 260 ? 0.77 38.219 27.625 1 89 260 LEU B N 1
ATOM 6405 C CA . LEU B 1 260 ? 0.102 39.406 27.109 1 89 260 LEU B CA 1
ATOM 6406 C C . LEU B 1 260 ? -1.238 39.625 27.797 1 89 260 LEU B C 1
ATOM 6408 O O . LEU B 1 260 ? -1.586 40.75 28.141 1 89 260 LEU B O 1
ATOM 6412 N N . SER B 1 261 ? -1.993 38.625 28.031 1 87.62 261 SER B N 1
ATOM 6413 C CA . SER B 1 261 ? -3.277 38.719 28.719 1 87.62 261 SER B CA 1
ATOM 6414 C C . SER B 1 261 ? -3.1 39.188 30.156 1 87.62 261 SER B C 1
ATOM 6416 O O . SER B 1 261 ? -3.91 39.969 30.656 1 87.62 261 SER B O 1
ATOM 6418 N N . GLU B 1 262 ? -2.018 38.719 30.797 1 82.56 262 GLU B N 1
ATOM 6419 C CA . GLU B 1 262 ? -1.737 39.156 32.156 1 82.56 262 GLU B CA 1
ATOM 6420 C C . GLU B 1 262 ? -1.354 40.625 32.219 1 82.56 262 GLU B C 1
ATOM 6422 O O . GLU B 1 262 ? -1.715 41.344 33.156 1 82.56 262 GLU B O 1
ATOM 6427 N N . SER B 1 263 ? -0.652 41 31.156 1 78.44 263 SER B N 1
ATOM 6428 C CA . SER B 1 263 ? -0.242 42.406 31.094 1 78.44 263 SER B CA 1
ATOM 6429 C C . SER B 1 263 ? -1.434 43.312 30.828 1 78.44 263 SER B C 1
ATOM 6431 O O . SER B 1 263 ? -1.453 44.469 31.266 1 78.44 263 SER B O 1
ATOM 6433 N N . LEU B 1 264 ? -2.385 42.875 30.047 1 77.06 264 LEU B N 1
ATOM 6434 C CA . LEU B 1 264 ? -3.58 43.625 29.703 1 77.06 264 LEU B CA 1
ATOM 6435 C C . LEU B 1 264 ? -4.461 43.812 30.938 1 77.06 264 LEU B C 1
ATOM 6437 O O . LEU B 1 264 ? -5.129 44.844 31.078 1 77.06 264 LEU B O 1
ATOM 6441 N N . ASN B 1 265 ? -4.461 42.844 31.734 1 70.56 265 ASN B N 1
ATOM 6442 C CA . ASN B 1 265 ? -5.297 42.906 32.906 1 70.56 265 ASN B CA 1
ATOM 6443 C C . ASN B 1 265 ? -4.77 43.906 33.938 1 70.56 265 ASN B C 1
ATOM 6445 O O . ASN B 1 265 ? -5.535 44.469 34.719 1 70.56 265 ASN B O 1
ATOM 6449 N N . LYS B 1 266 ? -3.484 44.125 33.781 1 61.34 266 LYS B N 1
ATOM 6450 C CA . LYS B 1 266 ? -2.887 45.031 34.75 1 61.34 266 LYS B CA 1
ATOM 6451 C C . LYS B 1 266 ? -2.875 46.469 34.25 1 61.34 266 LYS B C 1
ATOM 6453 O O . LYS B 1 266 ? -2.535 47.406 34.969 1 61.34 266 LYS B O 1
ATOM 6458 N N . VAL B 1 267 ? -2.732 46.594 32.906 1 52.78 267 VAL B N 1
ATOM 6459 C CA . VAL B 1 267 ? -2.654 47.938 32.344 1 52.78 267 VAL B CA 1
ATOM 6460 C C . VAL B 1 267 ? -3.902 48.719 32.719 1 52.78 267 VAL B C 1
ATOM 6462 O O . VAL B 1 267 ? -5.023 48.312 32.438 1 52.78 267 VAL B O 1
ATOM 6465 N N . ASN B 1 268 ? -3.77 49.375 33.75 1 49.16 268 ASN B N 1
ATOM 6466 C CA . ASN B 1 268 ? -4.723 50.438 34 1 49.16 268 ASN B CA 1
ATOM 6467 C C . ASN B 1 268 ? -4.93 51.312 32.75 1 49.16 268 ASN B C 1
ATOM 6469 O O . ASN B 1 268 ? -3.988 51.531 32 1 49.16 268 ASN B O 1
ATOM 6473 N N . ILE B 1 269 ? -6.105 51.5 32.25 1 47.31 269 ILE B N 1
ATOM 6474 C CA . ILE B 1 269 ? -6.703 52.125 31.078 1 47.31 269 ILE B CA 1
ATOM 6475 C C . ILE B 1 269 ? -5.789 53.25 30.578 1 47.31 269 ILE B C 1
ATOM 6477 O O . ILE B 1 269 ? -5.453 53.281 29.391 1 47.31 269 ILE B O 1
ATOM 6481 N N . PRO B 1 270 ? -6.09 54.625 31.031 1 49.06 270 PRO B N 1
ATOM 6482 C CA . PRO B 1 270 ? -6.031 55.781 30.125 1 49.06 270 PRO B CA 1
ATOM 6483 C C . PRO B 1 270 ? -4.602 56.219 29.844 1 49.06 270 PRO B C 1
ATOM 6485 O O . PRO B 1 270 ? -4.109 57.156 30.484 1 49.06 270 PRO B O 1
ATOM 6488 N N . GLN B 1 271 ? -3.719 55.312 29.75 1 53.88 271 GLN B N 1
ATOM 6489 C CA . GLN B 1 271 ? -2.48 56 29.406 1 53.88 271 GLN B CA 1
ATOM 6490 C C . GLN B 1 271 ? -2.602 56.719 28.062 1 53.88 271 GLN B C 1
ATOM 6492 O O . GLN B 1 271 ? -3.268 56.219 27.141 1 53.88 271 GLN B O 1
ATOM 6497 N N . PRO B 1 272 ? -2.287 58 27.984 1 56.53 272 PRO B N 1
ATOM 6498 C CA . PRO B 1 272 ? -2.463 58.875 26.828 1 56.53 272 PRO B CA 1
ATOM 6499 C C . PRO B 1 272 ? -1.883 58.281 25.547 1 56.53 272 PRO B C 1
ATOM 6501 O O . PRO B 1 272 ? -2.299 58.656 24.453 1 56.53 272 PRO B O 1
ATOM 6504 N N . CYS B 1 273 ? -1.055 57.219 25.625 1 67.69 273 CYS B N 1
ATOM 6505 C CA . CYS B 1 273 ? -0.456 56.75 24.391 1 67.69 273 CYS B CA 1
ATOM 6506 C C . CYS B 1 273 ? -0.755 55.281 24.156 1 67.69 273 CYS B C 1
ATOM 6508 O O . CYS B 1 273 ? 0.116 54.531 23.734 1 67.69 273 CYS B O 1
ATOM 6510 N N . SER B 1 274 ? -1.989 54.875 24.422 1 79.5 274 SER B N 1
ATOM 6511 C CA . SER B 1 274 ? -2.42 53.5 24.141 1 79.5 274 SER B CA 1
ATOM 6512 C C . SER B 1 274 ? -2.879 53.375 22.688 1 79.5 274 SER B C 1
ATOM 6514 O O . SER B 1 274 ? -2.99 54.344 21.969 1 79.5 274 SER B O 1
ATOM 6516 N N . ALA B 1 275 ? -2.922 52.125 22.203 1 83.81 275 ALA B N 1
ATOM 6517 C CA . ALA B 1 275 ? -3.346 51.875 20.828 1 83.81 275 ALA B CA 1
ATOM 6518 C C . ALA B 1 275 ? -4.727 52.469 20.562 1 83.81 275 ALA B C 1
ATOM 6520 O O . ALA B 1 275 ? -4.98 53 19.484 1 83.81 275 ALA B O 1
ATOM 6521 N N . HIS B 1 276 ? -5.555 52.406 21.547 1 82.62 276 HIS B N 1
ATOM 6522 C CA . HIS B 1 276 ? -6.895 52.969 21.422 1 82.62 276 HIS B CA 1
ATOM 6523 C C . HIS B 1 276 ? -6.844 54.5 21.234 1 82.62 276 HIS B C 1
ATOM 6525 O O . HIS B 1 276 ? -7.578 55.031 20.406 1 82.62 276 HIS B O 1
ATOM 6531 N N . SER B 1 277 ? -5.98 55.094 21.922 1 80.75 277 SER B N 1
ATOM 6532 C CA . SER B 1 277 ? -5.852 56.562 21.828 1 80.75 277 SER B CA 1
ATOM 6533 C C . SER B 1 277 ? -5.289 56.969 20.484 1 80.75 277 SER B C 1
ATOM 6535 O O . SER B 1 277 ? -5.695 58 19.922 1 80.75 277 SER B O 1
ATOM 6537 N N . ILE B 1 278 ? -4.406 56.188 19.984 1 82.75 278 ILE B N 1
ATOM 6538 C CA . ILE B 1 278 ? -3.811 56.469 18.688 1 82.75 278 ILE B CA 1
ATOM 6539 C C . ILE B 1 278 ? -4.875 56.375 17.609 1 82.75 278 ILE B C 1
ATOM 6541 O O . ILE B 1 278 ? -4.961 57.25 16.734 1 82.75 278 ILE B O 1
ATOM 6545 N N . LEU B 1 279 ? -5.664 55.406 17.641 1 84.94 279 LEU B N 1
ATOM 6546 C CA . LEU B 1 279 ? -6.711 55.219 16.641 1 84.94 279 LEU B CA 1
ATOM 6547 C C . LEU B 1 279 ? -7.734 56.344 16.719 1 84.94 279 LEU B C 1
ATOM 6549 O O . LEU B 1 279 ? -8.242 56.812 15.703 1 84.94 279 LEU B O 1
ATOM 6553 N N . ARG B 1 280 ? -8.023 56.719 17.938 1 78.94 280 ARG B N 1
ATOM 6554 C CA . ARG B 1 280 ? -8.938 57.844 18.125 1 78.94 280 ARG B CA 1
ATOM 6555 C C . ARG B 1 280 ? -8.375 59.125 17.516 1 78.94 280 ARG B C 1
ATOM 6557 O O . ARG B 1 280 ? -9.109 59.875 16.859 1 78.94 280 ARG B O 1
ATOM 6564 N N . LYS B 1 281 ? -7.145 59.25 17.703 1 75.06 281 LYS B N 1
ATOM 6565 C CA . LYS B 1 281 ? -6.496 60.469 17.172 1 75.06 281 LYS B CA 1
ATOM 6566 C C . LYS B 1 281 ? -6.438 60.438 15.656 1 75.06 281 LYS B C 1
ATOM 6568 O O . LYS B 1 281 ? -6.34 61.469 15.008 1 75.06 281 LYS B O 1
ATOM 6573 N N . MET B 1 282 ? -6.59 59.344 15.188 1 76.19 282 MET B N 1
ATOM 6574 C CA . MET B 1 282 ? -6.535 59.188 13.742 1 76.19 282 MET B CA 1
ATOM 6575 C C . MET B 1 282 ? -7.938 59.156 13.141 1 76.19 282 MET B C 1
ATOM 6577 O O . MET B 1 282 ? -8.133 58.688 12.016 1 76.19 282 MET B O 1
ATOM 6581 N N . ASN B 1 283 ? -8.938 59.594 13.867 1 66.31 283 ASN B N 1
ATOM 6582 C CA . ASN B 1 283 ? -10.312 59.844 13.453 1 66.31 283 ASN B CA 1
ATOM 6583 C C . ASN B 1 283 ? -11.102 58.531 13.289 1 66.31 283 ASN B C 1
ATOM 6585 O O . ASN B 1 283 ? -11.977 58.438 12.43 1 66.31 283 ASN B O 1
ATOM 6589 N N . PHE B 1 284 ? -10.586 57.5 13.922 1 70.88 284 PHE B N 1
ATOM 6590 C CA . PHE B 1 284 ? -11.422 56.312 13.969 1 70.88 284 PHE B CA 1
ATOM 6591 C C . PHE B 1 284 ? -12.492 56.438 15.047 1 70.88 284 PHE B C 1
ATOM 6593 O O . PHE B 1 284 ? -12.227 56.969 16.125 1 70.88 284 PHE B O 1
ATOM 6600 N N . SER B 1 285 ? -13.766 56.375 14.719 1 60.25 285 SER B N 1
ATOM 6601 C CA . SER B 1 285 ? -14.883 56.562 15.648 1 60.25 285 SER B CA 1
ATOM 6602 C C . SER B 1 285 ? -14.797 55.594 16.812 1 60.25 285 SER B C 1
ATOM 6604 O O . SER B 1 285 ? -14.477 54.406 16.625 1 60.25 285 SER B O 1
ATOM 6606 N N . GLU B 1 286 ? -14.617 56.031 18.062 1 61.88 286 GLU B N 1
ATOM 6607 C CA . GLU B 1 286 ? -14.594 55.188 19.266 1 61.88 286 GLU B CA 1
ATOM 6608 C C . GLU B 1 286 ? -15.977 54.594 19.547 1 61.88 286 GLU B C 1
ATOM 6610 O O . GLU B 1 286 ? -16.984 55.281 19.359 1 61.88 286 GLU B O 1
ATOM 6615 N N . PRO B 1 287 ? -15.953 53.188 19.75 1 61.94 287 PRO B N 1
ATOM 6616 C CA . PRO B 1 287 ? -17.25 52.688 20.188 1 61.94 287 PRO B CA 1
ATOM 6617 C C . PRO B 1 287 ? -17.766 53.406 21.453 1 61.94 287 PRO B C 1
ATOM 6619 O O . PRO B 1 287 ? -16.969 53.844 22.266 1 61.94 287 PRO B O 1
ATOM 6622 N N . THR B 1 288 ? -18.969 53.938 21.516 1 55.06 288 THR B N 1
ATOM 6623 C CA . THR B 1 288 ? -19.578 54.594 22.672 1 55.06 288 THR B CA 1
ATOM 6624 C C . THR B 1 288 ? -19.422 53.75 23.922 1 55.06 288 THR B C 1
ATOM 6626 O O . THR B 1 288 ? -20.094 52.719 24.062 1 55.06 288 THR B O 1
ATOM 6629 N N . ILE B 1 289 ? -18.266 53.531 24.406 1 54.53 289 ILE B N 1
ATOM 6630 C CA . ILE B 1 289 ? -18.156 52.812 25.688 1 54.53 289 ILE B CA 1
ATOM 6631 C C . ILE B 1 289 ? -18.672 53.688 26.812 1 54.53 289 ILE B C 1
ATOM 6633 O O . ILE B 1 289 ? -18.312 54.875 26.922 1 54.53 289 ILE B O 1
ATOM 6637 N N . SER B 1 290 ? -19.797 53.438 27.438 1 49.94 290 SER B N 1
ATOM 6638 C CA . SER B 1 290 ? -20.453 54.156 28.531 1 49.94 290 SER B CA 1
ATOM 6639 C C . SER B 1 290 ? -19.453 54.594 29.594 1 49.94 290 SER B C 1
ATOM 6641 O O . SER B 1 290 ? -18.484 53.875 29.859 1 49.94 290 SER B O 1
ATOM 6643 N N . GLU B 1 291 ? -19.328 55.812 29.969 1 46.44 291 GLU B N 1
ATOM 6644 C CA . GLU B 1 291 ? -18.516 56.469 30.984 1 46.44 291 GLU B CA 1
ATOM 6645 C C . GLU B 1 291 ? -18.453 55.656 32.25 1 46.44 291 GLU B C 1
ATOM 6647 O O . GLU B 1 291 ? -17.438 55.656 32.969 1 46.44 291 GLU B O 1
ATOM 6652 N N . GLU B 1 292 ? -19.484 55.094 32.719 1 47.88 292 GLU B N 1
ATOM 6653 C CA . GLU B 1 292 ? -19.547 54.375 33.969 1 47.88 292 GLU B CA 1
ATOM 6654 C C . GLU B 1 292 ? -18.547 53.219 34 1 47.88 292 GLU B C 1
ATOM 6656 O O . GLU B 1 292 ? -18 52.875 35.062 1 47.88 292 GLU B O 1
ATOM 6661 N N . GLU B 1 293 ? -18.266 52.625 32.969 1 49.06 293 GLU B N 1
ATOM 6662 C CA . GLU B 1 293 ? -17.422 51.438 32.938 1 49.06 293 GLU B CA 1
ATOM 6663 C C . GLU B 1 293 ? -15.945 51.812 32.844 1 49.06 293 GLU B C 1
ATOM 6665 O O . GLU B 1 293 ? -15.078 51.031 33.219 1 49.06 293 GLU B O 1
ATOM 6670 N N . LYS B 1 294 ? -15.594 52.938 32.375 1 51.66 294 LYS B N 1
ATOM 6671 C CA . LYS B 1 294 ? -14.258 53.5 32.438 1 51.66 294 LYS B CA 1
ATOM 6672 C C . LYS B 1 294 ? -13.781 53.688 33.875 1 51.66 294 LYS B C 1
ATOM 6674 O O . LYS B 1 294 ? -12.586 53.594 34.156 1 51.66 294 LYS B O 1
ATOM 6679 N N . GLY B 1 295 ? -14.734 54.094 34.781 1 44.97 295 GLY B N 1
ATOM 6680 C CA . GLY B 1 295 ? -14.453 54.438 36.156 1 44.97 295 GLY B CA 1
ATOM 6681 C C . GLY B 1 295 ? -14.016 53.25 37 1 44.97 295 GLY B C 1
ATOM 6682 O O . GLY B 1 295 ? -13.453 53.438 38.062 1 44.97 295 GLY B O 1
ATOM 6683 N N . VAL B 1 296 ? -14.602 52.156 36.844 1 43.97 296 VAL B N 1
ATOM 6684 C CA . VAL B 1 296 ? -14.344 51.094 37.812 1 43.97 296 VAL B CA 1
ATOM 6685 C C . VAL B 1 296 ? -12.883 50.656 37.719 1 43.97 296 VAL B C 1
ATOM 6687 O O . VAL B 1 296 ? -12.273 50.281 38.719 1 43.97 296 VAL B O 1
ATOM 6690 N N . ASN B 1 297 ? -12.312 50.625 36.594 1 43.59 297 ASN B N 1
ATOM 6691 C CA . ASN B 1 297 ? -10.969 50.031 36.531 1 43.59 297 ASN B CA 1
ATOM 6692 C C . ASN B 1 297 ? -9.906 51.062 36.906 1 43.59 297 ASN B C 1
ATOM 6694 O O . ASN B 1 297 ? -8.711 50.781 36.812 1 43.59 297 ASN B O 1
ATOM 6698 N N . GLU B 1 298 ? -10.234 52.344 37.094 1 41.53 298 GLU B N 1
ATOM 6699 C CA . GLU B 1 298 ? -9.242 53.344 37.5 1 41.53 298 GLU B CA 1
ATOM 6700 C C . GLU B 1 298 ? -8.578 52.938 38.812 1 41.53 298 GLU B C 1
ATOM 6702 O O . GLU B 1 298 ? -7.488 53.406 39.156 1 41.53 298 GLU B O 1
ATOM 6707 N N . LYS B 1 299 ? -9.305 52.5 39.844 1 43.78 299 LYS B N 1
ATOM 6708 C CA . LYS B 1 299 ? -8.781 52.375 41.188 1 43.78 299 LYS B CA 1
ATOM 6709 C C . LYS B 1 299 ? -7.754 51.25 41.281 1 43.78 299 LYS B C 1
ATOM 6711 O O . LYS B 1 299 ? -7.27 50.938 42.375 1 43.78 299 LYS B O 1
ATOM 6716 N N . ARG B 1 300 ? -7.75 50.375 40.344 1 42.53 300 ARG B N 1
ATOM 6717 C CA . ARG B 1 300 ? -6.719 49.438 40.781 1 42.53 300 ARG B CA 1
ATOM 6718 C C . ARG B 1 300 ? -5.332 50.062 40.688 1 42.53 300 ARG B C 1
ATOM 6720 O O . ARG B 1 300 ? -4.926 50.531 39.625 1 42.53 300 ARG B O 1
ATOM 6727 N N . GLU B 1 301 ? -4.859 50.688 41.719 1 37.72 301 GLU B N 1
ATOM 6728 C CA . GLU B 1 301 ? -3.555 51.25 42.062 1 37.72 301 GLU B CA 1
ATOM 6729 C C . GLU B 1 301 ? -2.438 50.531 41.312 1 37.72 301 GLU B C 1
ATOM 6731 O O . GLU B 1 301 ? -2.311 49.312 41.375 1 37.72 301 GLU B O 1
ATOM 6736 N N . THR B 1 302 ? -2.002 51.125 40.219 1 38.59 302 THR B N 1
ATOM 6737 C CA . THR B 1 302 ? -0.752 50.812 39.531 1 38.59 302 THR B CA 1
ATOM 6738 C C . THR B 1 302 ? 0.37 50.562 40.531 1 38.59 302 THR B C 1
ATOM 6740 O O . THR B 1 302 ? 0.792 51.5 41.219 1 38.59 302 THR B O 1
ATOM 6743 N N . ILE B 1 303 ? 0.379 49.688 41.344 1 36.34 303 ILE B N 1
ATOM 6744 C CA . ILE B 1 303 ? 1.648 49.531 42.031 1 36.34 303 ILE B CA 1
ATOM 6745 C C . ILE B 1 303 ? 2.805 49.688 41.031 1 36.34 303 ILE B C 1
ATOM 6747 O O . ILE B 1 303 ? 2.885 48.969 40.031 1 36.34 303 ILE B O 1
ATOM 6751 N N . ALA B 1 304 ? 3.41 50.844 40.875 1 41.88 304 ALA B N 1
ATOM 6752 C CA . ALA B 1 304 ? 4.559 51.344 40.125 1 41.88 304 ALA B CA 1
ATOM 6753 C C . ALA B 1 304 ? 5.535 50.219 39.812 1 41.88 304 ALA B C 1
ATOM 6755 O O . ALA B 1 304 ? 6.152 50.188 38.75 1 41.88 304 ALA B O 1
ATOM 6756 N N . GLY B 1 305 ? 6.023 49.469 40.75 1 42.44 305 GLY B N 1
ATOM 6757 C CA . GLY B 1 305 ? 7.121 48.531 40.688 1 42.44 305 GLY B CA 1
ATOM 6758 C C . GLY B 1 305 ? 6.832 47.344 39.781 1 42.44 305 GLY B C 1
ATOM 6759 O O . GLY B 1 305 ? 7.746 46.625 39.375 1 42.44 305 GLY B O 1
ATOM 6760 N N . SER B 1 306 ? 5.641 46.906 39.531 1 46.81 306 SER B N 1
ATOM 6761 C CA . SER B 1 306 ? 5.203 45.625 39 1 46.81 306 SER B CA 1
ATOM 6762 C C . SER B 1 306 ? 5.074 45.688 37.469 1 46.81 306 SER B C 1
ATOM 6764 O O . SER B 1 306 ? 5.109 44.656 36.812 1 46.81 306 SER B O 1
ATOM 6766 N N . GLU B 1 307 ? 4.801 46.781 36.906 1 49.88 307 GLU B N 1
ATOM 6767 C CA . GLU B 1 307 ? 4.715 46.938 35.438 1 49.88 307 GLU B CA 1
ATOM 6768 C C . GLU B 1 307 ? 6.031 46.531 34.781 1 49.88 307 GLU B C 1
ATOM 6770 O O . GLU B 1 307 ? 6.039 45.906 33.719 1 49.88 307 GLU B O 1
ATOM 6775 N N . ASP B 1 308 ? 7.137 47.031 35.406 1 53.38 308 ASP B N 1
ATOM 6776 C CA . ASP B 1 308 ? 8.453 46.688 34.875 1 53.38 308 ASP B CA 1
ATOM 6777 C C . ASP B 1 308 ? 8.695 45.188 34.875 1 53.38 308 ASP B C 1
ATOM 6779 O O . ASP B 1 308 ? 9.328 44.656 33.969 1 53.38 308 ASP B O 1
ATOM 6783 N N . ASP B 1 309 ? 8.078 44.562 35.875 1 53.94 309 ASP B N 1
ATOM 6784 C CA . ASP B 1 309 ? 8.289 43.125 35.969 1 53.94 309 ASP B CA 1
ATOM 6785 C C . ASP B 1 309 ? 7.512 42.375 34.875 1 53.94 309 ASP B C 1
ATOM 6787 O O . ASP B 1 309 ? 8 41.406 34.312 1 53.94 309 ASP B O 1
ATOM 6791 N N . ASP B 1 310 ? 6.371 42.906 34.625 1 57.66 310 ASP B N 1
ATOM 6792 C CA . ASP B 1 310 ? 5.535 42.25 33.625 1 57.66 310 ASP B CA 1
ATOM 6793 C C . ASP B 1 310 ? 6.094 42.438 32.219 1 57.66 310 ASP B C 1
ATOM 6795 O O . ASP B 1 310 ? 6.082 41.5 31.406 1 57.66 310 ASP B O 1
ATOM 6799 N N . LYS B 1 311 ? 6.527 43.719 32.094 1 67.88 311 LYS B N 1
ATOM 6800 C CA . LYS B 1 311 ? 7.172 43.938 30.797 1 67.88 311 LYS B CA 1
ATOM 6801 C C . LYS B 1 311 ? 8.406 43.062 30.625 1 67.88 311 LYS B C 1
ATOM 6803 O O . LYS B 1 311 ? 8.68 42.594 29.516 1 67.88 311 LYS B O 1
ATOM 6808 N N . THR B 1 312 ? 8.906 42.812 31.734 1 74.94 312 THR B N 1
ATOM 6809 C CA . THR B 1 312 ? 10.102 41.969 31.688 1 74.94 312 THR B CA 1
ATOM 6810 C C . THR B 1 312 ? 9.734 40.531 31.406 1 74.94 312 THR B C 1
ATOM 6812 O O . THR B 1 312 ? 10.43 39.844 30.641 1 74.94 312 THR B O 1
ATOM 6815 N N . SER B 1 313 ? 8.562 40.188 32.031 1 83.69 313 SER B N 1
ATOM 6816 C CA . SER B 1 313 ? 8.148 38.812 31.781 1 83.69 313 SER B CA 1
ATOM 6817 C C . SER B 1 313 ? 7.719 38.594 30.328 1 83.69 313 SER B C 1
ATOM 6819 O O . SER B 1 313 ? 8.047 37.562 29.719 1 83.69 313 SER B O 1
ATOM 6821 N N . LEU B 1 314 ? 7.055 39.562 29.781 1 87.5 314 LEU B N 1
ATOM 6822 C CA . LEU B 1 314 ? 6.629 39.5 28.391 1 87.5 314 LEU B CA 1
ATOM 6823 C C . LEU B 1 314 ? 7.832 39.531 27.453 1 87.5 314 LEU B C 1
ATOM 6825 O O . LEU B 1 314 ? 7.898 38.75 26.5 1 87.5 314 LEU B O 1
ATOM 6829 N N . GLU B 1 315 ? 8.828 40.375 27.766 1 87 315 GLU B N 1
ATOM 6830 C CA . GLU B 1 315 ? 10.023 40.469 26.938 1 87 315 GLU B CA 1
ATOM 6831 C C . GLU B 1 315 ? 10.836 39.156 26.984 1 87 315 GLU B C 1
ATOM 6833 O O . GLU B 1 315 ? 11.406 38.75 25.984 1 87 315 GLU B O 1
ATOM 6838 N N . THR B 1 316 ? 10.797 38.562 28.109 1 88.38 316 THR B N 1
ATOM 6839 C CA . THR B 1 316 ? 11.508 37.281 28.25 1 88.38 316 THR B CA 1
ATOM 6840 C C . THR B 1 316 ? 10.828 36.188 27.422 1 88.38 316 THR B C 1
ATOM 6842 O O . THR B 1 316 ? 11.508 35.375 26.781 1 88.38 316 THR B O 1
ATOM 6845 N N . ALA B 1 317 ? 9.508 36.188 27.516 1 91.38 317 ALA B N 1
ATOM 6846 C CA . ALA B 1 317 ? 8.766 35.188 26.75 1 91.38 317 ALA B CA 1
ATOM 6847 C C . ALA B 1 317 ? 8.977 35.375 25.25 1 91.38 317 ALA B C 1
ATOM 6849 O O . ALA B 1 317 ? 9.117 34.406 24.5 1 91.38 317 ALA B O 1
ATOM 6850 N N . ILE B 1 318 ? 8.992 36.594 24.828 1 91.75 318 ILE B N 1
ATOM 6851 C CA . ILE B 1 318 ? 9.195 36.906 23.422 1 91.75 318 ILE B CA 1
ATOM 6852 C C . ILE B 1 318 ? 10.594 36.469 22.984 1 91.75 318 ILE B C 1
ATOM 6854 O O . ILE B 1 318 ? 10.773 35.906 21.906 1 91.75 318 ILE B O 1
ATOM 6858 N N . ASN B 1 319 ? 11.578 36.75 23.812 1 89.38 319 ASN B N 1
ATOM 6859 C CA . ASN B 1 319 ? 12.953 36.375 23.484 1 89.38 319 ASN B CA 1
ATOM 6860 C C . ASN B 1 319 ? 13.125 34.875 23.438 1 89.38 319 ASN B C 1
ATOM 6862 O O . ASN B 1 319 ? 13.883 34.375 22.609 1 89.38 319 ASN B O 1
ATOM 6866 N N . GLN B 1 320 ? 12.477 34.25 24.312 1 90.38 320 GLN B N 1
ATOM 6867 C CA . GLN B 1 320 ? 12.539 32.781 24.297 1 90.38 320 GLN B CA 1
ATOM 6868 C C . GLN B 1 320 ? 11.93 32.219 23.016 1 90.38 320 GLN B C 1
ATOM 6870 O O . GLN B 1 320 ? 12.461 31.281 22.422 1 90.38 320 GLN B O 1
ATOM 6875 N N . THR B 1 321 ? 10.797 32.719 22.609 1 91.88 321 THR B N 1
ATOM 6876 C CA . THR B 1 321 ? 10.141 32.281 21.375 1 91.88 321 THR B CA 1
ATOM 6877 C C . THR B 1 321 ? 11.039 32.562 20.172 1 91.88 321 THR B C 1
ATOM 6879 O O . THR B 1 321 ? 11.109 31.75 19.25 1 91.88 321 THR B O 1
ATOM 6882 N N . ARG B 1 322 ? 11.719 33.656 20.219 1 90.62 322 ARG B N 1
ATOM 6883 C CA . ARG B 1 322 ? 12.617 34.031 19.125 1 90.62 322 ARG B CA 1
ATOM 6884 C C . ARG B 1 322 ? 13.781 33.062 19.031 1 90.62 322 ARG B C 1
ATOM 6886 O O . ARG B 1 322 ? 14.18 32.656 17.922 1 90.62 322 ARG B O 1
ATOM 6893 N N . LYS B 1 323 ? 14.289 32.688 20.156 1 88.56 323 LYS B N 1
ATOM 6894 C CA . LYS B 1 323 ? 15.391 31.734 20.172 1 88.56 323 LYS B CA 1
ATOM 6895 C C . LYS B 1 323 ? 14.953 30.375 19.641 1 88.56 323 LYS B C 1
ATOM 6897 O O . LYS B 1 323 ? 15.656 29.766 18.828 1 88.56 323 LYS B O 1
ATOM 6902 N N . GLU B 1 324 ? 13.82 29.969 20.078 1 88.94 324 GLU B N 1
ATOM 6903 C CA . GLU B 1 324 ? 13.32 28.672 19.625 1 88.94 324 GLU B CA 1
ATOM 6904 C C . GLU B 1 324 ? 12.969 28.688 18.141 1 88.94 324 GLU B C 1
ATOM 6906 O O . GLU B 1 324 ? 13.109 27.688 17.453 1 88.94 324 GLU B O 1
ATOM 6911 N N . GLU B 1 325 ? 12.422 29.781 17.703 1 90.62 325 GLU B N 1
ATOM 6912 C CA . GLU B 1 325 ? 12.125 29.906 16.281 1 90.62 325 GLU B CA 1
ATOM 6913 C C . GLU B 1 325 ? 13.391 29.766 15.438 1 90.62 325 GLU B C 1
ATOM 6915 O O . GLU B 1 325 ? 13.359 29.156 14.367 1 90.62 325 GLU B O 1
ATOM 6920 N N . ARG B 1 326 ? 14.43 30.344 15.867 1 87.5 326 ARG B N 1
ATOM 6921 C CA . ARG B 1 326 ? 15.688 30.25 15.133 1 87.5 326 ARG B CA 1
ATOM 6922 C C . ARG B 1 326 ? 16.156 28.797 15.039 1 87.5 326 ARG B C 1
ATOM 6924 O O . ARG B 1 326 ? 16.688 28.375 14.008 1 87.5 326 ARG B O 1
ATOM 6931 N N . GLU B 1 327 ? 15.977 28.078 16.047 1 85.38 327 GLU B N 1
ATOM 6932 C CA . GLU B 1 327 ? 16.328 26.672 16.031 1 85.38 327 GLU B CA 1
ATOM 6933 C C . GLU B 1 327 ? 15.492 25.906 15.008 1 85.38 327 GLU B C 1
ATOM 6935 O O . GLU B 1 327 ? 16.016 25.047 14.281 1 85.38 327 GLU B O 1
ATOM 6940 N N . VAL B 1 328 ? 14.266 26.219 15.016 1 87.06 328 VAL B N 1
ATOM 6941 C CA . VAL B 1 328 ? 13.359 25.547 14.094 1 87.06 328 VAL B CA 1
ATOM 6942 C C . VAL B 1 328 ? 13.703 25.922 12.656 1 87.06 328 VAL B C 1
ATOM 6944 O O . VAL B 1 328 ? 13.688 25.062 11.758 1 87.06 328 VAL B O 1
ATOM 6947 N N . VAL B 1 329 ? 13.922 27.172 12.414 1 86.56 329 VAL B N 1
ATOM 6948 C CA . VAL B 1 329 ? 14.258 27.641 11.07 1 86.56 329 VAL B CA 1
ATOM 6949 C C . VAL B 1 329 ? 15.555 26.969 10.602 1 86.56 329 VAL B C 1
ATOM 6951 O O . VAL B 1 329 ? 15.664 26.578 9.438 1 86.56 329 VAL B O 1
ATOM 6954 N N . ASN B 1 330 ? 16.484 26.859 11.445 1 82.94 330 ASN B N 1
ATOM 6955 C CA . ASN B 1 330 ? 17.734 26.172 11.102 1 82.94 330 ASN B CA 1
ATOM 6956 C C . ASN B 1 330 ? 17.5 24.719 10.734 1 82.94 330 ASN B C 1
ATOM 6958 O O . ASN B 1 330 ? 18.109 24.188 9.805 1 82.94 330 ASN B O 1
ATOM 6962 N N . ALA B 1 331 ? 16.688 24.125 11.492 1 84.44 331 ALA B N 1
ATOM 6963 C CA . ALA B 1 331 ? 16.359 22.734 11.211 1 84.44 331 ALA B CA 1
ATOM 6964 C C . ALA B 1 331 ? 15.633 22.609 9.867 1 84.44 331 ALA B C 1
ATOM 6966 O O . ALA B 1 331 ? 15.891 21.672 9.102 1 84.44 331 ALA B O 1
ATOM 6967 N N . LYS B 1 332 ? 14.711 23.516 9.602 1 82.12 332 LYS B N 1
ATOM 6968 C CA . LYS B 1 332 ? 13.938 23.484 8.359 1 82.12 332 LYS B CA 1
ATOM 6969 C C . LYS B 1 332 ? 14.828 23.766 7.152 1 82.12 332 LYS B C 1
ATOM 6971 O O . LYS B 1 332 ? 14.594 23.234 6.066 1 82.12 332 LYS B O 1
ATOM 6976 N N . GLU B 1 333 ? 15.688 24.656 7.266 1 80.69 333 GLU B N 1
ATOM 6977 C CA . GLU B 1 333 ? 16.609 24.953 6.18 1 80.69 333 GLU B CA 1
ATOM 6978 C C . GLU B 1 333 ? 17.406 23.719 5.758 1 80.69 333 GLU B C 1
ATOM 6980 O O . GLU B 1 333 ? 17.688 23.547 4.574 1 80.69 333 GLU B O 1
ATOM 6985 N N . ALA B 1 334 ? 17.672 22.953 6.66 1 75.31 334 ALA B N 1
ATOM 6986 C CA . ALA B 1 334 ? 18.375 21.703 6.352 1 75.31 334 ALA B CA 1
ATOM 6987 C C . ALA B 1 334 ? 17.516 20.781 5.512 1 75.31 334 ALA B C 1
ATOM 6989 O O . ALA B 1 334 ? 18.031 20 4.699 1 75.31 334 ALA B O 1
ATOM 6990 N N . ILE B 1 335 ? 16.188 20.844 5.703 1 76.44 335 ILE B N 1
ATOM 6991 C CA . ILE B 1 335 ? 15.227 20.016 4.988 1 76.44 335 ILE B CA 1
ATOM 6992 C C . ILE B 1 335 ? 15.016 20.562 3.58 1 76.44 335 ILE B C 1
ATOM 6994 O O . ILE B 1 335 ? 14.852 19.797 2.627 1 76.44 335 ILE B O 1
ATOM 6998 N N . GLU B 1 336 ? 14.828 21.906 3.422 1 72 336 GLU B N 1
ATOM 6999 C CA . GLU B 1 336 ? 14.555 22.531 2.135 1 72 336 GLU B CA 1
ATOM 7000 C C . GLU B 1 336 ? 15.609 22.156 1.097 1 72 336 GLU B C 1
ATOM 7002 O O . GLU B 1 336 ? 15.297 22 -0.085 1 72 336 GLU B O 1
ATOM 7007 N N . GLY B 1 337 ? 16.734 21.875 1.523 1 64.25 337 GLY B N 1
ATOM 7008 C CA . GLY B 1 337 ? 17.75 21.391 0.596 1 64.25 337 GLY B CA 1
ATOM 7009 C C . GLY B 1 337 ? 17.422 20.031 0.015 1 64.25 337 GLY B C 1
ATOM 7010 O O . GLY B 1 337 ? 17.781 19.734 -1.125 1 64.25 337 GLY B O 1
ATOM 7011 N N . LEU B 1 338 ? 16.594 19.328 0.735 1 67.56 338 LEU B N 1
ATOM 7012 C CA . LEU B 1 338 ? 16.203 17.984 0.303 1 67.56 338 LEU B CA 1
ATOM 7013 C C . LEU B 1 338 ? 14.984 18.062 -0.618 1 67.56 338 LEU B C 1
ATOM 7015 O O . LEU B 1 338 ? 14.805 17.188 -1.469 1 67.56 338 LEU B O 1
ATOM 7019 N N . LYS B 1 339 ? 14.086 18.984 -0.39 1 63.28 339 LYS B N 1
ATOM 7020 C CA . LYS B 1 339 ? 12.852 19.125 -1.148 1 63.28 339 LYS B CA 1
ATOM 7021 C C . LYS B 1 339 ? 13.133 19.453 -2.611 1 63.28 339 LYS B C 1
ATOM 7023 O O . LYS B 1 339 ? 12.398 19.031 -3.504 1 63.28 339 LYS B O 1
ATOM 7028 N N . ASP B 1 340 ? 14.188 20.312 -2.783 1 61.31 340 ASP B N 1
ATOM 7029 C CA . ASP B 1 340 ? 14.516 20.734 -4.141 1 61.31 340 ASP B CA 1
ATOM 7030 C C . ASP B 1 340 ? 14.977 19.562 -4.992 1 61.31 340 ASP B C 1
ATOM 7032 O O . ASP B 1 340 ? 15.062 19.672 -6.215 1 61.31 340 ASP B O 1
ATOM 7036 N N . GLU B 1 341 ? 14.961 18.516 -4.242 1 60.03 341 GLU B N 1
ATOM 7037 C CA . GLU B 1 341 ? 15.391 17.344 -4.996 1 60.03 341 GLU B CA 1
ATOM 7038 C C . GLU B 1 341 ? 14.211 16.656 -5.672 1 60.03 341 GLU B C 1
ATOM 7040 O O . GLU B 1 341 ? 13.086 16.719 -5.18 1 60.03 341 GLU B O 1
ATOM 7045 N N . GLY B 1 342 ? 14.312 16.406 -6.945 1 61.91 342 GLY B N 1
ATOM 7046 C CA . GLY B 1 342 ? 13.297 15.742 -7.738 1 61.91 342 GLY B CA 1
ATOM 7047 C C . GLY B 1 342 ? 12.812 14.445 -7.117 1 61.91 342 GLY B C 1
ATOM 7048 O O . GLY B 1 342 ? 13.359 13.984 -6.113 1 61.91 342 GLY B O 1
ATOM 7049 N N . ILE B 1 343 ? 11.742 14.031 -7.457 1 65.44 343 ILE B N 1
ATOM 7050 C CA . ILE B 1 343 ? 11.117 12.812 -6.949 1 65.44 343 ILE B CA 1
ATOM 7051 C C . ILE B 1 343 ? 12.109 11.656 -7.023 1 65.44 343 ILE B C 1
ATOM 7053 O O . ILE B 1 343 ? 12.156 10.812 -6.125 1 65.44 343 ILE B O 1
ATOM 7057 N N . SER B 1 344 ? 12.789 11.609 -8.125 1 66.94 344 SER B N 1
ATOM 7058 C CA . SER B 1 344 ? 13.734 10.508 -8.305 1 66.94 344 SER B CA 1
ATOM 7059 C C . SER B 1 344 ? 14.805 10.516 -7.215 1 66.94 344 SER B C 1
ATOM 7061 O O . SER B 1 344 ? 15.141 9.469 -6.652 1 66.94 344 SER B O 1
ATOM 7063 N N . GLU B 1 345 ? 15.188 11.688 -6.91 1 74.81 345 GLU B N 1
ATOM 7064 C CA . GLU B 1 345 ? 16.234 11.789 -5.887 1 74.81 345 GLU B CA 1
ATOM 7065 C C . GLU B 1 345 ? 15.68 11.438 -4.508 1 74.81 345 GLU B C 1
ATOM 7067 O O . GLU B 1 345 ? 16.344 10.766 -3.719 1 74.81 345 GLU B O 1
ATOM 7072 N N . ASN B 1 346 ? 14.492 11.859 -4.289 1 80.25 346 ASN B N 1
ATOM 7073 C CA . ASN B 1 346 ? 13.875 11.562 -3.004 1 80.25 346 ASN B CA 1
ATOM 7074 C C . ASN B 1 346 ? 13.633 10.07 -2.832 1 80.25 346 ASN B C 1
ATOM 7076 O O . ASN B 1 346 ? 13.758 9.539 -1.728 1 80.25 346 ASN B O 1
ATOM 7080 N N . ALA B 1 347 ? 13.219 9.516 -3.838 1 78 347 ALA B N 1
ATOM 7081 C CA . ALA B 1 347 ? 13.016 8.07 -3.785 1 78 347 ALA B CA 1
ATOM 7082 C C . ALA B 1 347 ? 14.336 7.344 -3.541 1 78 347 ALA B C 1
ATOM 7084 O O . ALA B 1 347 ? 14.383 6.352 -2.807 1 78 347 ALA B O 1
ATOM 7085 N N . LEU B 1 348 ? 15.391 7.789 -4.148 1 77.31 348 LEU B N 1
ATOM 7086 C CA . LEU B 1 348 ? 16.703 7.191 -3.959 1 77.31 348 LEU B CA 1
ATOM 7087 C C . LEU B 1 348 ? 17.188 7.387 -2.525 1 77.31 348 LEU B C 1
ATOM 7089 O O . LEU B 1 348 ? 17.797 6.48 -1.939 1 77.31 348 LEU B O 1
ATOM 7093 N N . ILE B 1 349 ? 16.922 8.539 -2.041 1 82 349 ILE B N 1
ATOM 7094 C CA . ILE B 1 349 ? 17.281 8.812 -0.656 1 82 349 ILE B CA 1
ATOM 7095 C C . ILE B 1 349 ? 16.531 7.859 0.274 1 82 349 ILE B C 1
ATOM 7097 O O . ILE B 1 349 ? 17.125 7.301 1.201 1 82 349 ILE B O 1
ATOM 7101 N N . LEU B 1 350 ? 15.297 7.734 0.044 1 84.56 350 LEU B N 1
ATOM 7102 C CA . LEU B 1 350 ? 14.492 6.836 0.869 1 84.56 350 LEU B CA 1
ATOM 7103 C C . LEU B 1 350 ? 15.039 5.414 0.808 1 84.56 350 LEU B C 1
ATOM 7105 O O . LEU B 1 350 ? 15.133 4.734 1.833 1 84.56 350 LEU B O 1
ATOM 7109 N N . MET B 1 351 ? 15.359 4.969 -0.353 1 80.69 351 MET B N 1
ATOM 7110 C CA . MET B 1 351 ? 15.891 3.621 -0.528 1 80.69 351 MET B CA 1
ATOM 7111 C C . MET B 1 351 ? 17.203 3.451 0.234 1 80.69 351 MET B C 1
ATOM 7113 O O . MET B 1 351 ? 17.453 2.398 0.827 1 80.69 351 MET B O 1
ATOM 7117 N N . GLU B 1 352 ? 18 4.453 0.185 1 80.31 352 GLU B N 1
ATOM 7118 C CA . GLU B 1 352 ? 19.266 4.402 0.912 1 80.31 352 GLU B CA 1
ATOM 7119 C C . GLU B 1 352 ? 19.031 4.395 2.42 1 80.31 352 GLU B C 1
ATOM 7121 O O . GLU B 1 352 ? 19.734 3.689 3.156 1 80.31 352 GLU B O 1
ATOM 7126 N N . LEU B 1 353 ? 18.078 5.148 2.76 1 84.19 353 LEU B N 1
ATOM 7127 C CA . LEU B 1 353 ? 17.797 5.242 4.188 1 84.19 353 LEU B CA 1
ATOM 7128 C C . LEU B 1 353 ? 17.188 3.938 4.707 1 84.19 353 LEU B C 1
ATOM 7130 O O . LEU B 1 353 ? 17.328 3.609 5.887 1 84.19 353 LEU B O 1
ATOM 7134 N N . LEU B 1 354 ? 16.516 3.186 3.887 1 84.75 354 LEU B N 1
ATOM 7135 C CA . LEU B 1 354 ? 15.867 1.949 4.293 1 84.75 354 LEU B CA 1
ATOM 7136 C C . LEU B 1 354 ? 16.828 0.769 4.211 1 84.75 354 LEU B C 1
ATOM 7138 O O . LEU B 1 354 ? 16.484 -0.344 4.621 1 84.75 354 LEU B O 1
ATOM 7142 N N . LYS B 1 355 ? 17.953 0.918 3.652 1 79.44 355 LYS B N 1
ATOM 7143 C CA . LYS B 1 355 ? 18.953 -0.138 3.475 1 79.44 355 LYS B CA 1
ATOM 7144 C C . LYS B 1 355 ? 19.234 -0.85 4.793 1 79.44 355 LYS B C 1
ATOM 7146 O O . LYS B 1 355 ? 19.266 -2.08 4.844 1 79.44 355 LYS B O 1
ATOM 7151 N N . PRO B 1 356 ? 19.359 -0.048 5.902 1 78.38 356 PRO B N 1
ATOM 7152 C CA . PRO B 1 356 ? 19.609 -0.761 7.16 1 78.38 356 PRO B CA 1
ATOM 7153 C C . PRO B 1 356 ? 18.438 -1.641 7.578 1 78.38 356 PRO B C 1
ATOM 7155 O O . PRO B 1 356 ? 18.641 -2.672 8.227 1 78.38 356 PRO B O 1
ATOM 7158 N N . LEU B 1 357 ? 17.297 -1.198 7.34 1 79.06 357 LEU B N 1
ATOM 7159 C CA . LEU B 1 357 ? 16.109 -2.002 7.66 1 79.06 357 LEU B CA 1
ATOM 7160 C C . LEU B 1 357 ? 16.062 -3.262 6.801 1 79.06 357 LEU B C 1
ATOM 7162 O O . LEU B 1 357 ? 15.625 -4.316 7.266 1 79.06 357 LEU B O 1
ATOM 7166 N N . LYS B 1 358 ? 16.562 -3.16 5.633 1 75.75 358 LYS B N 1
ATOM 7167 C CA . LYS B 1 358 ? 16.625 -4.309 4.73 1 75.75 358 LYS B CA 1
ATOM 7168 C C . LYS B 1 358 ? 17.562 -5.383 5.273 1 75.75 358 LYS B C 1
ATOM 7170 O O . LYS B 1 358 ? 17.25 -6.574 5.203 1 75.75 358 LYS B O 1
ATOM 7175 N N . SER B 1 359 ? 18.625 -4.949 5.785 1 75.81 359 SER B N 1
ATOM 7176 C CA . SER B 1 359 ? 19.562 -5.902 6.367 1 75.81 359 SER B CA 1
ATOM 7177 C C . SER B 1 359 ? 18.938 -6.645 7.543 1 75.81 359 SER B C 1
ATOM 7179 O O . SER B 1 359 ? 19.109 -7.852 7.691 1 75.81 359 SER B O 1
ATOM 7181 N N . GLY B 1 360 ? 18.234 -5.832 8.344 1 76.69 360 GLY B N 1
ATOM 7182 C CA . GLY B 1 360 ? 17.516 -6.473 9.43 1 76.69 360 GLY B CA 1
ATOM 7183 C C . GLY B 1 360 ? 16.484 -7.48 8.953 1 76.69 360 GLY B C 1
ATOM 7184 O O . GLY B 1 360 ? 16.359 -8.562 9.531 1 76.69 360 GLY B O 1
ATOM 7185 N N . PHE B 1 361 ? 16 -7.184 7.941 1 72.88 361 PHE B N 1
ATOM 7186 C CA . PHE B 1 361 ? 14.984 -8.055 7.375 1 72.88 361 PHE B CA 1
ATOM 7187 C C . PHE B 1 361 ? 15.609 -9.328 6.809 1 72.88 361 PHE B C 1
ATOM 7189 O O . PHE B 1 361 ? 15.062 -10.422 6.965 1 72.88 361 PHE B O 1
ATOM 7196 N N . VAL B 1 362 ? 16.672 -9.125 6.141 1 72.81 362 VAL B N 1
ATOM 7197 C CA . VAL B 1 362 ? 17.375 -10.281 5.598 1 72.81 362 VAL B CA 1
ATOM 7198 C C . VAL B 1 362 ? 17.781 -11.219 6.73 1 72.81 362 VAL B C 1
ATOM 7200 O O . VAL B 1 362 ? 17.641 -12.438 6.613 1 72.81 362 VAL B O 1
ATOM 7203 N N . TRP B 1 363 ? 18.234 -10.633 7.801 1 75 363 TRP B N 1
ATOM 7204 C CA . TRP B 1 363 ? 18.578 -11.445 8.969 1 75 363 TRP B CA 1
ATOM 7205 C C . TRP B 1 363 ? 17.344 -12.18 9.492 1 75 363 TRP B C 1
ATOM 7207 O O . TRP B 1 363 ? 17.422 -13.367 9.828 1 75 363 TRP B O 1
ATOM 7217 N N . PHE B 1 364 ? 16.312 -11.477 9.5 1 78.31 364 PHE B N 1
ATOM 7218 C CA . PHE B 1 364 ? 15.062 -12.062 9.961 1 78.31 364 PHE B CA 1
ATOM 7219 C C . PHE B 1 364 ? 14.617 -13.188 9.031 1 78.31 364 PHE B C 1
ATOM 7221 O O . PHE B 1 364 ? 14.234 -14.266 9.492 1 78.31 364 PHE B O 1
ATOM 7228 N N . ARG B 1 365 ? 14.781 -12.945 7.816 1 75.38 365 ARG B N 1
ATOM 7229 C CA . ARG B 1 365 ? 14.422 -13.953 6.828 1 75.38 365 ARG B CA 1
ATOM 7230 C C . ARG B 1 365 ? 15.336 -15.172 6.934 1 75.38 365 ARG B C 1
ATOM 7232 O O . ARG B 1 365 ? 14.875 -16.312 6.855 1 75.38 365 ARG B O 1
ATOM 7239 N N . GLU B 1 366 ? 16.578 -14.961 7.098 1 76.31 366 GLU B N 1
ATOM 7240 C CA . GLU B 1 366 ? 17.531 -16.047 7.25 1 76.31 366 GLU B CA 1
ATOM 7241 C C . GLU B 1 366 ? 17.219 -16.891 8.484 1 76.31 366 GLU B C 1
ATOM 7243 O O . GLU B 1 366 ? 17.359 -18.125 8.453 1 76.31 366 GLU B O 1
ATOM 7248 N N . THR B 1 367 ? 16.812 -16.234 9.398 1 79.06 367 THR B N 1
ATOM 7249 C CA . THR B 1 367 ? 16.453 -16.938 10.625 1 79.06 367 THR B CA 1
ATOM 7250 C C . THR B 1 367 ? 15.188 -17.75 10.422 1 79.06 367 THR B C 1
ATOM 7252 O O . THR B 1 367 ? 15.078 -18.875 10.922 1 79.06 367 THR B O 1
ATOM 7255 N N . LEU B 1 368 ? 14.312 -17.188 9.586 1 75.94 368 LEU B N 1
ATOM 7256 C CA . LEU B 1 368 ? 13.055 -17.875 9.336 1 75.94 368 LEU B CA 1
ATOM 7257 C C . LEU B 1 368 ? 13.242 -19.016 8.344 1 75.94 368 LEU B C 1
ATOM 7259 O O . LEU B 1 368 ? 12.492 -20 8.367 1 75.94 368 LEU B O 1
ATOM 7263 N N . SER B 1 369 ? 14.289 -18.906 7.457 1 72.38 369 SER B N 1
ATOM 7264 C CA . SER B 1 369 ? 14.523 -19.906 6.422 1 72.38 369 SER B CA 1
ATOM 7265 C C . SER B 1 369 ? 15.508 -20.969 6.891 1 72.38 369 SER B C 1
ATOM 7267 O O . SER B 1 369 ? 15.938 -21.812 6.105 1 72.38 369 SER B O 1
ATOM 7269 N N . TRP B 1 370 ? 15.852 -21.156 8.211 1 75.06 370 TRP B N 1
ATOM 7270 C CA . TRP B 1 370 ? 16.703 -22.188 8.812 1 75.06 370 TRP B CA 1
ATOM 7271 C C . TRP B 1 370 ? 18.094 -22.172 8.188 1 75.06 370 TRP B C 1
ATOM 7273 O O . TRP B 1 370 ? 18.719 -23.219 8.055 1 75.06 370 TRP B O 1
ATOM 7283 N N . GLU B 1 371 ? 18.547 -21.062 7.531 1 75 371 GLU B N 1
ATOM 7284 C CA . GLU B 1 371 ? 19.891 -21 6.988 1 75 371 GLU B CA 1
ATOM 7285 C C . GLU B 1 371 ? 20.938 -21.219 8.086 1 75 371 GLU B C 1
ATOM 7287 O O . GLU B 1 371 ? 21.953 -21.875 7.859 1 75 371 GLU B O 1
ATOM 7292 N N . ARG B 1 372 ? 20.625 -20.75 9.273 1 80.44 372 ARG B N 1
ATOM 7293 C CA . ARG B 1 372 ? 21.422 -21.016 10.469 1 80.44 372 ARG B CA 1
ATOM 7294 C C . ARG B 1 372 ? 20.578 -21.734 11.531 1 80.44 372 ARG B C 1
ATOM 7296 O O . ARG B 1 372 ? 19.938 -21.094 12.359 1 80.44 372 ARG B O 1
ATOM 7303 N N . PRO B 1 373 ? 20.594 -23.016 11.562 1 82.38 373 PRO B N 1
ATOM 7304 C CA . PRO B 1 373 ? 19.688 -23.797 12.406 1 82.38 373 PRO B CA 1
ATOM 7305 C C . PRO B 1 373 ? 19.891 -23.516 13.898 1 82.38 373 PRO B C 1
ATOM 7307 O O . PRO B 1 373 ? 18.922 -23.5 14.656 1 82.38 373 PRO B O 1
ATOM 7310 N N . ARG B 1 374 ? 21.172 -23.312 14.312 1 84.81 374 ARG B N 1
ATOM 7311 C CA . ARG B 1 374 ? 21.406 -23.047 15.727 1 84.81 374 ARG B CA 1
ATOM 7312 C C . ARG B 1 374 ? 20.719 -21.766 16.172 1 84.81 374 ARG B C 1
ATOM 7314 O O . ARG B 1 374 ? 20.078 -21.734 17.219 1 84.81 374 ARG B O 1
ATOM 7321 N N . THR B 1 375 ? 20.844 -20.734 15.367 1 86.06 375 THR B N 1
ATOM 7322 C CA . THR B 1 375 ? 20.234 -19.453 15.688 1 86.06 375 THR B CA 1
ATOM 7323 C C . THR B 1 375 ? 18.703 -19.547 15.648 1 86.06 375 THR B C 1
ATOM 7325 O O . THR B 1 375 ? 18.016 -18.953 16.484 1 86.06 375 THR B O 1
ATOM 7328 N N . THR B 1 376 ? 18.172 -20.25 14.742 1 86.75 376 THR B N 1
ATOM 7329 C CA . THR B 1 376 ? 16.734 -20.406 14.617 1 86.75 376 THR B CA 1
ATOM 7330 C C . THR B 1 376 ? 16.156 -21.141 15.82 1 86.75 376 THR B C 1
ATOM 7332 O O . THR B 1 376 ? 15.117 -20.75 16.359 1 86.75 376 THR B O 1
ATOM 7335 N N . LEU B 1 377 ? 16.906 -22.125 16.312 1 87.38 377 LEU B N 1
ATOM 7336 C CA . LEU B 1 377 ? 16.438 -22.891 17.453 1 87.38 377 LEU B CA 1
ATOM 7337 C C . LEU B 1 377 ? 16.422 -22.031 18.719 1 87.38 377 LEU B C 1
ATOM 7339 O O . LEU B 1 377 ? 15.516 -22.141 19.547 1 87.38 377 LEU B O 1
ATOM 7343 N N . ILE B 1 378 ? 17.375 -21.203 18.812 1 89.5 378 ILE B N 1
ATOM 7344 C CA . ILE B 1 378 ? 17.469 -20.328 19.969 1 89.5 378 ILE B CA 1
ATOM 7345 C C . ILE B 1 378 ? 16.312 -19.328 19.953 1 89.5 378 ILE B C 1
ATOM 7347 O O . ILE B 1 378 ? 15.688 -19.078 20.969 1 89.5 378 ILE B O 1
ATOM 7351 N N . VAL B 1 379 ? 16.031 -18.812 18.812 1 87.38 379 VAL B N 1
ATOM 7352 C CA . VAL B 1 379 ? 14.969 -17.812 18.672 1 87.38 379 VAL B CA 1
ATOM 7353 C C . VAL B 1 379 ? 13.617 -18.453 18.969 1 87.38 379 VAL B C 1
ATOM 7355 O O . VAL B 1 379 ? 12.789 -17.875 19.672 1 87.38 379 VAL B O 1
ATOM 7358 N N . ILE B 1 380 ? 13.414 -19.625 18.547 1 87.81 380 ILE B N 1
ATOM 7359 C CA . ILE B 1 380 ? 12.156 -20.328 18.797 1 87.81 380 ILE B CA 1
ATOM 7360 C C . ILE B 1 380 ? 12.008 -20.609 20.281 1 87.81 380 ILE B C 1
ATOM 7362 O O . ILE B 1 380 ? 10.922 -20.453 20.844 1 87.81 380 ILE B O 1
ATOM 7366 N N . ALA B 1 381 ? 13.102 -21.062 20.797 1 90.75 381 ALA B N 1
ATOM 7367 C CA . ALA B 1 381 ? 13.078 -21.344 22.234 1 90.75 381 ALA B CA 1
ATOM 7368 C C . ALA B 1 381 ? 12.75 -20.094 23.047 1 90.75 381 ALA B C 1
ATOM 7370 O O . ALA B 1 381 ? 11.922 -20.156 23.953 1 90.75 381 ALA B O 1
ATOM 7371 N N . ILE B 1 382 ? 13.32 -19.016 22.656 1 90.19 382 ILE B N 1
ATOM 7372 C CA . ILE B 1 382 ? 13.086 -17.75 23.375 1 90.19 382 ILE B CA 1
ATOM 7373 C C . ILE B 1 382 ? 11.633 -17.328 23.203 1 90.19 382 ILE B C 1
ATOM 7375 O O . ILE B 1 382 ? 10.977 -16.938 24.172 1 90.19 382 ILE B O 1
ATOM 7379 N N . VAL B 1 383 ? 11.117 -17.484 22.047 1 89.69 383 VAL B N 1
ATOM 7380 C CA . VAL B 1 383 ? 9.75 -17.078 21.781 1 89.69 383 VAL B CA 1
ATOM 7381 C C . VAL B 1 383 ? 8.781 -17.984 22.531 1 89.69 383 VAL B C 1
ATOM 7383 O O . VAL B 1 383 ? 7.801 -17.5 23.125 1 89.69 383 VAL B O 1
ATOM 7386 N N . THR B 1 384 ? 9.078 -19.25 22.578 1 91.81 384 THR B N 1
ATOM 7387 C CA . THR B 1 384 ? 8.211 -20.203 23.266 1 91.81 384 THR B CA 1
ATOM 7388 C C . THR B 1 384 ? 8.195 -19.922 24.766 1 91.81 384 THR B C 1
ATOM 7390 O O . THR B 1 384 ? 7.141 -19.969 25.406 1 91.81 384 THR B O 1
ATOM 7393 N N . VAL B 1 385 ? 9.305 -19.562 25.266 1 92 385 VAL B N 1
ATOM 7394 C CA . VAL B 1 385 ? 9.391 -19.281 26.688 1 92 385 VAL B CA 1
ATOM 7395 C C . VAL B 1 385 ? 8.648 -17.984 27.016 1 92 385 VAL B C 1
ATOM 7397 O O . VAL B 1 385 ? 7.93 -17.891 28.016 1 92 385 VAL B O 1
ATOM 7400 N N . ILE B 1 386 ? 8.789 -16.984 26.156 1 91.81 386 ILE B N 1
ATOM 7401 C CA . ILE B 1 386 ? 8.133 -15.695 26.359 1 91.81 386 ILE B CA 1
ATOM 7402 C C . ILE B 1 386 ? 6.617 -15.883 26.328 1 91.81 386 ILE B C 1
ATOM 7404 O O . ILE B 1 386 ? 5.902 -15.336 27.172 1 91.81 386 ILE B O 1
ATOM 7408 N N . VAL B 1 387 ? 6.129 -16.641 25.391 1 89.88 387 VAL B N 1
ATOM 7409 C CA . VAL B 1 387 ? 4.691 -16.844 25.234 1 89.88 387 VAL B CA 1
ATOM 7410 C C . VAL B 1 387 ? 4.172 -17.719 26.375 1 89.88 387 VAL B C 1
ATOM 7412 O O . VAL B 1 387 ? 3.129 -17.422 26.969 1 89.88 387 VAL B O 1
ATOM 7415 N N . TYR B 1 388 ? 4.977 -18.734 26.781 1 90.56 388 TYR B N 1
ATOM 7416 C CA . TYR B 1 388 ? 4.555 -19.672 27.828 1 90.56 388 TYR B CA 1
ATOM 7417 C C . TYR B 1 388 ? 4.457 -18.969 29.172 1 90.56 388 TYR B C 1
ATOM 7419 O O . TYR B 1 388 ? 3.484 -19.156 29.906 1 90.56 388 TYR B O 1
ATOM 7427 N N . LYS B 1 389 ? 5.391 -18.109 29.422 1 90.25 389 LYS B N 1
ATOM 7428 C CA . LYS B 1 389 ? 5.41 -17.422 30.719 1 90.25 389 LYS B CA 1
ATOM 7429 C C . LYS B 1 389 ? 4.66 -16.094 30.641 1 90.25 389 LYS B C 1
ATOM 7431 O O . LYS B 1 389 ? 4.59 -15.367 31.625 1 90.25 389 LYS B O 1
ATOM 7436 N N . GLU B 1 390 ? 4.105 -15.734 29.359 1 87 390 GLU B N 1
ATOM 7437 C CA . GLU B 1 390 ? 3.387 -14.484 29.125 1 87 390 GLU B CA 1
ATOM 7438 C C . GLU B 1 390 ? 4.262 -13.273 29.453 1 87 390 GLU B C 1
ATOM 7440 O O . GLU B 1 390 ? 3.824 -12.344 30.125 1 87 390 GLU B O 1
ATOM 7445 N N . TRP B 1 391 ? 5.566 -13.312 29.062 1 89 391 TRP B N 1
ATOM 7446 C CA . TRP B 1 391 ? 6.547 -12.266 29.328 1 89 391 TRP B CA 1
ATOM 7447 C C . TRP B 1 391 ? 6.652 -11.32 28.125 1 89 391 TRP B C 1
ATOM 7449 O O . TRP B 1 391 ? 7.734 -10.812 27.828 1 89 391 TRP B O 1
ATOM 7459 N N . VAL B 1 392 ? 5.512 -11.133 27.438 1 88.06 392 VAL B N 1
ATOM 7460 C CA . VAL B 1 392 ? 5.559 -10.281 26.25 1 88.06 392 VAL B CA 1
ATOM 7461 C C . VAL B 1 392 ? 5.93 -8.852 26.656 1 88.06 392 VAL B C 1
ATOM 7463 O O . VAL B 1 392 ? 6.762 -8.211 26 1 88.06 392 VAL B O 1
ATOM 7466 N N . GLY B 1 393 ? 5.375 -8.367 27.766 1 89.31 393 GLY B N 1
ATOM 7467 C CA . GLY B 1 393 ? 5.695 -7.031 28.25 1 89.31 393 GLY B CA 1
ATOM 7468 C C . GLY B 1 393 ? 7.152 -6.871 28.641 1 89.31 393 GLY B C 1
ATOM 7469 O O . GLY B 1 393 ? 7.797 -5.891 28.266 1 89.31 393 GLY B O 1
ATOM 7470 N N . LYS B 1 394 ? 7.648 -7.812 29.281 1 91.69 394 LYS B N 1
ATOM 7471 C CA . LYS B 1 394 ? 9.047 -7.781 29.703 1 91.69 394 LYS B CA 1
ATOM 7472 C C . LYS B 1 394 ? 9.992 -7.887 28.516 1 91.69 394 LYS B C 1
ATOM 7474 O O . LYS B 1 394 ? 11.07 -7.293 28.516 1 91.69 394 LYS B O 1
ATOM 7479 N N . ALA B 1 395 ? 9.516 -8.672 27.531 1 93.88 395 ALA B N 1
ATOM 7480 C CA . ALA B 1 395 ? 10.336 -8.789 26.328 1 93.88 395 ALA B CA 1
ATOM 7481 C C . ALA B 1 395 ? 10.43 -7.457 25.594 1 93.88 395 ALA B C 1
ATOM 7483 O O . ALA B 1 395 ? 11.508 -7.062 25.141 1 93.88 395 ALA B O 1
ATOM 7484 N N . ILE B 1 396 ? 9.328 -6.77 25.5 1 93.88 396 ILE B N 1
ATOM 7485 C CA . ILE B 1 396 ? 9.32 -5.465 24.844 1 93.88 396 ILE B CA 1
ATOM 7486 C C . ILE B 1 396 ? 10.172 -4.48 25.641 1 93.88 396 ILE B C 1
ATOM 7488 O O . ILE B 1 396 ? 10.93 -3.693 25.062 1 93.88 396 ILE B O 1
ATOM 7492 N N . SER B 1 397 ? 10.023 -4.547 26.938 1 95.31 397 SER B N 1
ATOM 7493 C CA . SER B 1 397 ? 10.836 -3.697 27.797 1 95.31 397 SER B CA 1
ATOM 7494 C C . SER B 1 397 ? 12.328 -3.926 27.562 1 95.31 397 SER B C 1
ATOM 7496 O O . SER B 1 397 ? 13.094 -2.971 27.438 1 95.31 397 SER B O 1
ATOM 7498 N N . ALA B 1 398 ? 12.664 -5.172 27.438 1 94.25 398 ALA B N 1
ATOM 7499 C CA . ALA B 1 398 ? 14.062 -5.5 27.188 1 94.25 398 ALA B CA 1
ATOM 7500 C C . ALA B 1 398 ? 14.523 -4.945 25.844 1 94.25 398 ALA B C 1
ATOM 7502 O O . ALA B 1 398 ? 15.641 -4.441 25.719 1 94.25 398 ALA B O 1
ATOM 7503 N N . GLY B 1 399 ? 13.656 -5.066 24.844 1 94.5 399 GLY B N 1
ATOM 7504 C CA . GLY B 1 399 ? 13.969 -4.512 23.531 1 94.5 399 GLY B CA 1
ATOM 7505 C C . GLY B 1 399 ? 14.164 -3.01 23.547 1 94.5 399 GLY B C 1
ATOM 7506 O O . GLY B 1 399 ? 15.086 -2.49 22.922 1 94.5 399 GLY B O 1
ATOM 7507 N N . LEU B 1 400 ? 13.367 -2.332 24.312 1 95.81 400 LEU B N 1
ATOM 7508 C CA . LEU B 1 400 ? 13.469 -0.882 24.422 1 95.81 400 LEU B CA 1
ATOM 7509 C C . LEU B 1 400 ? 14.758 -0.487 25.141 1 95.81 400 LEU B C 1
ATOM 7511 O O . LEU B 1 400 ? 15.406 0.489 24.766 1 95.81 400 LEU B O 1
ATOM 7515 N N . LEU B 1 401 ? 15.094 -1.25 26.125 1 95.5 401 LEU B N 1
ATOM 7516 C CA . LEU B 1 401 ? 16.328 -0.952 26.859 1 95.5 401 LEU B CA 1
ATOM 7517 C C . LEU B 1 401 ? 17.547 -1.185 25.984 1 95.5 401 LEU B C 1
ATOM 7519 O O . LEU B 1 401 ? 18.531 -0.451 26.078 1 95.5 401 LEU B O 1
ATOM 7523 N N . VAL B 1 402 ? 17.438 -2.191 25.109 1 94.12 402 VAL B N 1
ATOM 7524 C CA . VAL B 1 402 ? 18.531 -2.43 24.172 1 94.12 402 VAL B CA 1
ATOM 7525 C C . VAL B 1 402 ? 18.656 -1.251 23.219 1 94.12 402 VAL B C 1
ATOM 7527 O O . VAL B 1 402 ? 19.766 -0.837 22.875 1 94.12 402 VAL B O 1
ATOM 7530 N N . LEU B 1 403 ? 17.547 -0.732 22.828 1 93.75 403 LEU B N 1
ATOM 7531 C CA . LEU B 1 403 ? 17.547 0.435 21.953 1 93.75 403 LEU B CA 1
ATOM 7532 C C . LEU B 1 403 ? 18.219 1.619 22.641 1 93.75 403 LEU B C 1
ATOM 7534 O O . LEU B 1 403 ? 19.047 2.305 22.016 1 93.75 403 LEU B O 1
ATOM 7538 N N . VAL B 1 404 ? 17.922 1.851 23.875 1 95.06 404 VAL B N 1
ATOM 7539 C CA . VAL B 1 404 ? 18.547 2.939 24.625 1 95.06 404 VAL B CA 1
ATOM 7540 C C . VAL B 1 404 ? 20.047 2.682 24.766 1 95.06 404 VAL B C 1
ATOM 7542 O O . VAL B 1 404 ? 20.844 3.604 24.656 1 95.06 404 VAL B O 1
ATOM 7545 N N . ALA B 1 405 ? 20.375 1.444 25 1 94.94 405 ALA B N 1
ATOM 7546 C CA . ALA B 1 405 ? 21.797 1.097 25.109 1 94.94 405 ALA B CA 1
ATOM 7547 C C . ALA B 1 405 ? 22.531 1.386 23.812 1 94.94 405 ALA B C 1
ATOM 7549 O O . ALA B 1 405 ? 23.672 1.88 23.828 1 94.94 405 ALA B O 1
ATOM 7550 N N . LYS B 1 406 ? 21.922 1.174 22.703 1 92.19 406 LYS B N 1
ATOM 7551 C CA . LYS B 1 406 ? 22.531 1.45 21.406 1 92.19 406 LYS B CA 1
ATOM 7552 C C . LYS B 1 406 ? 22.672 2.951 21.172 1 92.19 406 LYS B C 1
ATOM 7554 O O . LYS B 1 406 ? 23.641 3.404 20.547 1 92.19 406 LYS B O 1
ATOM 7559 N N . MET B 1 407 ? 21.734 3.662 21.625 1 93 407 MET B N 1
ATOM 7560 C CA . MET B 1 407 ? 21.812 5.117 21.516 1 93 407 MET B CA 1
ATOM 7561 C C . MET B 1 407 ? 22.969 5.672 22.344 1 93 407 MET B C 1
ATOM 7563 O O . MET B 1 407 ? 23.688 6.551 21.875 1 93 407 MET B O 1
ATOM 7567 N N . ILE B 1 408 ? 23.062 5.074 23.531 1 93.38 408 ILE B N 1
ATOM 7568 C CA . ILE B 1 408 ? 24.156 5.508 24.406 1 93.38 408 ILE B CA 1
ATOM 7569 C C . ILE B 1 408 ? 25.5 5.102 23.797 1 93.38 408 ILE B C 1
ATOM 7571 O O . ILE B 1 408 ? 26.453 5.871 23.828 1 93.38 408 ILE B O 1
ATOM 7575 N N . GLN B 1 409 ? 25.531 3.951 23.219 1 93 409 GLN B N 1
ATOM 7576 C CA . GLN B 1 409 ? 26.75 3.496 22.547 1 93 409 GLN B CA 1
ATOM 7577 C C . GLN B 1 409 ? 27.094 4.395 21.375 1 93 409 GLN B C 1
ATOM 7579 O O . GLN B 1 409 ? 28.266 4.707 21.141 1 93 409 GLN B O 1
ATOM 7584 N N . ALA B 1 410 ? 26.141 4.746 20.609 1 90 410 ALA B N 1
ATOM 7585 C CA . ALA B 1 410 ? 26.344 5.641 19.469 1 90 410 ALA B CA 1
ATOM 7586 C C . ALA B 1 410 ? 26.906 6.984 19.938 1 90 410 ALA B C 1
ATOM 7588 O O . ALA B 1 410 ? 27.766 7.574 19.266 1 90 410 ALA B O 1
ATOM 7589 N N . ARG B 1 411 ? 26.438 7.434 21.047 1 89.12 411 ARG B N 1
ATOM 7590 C CA . ARG B 1 411 ? 26.922 8.688 21.625 1 89.12 411 ARG B CA 1
ATOM 7591 C C . ARG B 1 411 ? 28.375 8.555 22.078 1 89.12 411 ARG B C 1
ATOM 7593 O O . ARG B 1 411 ? 29.188 9.453 21.859 1 89.12 411 ARG B O 1
ATOM 7600 N N . GLN B 1 412 ? 28.609 7.441 22.641 1 91.06 412 GLN B N 1
ATOM 7601 C CA . GLN B 1 412 ? 29.953 7.215 23.141 1 91.06 412 GLN B CA 1
ATOM 7602 C C . GLN B 1 412 ? 30.953 7.047 22 1 91.06 412 GLN B C 1
ATOM 7604 O O . GLN B 1 412 ? 32.094 7.508 22.078 1 91.06 412 GLN B O 1
ATOM 7609 N N . GLU B 1 413 ? 30.484 6.414 20.938 1 90 413 GLU B N 1
ATOM 7610 C CA . GLU B 1 413 ? 31.359 6.195 19.781 1 90 413 GLU B CA 1
ATOM 7611 C C . GLU B 1 413 ? 31.391 7.43 18.875 1 90 413 GLU B C 1
ATOM 7613 O O . GLU B 1 413 ? 32.125 7.457 17.875 1 90 413 GLU B O 1
ATOM 7618 N N . LYS B 1 414 ? 30.703 8.469 19.203 1 86.88 414 LYS B N 1
ATOM 7619 C CA . LYS B 1 414 ? 30.656 9.719 18.453 1 86.88 414 LYS B CA 1
ATOM 7620 C C . LYS B 1 414 ? 30.328 9.469 17 1 86.88 414 LYS B C 1
ATOM 7622 O O . LYS B 1 414 ? 31 9.977 16.094 1 86.88 414 LYS B O 1
ATOM 7627 N N . LEU B 1 415 ? 29.312 8.711 16.812 1 83.44 415 LEU B N 1
ATOM 7628 C CA . LEU B 1 415 ? 28.891 8.391 15.461 1 83.44 415 LEU B CA 1
ATOM 7629 C C . LEU B 1 415 ? 28.469 9.648 14.703 1 83.44 415 LEU B C 1
ATOM 7631 O O . LEU B 1 415 ? 28.516 9.68 13.469 1 83.44 415 LEU B O 1
ATOM 7635 N N . LYS B 1 416 ? 28.062 10.664 15.445 1 79 416 LYS B N 1
ATOM 7636 C CA . LYS B 1 416 ? 27.688 11.938 14.836 1 79 416 LYS B CA 1
ATOM 7637 C C . LYS B 1 416 ? 28.828 12.5 13.992 1 79 416 LYS B C 1
ATOM 7639 O O . LYS B 1 416 ? 28.594 13.086 12.93 1 79 416 LYS B O 1
ATOM 7644 N N . ASP B 1 417 ? 29.953 12.227 14.508 1 79.94 417 ASP B N 1
ATOM 7645 C CA . ASP B 1 417 ? 31.125 12.781 13.836 1 79.94 417 ASP B CA 1
ATOM 7646 C C . ASP B 1 417 ? 31.609 11.852 12.727 1 79.94 417 ASP B C 1
ATOM 7648 O O . ASP B 1 417 ? 32.219 12.312 11.75 1 79.94 417 ASP B O 1
ATOM 7652 N N . LYS B 1 418 ? 31.406 10.562 12.852 1 75.69 418 LYS B N 1
ATOM 7653 C CA . LYS B 1 418 ? 31.844 9.594 11.852 1 75.69 418 LYS B CA 1
ATOM 7654 C C . LYS B 1 418 ? 30.906 9.578 10.648 1 75.69 418 LYS B C 1
ATOM 7656 O O . LYS B 1 418 ? 31.359 9.398 9.508 1 75.69 418 LYS B O 1
ATOM 7661 N N . GLN B 1 419 ? 29.703 9.758 10.93 1 69.94 419 GLN B N 1
ATOM 7662 C CA . GLN B 1 419 ? 28.688 9.766 9.875 1 69.94 419 GLN B CA 1
ATOM 7663 C C . GLN B 1 419 ? 28.062 11.148 9.727 1 69.94 419 GLN B C 1
ATOM 7665 O O . GLN B 1 419 ? 26.906 11.359 10.109 1 69.94 419 GLN B O 1
ATOM 7670 N N . LYS B 1 420 ? 28.828 12.07 9.195 1 71.75 420 LYS B N 1
ATOM 7671 C CA . LYS B 1 420 ? 28.391 13.469 9.117 1 71.75 420 LYS B CA 1
ATOM 7672 C C . LYS B 1 420 ? 27.266 13.641 8.102 1 71.75 420 LYS B C 1
ATOM 7674 O O . LYS B 1 420 ? 26.344 14.422 8.312 1 71.75 420 LYS B O 1
ATOM 7679 N N . GLU B 1 421 ? 27.469 12.812 7.043 1 79.06 421 GLU B N 1
ATOM 7680 C CA . GLU B 1 421 ? 26.453 12.906 5.992 1 79.06 421 GLU B CA 1
ATOM 7681 C C . GLU B 1 421 ? 26.125 11.531 5.426 1 79.06 421 GLU B C 1
ATOM 7683 O O . GLU B 1 421 ? 26.938 10.609 5.488 1 79.06 421 GLU B O 1
ATOM 7688 N N . ILE B 1 422 ? 24.906 11.367 5.27 1 79.75 422 ILE B N 1
ATOM 7689 C CA . ILE B 1 422 ? 24.5 10.148 4.586 1 79.75 422 ILE B CA 1
ATOM 7690 C C . ILE B 1 422 ? 24.688 10.305 3.08 1 79.75 422 ILE B C 1
ATOM 7692 O O . ILE B 1 422 ? 24.156 11.234 2.477 1 79.75 422 ILE B O 1
ATOM 7696 N N . THR B 1 423 ? 25.547 9.633 2.535 1 79.38 423 THR B N 1
ATOM 7697 C CA . THR B 1 423 ? 25.844 9.711 1.108 1 79.38 423 THR B CA 1
ATOM 7698 C C . THR B 1 423 ? 24.906 8.82 0.306 1 79.38 423 THR B C 1
ATOM 7700 O O . THR B 1 423 ? 24.766 7.629 0.598 1 79.38 423 THR B O 1
ATOM 7703 N N . VAL B 1 424 ? 24.172 9.406 -0.487 1 74.81 424 VAL B N 1
ATOM 7704 C CA . VAL B 1 424 ? 23.25 8.656 -1.351 1 74.81 424 VAL B CA 1
ATOM 7705 C C . VAL B 1 424 ? 23.828 8.586 -2.764 1 74.81 424 VAL B C 1
ATOM 7707 O O . VAL B 1 424 ? 24.203 9.602 -3.342 1 74.81 424 VAL B O 1
ATOM 7710 N N . CYS B 1 425 ? 24.297 7.375 -3.279 1 61.91 425 CYS B N 1
ATOM 7711 C CA . CYS B 1 425 ? 24.828 7.168 -4.625 1 61.91 425 CYS B CA 1
ATOM 7712 C C . CYS B 1 425 ? 23.688 7.109 -5.645 1 61.91 425 CYS B C 1
ATOM 7714 O O . CYS B 1 425 ? 22.75 6.32 -5.496 1 61.91 425 CYS B O 1
ATOM 7716 N N . THR B 1 426 ? 23.516 8.102 -6.312 1 57.94 426 THR B N 1
ATOM 7717 C CA . THR B 1 426 ? 22.516 8.141 -7.367 1 57.94 426 THR B CA 1
ATOM 7718 C C . THR B 1 426 ? 22.891 7.219 -8.523 1 57.94 426 THR B C 1
ATOM 7720 O O . THR B 1 426 ? 22.188 7.133 -9.523 1 57.94 426 THR B O 1
ATOM 7723 N N . ALA B 1 427 ? 24.172 6.691 -8.703 1 49.97 427 ALA B N 1
ATOM 7724 C CA . ALA B 1 427 ? 24.516 5.91 -9.891 1 49.97 427 ALA B CA 1
ATOM 7725 C C . ALA B 1 427 ? 23.391 4.941 -10.258 1 49.97 427 ALA B C 1
ATOM 7727 O O . ALA B 1 427 ? 23.531 3.729 -10.078 1 49.97 427 ALA B O 1
ATOM 7728 N N . PHE B 1 428 ? 22.469 4.969 -9.672 1 45.47 428 PHE B N 1
ATOM 7729 C CA . PHE B 1 428 ? 21.484 4.152 -10.375 1 45.47 428 PHE B CA 1
ATOM 7730 C C . PHE B 1 428 ? 21.469 4.473 -11.867 1 45.47 428 PHE B C 1
ATOM 7732 O O . PHE B 1 428 ? 21.656 5.629 -12.258 1 45.47 428 PHE B O 1
ATOM 7739 N N . GLU B 1 429 ? 21.891 3.578 -12.727 1 40.56 429 GLU B N 1
ATOM 7740 C CA . GLU B 1 429 ? 21.875 3.645 -14.18 1 40.56 429 GLU B CA 1
ATOM 7741 C C . GLU B 1 429 ? 20.734 4.547 -14.672 1 40.56 429 GLU B C 1
ATOM 7743 O O . GLU B 1 429 ? 19.562 4.258 -14.445 1 40.56 429 GLU B O 1
ATOM 7748 N N . SER B 1 430 ? 20.734 5.777 -14.531 1 40.75 430 SER B N 1
ATOM 7749 C CA . SER B 1 430 ? 20.094 6.848 -15.289 1 40.75 430 SER B CA 1
ATOM 7750 C C . SER B 1 430 ? 19.406 6.309 -16.547 1 40.75 430 SER B C 1
ATOM 7752 O O . SER B 1 430 ? 18.672 7.031 -17.219 1 40.75 430 SER B O 1
ATOM 7754 N N . THR B 1 431 ? 20.188 5.402 -17.172 1 39.5 431 THR B N 1
ATOM 7755 C CA . THR B 1 431 ? 19.828 5.117 -18.562 1 39.5 431 THR B CA 1
ATOM 7756 C C . THR B 1 431 ? 18.422 4.516 -18.656 1 39.5 431 THR B C 1
ATOM 7758 O O . THR B 1 431 ? 18.031 3.99 -19.703 1 39.5 431 THR B O 1
ATOM 7761 N N . ALA B 1 432 ? 17.938 4.137 -17.594 1 43.94 432 ALA B N 1
ATOM 7762 C CA . ALA B 1 432 ? 16.688 3.533 -18.062 1 43.94 432 ALA B CA 1
ATOM 7763 C C . ALA B 1 432 ? 15.906 4.508 -18.938 1 43.94 432 ALA B C 1
ATOM 7765 O O . ALA B 1 432 ? 15.547 5.598 -18.5 1 43.94 432 ALA B O 1
ATOM 7766 N N . SER B 1 433 ? 16.172 4.52 -20.156 1 48.5 433 SER B N 1
ATOM 7767 C CA . SER B 1 433 ? 15.539 5.238 -21.25 1 48.5 433 SER B CA 1
ATOM 7768 C C . SER B 1 433 ? 14.039 5.398 -21.016 1 48.5 433 SER B C 1
ATOM 7770 O O . SER B 1 433 ? 13.445 4.637 -20.25 1 48.5 433 SER B O 1
ATOM 7772 N N . THR B 1 434 ? 13.609 6.586 -21.25 1 48.53 434 THR B N 1
ATOM 7773 C CA . THR B 1 434 ? 12.188 6.871 -21.312 1 48.53 434 THR B CA 1
ATOM 7774 C C . THR B 1 434 ? 11.406 5.617 -21.688 1 48.53 434 THR B C 1
ATOM 7776 O O . THR B 1 434 ? 10.328 5.359 -21.141 1 48.53 434 THR B O 1
ATOM 7779 N N . ARG B 1 435 ? 12.117 4.922 -22.469 1 53.84 435 ARG B N 1
ATOM 7780 C CA . ARG B 1 435 ? 11.461 3.719 -22.969 1 53.84 435 ARG B CA 1
ATOM 7781 C C . ARG B 1 435 ? 11.352 2.66 -21.875 1 53.84 435 ARG B C 1
ATOM 7783 O O . ARG B 1 435 ? 10.32 2.008 -21.734 1 53.84 435 ARG B O 1
ATOM 7790 N N . GLU B 1 436 ? 12.344 2.643 -21.047 1 57.16 436 GLU B N 1
ATOM 7791 C CA . GLU B 1 436 ? 12.32 1.652 -19.969 1 57.16 436 GLU B CA 1
ATOM 7792 C C . GLU B 1 436 ? 11.312 2.027 -18.891 1 57.16 436 GLU B C 1
ATOM 7794 O O . GLU B 1 436 ? 10.664 1.153 -18.312 1 57.16 436 GLU B O 1
ATOM 7799 N N . ASN B 1 437 ? 11.195 3.225 -18.781 1 54.03 437 ASN B N 1
ATOM 7800 C CA . ASN B 1 437 ? 10.203 3.682 -17.797 1 54.03 437 ASN B CA 1
ATOM 7801 C C . ASN B 1 437 ? 8.781 3.381 -18.266 1 54.03 437 ASN B C 1
ATOM 7803 O O . ASN B 1 437 ? 7.93 3.012 -17.453 1 54.03 437 ASN B O 1
ATOM 7807 N N . ILE B 1 438 ? 8.586 3.539 -19.516 1 54.34 438 ILE B N 1
ATOM 7808 C CA . ILE B 1 438 ? 7.254 3.268 -20.047 1 54.34 438 ILE B CA 1
ATOM 7809 C C . ILE B 1 438 ? 6.953 1.773 -19.953 1 54.34 438 ILE B C 1
ATOM 7811 O O . ILE B 1 438 ? 5.836 1.383 -19.594 1 54.34 438 ILE B O 1
ATOM 7815 N N . VAL B 1 439 ? 8.008 1.035 -20.172 1 58.91 439 VAL B N 1
ATOM 7816 C CA . VAL B 1 439 ? 7.828 -0.412 -20.125 1 58.91 439 VAL B CA 1
ATOM 7817 C C . VAL B 1 439 ? 7.609 -0.86 -18.688 1 58.91 439 VAL B C 1
ATOM 7819 O O . VAL B 1 439 ? 6.758 -1.706 -18.406 1 58.91 439 VAL B O 1
ATOM 7822 N N . SER B 1 440 ? 8.289 -0.293 -17.828 1 61.38 440 SER B N 1
ATOM 7823 C CA . SER B 1 440 ? 8.125 -0.635 -16.422 1 61.38 440 SER B CA 1
ATOM 7824 C C . SER B 1 440 ? 6.766 -0.191 -15.898 1 61.38 440 SER B C 1
ATOM 7826 O O . SER B 1 440 ? 6.137 -0.902 -15.117 1 61.38 440 SER B O 1
ATOM 7828 N N . ALA B 1 441 ? 6.383 0.88 -16.438 1 58.09 441 ALA B N 1
ATOM 7829 C CA . ALA B 1 441 ? 5.062 1.367 -16.047 1 58.09 441 ALA B CA 1
ATOM 7830 C C . ALA B 1 441 ? 3.961 0.462 -16.594 1 58.09 441 ALA B C 1
ATOM 7832 O O . ALA B 1 441 ? 2.969 0.202 -15.906 1 58.09 441 ALA B O 1
ATOM 7833 N N . GLN B 1 442 ? 4.168 0.088 -17.75 1 59.97 442 GLN B N 1
ATOM 7834 C CA . GLN B 1 442 ? 3.182 -0.801 -18.359 1 59.97 442 GLN B CA 1
ATOM 7835 C C . GLN B 1 442 ? 3.115 -2.135 -17.609 1 59.97 442 GLN B C 1
ATOM 7837 O O . GLN B 1 442 ? 2.031 -2.678 -17.406 1 59.97 442 GLN B O 1
ATOM 7842 N N . TYR B 1 443 ? 4.223 -2.582 -17.219 1 62.72 443 TYR B N 1
ATOM 7843 C CA . TYR B 1 443 ? 4.27 -3.822 -16.453 1 62.72 443 TYR B CA 1
ATOM 7844 C C . TYR B 1 443 ? 3.609 -3.646 -15.086 1 62.72 443 TYR B C 1
ATOM 7846 O O . TYR B 1 443 ? 2.861 -4.516 -14.633 1 62.72 443 TYR B O 1
ATOM 7854 N N . MET B 1 444 ? 4.012 -2.672 -14.555 1 61.97 444 MET B N 1
ATOM 7855 C CA . MET B 1 444 ? 3.389 -2.387 -13.266 1 61.97 444 MET B CA 1
ATOM 7856 C C . MET B 1 444 ? 1.874 -2.289 -13.398 1 61.97 444 MET B C 1
ATOM 7858 O O . MET B 1 444 ? 1.137 -2.773 -12.539 1 61.97 444 MET B O 1
ATOM 7862 N N . TYR B 1 445 ? 1.521 -1.596 -14.477 1 60.03 445 TYR B N 1
ATOM 7863 C CA . TYR B 1 445 ? 0.091 -1.471 -14.742 1 60.03 445 TYR B CA 1
ATOM 7864 C C . TYR B 1 445 ? -0.554 -2.842 -14.906 1 60.03 445 TYR B C 1
ATOM 7866 O O . TYR B 1 445 ? -1.608 -3.113 -14.328 1 60.03 445 TYR B O 1
ATOM 7874 N N . MET B 1 446 ? 0.056 -3.709 -15.594 1 69.06 446 MET B N 1
ATOM 7875 C CA . MET B 1 446 ? -0.488 -5.043 -15.836 1 69.06 446 MET B CA 1
ATOM 7876 C C . MET B 1 446 ? -0.508 -5.867 -14.555 1 69.06 446 MET B C 1
ATOM 7878 O O . MET B 1 446 ? -1.447 -6.625 -14.312 1 69.06 446 MET B O 1
ATOM 7882 N N . THR B 1 447 ? 0.417 -5.695 -13.82 1 72.81 447 THR B N 1
ATOM 7883 C CA . THR B 1 447 ? 0.486 -6.418 -12.555 1 72.81 447 THR B CA 1
ATOM 7884 C C . THR B 1 447 ? -0.622 -5.965 -11.609 1 72.81 447 THR B C 1
ATOM 7886 O O . THR B 1 447 ? -1.265 -6.793 -10.953 1 72.81 447 THR B O 1
ATOM 7889 N N . ILE B 1 448 ? -0.765 -4.734 -11.602 1 69.5 448 ILE B N 1
ATOM 7890 C CA . ILE B 1 448 ? -1.821 -4.199 -10.75 1 69.5 448 ILE B CA 1
ATOM 7891 C C . ILE B 1 448 ? -3.18 -4.699 -11.234 1 69.5 448 ILE B C 1
ATOM 7893 O O . ILE B 1 448 ? -4.031 -5.078 -10.43 1 69.5 448 ILE B O 1
ATOM 7897 N N . CYS B 1 449 ? -3.379 -4.672 -12.523 1 71.69 449 CYS B N 1
ATOM 7898 C CA . CYS B 1 449 ? -4.621 -5.18 -13.094 1 71.69 449 CYS B CA 1
ATOM 7899 C C . CYS B 1 449 ? -4.84 -6.641 -12.711 1 71.69 449 CYS B C 1
ATOM 7901 O O . CYS B 1 449 ? -5.953 -7.039 -12.367 1 71.69 449 CYS B O 1
ATOM 7903 N N . GLN B 1 450 ? -3.746 -7.363 -12.688 1 78.38 450 GLN B N 1
ATOM 7904 C CA . GLN B 1 450 ? -3.846 -8.773 -12.336 1 78.38 450 GLN B CA 1
ATOM 7905 C C . GLN B 1 450 ? -4.164 -8.961 -10.852 1 78.38 450 GLN B C 1
ATOM 7907 O O . GLN B 1 450 ? -4.934 -9.844 -10.484 1 78.38 450 GLN B O 1
ATOM 7912 N N . ILE B 1 451 ? -3.623 -8.188 -10.125 1 81.56 451 ILE B N 1
ATOM 7913 C CA . ILE B 1 451 ? -3.863 -8.266 -8.688 1 81.56 451 ILE B CA 1
ATOM 7914 C C . ILE B 1 451 ? -5.324 -7.93 -8.391 1 81.56 451 ILE B C 1
ATOM 7916 O O . ILE B 1 451 ? -5.973 -8.609 -7.594 1 81.56 451 ILE B O 1
ATOM 7920 N N . ILE B 1 452 ? -5.816 -6.895 -9.047 1 80.5 452 ILE B N 1
ATOM 7921 C CA . ILE B 1 452 ? -7.199 -6.484 -8.836 1 80.5 452 ILE B CA 1
ATOM 7922 C C . ILE B 1 452 ? -8.141 -7.582 -9.328 1 80.5 452 ILE B C 1
ATOM 7924 O O . ILE B 1 452 ? -9.133 -7.898 -8.664 1 80.5 452 ILE B O 1
ATOM 7928 N N . HIS B 1 453 ? -7.809 -8.062 -10.461 1 85.12 453 HIS B N 1
ATOM 7929 C CA . HIS B 1 453 ? -8.617 -9.148 -10.992 1 85.12 453 HIS B CA 1
ATOM 7930 C C . HIS B 1 453 ? -8.633 -10.344 -10.039 1 85.12 453 HIS B C 1
ATOM 7932 O O . HIS B 1 453 ? -9.695 -10.906 -9.75 1 85.12 453 HIS B O 1
ATOM 7938 N N . GLN B 1 454 ? -7.469 -10.688 -9.539 1 87.31 454 GLN B N 1
ATOM 7939 C CA . GLN B 1 454 ? -7.371 -11.812 -8.609 1 87.31 454 GLN B CA 1
ATOM 7940 C C . GLN B 1 454 ? -8.117 -11.523 -7.312 1 87.31 454 GLN B C 1
ATOM 7942 O O . GLN B 1 454 ? -8.742 -12.414 -6.734 1 87.31 454 GLN B O 1
ATOM 7947 N N . ALA B 1 455 ? -7.941 -10.398 -6.906 1 88.5 455 ALA B N 1
ATOM 7948 C CA . ALA B 1 455 ? -8.664 -10 -5.699 1 88.5 455 ALA B CA 1
ATOM 7949 C C . ALA B 1 455 ? -10.172 -10.125 -5.906 1 88.5 455 ALA B C 1
ATOM 7951 O O . ALA B 1 455 ? -10.891 -10.617 -5.031 1 88.5 455 ALA B O 1
ATOM 7952 N N . ASN B 1 456 ? -10.672 -9.609 -7.055 1 87.81 456 ASN B N 1
ATOM 7953 C CA . ASN B 1 456 ? -12.094 -9.711 -7.375 1 87.81 456 ASN B CA 1
ATOM 7954 C C . ASN B 1 456 ? -12.562 -11.164 -7.375 1 87.81 456 ASN B C 1
ATOM 7956 O O . ASN B 1 456 ? -13.586 -11.492 -6.766 1 87.81 456 ASN B O 1
ATOM 7960 N N . VAL B 1 457 ? -11.781 -11.961 -8.062 1 89.25 457 VAL B N 1
ATOM 7961 C CA . VAL B 1 457 ? -12.141 -13.375 -8.148 1 89.25 457 VAL B CA 1
ATOM 7962 C C . VAL B 1 457 ? -12.172 -13.984 -6.754 1 89.25 457 VAL B C 1
ATOM 7964 O O . VAL B 1 457 ? -13.086 -14.742 -6.422 1 89.25 457 VAL B O 1
ATOM 7967 N N . THR B 1 458 ? -11.227 -13.656 -5.941 1 92 458 THR B N 1
ATOM 7968 C CA . THR B 1 458 ? -11.148 -14.188 -4.586 1 92 458 THR B CA 1
ATOM 7969 C C . THR B 1 458 ? -12.352 -13.75 -3.758 1 92 458 THR B C 1
ATOM 7971 O O . THR B 1 458 ? -12.969 -14.57 -3.068 1 92 458 THR B O 1
ATOM 7974 N N . ILE B 1 459 ? -12.656 -12.555 -3.836 1 90.75 459 ILE B N 1
ATOM 7975 C CA . ILE B 1 459 ? -13.773 -12.031 -3.062 1 90.75 459 ILE B CA 1
ATOM 7976 C C . ILE B 1 459 ? -15.078 -12.656 -3.549 1 90.75 459 ILE B C 1
ATOM 7978 O O . ILE B 1 459 ? -15.945 -13.008 -2.746 1 90.75 459 ILE B O 1
ATOM 7982 N N . LEU B 1 460 ? -15.297 -12.781 -4.871 1 90.62 460 LEU B N 1
ATOM 7983 C CA . LEU B 1 460 ? -16.5 -13.375 -5.43 1 90.62 460 LEU B CA 1
ATOM 7984 C C . LEU B 1 460 ? -16.625 -14.844 -5.023 1 90.62 460 LEU B C 1
ATOM 7986 O O . LEU B 1 460 ? -17.734 -15.32 -4.758 1 90.62 460 LEU B O 1
ATOM 7990 N N . LYS B 1 461 ? -15.477 -15.539 -4.98 1 92 461 LYS B N 1
ATOM 7991 C CA . LYS B 1 461 ? -15.492 -16.922 -4.512 1 92 461 LYS B CA 1
ATOM 7992 C C . LYS B 1 461 ? -15.898 -17 -3.043 1 92 461 LYS B C 1
ATOM 7994 O O . LYS B 1 461 ? -16.688 -17.875 -2.654 1 92 461 LYS B O 1
ATOM 7999 N N . LEU B 1 462 ? -15.32 -16.109 -2.248 1 91.62 462 LEU B N 1
ATOM 8000 C CA . LEU B 1 462 ? -15.656 -16.078 -0.828 1 91.62 462 LEU B CA 1
ATOM 8001 C C . LEU B 1 462 ? -17.125 -15.742 -0.625 1 91.62 462 LEU B C 1
ATOM 8003 O O . LEU B 1 462 ? -17.797 -16.328 0.232 1 91.62 462 LEU B O 1
ATOM 8007 N N . HIS B 1 463 ? -17.609 -14.781 -1.374 1 90.12 463 HIS B N 1
ATOM 8008 C CA . HIS B 1 463 ? -19.016 -14.43 -1.327 1 90.12 463 HIS B CA 1
ATOM 8009 C C . HIS B 1 463 ? -19.891 -15.625 -1.692 1 90.12 463 HIS B C 1
ATOM 8011 O O . HIS B 1 463 ? -20.938 -15.852 -1.062 1 90.12 463 HIS B O 1
ATOM 8017 N N . SER B 1 464 ? -19.484 -16.344 -2.76 1 90.75 464 SER B N 1
ATOM 8018 C CA . SER B 1 464 ? -20.234 -17.516 -3.191 1 90.75 464 SER B CA 1
ATOM 8019 C C . SER B 1 464 ? -20.328 -18.547 -2.07 1 90.75 464 SER B C 1
ATOM 8021 O O . SER B 1 464 ? -21.391 -19.141 -1.855 1 90.75 464 SER B O 1
ATOM 8023 N N . VAL B 1 465 ? -19.297 -18.688 -1.287 1 91.38 465 VAL B N 1
ATOM 8024 C CA . VAL B 1 465 ? -19.281 -19.656 -0.194 1 91.38 465 VAL B CA 1
ATOM 8025 C C . VAL B 1 465 ? -20.094 -19.125 0.985 1 91.38 465 VAL B C 1
ATOM 8027 O O . VAL B 1 465 ? -20.828 -19.875 1.627 1 91.38 465 VAL B O 1
ATOM 8030 N N . LEU B 1 466 ? -20 -17.828 1.237 1 90.19 466 LEU B N 1
ATOM 8031 C CA . LEU B 1 466 ? -20.688 -17.219 2.375 1 90.19 466 LEU B CA 1
ATOM 8032 C C . LEU B 1 466 ? -22.188 -17.234 2.174 1 90.19 466 LEU B C 1
ATOM 8034 O O . LEU B 1 466 ? -22.953 -17.422 3.131 1 90.19 466 LEU B O 1
ATOM 8038 N N . VAL B 1 467 ? -22.672 -17.094 0.89 1 88.69 467 VAL B N 1
ATOM 8039 C CA . VAL B 1 467 ? -24.094 -17.078 0.598 1 88.69 467 VAL B CA 1
ATOM 8040 C C . VAL B 1 467 ? -24.562 -18.484 0.241 1 88.69 467 VAL B C 1
ATOM 8042 O O . VAL B 1 467 ? -25.734 -18.703 -0.099 1 88.69 467 VAL B O 1
ATOM 8045 N N . SER B 1 468 ? -23.719 -19.5 0.266 1 88.25 468 SER B N 1
ATOM 8046 C CA . SER B 1 468 ? -24 -20.922 0.056 1 88.25 468 SER B CA 1
ATOM 8047 C C . SER B 1 468 ? -24.453 -21.188 -1.375 1 88.25 468 SER B C 1
ATOM 8049 O O . SER B 1 468 ? -25.375 -21.953 -1.602 1 88.25 468 SER B O 1
ATOM 8051 N N . ARG B 1 469 ? -23.875 -20.438 -2.322 1 87.94 469 ARG B N 1
ATOM 8052 C CA . ARG B 1 469 ? -24.094 -20.766 -3.727 1 87.94 469 ARG B CA 1
ATOM 8053 C C . ARG B 1 469 ? -23.438 -22.094 -4.09 1 87.94 469 ARG B C 1
ATOM 8055 O O . ARG B 1 469 ? -23.906 -22.812 -4.965 1 87.94 469 ARG B O 1
ATOM 8062 N N . ALA B 1 470 ? -22.344 -22.328 -3.428 1 88.12 470 ALA B N 1
ATOM 8063 C CA . ALA B 1 470 ? -21.641 -23.609 -3.504 1 88.12 470 ALA B CA 1
ATOM 8064 C C . ALA B 1 470 ? -21.766 -24.391 -2.195 1 88.12 470 ALA B C 1
ATOM 8066 O O . ALA B 1 470 ? -20.875 -24.328 -1.347 1 88.12 470 ALA B O 1
ATOM 8067 N N . PRO B 1 471 ? -22.719 -25.125 -2.02 1 88.88 471 PRO B N 1
ATOM 8068 C CA . PRO B 1 471 ? -23.016 -25.734 -0.722 1 88.88 471 PRO B CA 1
ATOM 8069 C C . PRO B 1 471 ? -21.938 -26.703 -0.271 1 88.88 471 PRO B C 1
ATOM 8071 O O . PRO B 1 471 ? -21.625 -26.781 0.921 1 88.88 471 PRO B O 1
ATOM 8074 N N . LYS B 1 472 ? -21.438 -27.531 -1.297 1 88.88 472 LYS B N 1
ATOM 8075 C CA . LYS B 1 472 ? -20.375 -28.469 -0.935 1 88.88 472 LYS B CA 1
ATOM 8076 C C . LYS B 1 472 ? -19.203 -27.75 -0.305 1 88.88 472 LYS B C 1
ATOM 8078 O O . LYS B 1 472 ? -18.672 -28.188 0.725 1 88.88 472 LYS B O 1
ATOM 8083 N N . HIS B 1 473 ? -18.859 -26.672 -0.878 1 91.69 473 HIS B N 1
ATOM 8084 C CA . HIS B 1 473 ? -17.719 -25.906 -0.381 1 91.69 473 HIS B CA 1
ATOM 8085 C C . HIS B 1 473 ? -18.094 -25.156 0.902 1 91.69 473 HIS B C 1
ATOM 8087 O O . HIS B 1 473 ? -17.266 -25.047 1.813 1 91.69 473 HIS B O 1
ATOM 8093 N N . ALA B 1 474 ? -19.297 -24.641 1.023 1 93.69 474 ALA B N 1
ATOM 8094 C CA . ALA B 1 474 ? -19.75 -23.938 2.221 1 93.69 474 ALA B CA 1
ATOM 8095 C C . ALA B 1 474 ? -19.766 -24.875 3.43 1 93.69 474 ALA B C 1
ATOM 8097 O O . ALA B 1 474 ? -19.375 -24.469 4.531 1 93.69 474 ALA B O 1
ATOM 8098 N N . ASN B 1 475 ? -20.156 -26.156 3.193 1 94.12 475 ASN B N 1
ATOM 8099 C CA . ASN B 1 475 ? -20.188 -27.125 4.281 1 94.12 475 ASN B CA 1
ATOM 8100 C C . ASN B 1 475 ? -18.781 -27.406 4.828 1 94.12 475 ASN B C 1
ATOM 8102 O O . ASN B 1 475 ? -18.594 -27.453 6.043 1 94.12 475 ASN B O 1
ATOM 8106 N N . VAL B 1 476 ? -17.891 -27.578 3.898 1 93.31 476 VAL B N 1
ATOM 8107 C CA . VAL B 1 476 ? -16.531 -27.844 4.312 1 93.31 476 VAL B CA 1
ATOM 8108 C C . VAL B 1 476 ? -15.977 -26.641 5.09 1 93.31 476 VAL B C 1
ATOM 8110 O O . VAL B 1 476 ? -15.328 -26.812 6.121 1 93.31 476 VAL B O 1
ATOM 8113 N N . MET B 1 477 ? -16.219 -25.438 4.629 1 93.75 477 MET B N 1
ATOM 8114 C CA . MET B 1 477 ? -15.75 -24.234 5.301 1 93.75 477 MET B CA 1
ATOM 8115 C C . MET B 1 477 ? -16.391 -24.094 6.676 1 93.75 477 MET B C 1
ATOM 8117 O O . MET B 1 477 ? -15.719 -23.766 7.652 1 93.75 477 MET B O 1
ATOM 8121 N N . MET B 1 478 ? -17.719 -24.344 6.836 1 95.31 478 MET B N 1
ATOM 8122 C CA . MET B 1 478 ? -18.422 -24.234 8.109 1 95.31 478 MET B CA 1
ATOM 8123 C C . MET B 1 478 ? -17.859 -25.234 9.125 1 95.31 478 MET B C 1
ATOM 8125 O O . MET B 1 478 ? -17.625 -24.875 10.281 1 95.31 478 MET B O 1
ATOM 8129 N N . VAL B 1 479 ? -17.609 -26.438 8.633 1 95 479 VAL B N 1
ATOM 8130 C CA . VAL B 1 479 ? -17.062 -27.453 9.523 1 95 479 VAL B CA 1
ATOM 8131 C C . VAL B 1 479 ? -15.672 -27.031 9.992 1 95 479 VAL B C 1
ATOM 8133 O O . VAL B 1 479 ? -15.336 -27.188 11.164 1 95 479 VAL B O 1
ATOM 8136 N N . GLY B 1 480 ? -14.898 -26.531 9.023 1 95.38 480 GLY B N 1
ATOM 8137 C CA . GLY B 1 480 ? -13.578 -26.047 9.383 1 95.38 480 GLY B CA 1
ATOM 8138 C C . GLY B 1 480 ? -13.617 -24.922 10.398 1 95.38 480 GLY B C 1
ATOM 8139 O O . GLY B 1 480 ? -12.844 -24.922 11.359 1 95.38 480 GLY B O 1
ATOM 8140 N N . ILE B 1 481 ? -14.516 -23.969 10.211 1 95.88 481 ILE B N 1
ATOM 8141 C CA . ILE B 1 481 ? -14.633 -22.812 11.102 1 95.88 481 ILE B CA 1
ATOM 8142 C C . ILE B 1 481 ? -15.117 -23.281 12.477 1 95.88 481 ILE B C 1
ATOM 8144 O O . ILE B 1 481 ? -14.625 -22.812 13.508 1 95.88 481 ILE B O 1
ATOM 8148 N N . ILE B 1 482 ? -16.062 -24.219 12.492 1 96 482 ILE B N 1
ATOM 8149 C CA . ILE B 1 482 ? -16.562 -24.75 13.75 1 96 482 ILE B CA 1
ATOM 8150 C C . ILE B 1 482 ? -15.438 -25.469 14.492 1 96 482 ILE B C 1
ATOM 8152 O O . ILE B 1 482 ? -15.273 -25.297 15.703 1 96 482 ILE B O 1
ATOM 8156 N N . GLY B 1 483 ? -14.719 -26.297 13.766 1 95.25 483 GLY B N 1
ATOM 8157 C CA . GLY B 1 483 ? -13.578 -26.953 14.375 1 95.25 483 GLY B CA 1
ATOM 8158 C C . GLY B 1 483 ? -12.578 -25.984 14.977 1 95.25 483 GLY B C 1
ATOM 8159 O O . GLY B 1 483 ? -12.117 -26.188 16.094 1 95.25 483 GLY B O 1
ATOM 8160 N N . LEU B 1 484 ? -12.297 -24.906 14.266 1 94.69 484 LEU B N 1
ATOM 8161 C CA . LEU B 1 484 ? -11.383 -23.891 14.758 1 94.69 484 LEU B CA 1
ATOM 8162 C C . LEU B 1 484 ? -11.969 -23.172 15.961 1 94.69 484 LEU B C 1
ATOM 8164 O O . LEU B 1 484 ? -11.25 -22.859 16.922 1 94.69 484 LEU B O 1
ATOM 8168 N N . ALA B 1 485 ? -13.266 -22.859 15.883 1 96.38 485 ALA B N 1
ATOM 8169 C CA . ALA B 1 485 ? -13.938 -22.188 16.984 1 96.38 485 ALA B CA 1
ATOM 8170 C C . ALA B 1 485 ? -13.883 -23.031 18.266 1 96.38 485 ALA B C 1
ATOM 8172 O O . ALA B 1 485 ? -13.617 -22.516 19.344 1 96.38 485 ALA B O 1
ATOM 8173 N N . ILE B 1 486 ? -14.047 -24.297 18.156 1 95.25 486 ILE B N 1
ATOM 8174 C CA . ILE B 1 486 ? -14 -25.203 19.297 1 95.25 486 ILE B CA 1
ATOM 8175 C C . ILE B 1 486 ? -12.586 -25.25 19.859 1 95.25 486 ILE B C 1
ATOM 8177 O O . ILE B 1 486 ? -12.391 -25.188 21.078 1 95.25 486 ILE B O 1
ATOM 8181 N N . LEU B 1 487 ? -11.664 -25.281 18.969 1 94.44 487 LEU B N 1
ATOM 8182 C CA . LEU B 1 487 ? -10.273 -25.312 19.406 1 94.44 487 LEU B CA 1
ATOM 8183 C C . LEU B 1 487 ? -9.914 -24.047 20.172 1 94.44 487 LEU B C 1
ATOM 8185 O O . LEU B 1 487 ? -9.266 -24.109 21.219 1 94.44 487 LEU B O 1
ATOM 8189 N N . LEU B 1 488 ? -10.344 -22.938 19.656 1 93.62 488 LEU B N 1
ATOM 8190 C CA . LEU B 1 488 ? -10.047 -21.656 20.281 1 93.62 488 LEU B CA 1
ATOM 8191 C C . LEU B 1 488 ? -10.812 -21.516 21.594 1 93.62 488 LEU B C 1
ATOM 8193 O O . LEU B 1 488 ? -10.344 -20.844 22.516 1 93.62 488 LEU B O 1
ATOM 8197 N N . ALA B 1 489 ? -11.961 -22.172 21.75 1 92.81 489 ALA B N 1
ATOM 8198 C CA . ALA B 1 489 ? -12.781 -22.078 22.953 1 92.81 489 ALA B CA 1
ATOM 8199 C C . ALA B 1 489 ? -12.234 -22.969 24.062 1 92.81 489 ALA B C 1
ATOM 8201 O O . ALA B 1 489 ? -12.273 -22.609 25.234 1 92.81 489 ALA B O 1
ATOM 8202 N N . VAL B 1 490 ? -11.641 -24.062 23.703 1 91.38 490 VAL B N 1
ATOM 8203 C CA . VAL B 1 490 ? -11.273 -25.078 24.703 1 91.38 490 VAL B CA 1
ATOM 8204 C C . VAL B 1 490 ? -9.812 -24.906 25.094 1 91.38 490 VAL B C 1
ATOM 8206 O O . VAL B 1 490 ? -9.445 -25.078 26.25 1 91.38 490 VAL B O 1
ATOM 8209 N N . THR B 1 491 ? -8.969 -24.562 24.203 1 91.62 491 THR B N 1
ATOM 8210 C CA . THR B 1 491 ? -7.535 -24.5 24.453 1 91.62 491 THR B CA 1
ATOM 8211 C C . THR B 1 491 ? -7.105 -23.047 24.703 1 91.62 491 THR B C 1
ATOM 8213 O O . THR B 1 491 ? -7.523 -22.141 23.984 1 91.62 491 THR B O 1
ATOM 8216 N N . PRO B 1 492 ? -6.316 -22.938 25.812 1 89 492 PRO B N 1
ATOM 8217 C CA . PRO B 1 492 ? -5.801 -21.578 26.047 1 89 492 PRO B CA 1
ATOM 8218 C C . PRO B 1 492 ? -4.988 -21.062 24.859 1 89 492 PRO B C 1
ATOM 8220 O O . PRO B 1 492 ? -4.27 -21.812 24.219 1 89 492 PRO B O 1
ATOM 8223 N N . LEU B 1 493 ? -5.082 -19.781 24.5 1 88.25 493 LEU B N 1
ATOM 8224 C CA . LEU B 1 493 ? -4.504 -19.141 23.328 1 88.25 493 LEU B CA 1
ATOM 8225 C C . LEU B 1 493 ? -2.988 -19.297 23.312 1 88.25 493 LEU B C 1
ATOM 8227 O O . LEU B 1 493 ? -2.387 -19.422 22.234 1 88.25 493 LEU B O 1
ATOM 8231 N N . LYS B 1 494 ? -2.336 -19.328 24.516 1 88.94 494 LYS B N 1
ATOM 8232 C CA . LYS B 1 494 ? -0.879 -19.438 24.562 1 88.94 494 LYS B CA 1
ATOM 8233 C C . LYS B 1 494 ? -0.396 -20.719 23.922 1 88.94 494 LYS B C 1
ATOM 8235 O O . LYS B 1 494 ? 0.606 -20.734 23.203 1 88.94 494 LYS B O 1
ATOM 8240 N N . TYR B 1 495 ? -1.138 -21.766 24.109 1 91 495 TYR B N 1
ATOM 8241 C CA . TYR B 1 495 ? -0.739 -23.047 23.531 1 91 495 TYR B CA 1
ATOM 8242 C C . TYR B 1 495 ? -0.997 -23.078 22.031 1 91 495 TYR B C 1
ATOM 8244 O O . TYR B 1 495 ? -0.266 -23.734 21.281 1 91 495 TYR B O 1
ATOM 8252 N N . LEU B 1 496 ? -2.016 -22.406 21.656 1 91.25 496 LEU B N 1
ATOM 8253 C CA . LEU B 1 496 ? -2.291 -22.344 20.219 1 91.25 496 LEU B CA 1
ATOM 8254 C C . LEU B 1 496 ? -1.206 -21.547 19.5 1 91.25 496 LEU B C 1
ATOM 8256 O O . LEU B 1 496 ? -0.779 -21.922 18.406 1 91.25 496 LEU B O 1
ATOM 8260 N N . ILE B 1 497 ? -0.744 -20.516 20.109 1 90.38 497 ILE B N 1
ATOM 8261 C CA . ILE B 1 497 ? 0.316 -19.703 19.516 1 90.38 497 ILE B CA 1
ATOM 8262 C C . ILE B 1 497 ? 1.608 -20.516 19.453 1 90.38 497 ILE B C 1
ATOM 8264 O O . ILE B 1 497 ? 2.297 -20.516 18.422 1 90.38 497 ILE B O 1
ATOM 8268 N N . ILE B 1 498 ? 1.917 -21.203 20.547 1 91.44 498 ILE B N 1
ATOM 8269 C CA . ILE B 1 498 ? 3.127 -22.016 20.578 1 91.44 498 ILE B CA 1
ATOM 8270 C C . ILE B 1 498 ? 3.059 -23.094 19.5 1 91.44 498 ILE B C 1
ATOM 8272 O O . ILE B 1 498 ? 4.035 -23.328 18.781 1 91.44 498 ILE B O 1
ATOM 8276 N N . SER B 1 499 ? 1.841 -23.656 19.375 1 91.12 499 SER B N 1
ATOM 8277 C CA . SER B 1 499 ? 1.664 -24.703 18.359 1 91.12 499 SER B CA 1
ATOM 8278 C C . SER B 1 499 ? 1.82 -24.141 16.953 1 91.12 499 SER B C 1
ATOM 8280 O O . SER B 1 499 ? 2.43 -24.781 16.094 1 91.12 499 SER B O 1
ATOM 8282 N N . ALA B 1 500 ? 1.299 -22.984 16.75 1 89.12 500 ALA B N 1
ATOM 8283 C CA . ALA B 1 500 ? 1.402 -22.344 15.438 1 89.12 500 ALA B CA 1
ATOM 8284 C C . ALA B 1 500 ? 2.855 -22.016 15.102 1 89.12 500 ALA B C 1
ATOM 8286 O O . ALA B 1 500 ? 3.297 -22.234 13.969 1 89.12 500 ALA B O 1
ATOM 8287 N N . VAL B 1 501 ? 3.57 -21.578 16.062 1 87.44 501 VAL B N 1
ATOM 8288 C CA . VAL B 1 501 ? 4.973 -21.234 15.859 1 87.44 501 VAL B CA 1
ATOM 8289 C C . VAL B 1 501 ? 5.781 -22.5 15.57 1 87.44 501 VAL B C 1
ATOM 8291 O O . VAL B 1 501 ? 6.594 -22.516 14.641 1 87.44 501 VAL B O 1
ATOM 8294 N N . LEU B 1 502 ? 5.523 -23.5 16.312 1 86.81 502 LEU B N 1
ATOM 8295 C CA . LEU B 1 502 ? 6.234 -24.75 16.125 1 86.81 502 LEU B CA 1
ATOM 8296 C C . LEU B 1 502 ? 5.91 -25.359 14.758 1 86.81 502 LEU B C 1
ATOM 8298 O O . LEU B 1 502 ? 6.801 -25.844 14.055 1 86.81 502 LEU B O 1
ATOM 8302 N N . HIS B 1 503 ? 4.652 -25.312 14.422 1 85.62 503 HIS B N 1
ATOM 8303 C CA . HIS B 1 503 ? 4.246 -25.844 13.125 1 85.62 503 HIS B CA 1
ATOM 8304 C C . HIS B 1 503 ? 4.91 -25.062 11.984 1 85.62 503 HIS B C 1
ATOM 8306 O O . HIS B 1 503 ? 5.395 -25.672 11.023 1 85.62 503 HIS B O 1
ATOM 8312 N N . TRP B 1 504 ? 4.883 -23.859 12.094 1 82.19 504 TRP B N 1
ATOM 8313 C CA . TRP B 1 504 ? 5.5 -23 11.086 1 82.19 504 TRP B CA 1
ATOM 8314 C C . TRP B 1 504 ? 6.988 -23.312 10.953 1 82.19 504 TRP B C 1
ATOM 8316 O O . TRP B 1 504 ? 7.52 -23.375 9.844 1 82.19 504 TRP B O 1
ATOM 8326 N N . MET B 1 505 ? 7.59 -23.609 11.969 1 80.81 505 MET B N 1
ATOM 8327 C CA . MET B 1 505 ? 9.023 -23.891 12 1 80.81 505 MET B CA 1
ATOM 8328 C C . MET B 1 505 ? 9.32 -25.25 11.398 1 80.81 505 MET B C 1
ATOM 8330 O O . MET B 1 505 ? 10.273 -25.406 10.633 1 80.81 505 MET B O 1
ATOM 8334 N N . ILE B 1 506 ? 8.523 -26.094 11.711 1 79.94 506 ILE B N 1
ATOM 8335 C CA . ILE B 1 506 ? 8.727 -27.453 11.219 1 79.94 506 ILE B CA 1
ATOM 8336 C C . ILE B 1 506 ? 8.492 -27.5 9.711 1 79.94 506 ILE B C 1
ATOM 8338 O O . ILE B 1 506 ? 9.242 -28.141 8.984 1 79.94 506 ILE B O 1
ATOM 8342 N N . MET B 1 507 ? 7.531 -26.719 9.312 1 79.38 507 MET B N 1
ATOM 8343 C CA . MET B 1 507 ? 7.164 -26.75 7.902 1 79.38 507 MET B CA 1
ATOM 8344 C C . MET B 1 507 ? 8.234 -26.078 7.047 1 79.38 507 MET B C 1
ATOM 8346 O O . MET B 1 507 ? 8.398 -26.422 5.871 1 79.38 507 MET B O 1
ATOM 8350 N N . ARG B 1 508 ? 8.969 -25.234 7.555 1 77.44 508 ARG B N 1
ATOM 8351 C CA . ARG B 1 508 ? 9.992 -24.531 6.789 1 77.44 508 ARG B CA 1
ATOM 8352 C C . ARG B 1 508 ? 11.359 -25.188 6.961 1 77.44 508 ARG B C 1
ATOM 8354 O O . ARG B 1 508 ? 12.312 -24.844 6.27 1 77.44 508 ARG B O 1
ATOM 8361 N N . SER B 1 509 ? 11.438 -26.141 7.832 1 76.5 509 SER B N 1
ATOM 8362 C CA . SER B 1 509 ? 12.672 -26.891 8.039 1 76.5 509 SER B CA 1
ATOM 8363 C C . SER B 1 509 ? 12.859 -27.953 6.965 1 76.5 509 SER B C 1
ATOM 8365 O O . SER B 1 509 ? 11.953 -28.203 6.16 1 76.5 509 SER B O 1
ATOM 8367 N N . LYS B 1 510 ? 14.016 -28.453 6.758 1 71.94 510 LYS B N 1
ATOM 8368 C CA . LYS B 1 510 ? 14.32 -29.516 5.809 1 71.94 510 LYS B CA 1
ATOM 8369 C C . LYS B 1 510 ? 13.398 -30.719 6.027 1 71.94 510 LYS B C 1
ATOM 8371 O O . LYS B 1 510 ? 12.977 -31.359 5.066 1 71.94 510 LYS B O 1
ATOM 8376 N N . LEU B 1 511 ? 13.039 -30.828 7.301 1 69.75 511 LEU B N 1
ATOM 8377 C CA . LEU B 1 511 ? 12.133 -31.922 7.625 1 69.75 511 LEU B CA 1
ATOM 8378 C C . LEU B 1 511 ? 10.742 -31.656 7.062 1 69.75 511 LEU B C 1
ATOM 8380 O O . LEU B 1 511 ? 10.086 -32.562 6.566 1 69.75 511 LEU B O 1
ATOM 8384 N N . GLY B 1 512 ? 10.32 -30.422 7.148 1 72.56 512 GLY B N 1
ATOM 8385 C CA . GLY B 1 512 ? 9.008 -30.062 6.637 1 72.56 512 GLY B CA 1
ATOM 8386 C C . GLY B 1 512 ? 8.906 -30.156 5.129 1 72.56 512 GLY B C 1
ATOM 8387 O O . GLY B 1 512 ? 7.879 -30.578 4.598 1 72.56 512 GLY B O 1
ATOM 8388 N N . LYS B 1 513 ? 9.969 -29.859 4.527 1 66.94 513 LYS B N 1
ATOM 8389 C CA . LYS B 1 513 ? 10 -29.969 3.074 1 66.94 513 LYS B CA 1
ATOM 8390 C C . LYS B 1 513 ? 9.875 -31.438 2.641 1 66.94 513 LYS B C 1
ATOM 8392 O O . LYS B 1 513 ? 9.258 -31.734 1.615 1 66.94 513 LYS B O 1
ATOM 8397 N N . TYR B 1 514 ? 10.508 -32.188 3.52 1 62.34 514 TYR B N 1
ATOM 8398 C CA . TYR B 1 514 ? 10.414 -33.625 3.232 1 62.34 514 TYR B CA 1
ATOM 8399 C C . TYR B 1 514 ? 8.992 -34.125 3.471 1 62.34 514 TYR B C 1
ATOM 8401 O O . TYR B 1 514 ? 8.5 -34.969 2.73 1 62.34 514 TYR B O 1
ATOM 8409 N N . ILE B 1 515 ? 8.461 -33.469 4.48 1 60.47 515 ILE B N 1
ATOM 8410 C CA . ILE B 1 515 ? 7.129 -33.938 4.848 1 60.47 515 ILE B CA 1
ATOM 8411 C C . ILE B 1 515 ? 6.086 -33.219 3.99 1 60.47 515 ILE B C 1
ATOM 8413 O O . ILE B 1 515 ? 4.996 -33.75 3.76 1 60.47 515 ILE B O 1
ATOM 8417 N N . LYS B 1 516 ? 6.605 -32.156 3.527 1 61.69 516 LYS B N 1
ATOM 8418 C CA . LYS B 1 516 ? 5.637 -31.375 2.754 1 61.69 516 LYS B CA 1
ATOM 8419 C C . LYS B 1 516 ? 4.992 -32.219 1.669 1 61.69 516 LYS B C 1
ATOM 8421 O O . LYS B 1 516 ? 5.676 -32.719 0.779 1 61.69 516 LYS B O 1
ATOM 8426 N N . ASN B 1 517 ? 3.932 -32.781 2.1 1 60.94 517 ASN B N 1
ATOM 8427 C CA . ASN B 1 517 ? 3.107 -33.562 1.179 1 60.94 517 ASN B CA 1
ATOM 8428 C C . ASN B 1 517 ? 2.443 -32.688 0.134 1 60.94 517 ASN B C 1
ATOM 8430 O O . ASN B 1 517 ? 1.576 -31.859 0.465 1 60.94 517 ASN B O 1
ATOM 8434 N N . ASN B 1 518 ? 3.078 -32.469 -0.995 1 66.38 518 ASN B N 1
ATOM 8435 C CA . ASN B 1 518 ? 2.551 -31.75 -2.15 1 66.38 518 ASN B CA 1
ATOM 8436 C C . ASN B 1 518 ? 1.079 -32.062 -2.389 1 66.38 518 ASN B C 1
ATOM 8438 O O . ASN B 1 518 ? 0.351 -31.281 -2.986 1 66.38 518 ASN B O 1
ATOM 8442 N N . GLN B 1 519 ? 0.668 -33.188 -1.702 1 75.25 519 GLN B N 1
ATOM 8443 C CA . GLN B 1 519 ? -0.703 -33.625 -1.952 1 75.25 519 GLN B CA 1
ATOM 8444 C C . GLN B 1 519 ? -1.704 -32.688 -1.256 1 75.25 519 GLN B C 1
ATOM 8446 O O . GLN B 1 519 ? -2.752 -32.375 -1.817 1 75.25 519 GLN B O 1
ATOM 8451 N N . ASN B 1 520 ? -1.284 -32.312 -0.031 1 77.62 520 ASN B N 1
ATOM 8452 C CA . ASN B 1 520 ? -2.207 -31.453 0.698 1 77.62 520 ASN B CA 1
ATOM 8453 C C . ASN B 1 520 ? -2.342 -30.094 0.033 1 77.62 520 ASN B C 1
ATOM 8455 O O . ASN B 1 520 ? -3.441 -29.531 -0.048 1 77.62 520 ASN B O 1
ATOM 8459 N N . LYS B 1 521 ? -1.256 -29.641 -0.416 1 80.31 521 LYS B N 1
ATOM 8460 C CA . LYS B 1 521 ? -1.3 -28.359 -1.115 1 80.31 521 LYS B CA 1
ATOM 8461 C C . LYS B 1 521 ? -2.135 -28.453 -2.389 1 80.31 521 LYS B C 1
ATOM 8463 O O . LYS B 1 521 ? -2.898 -27.547 -2.707 1 80.31 521 LYS B O 1
ATOM 8468 N N . ARG B 1 522 ? -1.99 -29.5 -3.047 1 84.06 522 ARG B N 1
ATOM 8469 C CA . ARG B 1 522 ? -2.748 -29.719 -4.273 1 84.06 522 ARG B CA 1
ATOM 8470 C C . ARG B 1 522 ? -4.242 -29.812 -3.982 1 84.06 522 ARG B C 1
ATOM 8472 O O . ARG B 1 522 ? -5.059 -29.281 -4.73 1 84.06 522 ARG B O 1
ATOM 8479 N N . ARG B 1 523 ? -4.531 -30.438 -2.871 1 86.25 523 ARG B N 1
ATOM 8480 C CA . ARG B 1 523 ? -5.941 -30.594 -2.535 1 86.25 523 ARG B CA 1
ATOM 8481 C C . ARG B 1 523 ? -6.582 -29.25 -2.213 1 86.25 523 ARG B C 1
ATOM 8483 O O . ARG B 1 523 ? -7.727 -28.984 -2.592 1 86.25 523 ARG B O 1
ATOM 8490 N N . VAL B 1 524 ? -5.855 -28.453 -1.492 1 86.94 524 VAL B N 1
ATOM 8491 C CA . VAL B 1 524 ? -6.379 -27.125 -1.134 1 86.94 524 VAL B CA 1
ATOM 8492 C C . VAL B 1 524 ? -6.574 -26.297 -2.395 1 86.94 524 VAL B C 1
ATOM 8494 O O . VAL B 1 524 ? -7.586 -25.609 -2.537 1 86.94 524 VAL B O 1
ATOM 8497 N N . LYS B 1 525 ? -5.664 -26.422 -3.258 1 87.56 525 LYS B N 1
ATOM 8498 C CA . LYS B 1 525 ? -5.762 -25.672 -4.516 1 87.56 525 LYS B CA 1
ATOM 8499 C C . LYS B 1 525 ? -6.953 -26.156 -5.34 1 87.56 525 LYS B C 1
ATOM 8501 O O . LYS B 1 525 ? -7.688 -25.344 -5.91 1 87.56 525 LYS B O 1
ATOM 8506 N N . GLU B 1 526 ? -7.098 -27.453 -5.461 1 88.31 526 GLU B N 1
ATOM 8507 C CA . GLU B 1 526 ? -8.219 -28.031 -6.188 1 88.31 526 GLU B CA 1
ATOM 8508 C C . GLU B 1 526 ? -9.555 -27.578 -5.586 1 88.31 526 GLU B C 1
ATOM 8510 O O . GLU B 1 526 ? -10.5 -27.281 -6.316 1 88.31 526 GLU B O 1
ATOM 8515 N N . TRP B 1 527 ? -9.562 -27.625 -4.242 1 88.94 527 TRP B N 1
ATOM 8516 C CA . TRP B 1 527 ? -10.766 -27.188 -3.543 1 88.94 527 TRP B CA 1
ATOM 8517 C C . TRP B 1 527 ? -11.062 -25.719 -3.855 1 88.94 527 TRP B C 1
ATOM 8519 O O . TRP B 1 527 ? -12.203 -25.359 -4.164 1 88.94 527 TRP B O 1
ATOM 8529 N N . TRP B 1 528 ? -10.109 -24.859 -3.863 1 90.38 528 TRP B N 1
ATOM 8530 C CA . TRP B 1 528 ? -10.266 -23.438 -4.129 1 90.38 528 TRP B CA 1
ATOM 8531 C C . TRP B 1 528 ? -10.672 -23.188 -5.578 1 90.38 528 TRP B C 1
ATOM 8533 O O . TRP B 1 528 ? -11.547 -22.359 -5.855 1 90.38 528 TRP B O 1
ATOM 8543 N N . ASP B 1 529 ? -10.078 -23.938 -6.473 1 88.81 529 ASP B N 1
ATOM 8544 C CA . ASP B 1 529 ? -10.328 -23.734 -7.895 1 88.81 529 ASP B CA 1
ATOM 8545 C C . ASP B 1 529 ? -11.719 -24.219 -8.281 1 88.81 529 ASP B C 1
ATOM 8547 O O . ASP B 1 529 ? -12.289 -23.781 -9.281 1 88.81 529 ASP B O 1
ATOM 8551 N N . SER B 1 530 ? -12.234 -25.078 -7.555 1 89.56 530 SER B N 1
ATOM 8552 C CA . SER B 1 530 ? -13.531 -25.672 -7.879 1 89.56 530 SER B CA 1
ATOM 8553 C C . SER B 1 530 ? -14.68 -24.797 -7.379 1 89.56 530 SER B C 1
ATOM 8555 O O . SER B 1 530 ? -15.844 -25.078 -7.652 1 89.56 530 SER B O 1
ATOM 8557 N N . ILE B 1 531 ? -14.445 -23.734 -6.66 1 90.94 531 ILE B N 1
ATOM 8558 C CA . ILE B 1 531 ? -15.477 -22.844 -6.156 1 90.94 531 ILE B CA 1
ATOM 8559 C C . ILE B 1 531 ? -15.953 -21.922 -7.277 1 90.94 531 ILE B C 1
ATOM 8561 O O . ILE B 1 531 ? -15.156 -21.172 -7.848 1 90.94 531 ILE B O 1
ATOM 8565 N N . PRO B 1 532 ? -17.172 -21.969 -7.672 1 88.56 532 PRO B N 1
ATOM 8566 C CA . PRO B 1 532 ? -17.688 -21.047 -8.688 1 88.56 532 PRO B CA 1
ATOM 8567 C C . PRO B 1 532 ? -17.859 -19.625 -8.164 1 88.56 532 PRO B C 1
ATOM 8569 O O . PRO B 1 532 ? -18.453 -19.406 -7.105 1 88.56 532 PRO B O 1
ATOM 8572 N N . PRO B 1 533 ? -17.281 -18.688 -8.781 1 89.12 533 PRO B N 1
ATOM 8573 C CA . PRO B 1 533 ? -17.469 -17.297 -8.344 1 89.12 533 PRO B CA 1
ATOM 8574 C C . PRO B 1 533 ? -18.891 -16.797 -8.586 1 89.12 533 PRO B C 1
ATOM 8576 O O . PRO B 1 533 ? -19.594 -17.312 -9.453 1 89.12 533 PRO B O 1
ATOM 8579 N N . THR B 1 534 ? -19.391 -15.883 -7.785 1 88.38 534 THR B N 1
ATOM 8580 C CA . THR B 1 534 ? -20.688 -15.25 -8 1 88.38 534 THR B CA 1
ATOM 8581 C C . THR B 1 534 ? -20.672 -14.406 -9.273 1 88.38 534 THR B C 1
ATOM 8583 O O . THR B 1 534 ? -19.734 -13.625 -9.492 1 88.38 534 THR B O 1
ATOM 8586 N N . PRO B 1 535 ? -21.594 -14.625 -10.156 1 85.88 535 PRO B N 1
ATOM 8587 C CA . PRO B 1 535 ? -21.609 -13.867 -11.406 1 85.88 535 PRO B CA 1
ATOM 8588 C C . PRO B 1 535 ? -21.828 -12.367 -11.18 1 85.88 535 PRO B C 1
ATOM 8590 O O . PRO B 1 535 ? -22.516 -11.977 -10.242 1 85.88 535 PRO B O 1
ATOM 8593 N N . VAL B 1 536 ? -21.125 -11.625 -11.945 1 83.75 536 VAL B N 1
ATOM 8594 C CA . VAL B 1 536 ? -21.219 -10.172 -11.859 1 83.75 536 VAL B CA 1
ATOM 8595 C C . VAL B 1 536 ? -21.859 -9.617 -13.125 1 83.75 536 VAL B C 1
ATOM 8597 O O . VAL B 1 536 ? -21.547 -10.062 -14.234 1 83.75 536 VAL B O 1
ATOM 8600 N N . ARG B 1 537 ? -22.906 -8.727 -13.008 1 80.56 537 ARG B N 1
ATOM 8601 C CA . ARG B 1 537 ? -23.531 -8.055 -14.141 1 80.56 537 ARG B CA 1
ATOM 8602 C C . ARG B 1 537 ? -23.219 -6.562 -14.133 1 80.56 537 ARG B C 1
ATOM 8604 O O . ARG B 1 537 ? -23.438 -5.875 -13.133 1 80.56 537 ARG B O 1
ATOM 8611 N N . ILE B 1 538 ? -22.578 -6.148 -15.102 1 75.88 538 ILE B N 1
ATOM 8612 C CA . ILE B 1 538 ? -22.219 -4.738 -15.219 1 75.88 538 ILE B CA 1
ATOM 8613 C C . ILE B 1 538 ? -23.359 -3.971 -15.875 1 75.88 538 ILE B C 1
ATOM 8615 O O . ILE B 1 538 ? -23.812 -4.324 -16.969 1 75.88 538 ILE B O 1
ATOM 8619 N N . VAL B 1 539 ? -24.078 -3.145 -15.195 1 75.25 539 VAL B N 1
ATOM 8620 C CA . VAL B 1 539 ? -25.172 -2.35 -15.75 1 75.25 539 VAL B CA 1
ATOM 8621 C C . VAL B 1 539 ? -24.75 -0.88 -15.812 1 75.25 539 VAL B C 1
ATOM 8623 O O . VAL B 1 539 ? -23.984 -0.409 -14.977 1 75.25 539 VAL B O 1
ATOM 8626 N N . ASP B 1 540 ? -25 -0.23 -17 1 62.44 540 ASP B N 1
ATOM 8627 C CA . ASP B 1 540 ? -24.672 1.183 -17.188 1 62.44 540 ASP B CA 1
ATOM 8628 C C . ASP B 1 540 ? -25.438 2.053 -16.188 1 62.44 540 ASP B C 1
ATOM 8630 O O . ASP B 1 540 ? -24.891 3.014 -15.648 1 62.44 540 ASP B O 1
ATOM 8634 N N . GLN B 1 541 ? -26.859 2.09 -16.266 1 56.62 541 GLN B N 1
ATOM 8635 C CA . GLN B 1 541 ? -27.672 2.99 -15.453 1 56.62 541 GLN B CA 1
ATOM 8636 C C . GLN B 1 541 ? -28.156 2.297 -14.18 1 56.62 541 GLN B C 1
ATOM 8638 O O . GLN B 1 541 ? -28.609 1.153 -14.219 1 56.62 541 GLN B O 1
ATOM 8643 N N . CYS B 1 542 ? -27.562 2.568 -13.156 1 49.59 542 CYS B N 1
ATOM 8644 C CA . CYS B 1 542 ? -28.156 2.006 -11.945 1 49.59 542 CYS B CA 1
ATOM 8645 C C . CYS B 1 542 ? -29.609 2.416 -11.805 1 49.59 542 CYS B C 1
ATOM 8647 O O . CYS B 1 542 ? -29.953 3.59 -11.969 1 49.59 542 CYS B O 1
ATOM 8649 N N . LEU B 1 543 ? -30.594 1.508 -12.055 1 42.44 543 LEU B N 1
ATOM 8650 C CA . LEU B 1 543 ? -31.953 1.925 -11.727 1 42.44 543 LEU B CA 1
ATOM 8651 C C . LEU B 1 543 ? -32.062 2.379 -10.273 1 42.44 543 LEU B C 1
ATOM 8653 O O . LEU B 1 543 ? -31.406 1.798 -9.398 1 42.44 543 LEU B O 1
#

InterPro domains:
  IPR006927 Protein of unknown function DUF639 [PF04842] (312-540)

Secondary structure (DSSP, 8-state):
---------EE-HHHHHHHHHHSTTT--TTTHHHHHHHHTGGGTS-EEHHHHHHHHHHHHHHHHHHHTPPPPTT----TT--EEEEE-SSSS--EEEEETTEEEEEEEEEESSEEEEEEB-SSSBPPPEEEESSSSS--EEEEEEE-GGG---EEEEEEEEETTEEEEEEEE---SS--HHHHHHHHHHHHHHHHHHHHHHTT--SHHHHHHHHHHHHHHHHHHHHHHHHT-SSPPPGGGG-SHHHHHHSTTHHHHHHHHHHHHHH--S--TTSHHHHHHHTT-------HHHHHHGGGS---HHHHHHHHHHHHHHHHHHHHHHHHHHHHHHHHHHHHTS-HHHHHHHHHHHHHHHHHHHHHHHHHHTTSSHHHHHHHHHHHHHHHHTT-HHHHHHHHHHHHHHHHHHHHHTTHHHH-SSEEEE--S-TT--HHHHHHHHHHHHHHHHHHHHHHHHHHHHHHHHHTTSSHHHHHHHHHHHHHHHHHHHHS-HHHHHHHHHHHHHHHHSHHHHHH--HHHHHHHHHHHHTSPPPPEEEESS--/---------EE-HHHHHHHHHH-TTT--TTTHHHHHHHHTGGGTS-EEHHHHHHHHHHHHHHHHHHHTPPPPTT-PPPTT--EEEEE-SSSS--EEEEETTEEEEEEEEEESSEEEEEEB-SSSBPPPEEEESSSSS--EEEEEEE-GGG---EEEEEEEE-SS-TT-EEEE---SS--HHHHHHHHHHHHHHHHHHHHHHTT--SHHHHHHHHHHHHHHHHHHHHHHHHT-SSPPPGGGG-SHHHHHHSTTHHHHHHHHHHHHHHS-S--TTSHHHHHHHTT-------HHHHHHGGGS---TTHHHHHHHHHHHHHHHHHHHHHHHHHHHHHHHHHHTS-HHHHHHHHHHHHHHHHHHHHHHHHHHTTSSHHHHHHHHHHHHHHHHTT-HHHHHHHHHHHHHHHHHHHHHTTHHHH-SSEEEE--S-TT--HHHHHHHHHHHHHHHHHHHHHHHHHHHHHHHHHTTSSHHHHHHHHHHHHHHHHHHHHS-HHHHHHHHHHHHHHHHSHHHHHH--HHHHHHHHHHHHTSPPPPEEEESS--

Solvent-accessible surface area (backbone atoms only — not comparable to full-atom values): 57823 Å² total; per-residue (Å²): 129,85,82,74,81,66,90,60,68,56,54,49,68,68,56,51,30,50,48,8,61,55,42,47,72,88,25,44,63,86,33,18,65,48,35,47,47,65,74,7,58,90,58,77,68,43,42,39,54,68,57,50,52,48,45,54,51,34,35,52,51,45,52,53,51,45,69,68,55,78,74,61,50,90,58,83,74,52,72,76,47,48,66,75,48,74,45,19,49,99,87,43,66,55,30,30,36,52,53,98,74,40,78,40,51,16,30,39,36,35,36,72,43,31,39,34,39,24,40,61,49,97,89,48,65,39,67,44,48,79,42,75,43,58,58,97,60,71,75,43,76,44,82,33,47,38,36,80,85,63,39,65,73,36,71,26,21,39,34,37,35,31,88,89,36,79,89,39,51,36,41,33,36,83,56,92,86,58,47,59,65,31,50,44,52,50,43,52,53,43,26,40,35,44,47,38,49,48,45,63,70,68,54,56,84,45,73,65,54,48,44,36,52,49,30,44,51,51,44,26,54,40,45,42,52,19,47,35,66,70,32,63,90,63,61,67,70,59,40,40,41,32,62,49,41,28,31,69,71,38,45,67,19,63,58,36,52,52,42,48,53,54,45,52,71,60,55,51,64,86,53,86,50,38,39,47,46,50,41,44,73,68,71,43,74,70,53,88,68,64,69,74,67,62,57,66,52,52,69,58,71,73,60,74,76,52,56,62,49,45,52,45,51,39,51,48,38,47,51,51,27,51,56,51,38,52,45,26,51,53,16,46,56,61,48,54,65,55,64,76,40,51,61,69,52,40,50,49,44,40,53,55,68,42,45,65,58,48,51,52,44,49,52,51,46,37,40,65,57,46,75,43,54,71,61,29,52,51,51,50,51,51,50,44,50,29,48,72,70,64,36,60,35,43,50,50,17,50,52,45,49,49,50,44,51,49,30,52,46,26,47,73,68,41,38,42,72,75,55,61,51,51,73,33,59,58,62,54,79,72,67,63,41,73,63,47,51,51,51,50,48,50,49,49,49,52,48,49,44,48,50,46,47,48,47,41,51,50,50,28,28,50,49,16,32,48,31,39,65,39,50,76,59,24,50,53,50,43,52,51,45,49,52,51,21,51,48,32,55,72,41,62,55,57,59,52,51,46,49,51,52,51,50,54,50,42,52,52,29,76,65,18,56,68,56,52,50,66,60,60,57,48,48,53,48,43,57,59,48,44,47,47,47,52,48,73,42,82,36,62,71,68,127,130,84,81,75,80,65,90,59,69,58,55,48,67,68,56,51,30,52,48,9,62,56,41,48,71,90,24,44,64,87,32,18,66,48,35,48,45,65,74,6,57,88,57,77,67,42,42,40,53,69,57,51,50,48,44,56,50,32,34,53,50,46,52,53,51,46,70,67,56,79,74,61,50,91,58,82,74,52,72,77,48,49,67,74,47,76,43,19,49,100,87,42,66,56,30,33,36,52,53,99,73,39,79,40,50,18,30,40,37,35,35,71,42,33,40,36,40,22,39,61,50,97,89,47,67,38,69,43,46,78,44,75,44,59,58,97,60,71,75,41,78,43,83,32,49,40,37,81,87,63,39,64,71,37,71,26,20,40,33,37,36,31,87,90,36,79,88,40,51,36,40,34,37,84,57,94,87,58,48,59,65,31,50,42,52,49,41,51,53,44,28,39,35,43,46,39,48,49,44,62,70,66,54,56,85,42,71,66,55,47,44,35,52,49,31,45,52,52,43,25,54,39,45,42,53,18,49,35,68,71,32,63,89,61,61,68,70,59,39,41,41,32,63,50,41,29,32,68,71,38,43,65,20,64,58,35,53,52,43,48,53,56,47,54,72,62,53,58,75,86,51,84,49,36,39,47,47,51,43,44,73,68,71,44,74,71,54,88,68,64,68,74,67,63,57,65,55,63,69,59,74,73,62,75,77,52,57,62,51,45,52,46,51,37,53,49,38,48,52,51,27,50,54,51,38,52,46,26,51,56,18,45,55,61,46,52,66,54,63,76,39,51,60,69,52,38,52,50,44,40,53,56,67,41,45,64,57,48,52,54,44,49,52,51,46,38,41,64,56,46,76,44,54,70,61,29,52,51,50,50,51,52,51,44,49,29,50,73,70,63,35,59,34,44,49,52,17,51,53,44,50,49,50,45,50,49,31,52,48,26,47,72,66,41,38,42,72,75,54,60,51,50,71,33,58,57,61,54,80,74,65,63,41,76,63,46,51,52,50,51,46,50,48,51,50,50,49,49,46,50,50,46,46,50,47,40,52,50,50,28,29,50,48,17,33,48,30,39,65,39,51,75,60,25,50,54,50,43,52,52,46,50,52,49,22,48,48,32,55,71,43,62,54,58,58,52,50,46,49,51,52,50,49,54,50,42,50,52,29,76,65,17,57,69,57,51,53,66,60,59,57,47,49,52,49,43,57,60,49,43,47,47,47,53,49,73,42,80,36,62,72,69,128

Organism: Gossypium tomentosum (NCBI:txid34277)

Sequence (1086 aa):
MPLLVNDEPSVGEDAFVWLGSLVPLVADIVNGRFTFETLTAPTGNRLFFPAYDKFLKEIDNCMKHLQKQATPKGVELADDEYILHVEGTATTRRVVRHIEGTSWPGRLTLTNHALYFEASGVLTYDDALKIDLSRDIEHGVKPAATGPWGAPLFDKAIIYESPEFQEGVLLEFPEMTSSTRRDHWLALTKEVLLMHKFLSKFKAESPIQAWEMHARTILSIIRLHAAREMLRICPPDPTKFLIFSLYDELPKGDYVLEQLSESLNKVNIPQPCSAHSILRKMNFSEPTISEEEKGVNEKRETIAGSEDDDKTSLETAINQTRKEEREVVNAKEAIEGLKDEGISENALILMELLKPLKSGFVWFRETLSWERPRTTLIVIAIVTVIVYKEWVGKAISAGLLVLVAKMIQARQEKLKDKQKEITVCTAFESTASTRENIVSAQYMYMTICQIIHQANVTILKLHSVLVSRAPKHANVMMVGIIGLAILLAVTPLKYLIISAVLHWMIMRSKLGKYIKNNQNKRRVKEWWDSIPPTPVRIVDQCLMPLLVNDEPSVGEDAFVWLGSLVPLVADIVNGRFTFETLTAPTGNRLFFPAYDKFLKEIDNCMKHLQKQATPKGVELADDEYILHVEGTATTRRVVRHIEGTSWPGRLTLTNHALYFEASGVLTYDDALKIDLSRDIEHGVKPAATGPWGAPLFDKAIIYESPEFQEGVLLEFPEMTSSTRRDHWLALTKEVLLMHKFLSKFKAESPIQAWEMHARTILSIIRLHAAREMLRICPPDPTKFLIFSLYDELPKGDYVLEQLSESLNKVNIPQPCSAHSILRKMNFSEPTISEEEKGVNEKRETIAGSEDDDKTSLETAINQTRKEEREVVNAKEAIEGLKDEGISENALILMELLKPLKSGFVWFRETLSWERPRTTLIVIAIVTVIVYKEWVGKAISAGLLVLVAKMIQARQEKLKDKQKEITVCTAFESTASTRENIVSAQYMYMTICQIIHQANVTILKLHSVLVSRAPKHANVMMVGIIGLAILLAVTPLKYLIISAVLHWMIMRSKLGKYIKNNQNKRRVKEWWDSIPPTPVRIVDQCL

pLDDT: mean 80.94, std 14.51, range [25.36, 97.25]

Foldseek 3Di:
DDLPPPPADWDALVNQLVVCPQFVQQHHVQLSNLLQCLLCVVNVSTHGPVNVVLLNVLLLVLLVVQVPDDDAPPDDADLLKGWQDKAQPPPHAWKWKDDPQDIFTFMWIDILFWIWTWGDDPPHTDHIDTGGLLDPFDKDKDFFAADHSGPRPHRFWIWIDTPVRHVTIIMGDDDDPDNVVVQQVSLLSVLSNQLSVLCVVLVPVAPVLSSLSSLSQSSLSSSLSSSCVSVVVDRTRSLSSGRRSVLVPFPLSVVLSVLVSVLSLLPFACPCRGSNNVCVVSVRRDDPPDPVRRPPRNPPPNPVPCNVVSSVVSVVSSVVRVVVRVVVVVVVVVCVVVVVDDPLSVVLVVVLVCVVVVVVVVVVVCLLLCVPVVSVVVVLVVVLVCLVVVVPVVVVVVVVVVVVVVVVVCVVVVVCVVPVDDDRDSPPVVPCPVVNVVVVVVVVVVVVVVVVVVVLQQVQLVVCLVVCVPVVLVVVVVVVVVVVVVCPVPDPVSVVVSVVSVVSSCCSDPNNVVVVDVVVVVVVVVSSVVRDGDDDDDDDDDD/DDLPPPPADWDALVNQLVVCPQFVQQHHNQLSNLLQCLLCVVNVSTHGPVNVVLLNVLLLVLLVVQVPDDDAPPDDADLLKGWQDKADDPPHAWKWKDDPQDIFTFMWIDILFWIWTWGDDPPHTDHIDTGGLLDPFDKDKDFFAADHSGPRPHRFWIWIDTPVRHVTIIMGDDDDPDNQVVQQVSLLSVLSNQLSVLCVVLVPVAPLLSSLSSLSQSSLSSSLSSSCVSVVVDRTRSLSSGRRSVLVPFPLSVVLSVLVSVLSLLPLPDDCNGSLNVCVVSVRRDDPPDPVRNPPSNPPPNPVPCNVVSSVVSVVSSVVSVVVRVVVVVVVVVCVVVVVDDPLSVVLVVVLVCVVVVVVVVVVVCLLLCVPVVSVVVVLVVVLVCLVVVVPVVVVVVVVVVVVVVVVVCVVVVVCVVPVDDDRDSPPVPPCPVVNVVVVVVVVVVVVVVVVVVVLQQVQLVVCLVVCVPVVLVVVVVVVVVVVVVCPVPDPVSVVVSVVSVVSSCCSDPNNVVVVPVVVVVVVVVSSVPRDGDDDDDDDDDD